Protein AF-D8FUC0-F1 (afdb_monomer_lite)

Radius of gyration: 42.41 Å; chains: 1; bounding box: 122×124×114 Å

pLDDT: mean 70.42, std 26.89, range [22.47, 98.62]

Structure (mmCIF, N/CA/C/O backbone):
data_AF-D8FUC0-F1
#
_entry.id   AF-D8FUC0-F1
#
loop_
_atom_site.group_PDB
_atom_site.id
_atom_site.type_symbol
_atom_site.label_atom_id
_atom_site.label_alt_id
_atom_site.label_comp_id
_atom_site.label_asym_id
_atom_site.label_entity_id
_atom_site.label_seq_id
_atom_site.pdbx_PDB_ins_code
_atom_site.Cartn_x
_atom_site.Cartn_y
_atom_site.Cartn_z
_atom_site.occupancy
_atom_site.B_iso_or_equiv
_atom_site.auth_seq_id
_atom_site.auth_comp_id
_atom_site.auth_asym_id
_atom_site.auth_atom_id
_atom_site.pdbx_PDB_model_num
ATOM 1 N N . MET A 1 1 ? -4.585 3.834 -2.876 1.00 91.12 1 MET A N 1
ATOM 2 C CA . MET A 1 1 ? -5.073 5.029 -3.592 1.00 91.12 1 MET A CA 1
ATOM 3 C C . MET A 1 1 ? -5.729 4.588 -4.886 1.00 91.12 1 MET A C 1
ATOM 5 O O . MET A 1 1 ? -5.070 3.943 -5.694 1.00 91.12 1 MET A O 1
ATOM 9 N N . ASN A 1 2 ? -6.999 4.939 -5.076 1.00 92.06 2 ASN A N 1
ATOM 10 C CA . ASN A 1 2 ? -7.741 4.621 -6.297 1.00 92.06 2 ASN A CA 1
ATOM 11 C C . ASN A 1 2 ? -7.731 5.829 -7.237 1.00 92.06 2 ASN A C 1
ATOM 13 O O . ASN A 1 2 ? -8.250 6.884 -6.877 1.00 92.06 2 ASN A O 1
ATOM 17 N N . VAL A 1 3 ? -7.155 5.680 -8.427 1.00 91.69 3 VAL A N 1
ATOM 18 C CA . VAL A 1 3 ? -7.051 6.748 -9.428 1.00 91.69 3 VAL A CA 1
ATOM 19 C C . VAL A 1 3 ? -8.037 6.469 -10.550 1.00 91.69 3 VAL A C 1
ATOM 21 O O . VAL A 1 3 ? -7.855 5.520 -11.304 1.00 91.69 3 VAL A O 1
ATOM 24 N N . ALA A 1 4 ? -9.092 7.274 -10.665 1.00 89.50 4 ALA A N 1
ATOM 25 C CA . ALA A 1 4 ? -10.064 7.097 -11.741 1.00 89.50 4 ALA A CA 1
ATOM 26 C C . ALA A 1 4 ? -10.784 8.402 -12.114 1.00 89.50 4 ALA A C 1
ATOM 28 O O . ALA A 1 4 ? -10.906 9.306 -11.273 1.00 89.50 4 ALA A O 1
ATOM 29 N N . PRO A 1 5 ? -11.323 8.501 -13.347 1.00 86.50 5 PRO A N 1
ATOM 30 C CA . PRO A 1 5 ? -12.113 9.648 -13.784 1.00 86.50 5 PRO A CA 1
ATOM 31 C C . PRO A 1 5 ? -13.292 9.970 -12.845 1.00 86.50 5 PRO A C 1
ATOM 33 O O . PRO A 1 5 ? -13.682 9.149 -11.997 1.00 86.50 5 PRO A O 1
ATOM 36 N N . PRO A 1 6 ? -13.880 11.174 -12.944 1.00 86.12 6 PRO A N 1
ATOM 37 C CA . PRO A 1 6 ? -15.184 11.460 -12.347 1.00 86.12 6 PRO A CA 1
ATOM 38 C C . PRO A 1 6 ? -16.229 10.394 -12.726 1.00 86.12 6 PRO A C 1
ATOM 40 O O . PRO A 1 6 ? -16.116 9.755 -13.766 1.00 86.12 6 PRO A O 1
ATOM 43 N N . SER A 1 7 ? -17.208 10.163 -11.849 1.00 81.81 7 SER A N 1
ATOM 44 C CA . SER A 1 7 ? -18.337 9.237 -12.081 1.00 81.81 7 SER A CA 1
ATOM 45 C C . SER A 1 7 ? -18.003 7.748 -12.291 1.00 81.81 7 SER A C 1
ATOM 47 O O . SER A 1 7 ? -18.898 6.951 -12.535 1.00 81.81 7 SER A O 1
ATOM 49 N N . SER A 1 8 ? -16.754 7.326 -12.084 1.00 82.12 8 SER A N 1
ATOM 50 C CA . SER A 1 8 ? -16.311 5.917 -12.157 1.00 82.12 8 SER A CA 1
ATOM 51 C C . SER A 1 8 ? -16.723 5.031 -10.966 1.00 82.12 8 SER A C 1
ATOM 53 O O . SER A 1 8 ? -16.255 3.906 -10.840 1.00 82.12 8 SER A O 1
ATOM 55 N N . GLY A 1 9 ? -17.526 5.540 -10.024 1.00 79.75 9 GLY A N 1
ATOM 56 C CA . GLY A 1 9 ? -17.936 4.787 -8.828 1.00 79.75 9 GLY A CA 1
ATOM 57 C C . GLY A 1 9 ? -16.855 4.602 -7.749 1.00 79.75 9 GLY A C 1
ATOM 58 O O . GLY A 1 9 ? -17.124 3.970 -6.729 1.00 79.75 9 GLY A O 1
ATOM 59 N N . LYS A 1 10 ? -15.659 5.196 -7.904 1.00 84.00 10 LYS A N 1
ATOM 60 C CA . LYS A 1 10 ? -14.512 5.029 -6.980 1.00 84.00 10 LYS A CA 1
ATOM 61 C C . LYS A 1 10 ? -14.831 5.264 -5.492 1.00 84.00 10 LYS A C 1
ATOM 63 O O . LYS A 1 10 ? -14.379 4.503 -4.637 1.00 84.00 10 LYS A O 1
ATOM 68 N N . SER A 1 11 ? -15.650 6.269 -5.184 1.00 83.56 11 SER A N 1
ATOM 69 C CA . SER A 1 11 ? -16.064 6.599 -3.813 1.00 83.56 11 SER A CA 1
ATOM 70 C C . SER A 1 11 ? -17.001 5.552 -3.206 1.00 83.56 11 SER A C 1
ATOM 72 O O . SER A 1 11 ? -16.980 5.327 -1.997 1.00 83.56 11 SER A O 1
ATOM 74 N N . GLN A 1 12 ? -17.817 4.883 -4.027 1.00 84.00 12 GLN A N 1
ATOM 75 C CA . GLN A 1 12 ? -18.790 3.900 -3.552 1.00 84.00 12 GLN A CA 1
ATOM 76 C C . GLN A 1 12 ? -18.101 2.632 -3.042 1.00 84.00 12 GLN A C 1
ATOM 78 O O . GLN A 1 12 ? -18.478 2.101 -1.994 1.00 84.00 12 GLN A O 1
ATOM 83 N N . THR A 1 13 ? -17.043 2.188 -3.725 1.00 83.12 13 THR A N 1
ATOM 84 C CA . THR A 1 13 ? -16.203 1.074 -3.267 1.00 83.12 13 THR A CA 1
ATOM 85 C C . THR A 1 13 ? -15.586 1.381 -1.904 1.00 83.12 13 THR A C 1
ATOM 87 O O . THR A 1 13 ? -15.707 0.583 -0.977 1.00 83.12 13 THR A O 1
ATOM 90 N N . GLN A 1 14 ? -14.996 2.571 -1.741 1.00 86.75 14 GLN A N 1
ATOM 91 C CA . GLN A 1 14 ? -14.384 2.988 -0.477 1.00 86.75 14 GLN A CA 1
ATOM 92 C C . GLN A 1 14 ? -15.417 3.068 0.656 1.00 86.75 14 GLN A C 1
ATOM 94 O O . GLN A 1 14 ? -15.191 2.520 1.732 1.00 86.75 14 GLN A O 1
ATOM 99 N N . ARG A 1 15 ? -16.589 3.668 0.404 1.00 88.81 15 ARG A N 1
ATOM 100 C CA . ARG A 1 15 ? -17.690 3.714 1.382 1.00 88.81 15 ARG A CA 1
ATOM 101 C C . ARG A 1 15 ? -18.138 2.322 1.809 1.00 88.81 15 ARG A C 1
ATOM 103 O O . ARG A 1 15 ? -18.397 2.122 2.987 1.00 88.81 15 ARG A O 1
ATOM 110 N N . THR A 1 16 ? -18.212 1.375 0.876 1.00 89.50 16 THR A N 1
ATOM 111 C CA . THR A 1 16 ? -18.625 -0.005 1.165 1.00 89.50 16 THR A CA 1
ATOM 112 C C . THR A 1 16 ? -17.629 -0.703 2.088 1.00 89.50 16 THR A C 1
ATOM 114 O O . THR A 1 16 ? -18.047 -1.324 3.060 1.00 89.50 16 THR A O 1
ATOM 117 N N . ILE A 1 17 ? -16.325 -0.531 1.844 1.00 90.38 17 ILE A N 1
ATOM 118 C CA . ILE A 1 17 ? -15.258 -1.114 2.672 1.00 90.38 17 ILE A CA 1
ATOM 119 C C . ILE A 1 17 ? -15.297 -0.555 4.103 1.00 90.38 17 ILE A C 1
ATOM 121 O O . ILE A 1 17 ? -15.243 -1.314 5.062 1.00 90.38 17 ILE A O 1
ATOM 125 N N . PHE A 1 18 ? -15.449 0.764 4.263 1.00 91.94 18 PHE A N 1
ATOM 126 C CA . PHE A 1 18 ? -15.404 1.423 5.578 1.00 91.94 18 PHE A CA 1
ATOM 127 C C . PHE A 1 18 ? -16.746 1.474 6.326 1.00 91.94 18 PHE A C 1
ATOM 129 O O . PHE A 1 18 ? -16.794 1.881 7.492 1.00 91.94 18 PHE A O 1
ATOM 136 N N . LYS A 1 19 ? -17.851 1.067 5.690 1.00 92.44 19 LYS A N 1
ATOM 137 C CA . LYS A 1 19 ? -19.196 1.105 6.285 1.00 92.44 19 LYS A CA 1
ATOM 138 C C . LYS A 1 19 ? -19.293 0.335 7.615 1.00 92.44 19 LYS A C 1
ATOM 140 O O . LYS A 1 19 ? -19.857 0.920 8.546 1.00 92.44 19 LYS A O 1
ATOM 145 N N . PRO A 1 20 ? -18.731 -0.882 7.767 1.00 92.62 20 PRO A N 1
ATOM 146 C CA . PRO A 1 20 ? -18.751 -1.600 9.043 1.00 92.62 20 PRO A CA 1
ATOM 147 C C . PRO A 1 20 ? -18.086 -0.824 10.184 1.00 92.62 20 PRO A C 1
ATOM 149 O O . PRO A 1 20 ? -18.703 -0.619 11.229 1.00 92.62 20 PRO A O 1
ATOM 152 N N . ILE A 1 21 ? -16.880 -0.291 9.954 1.00 91.25 21 ILE A N 1
ATOM 153 C CA . ILE A 1 21 ? -16.135 0.504 10.946 1.00 91.25 21 ILE A CA 1
ATOM 154 C C . ILE A 1 21 ? -16.941 1.749 11.336 1.00 91.25 21 ILE A C 1
ATOM 156 O O . ILE A 1 21 ? -17.132 2.049 12.515 1.00 91.25 21 ILE A O 1
ATOM 160 N N . LYS A 1 22 ? -17.508 2.451 10.348 1.00 92.00 22 LYS A N 1
ATOM 161 C CA . LYS A 1 22 ? -18.344 3.636 10.587 1.00 92.00 22 LYS A CA 1
ATOM 162 C C . LYS A 1 22 ? -19.592 3.314 11.411 1.00 92.00 22 LYS A C 1
ATOM 164 O O . LYS A 1 22 ? -19.999 4.112 12.258 1.00 92.00 22 LYS A O 1
ATOM 169 N N . ARG A 1 23 ? -20.213 2.155 11.174 1.00 91.56 23 ARG A N 1
ATOM 170 C CA . ARG A 1 23 ? -21.369 1.674 11.942 1.00 91.56 23 ARG A CA 1
ATOM 171 C C . ARG A 1 23 ? -20.983 1.379 13.390 1.00 91.56 23 ARG A C 1
ATOM 173 O O . ARG A 1 23 ? -21.689 1.844 14.284 1.00 91.56 23 ARG A O 1
ATOM 180 N N . GLN A 1 24 ? -19.868 0.683 13.615 1.00 88.44 24 GLN A N 1
ATOM 181 C CA . GLN A 1 24 ? -19.346 0.392 14.955 1.00 88.44 24 GLN A CA 1
ATOM 182 C C . GLN A 1 24 ? -19.042 1.685 15.727 1.00 88.44 24 GLN A C 1
ATOM 184 O O . GLN A 1 24 ? -19.535 1.870 16.838 1.00 88.44 24 GLN A O 1
ATOM 189 N N . GLN A 1 25 ? -18.356 2.649 15.104 1.00 89.94 25 GLN A N 1
ATOM 190 C CA . GLN A 1 25 ? -18.096 3.961 15.710 1.00 89.94 25 GLN A CA 1
ATOM 191 C C . GLN A 1 25 ? -19.380 4.738 16.019 1.00 89.94 25 GLN A C 1
ATOM 193 O O . GLN A 1 25 ? -19.492 5.377 17.068 1.00 89.94 25 GLN A O 1
ATOM 198 N N . LYS A 1 26 ? -20.376 4.697 15.122 1.00 92.06 26 LYS A N 1
ATOM 199 C CA . LYS A 1 26 ? -21.675 5.342 15.355 1.00 92.06 26 LYS A CA 1
ATOM 200 C C . LYS A 1 26 ? -22.385 4.722 16.559 1.00 92.06 26 LYS A C 1
ATOM 202 O O . LYS A 1 26 ? -22.917 5.478 17.368 1.00 92.06 26 LYS A O 1
ATOM 207 N N . LEU A 1 27 ? -22.381 3.393 16.676 1.00 91.50 27 LEU A N 1
ATOM 208 C CA . LEU A 1 27 ? -22.984 2.672 17.798 1.00 91.50 27 LEU A CA 1
ATOM 209 C C . LEU A 1 27 ? -22.296 3.030 19.119 1.00 91.50 27 LEU A C 1
ATOM 211 O O . LEU A 1 27 ? -22.971 3.485 20.041 1.00 91.50 27 LEU A O 1
ATOM 215 N N . ALA A 1 28 ? -20.965 2.934 19.169 1.00 90.44 28 ALA A N 1
ATOM 216 C CA . ALA A 1 28 ? -20.180 3.261 20.358 1.00 90.44 28 ALA A CA 1
ATOM 217 C C . ALA A 1 28 ? -20.376 4.727 20.789 1.00 90.44 28 ALA A C 1
ATOM 219 O O . ALA A 1 28 ? -20.535 5.031 21.968 1.00 90.44 28 ALA A O 1
ATOM 220 N N . ARG A 1 29 ? -20.479 5.655 19.827 1.00 91.69 29 ARG A N 1
ATOM 221 C CA . ARG A 1 29 ? -20.801 7.062 20.108 1.00 91.69 29 ARG A CA 1
ATOM 222 C C . ARG A 1 29 ? -22.204 7.252 20.670 1.00 91.69 29 ARG A C 1
ATOM 224 O O . ARG A 1 29 ? -22.382 8.103 21.537 1.00 91.69 29 ARG A O 1
ATOM 231 N N . THR A 1 30 ? -23.199 6.526 20.168 1.00 94.06 30 THR A N 1
ATOM 232 C CA . THR A 1 30 ? -24.562 6.587 20.713 1.00 94.06 30 THR A CA 1
ATOM 233 C C . THR A 1 30 ? -24.588 6.068 22.149 1.00 94.06 30 THR A C 1
ATOM 235 O O . THR A 1 30 ? -25.115 6.762 23.013 1.00 94.06 30 THR A O 1
ATOM 238 N N . GLN A 1 31 ? -23.947 4.926 22.415 1.00 92.75 31 GLN A N 1
ATOM 239 C CA . GLN A 1 31 ? -23.835 4.342 23.757 1.00 92.75 31 GLN A CA 1
ATOM 240 C C . GLN A 1 31 ? -23.132 5.296 24.730 1.00 92.75 31 GLN A C 1
ATOM 242 O O . GLN A 1 31 ? -23.658 5.589 25.799 1.00 92.75 31 GLN A O 1
ATOM 247 N N . TYR A 1 32 ? -21.997 5.872 24.328 1.00 93.56 32 TYR A N 1
ATOM 248 C CA . TYR A 1 32 ? -21.271 6.842 25.148 1.00 93.56 32 TYR A CA 1
ATOM 249 C C . TYR A 1 32 ? -22.090 8.115 25.422 1.00 93.56 32 TYR A C 1
ATOM 251 O O . TYR A 1 32 ? -22.117 8.618 26.543 1.00 93.56 32 TYR A O 1
ATOM 259 N N . LYS A 1 33 ? -22.818 8.635 24.421 1.00 94.81 33 LYS A N 1
ATOM 260 C CA . LYS A 1 33 ? -23.712 9.791 24.612 1.00 94.81 33 LYS A CA 1
ATOM 261 C C . LYS A 1 33 ? -24.836 9.494 25.603 1.00 94.81 33 LYS A C 1
ATOM 263 O O . LYS A 1 33 ? -25.121 10.347 26.437 1.00 94.81 33 LYS A O 1
ATOM 268 N N . GLN A 1 34 ? -25.452 8.315 25.513 1.00 94.88 34 GLN A N 1
ATOM 269 C CA . GLN A 1 34 ? -26.481 7.873 26.457 1.00 94.88 34 GLN A CA 1
ATOM 270 C C . GLN A 1 34 ? -25.904 7.747 27.869 1.00 94.88 34 GLN A C 1
ATOM 272 O O . GLN A 1 34 ? -26.486 8.279 28.811 1.00 94.88 34 GLN A O 1
ATOM 277 N N . ALA A 1 35 ? -24.720 7.144 28.008 1.00 94.12 35 ALA A N 1
ATOM 278 C CA . ALA A 1 35 ? -24.045 7.022 29.294 1.00 94.12 35 ALA A CA 1
ATOM 279 C C . ALA A 1 35 ? -23.722 8.395 29.909 1.00 94.12 35 ALA A C 1
ATOM 281 O O . ALA A 1 35 ? -23.989 8.608 31.087 1.00 94.12 35 ALA A O 1
ATOM 282 N N . LYS A 1 36 ? -23.257 9.361 29.104 1.00 95.56 36 LYS A N 1
ATOM 283 C CA . LYS A 1 36 ? -22.986 10.735 29.555 1.00 95.56 36 LYS A CA 1
ATOM 284 C C . LYS A 1 36 ? -24.256 11.504 29.939 1.00 95.56 36 LYS A C 1
ATOM 286 O O . LYS A 1 36 ? -24.247 12.282 30.888 1.00 95.56 36 LYS A O 1
ATOM 291 N N . GLN A 1 37 ? -25.356 11.306 29.210 1.00 96.38 37 GLN A N 1
ATOM 292 C CA . GLN A 1 37 ? -26.657 11.881 29.571 1.00 96.38 37 GLN A CA 1
ATOM 293 C C . GLN A 1 37 ? -27.168 11.309 30.895 1.00 96.38 37 GLN A C 1
ATOM 295 O O . GLN A 1 37 ? -27.642 12.071 31.736 1.00 96.38 37 GLN A O 1
ATOM 300 N N . HIS A 1 38 ? -27.025 9.998 31.093 1.00 95.94 38 HIS A N 1
ATOM 301 C CA . HIS A 1 38 ? -27.394 9.335 32.337 1.00 95.94 38 HIS A CA 1
ATOM 302 C C . HIS A 1 38 ? -26.522 9.803 33.509 1.00 95.94 38 HIS A C 1
ATOM 304 O O . HIS A 1 38 ? -27.064 10.165 34.548 1.00 95.94 38 HIS A O 1
ATOM 310 N N . LEU A 1 39 ? -25.203 9.931 33.320 1.00 95.94 39 LEU A N 1
ATOM 311 C CA . LEU A 1 39 ? -24.303 10.508 34.324 1.00 95.94 39 LEU A CA 1
ATOM 312 C C . LEU A 1 39 ? -24.763 11.912 34.742 1.00 95.94 39 LEU A C 1
ATOM 314 O O . LEU A 1 39 ? -24.921 12.177 35.927 1.00 95.94 39 LEU A O 1
ATOM 318 N N . LYS A 1 40 ? -25.100 12.783 33.782 1.00 96.69 40 LYS A N 1
ATOM 319 C CA . LYS A 1 40 ? -25.624 14.128 34.077 1.00 96.69 40 LYS A CA 1
ATOM 320 C C . LYS A 1 40 ? -26.942 14.092 34.868 1.00 96.69 40 LYS A C 1
ATOM 322 O O . LYS A 1 40 ? -27.182 14.952 35.715 1.00 96.69 40 LYS A O 1
ATOM 327 N N . GLN A 1 41 ? -27.818 13.123 34.597 1.00 96.38 41 GLN A N 1
ATOM 328 C CA . GLN A 1 41 ? -29.050 12.926 35.372 1.00 96.38 41 GLN A CA 1
ATOM 329 C C . GLN A 1 41 ? -28.741 12.470 36.802 1.00 96.38 41 GLN A C 1
ATOM 331 O O . GLN A 1 41 ? -29.311 13.026 37.742 1.00 96.38 41 GLN A O 1
ATOM 336 N N . LEU A 1 42 ? -27.810 11.526 36.967 1.00 95.81 42 LEU A N 1
ATOM 337 C CA . LEU A 1 42 ? -27.343 11.069 38.274 1.00 95.81 42 LEU A CA 1
ATOM 338 C C . LEU A 1 42 ? -26.701 12.211 39.063 1.00 95.81 42 LEU A C 1
ATOM 340 O O . LEU A 1 42 ? -27.034 12.383 40.226 1.00 95.81 42 LEU A O 1
ATOM 344 N N . GLU A 1 43 ? -25.853 13.041 38.451 1.00 96.06 43 GLU A N 1
ATOM 345 C CA . GLU A 1 43 ? -25.250 14.216 39.097 1.00 96.06 43 GLU A CA 1
ATOM 346 C C . GLU A 1 43 ? -26.307 15.203 39.602 1.00 96.06 43 GLU A C 1
ATOM 348 O O . GLU A 1 43 ? -26.213 15.714 40.720 1.00 96.06 43 GLU A O 1
ATOM 353 N N . ASN A 1 44 ? -27.336 15.465 38.793 1.00 96.12 44 ASN A N 1
ATOM 354 C CA . ASN A 1 44 ? -28.432 16.350 39.177 1.00 96.12 44 ASN A CA 1
ATOM 355 C C . ASN A 1 44 ? -29.272 15.754 40.315 1.00 96.12 44 ASN A C 1
ATOM 357 O O . ASN A 1 44 ? -29.586 16.464 41.270 1.00 96.12 44 ASN A O 1
ATOM 361 N N . ALA A 1 45 ? -29.593 14.459 40.251 1.00 94.56 45 ALA A N 1
ATOM 362 C CA . ALA A 1 45 ? -30.307 13.760 41.316 1.00 94.56 45 ALA A CA 1
ATOM 363 C C . ALA A 1 45 ? -29.474 13.707 42.607 1.00 94.56 45 ALA A C 1
ATOM 365 O O . ALA A 1 45 ? -29.983 13.979 43.691 1.00 94.56 45 ALA A O 1
ATOM 366 N N . TRP A 1 46 ? -28.171 13.441 42.495 1.00 94.88 46 TRP A N 1
ATOM 367 C CA . TRP A 1 46 ? -27.230 13.398 43.612 1.00 94.88 46 TRP A CA 1
ATOM 368 C C . TRP A 1 46 ? -27.137 14.742 44.331 1.00 94.88 46 TRP A C 1
ATOM 370 O O . TRP A 1 46 ? -27.099 14.782 45.559 1.00 94.88 46 TRP A O 1
ATOM 380 N N . LYS A 1 47 ? -27.173 15.865 43.602 1.00 94.56 47 LYS A N 1
ATOM 381 C CA . LYS A 1 47 ? -27.215 17.209 44.205 1.00 94.56 47 LYS A CA 1
ATOM 382 C C . LYS A 1 47 ? -28.450 17.428 45.083 1.00 94.56 47 LYS A C 1
ATOM 384 O O . LYS A 1 47 ? -28.325 18.110 46.094 1.00 94.56 47 LYS A O 1
ATOM 389 N N . GLN A 1 48 ? -29.594 16.829 44.743 1.00 94.12 48 GLN A N 1
ATOM 390 C CA . GLN A 1 48 ? -30.839 16.958 45.512 1.00 94.12 48 GLN A CA 1
ATOM 391 C C . GLN A 1 48 ? -30.947 15.994 46.705 1.00 94.12 48 GLN A C 1
ATOM 393 O O . GLN A 1 48 ? -31.839 16.156 47.532 1.00 94.12 48 GLN A O 1
ATOM 398 N N . LYS A 1 49 ? -30.051 15.006 46.822 1.00 94.06 49 LYS A N 1
ATOM 399 C CA . LYS A 1 49 ? -30.078 14.016 47.907 1.00 94.06 49 LYS A CA 1
ATOM 400 C C . LYS A 1 49 ? -29.496 14.542 49.218 1.00 94.06 49 LYS A C 1
ATOM 402 O O . LYS A 1 49 ? -28.456 15.213 49.242 1.00 94.06 49 LYS A O 1
ATOM 407 N N . ASN A 1 50 ? -30.131 14.131 50.312 1.00 95.25 50 ASN A N 1
ATOM 408 C CA . ASN A 1 50 ? -29.727 14.433 51.684 1.00 95.25 50 ASN A CA 1
ATOM 409 C C . ASN A 1 50 ? -28.432 13.677 52.062 1.00 95.25 50 ASN A C 1
ATOM 411 O O . ASN A 1 50 ? -28.156 12.627 51.478 1.00 95.25 50 ASN A O 1
ATOM 415 N N . PRO A 1 51 ? -27.649 14.135 53.060 1.00 92.62 51 PRO A N 1
ATOM 416 C CA . PRO A 1 51 ? -26.392 13.481 53.450 1.00 92.62 51 PRO A CA 1
ATOM 417 C C . PRO A 1 51 ? -26.538 11.991 53.804 1.00 92.62 51 PRO A C 1
ATOM 419 O O . PRO A 1 51 ? -25.766 11.174 53.315 1.00 92.62 51 PRO A O 1
ATOM 422 N N . SER A 1 52 ? -27.578 11.623 54.560 1.00 90.81 52 SER A N 1
ATOM 423 C CA . SER A 1 52 ? -27.839 10.225 54.941 1.00 90.81 52 SER A CA 1
ATOM 424 C C . SER A 1 52 ? -28.164 9.327 53.735 1.00 90.81 52 SER A C 1
ATOM 426 O O . SER A 1 52 ? -27.738 8.176 53.683 1.00 90.81 52 SER A O 1
ATOM 428 N N . GLU A 1 53 ? -28.845 9.858 52.712 1.00 88.88 53 GLU A N 1
ATOM 429 C CA . GLU A 1 53 ? -29.113 9.117 51.471 1.00 88.88 53 GLU A CA 1
ATOM 430 C C . GLU A 1 53 ? -27.859 8.938 50.614 1.00 88.88 53 GLU A C 1
ATOM 432 O O . GLU A 1 53 ? -27.706 7.917 49.947 1.00 88.88 53 GLU A O 1
ATOM 437 N N . LYS A 1 54 ? -26.961 9.929 50.616 1.00 91.25 54 LYS A N 1
ATOM 438 C CA . LYS A 1 54 ? -25.673 9.840 49.918 1.00 91.25 54 LYS A CA 1
ATOM 439 C C . LYS A 1 54 ? -24.776 8.783 50.548 1.00 91.25 54 LYS A C 1
ATOM 441 O O . LYS A 1 54 ? -24.141 8.025 49.824 1.00 91.25 54 LYS A O 1
ATOM 446 N N . GLU A 1 55 ? -24.766 8.702 51.874 1.00 90.44 55 GLU A N 1
ATOM 447 C CA . GLU A 1 55 ? -24.004 7.696 52.616 1.00 90.44 55 GLU A CA 1
ATOM 448 C C . GLU A 1 55 ? -24.532 6.277 52.355 1.00 90.44 55 GLU A C 1
ATOM 450 O O . GLU A 1 55 ? -23.751 5.370 52.075 1.00 90.44 55 GLU A O 1
ATOM 455 N N . ALA A 1 56 ? -25.858 6.097 52.300 1.00 91.12 56 ALA A N 1
ATOM 456 C CA . ALA A 1 56 ? -26.471 4.819 51.927 1.00 91.12 56 ALA A CA 1
ATOM 457 C C . ALA A 1 56 ? -26.167 4.391 50.476 1.00 91.12 56 ALA A C 1
ATOM 459 O O . ALA A 1 56 ? -26.154 3.200 50.165 1.00 91.12 56 ALA A O 1
ATOM 460 N N . LEU A 1 57 ? -25.921 5.350 49.579 1.00 91.00 57 LEU A N 1
ATOM 461 C CA . LEU A 1 57 ? -25.673 5.112 48.155 1.00 91.00 57 LEU A CA 1
ATOM 462 C C . LEU A 1 57 ? -24.198 5.217 47.759 1.00 91.00 57 LEU A C 1
ATOM 464 O O . LEU A 1 57 ? -23.900 5.174 46.568 1.00 91.00 57 LEU A O 1
ATOM 468 N N . LEU A 1 58 ? -23.274 5.317 48.718 1.00 90.50 58 LEU A N 1
ATOM 469 C CA . LEU A 1 58 ? -21.863 5.608 48.451 1.00 90.50 58 LEU A CA 1
ATOM 470 C C . LEU A 1 58 ? -21.230 4.639 47.435 1.00 90.50 58 LEU A C 1
ATOM 472 O O . LEU A 1 58 ? -20.513 5.074 46.540 1.00 90.50 58 LEU A O 1
ATOM 476 N N . ASN A 1 59 ? -21.564 3.349 47.530 1.00 91.50 59 ASN A N 1
ATOM 477 C CA . ASN A 1 59 ? -21.042 2.282 46.664 1.00 91.50 59 ASN A CA 1
ATOM 478 C C . ASN A 1 59 ? -22.048 1.815 45.593 1.00 91.50 59 ASN A C 1
ATOM 480 O O . ASN A 1 59 ? -21.832 0.802 44.931 1.00 91.50 59 ASN A O 1
ATOM 484 N N . SER A 1 60 ? -23.177 2.511 45.446 1.00 92.12 60 SER A N 1
ATOM 485 C CA . SER A 1 60 ? -24.232 2.150 44.496 1.00 92.12 60 SER A CA 1
ATOM 486 C C . SER A 1 60 ? -23.922 2.690 43.092 1.00 92.12 60 SER A C 1
ATOM 488 O O . SER A 1 60 ? -23.375 3.788 42.984 1.00 92.12 60 SER A O 1
ATOM 490 N N . PRO A 1 61 ? -24.368 2.024 42.005 1.00 90.06 61 PRO A N 1
ATOM 491 C CA . PRO A 1 61 ? -24.335 2.580 40.644 1.00 90.06 61 PRO A CA 1
ATOM 492 C C . PRO A 1 61 ? -25.106 3.903 40.483 1.00 90.06 61 PRO A C 1
ATOM 494 O O . PRO A 1 61 ? -25.010 4.555 39.450 1.00 90.06 61 PRO A O 1
ATOM 497 N N . GLN A 1 62 ? -25.901 4.292 41.485 1.00 90.62 62 GLN A N 1
ATOM 498 C CA . GLN A 1 62 ? -26.603 5.577 41.542 1.00 90.62 62 GLN A CA 1
ATOM 499 C C . GLN A 1 62 ? -25.705 6.732 42.018 1.00 90.62 62 GLN A C 1
ATOM 501 O O . GLN A 1 62 ? -26.095 7.893 41.888 1.00 90.62 62 GLN A O 1
ATOM 506 N N . ASN A 1 63 ? -24.525 6.436 42.575 1.00 93.69 63 ASN A N 1
ATOM 507 C CA . ASN A 1 63 ? -23.505 7.439 42.852 1.00 93.69 63 ASN A CA 1
ATOM 508 C C . ASN A 1 63 ? -22.826 7.838 41.529 1.00 93.69 63 ASN A C 1
ATOM 510 O O . ASN A 1 63 ? -22.237 6.970 40.878 1.00 93.69 63 ASN A O 1
ATOM 514 N N . PRO A 1 64 ? -22.851 9.129 41.140 1.00 94.38 64 PRO A N 1
ATOM 515 C CA . PRO A 1 64 ? -22.213 9.601 39.915 1.00 94.38 64 PRO A CA 1
ATOM 516 C C . PRO A 1 64 ? -20.741 9.201 39.794 1.00 94.38 64 PRO A C 1
ATOM 518 O O . PRO A 1 64 ? -20.329 8.800 38.715 1.00 94.38 64 PRO A O 1
ATOM 521 N N . ALA A 1 65 ? -19.972 9.232 40.888 1.00 93.75 65 ALA A N 1
ATOM 522 C CA . ALA A 1 65 ? -18.548 8.891 40.862 1.00 93.75 65 ALA A CA 1
ATOM 523 C C . ALA A 1 65 ? -18.314 7.394 40.586 1.00 93.75 65 ALA A C 1
ATOM 525 O O . ALA A 1 65 ? -17.434 7.023 39.810 1.00 93.75 65 ALA A O 1
ATOM 526 N N . VAL A 1 66 ? -19.142 6.525 41.180 1.00 94.06 66 VAL A N 1
ATOM 527 C CA . VAL A 1 66 ? -19.094 5.076 40.924 1.00 94.06 66 VAL A CA 1
ATOM 528 C C . VAL A 1 66 ? -19.521 4.794 39.486 1.00 94.06 66 VAL A C 1
ATOM 530 O O . VAL A 1 66 ? -18.844 4.049 38.781 1.00 94.06 66 VAL A O 1
ATOM 533 N N . TYR A 1 67 ? -20.597 5.431 39.021 1.00 94.69 67 TYR A N 1
ATOM 534 C CA . TYR A 1 67 ? -21.074 5.273 37.651 1.00 94.69 67 TYR A CA 1
ATOM 535 C C . TYR A 1 67 ? -20.052 5.762 36.617 1.00 94.69 67 TYR A C 1
ATOM 537 O O . TYR A 1 67 ? -19.798 5.070 35.636 1.00 94.69 67 TYR A O 1
ATOM 545 N N . GLU A 1 68 ? -19.436 6.926 36.839 1.00 92.88 68 GLU A N 1
ATOM 546 C CA . GLU A 1 68 ? -18.403 7.484 35.964 1.00 92.88 68 GLU A CA 1
ATOM 547 C C . GLU A 1 68 ? -17.196 6.546 35.857 1.00 92.88 68 GLU A C 1
ATOM 549 O O . GLU A 1 68 ? -16.727 6.294 34.749 1.00 92.88 68 GLU A O 1
ATOM 554 N N . SER A 1 69 ? -16.765 5.938 36.969 1.00 90.81 69 SER A N 1
ATOM 555 C CA . SER A 1 69 ? -15.671 4.953 36.966 1.00 90.81 69 SER A CA 1
ATOM 556 C C . SER A 1 69 ? -15.984 3.672 36.175 1.00 90.81 69 SER A C 1
ATOM 558 O O . SER A 1 69 ? -15.072 3.004 35.694 1.00 90.81 69 SER A O 1
ATOM 560 N N . GLN A 1 70 ? -17.269 3.332 36.020 1.00 91.19 70 GLN A N 1
ATOM 561 C CA . GLN A 1 70 ? -17.748 2.174 35.253 1.00 91.19 70 GLN A CA 1
ATOM 562 C C . GLN A 1 70 ? -18.185 2.545 33.828 1.00 91.19 70 GLN A C 1
ATOM 564 O O . GLN A 1 70 ? -18.536 1.667 33.035 1.00 91.19 70 GLN A O 1
ATOM 569 N N . MET A 1 71 ? -18.203 3.838 33.497 1.00 88.94 71 MET A N 1
ATOM 570 C CA . MET A 1 71 ? -18.656 4.321 32.202 1.00 88.94 71 MET A CA 1
ATOM 571 C C . MET A 1 71 ? -17.722 3.794 31.102 1.00 88.94 71 MET A C 1
ATOM 573 O O . MET A 1 71 ? -16.501 3.809 31.275 1.00 88.94 71 MET A O 1
ATOM 577 N N . PRO A 1 72 ? -18.250 3.360 29.940 1.00 83.38 72 PRO A N 1
ATOM 578 C CA . PRO A 1 72 ? -17.389 3.030 28.816 1.00 83.38 72 PRO A CA 1
ATOM 579 C C . PRO A 1 72 ? -16.526 4.241 28.454 1.00 83.38 72 PRO A C 1
ATOM 581 O O . PRO A 1 72 ? -17.017 5.373 28.395 1.00 83.38 72 PRO A O 1
ATOM 584 N N . ALA A 1 73 ? -15.246 3.990 28.177 1.00 79.81 73 ALA A N 1
ATOM 585 C CA . ALA A 1 73 ? -14.338 5.020 27.700 1.00 79.81 73 ALA A CA 1
ATOM 586 C C . ALA A 1 73 ? -14.904 5.707 26.438 1.00 79.81 73 ALA A C 1
ATOM 588 O O . ALA A 1 73 ? -15.666 5.087 25.678 1.00 79.81 73 ALA A O 1
ATOM 589 N N . PRO A 1 74 ? -14.544 6.980 26.183 1.00 80.75 74 PRO A N 1
ATOM 590 C CA . PRO A 1 74 ? -14.882 7.643 24.934 1.00 80.75 74 PRO A CA 1
ATOM 591 C C . PRO A 1 74 ? -14.522 6.753 23.736 1.00 80.75 74 PRO A C 1
ATOM 593 O O . PRO A 1 74 ? -13.451 6.145 23.721 1.00 80.75 74 PRO A O 1
ATOM 596 N N . PRO A 1 75 ? -15.399 6.644 22.725 1.00 81.19 75 PRO A N 1
ATOM 597 C CA . PRO A 1 75 ? -15.156 5.744 21.610 1.00 81.19 75 PRO A CA 1
ATOM 598 C C . PRO A 1 75 ? -13.913 6.185 20.836 1.00 81.19 75 PRO A C 1
ATOM 600 O O . PRO A 1 75 ? -13.901 7.261 20.232 1.00 81.19 75 PRO A O 1
ATOM 603 N N . ALA A 1 76 ? -12.905 5.315 20.825 1.00 77.19 76 ALA A N 1
ATOM 604 C CA . ALA A 1 76 ? -11.690 5.460 20.039 1.00 77.19 76 ALA A CA 1
ATOM 605 C C . ALA A 1 76 ? -12.020 5.719 18.560 1.00 77.19 76 ALA A C 1
ATOM 607 O O . ALA A 1 76 ? -12.829 5.017 17.938 1.00 77.19 76 ALA A O 1
ATOM 608 N N . LYS A 1 77 ? -11.390 6.740 17.973 1.00 84.12 77 LYS A N 1
ATOM 609 C CA . LYS A 1 77 ? -11.649 7.138 16.589 1.00 84.12 77 LYS A CA 1
ATOM 610 C C . LYS A 1 77 ? -10.668 6.460 15.635 1.00 84.12 77 LYS A C 1
ATOM 612 O O . LYS A 1 77 ? -9.780 7.093 15.082 1.00 84.12 77 LYS A O 1
ATOM 617 N N . GLU A 1 78 ? -10.900 5.172 15.393 1.00 87.12 78 GLU A N 1
ATOM 618 C CA . GLU A 1 78 ? -10.118 4.318 14.475 1.00 87.12 78 GLU A CA 1
ATOM 619 C C . GLU A 1 78 ? -10.171 4.783 12.993 1.00 87.12 78 GLU A C 1
ATOM 621 O O . GLU A 1 78 ? -9.434 4.282 12.147 1.00 87.12 78 GLU A O 1
ATOM 626 N N . MET A 1 79 ? -11.048 5.739 12.651 1.00 91.38 79 MET A N 1
ATOM 627 C CA . MET A 1 79 ? -11.231 6.263 11.294 1.00 91.38 79 MET A CA 1
ATOM 628 C C . MET A 1 79 ? -11.542 7.763 11.306 1.00 91.38 79 MET A C 1
ATOM 630 O O . MET A 1 79 ? -12.455 8.225 12.000 1.00 91.38 79 MET A O 1
ATOM 634 N N . ILE A 1 80 ? -10.833 8.525 10.475 1.00 89.31 80 ILE A N 1
ATOM 635 C CA . ILE A 1 80 ? -10.999 9.971 10.320 1.00 89.31 80 ILE A CA 1
ATOM 636 C C . ILE A 1 80 ? -11.209 10.292 8.837 1.00 89.31 80 ILE A C 1
ATOM 638 O O . ILE A 1 80 ? -10.325 10.087 8.011 1.00 89.31 80 ILE A O 1
ATOM 642 N N . GLU A 1 81 ? -12.394 10.811 8.505 1.00 87.56 81 GLU A N 1
ATOM 643 C CA . GLU A 1 81 ? -12.768 11.172 7.124 1.00 87.56 81 GLU A CA 1
ATOM 644 C C . GLU A 1 81 ? -12.507 12.655 6.798 1.00 87.56 81 GLU A C 1
ATOM 646 O O . GLU A 1 81 ? -12.324 13.044 5.643 1.00 87.56 81 GLU A O 1
ATOM 651 N N . ALA A 1 82 ? -12.533 13.505 7.825 1.00 81.69 82 ALA A N 1
ATOM 652 C CA . ALA A 1 82 ? -12.334 14.943 7.721 1.00 81.69 82 ALA A CA 1
ATOM 653 C C . ALA A 1 82 ? -11.933 15.533 9.082 1.00 81.69 82 ALA A C 1
ATOM 655 O O . ALA A 1 82 ? -12.368 15.047 10.131 1.00 81.69 82 ALA A O 1
ATOM 656 N N . GLY A 1 83 ? -11.132 16.595 9.043 1.00 77.19 83 GLY A N 1
ATOM 657 C CA . GLY A 1 83 ? -10.658 17.344 10.206 1.00 77.19 83 GLY A CA 1
ATOM 658 C C . GLY A 1 83 ? -9.382 18.118 9.878 1.00 77.19 83 GLY A C 1
ATOM 659 O O . GLY A 1 83 ? -8.784 17.887 8.825 1.00 77.19 83 GLY A O 1
ATOM 660 N N . SER A 1 84 ? -8.978 19.029 10.767 1.00 79.62 84 SER A N 1
ATOM 661 C CA . SER A 1 84 ? -7.624 19.589 10.737 1.00 79.62 84 SER A CA 1
ATOM 662 C C . SER A 1 84 ? -6.597 18.513 11.122 1.00 79.62 84 SER A C 1
ATOM 664 O O . SER A 1 84 ? -6.957 17.566 11.833 1.00 79.62 84 SER A O 1
ATOM 666 N N . PRO A 1 85 ? -5.333 18.631 10.684 1.00 78.69 85 PRO A N 1
ATOM 667 C CA . PRO A 1 85 ? -4.257 17.735 11.109 1.00 78.69 85 PRO A CA 1
ATOM 668 C C . PRO A 1 85 ? -4.132 17.626 12.632 1.00 78.69 85 PRO A C 1
ATOM 670 O O . PRO A 1 85 ? -4.072 16.525 13.169 1.00 78.69 85 PRO A O 1
ATOM 673 N N . GLU A 1 86 ? -4.210 18.749 13.346 1.00 80.56 86 GLU A N 1
ATOM 674 C CA . GLU A 1 86 ? -4.125 18.811 14.811 1.00 80.56 86 GLU A CA 1
ATOM 675 C C . GLU A 1 86 ? -5.280 18.058 15.464 1.00 80.56 86 GLU A C 1
ATOM 677 O O . GLU A 1 86 ? -5.085 17.279 16.395 1.00 80.56 86 GLU A O 1
ATOM 682 N N . GLY A 1 87 ? -6.495 18.258 14.944 1.00 84.25 87 GLY A N 1
ATOM 683 C CA . GLY A 1 87 ? -7.669 17.532 15.405 1.00 84.25 87 GLY A CA 1
ATOM 684 C C . GLY A 1 87 ? -7.556 16.036 15.127 1.00 84.25 87 GLY A C 1
ATOM 685 O O . GLY A 1 87 ? -8.063 15.236 15.907 1.00 84.25 87 GLY A O 1
ATOM 686 N N . ALA A 1 88 ? -6.884 15.641 14.043 1.00 85.75 88 ALA A N 1
ATOM 687 C CA . ALA A 1 88 ? -6.624 14.240 13.753 1.00 85.75 88 ALA A CA 1
ATOM 688 C C . ALA A 1 88 ? -5.593 13.641 14.720 1.00 85.75 88 ALA A C 1
ATOM 690 O O . ALA A 1 88 ? -5.875 12.595 15.297 1.00 85.75 88 ALA A O 1
ATOM 691 N N . PHE A 1 89 ? -4.468 14.318 14.969 1.00 86.62 89 PHE A N 1
ATOM 692 C CA . PHE A 1 89 ? -3.446 13.855 15.914 1.00 86.62 89 PHE A CA 1
ATOM 693 C C . PHE A 1 89 ? -3.974 13.779 17.348 1.00 86.62 89 PHE A C 1
ATOM 695 O O . PHE A 1 89 ? -3.798 12.753 17.993 1.00 86.62 89 PHE A O 1
ATOM 702 N N . LYS A 1 90 ? -4.745 14.773 17.808 1.00 87.19 90 LYS A N 1
ATOM 703 C CA . LYS A 1 90 ? -5.411 14.717 19.123 1.00 87.19 90 LYS A CA 1
ATOM 704 C C . LYS A 1 90 ? -6.367 13.528 19.253 1.00 87.19 90 LYS A C 1
ATOM 706 O O . LYS A 1 90 ? -6.536 12.968 20.322 1.00 87.19 90 LYS A O 1
ATOM 711 N N . ARG A 1 91 ? -7.022 13.123 18.163 1.00 87.00 91 ARG A N 1
ATOM 712 C CA . ARG A 1 91 ? -7.876 11.923 18.168 1.00 87.00 91 ARG A CA 1
ATOM 713 C C . ARG A 1 91 ? -7.085 10.625 18.103 1.00 87.00 91 ARG A C 1
ATOM 715 O O . ARG A 1 91 ? -7.595 9.600 18.535 1.00 87.00 91 ARG A O 1
ATOM 722 N N . MET A 1 92 ? -5.879 10.658 17.551 1.00 88.31 92 MET A N 1
ATOM 723 C CA . MET A 1 92 ? -4.975 9.512 17.537 1.00 88.31 92 MET A CA 1
ATOM 724 C C . MET A 1 92 ? -4.305 9.296 18.894 1.00 88.31 92 MET A C 1
ATOM 726 O O . MET A 1 92 ? -4.122 8.144 19.260 1.00 88.31 92 MET A O 1
ATOM 730 N N . SER A 1 93 ? -4.016 10.353 19.661 1.00 87.44 93 SER A N 1
ATOM 731 C CA . SER A 1 93 ? -3.482 10.227 21.029 1.00 87.44 93 SER A CA 1
ATOM 732 C C . SER A 1 93 ? -4.479 9.616 22.014 1.00 87.44 93 SER A C 1
ATOM 734 O O . SER A 1 93 ? -4.096 9.134 23.068 1.00 87.44 93 SER A O 1
ATOM 736 N N . GLU A 1 94 ? -5.774 9.627 21.684 1.00 86.69 94 GLU A N 1
ATOM 737 C CA . GLU A 1 94 ? -6.816 8.930 22.452 1.00 86.69 94 GLU A CA 1
ATOM 738 C C . GLU A 1 94 ? -6.795 7.400 22.222 1.00 86.69 94 GLU A C 1
ATOM 740 O O . GLU A 1 94 ? -7.553 6.671 22.865 1.00 86.69 94 GLU A O 1
ATOM 745 N N . LEU A 1 95 ? -6.000 6.894 21.269 1.00 86.50 95 LEU A N 1
ATOM 746 C CA . LEU A 1 95 ? -5.902 5.465 20.971 1.00 86.50 95 LEU A CA 1
ATOM 747 C C . LEU A 1 95 ? -4.925 4.770 21.922 1.00 86.50 95 LEU A C 1
ATOM 749 O O . LEU A 1 95 ? -3.940 5.350 22.358 1.00 86.50 95 LEU A O 1
ATOM 753 N N . ALA A 1 96 ? -5.180 3.488 22.187 1.00 84.62 96 ALA A N 1
ATOM 754 C CA . ALA A 1 96 ? -4.238 2.659 22.927 1.00 84.62 96 ALA A CA 1
ATOM 755 C C . ALA A 1 96 ? -2.890 2.546 22.180 1.00 84.62 96 ALA A C 1
ATOM 757 O O . ALA A 1 96 ? -2.894 2.517 20.942 1.00 84.62 96 ALA A O 1
ATOM 758 N N . PRO A 1 97 ? -1.766 2.395 22.901 1.00 84.62 97 PRO A N 1
ATOM 759 C CA . PRO A 1 97 ? -0.461 2.190 22.283 1.00 84.62 97 PRO A CA 1
ATOM 760 C C . PRO A 1 97 ? -0.437 0.977 21.353 1.00 84.62 97 PRO A C 1
ATOM 762 O O . PRO A 1 97 ? -1.152 -0.008 21.573 1.00 84.62 97 PRO A O 1
ATOM 765 N N . HIS A 1 98 ? 0.383 1.043 20.302 1.00 83.50 98 HIS A N 1
ATOM 766 C CA . HIS A 1 98 ? 0.466 0.020 19.247 1.00 83.50 98 HIS A CA 1
ATOM 767 C C . HIS A 1 98 ? -0.857 -0.233 18.491 1.00 83.50 98 HIS A C 1
ATOM 769 O O . HIS A 1 98 ? -1.045 -1.291 17.880 1.00 83.50 98 HIS A O 1
ATOM 775 N N . SER A 1 99 ? -1.793 0.718 18.536 1.00 86.00 99 SER A N 1
ATOM 776 C CA . SER A 1 99 ? -3.024 0.698 17.742 1.00 86.00 99 SER A CA 1
ATOM 777 C C . SER A 1 99 ? -2.827 1.396 16.390 1.00 86.00 99 SER A C 1
ATOM 779 O O . SER A 1 99 ? -1.719 1.773 16.003 1.00 86.00 99 SER A O 1
ATOM 781 N N . GLY A 1 100 ? -3.911 1.562 15.630 1.00 88.25 100 GLY A N 1
ATOM 782 C CA . GLY A 1 100 ? -3.868 2.247 14.347 1.00 88.25 100 GLY A CA 1
ATOM 783 C C . GLY A 1 100 ? -5.101 3.083 14.030 1.00 88.25 100 GLY A C 1
ATOM 784 O O . GLY A 1 100 ? -6.196 2.851 14.540 1.00 88.25 100 GLY A O 1
ATOM 785 N N . CYS A 1 101 ? -4.908 4.057 13.142 1.00 91.00 101 CYS A N 1
ATOM 786 C CA . CYS A 1 101 ? -5.954 4.942 12.643 1.00 91.00 101 CYS A CA 1
ATOM 787 C C . CYS A 1 101 ? -5.962 4.988 11.112 1.00 91.00 101 CYS A C 1
ATOM 789 O O . CYS A 1 101 ? -4.918 5.113 10.465 1.00 91.00 101 CYS A O 1
ATOM 791 N N . ALA A 1 102 ? -7.156 4.921 10.522 1.00 91.88 102 ALA A N 1
ATOM 792 C CA . ALA A 1 102 ? -7.361 5.095 9.092 1.00 91.88 102 ALA A CA 1
ATOM 793 C C . ALA A 1 102 ? -7.755 6.544 8.762 1.00 91.88 102 ALA A C 1
ATOM 795 O O . ALA A 1 102 ? -8.836 7.013 9.124 1.00 91.88 102 ALA A O 1
ATOM 796 N N . LEU A 1 103 ? -6.911 7.237 8.002 1.00 91.38 103 LEU A N 1
ATOM 797 C CA . LEU A 1 103 ? -7.239 8.505 7.360 1.00 91.38 103 LEU A CA 1
ATOM 798 C C . LEU A 1 103 ? -7.865 8.221 5.990 1.00 91.38 103 LEU A C 1
ATOM 800 O O . LEU A 1 103 ? -7.200 7.719 5.080 1.00 91.38 103 LEU A O 1
ATOM 804 N N . VAL A 1 104 ? -9.158 8.514 5.851 1.00 91.44 104 VAL A N 1
ATOM 805 C CA . VAL A 1 104 ? -9.988 8.073 4.721 1.00 91.44 104 VAL A CA 1
ATOM 806 C C . VAL A 1 104 ? -10.522 9.288 3.972 1.00 91.44 104 VAL A C 1
ATOM 808 O O . VAL A 1 104 ? -11.522 9.882 4.361 1.00 91.44 104 VAL A O 1
ATOM 811 N N . PHE A 1 105 ? -9.888 9.650 2.860 1.00 88.62 105 PHE A N 1
ATOM 812 C CA . PHE A 1 105 ? -10.299 10.811 2.069 1.00 88.62 105 PHE A CA 1
ATOM 813 C C . PHE A 1 105 ? -11.100 10.397 0.835 1.00 88.62 105 PHE A C 1
ATOM 815 O O . PHE A 1 105 ? -10.682 9.516 0.086 1.00 88.62 105 PHE A O 1
ATOM 822 N N . ASP A 1 106 ? -12.229 11.065 0.592 1.00 82.50 106 ASP A N 1
ATOM 823 C CA . ASP A 1 106 ? -12.986 10.908 -0.663 1.00 82.50 106 ASP A CA 1
ATOM 824 C C . ASP A 1 106 ? -12.222 11.513 -1.859 1.00 82.50 106 ASP A C 1
ATOM 826 O O . ASP A 1 106 ? -12.279 11.010 -2.976 1.00 82.50 106 ASP A O 1
ATOM 830 N N . GLU A 1 107 ? -11.438 12.566 -1.601 1.00 85.94 107 GLU A N 1
ATOM 831 C CA . GLU A 1 107 ? -10.498 13.157 -2.553 1.00 85.94 107 GLU A CA 1
ATOM 832 C C . GLU A 1 107 ? -9.139 13.357 -1.875 1.00 85.94 107 GLU A C 1
ATOM 834 O O . GLU A 1 107 ? -8.967 14.238 -1.025 1.00 85.94 107 GLU A O 1
ATOM 839 N N . LEU A 1 108 ? -8.156 12.555 -2.279 1.00 86.62 108 LEU A N 1
ATOM 840 C CA . LEU A 1 108 ? -6.840 12.504 -1.651 1.00 86.62 108 LEU A CA 1
ATOM 841 C C . LEU A 1 108 ? -6.015 13.784 -1.857 1.00 86.62 108 LEU A C 1
ATOM 843 O O . LEU A 1 108 ? -5.103 14.038 -1.080 1.00 86.62 108 LEU A O 1
ATOM 847 N N . VAL A 1 109 ? -6.373 14.656 -2.811 1.00 80.06 109 VAL A N 1
ATOM 848 C CA . VAL A 1 109 ? -5.769 16.004 -2.925 1.00 80.06 109 VAL A CA 1
ATOM 849 C C . VAL A 1 109 ? -5.861 16.794 -1.621 1.00 80.06 109 VAL A C 1
ATOM 851 O O . VAL A 1 109 ? -5.028 17.662 -1.381 1.00 80.06 109 VAL A O 1
ATOM 854 N N . ARG A 1 110 ? -6.822 16.491 -0.740 1.00 77.56 110 ARG A N 1
ATOM 855 C CA . ARG A 1 110 ? -6.884 17.117 0.587 1.00 77.56 110 ARG A CA 1
ATOM 856 C C . ARG A 1 110 ? -5.609 16.918 1.405 1.00 77.56 110 ARG A C 1
ATOM 858 O O . ARG A 1 110 ? -5.266 17.814 2.160 1.00 77.56 110 ARG A O 1
ATOM 865 N N . VAL A 1 111 ? -4.881 15.818 1.200 1.00 73.56 111 VAL A N 1
ATOM 866 C CA . VAL A 1 111 ? -3.579 15.563 1.839 1.00 73.56 111 VAL A CA 1
ATOM 867 C C . VAL A 1 111 ? -2.554 16.636 1.458 1.00 73.56 111 VAL A C 1
ATOM 869 O O . VAL A 1 111 ? -1.820 17.109 2.314 1.00 73.56 111 VAL A O 1
ATOM 872 N N . LEU A 1 112 ? -2.556 17.093 0.201 1.00 67.06 112 LEU A N 1
ATOM 873 C CA . LEU A 1 112 ? -1.685 18.181 -0.275 1.00 67.06 112 LEU A CA 1
ATOM 874 C C . LEU A 1 112 ? -2.053 19.547 0.309 1.00 67.06 112 LEU A C 1
ATOM 876 O O . LEU A 1 112 ? -1.263 20.480 0.253 1.00 67.06 112 LEU A O 1
ATOM 880 N N . LYS A 1 113 ? -3.280 19.670 0.811 1.00 71.75 113 LYS A N 1
ATOM 881 C CA . LYS A 1 113 ? -3.865 20.910 1.315 1.00 71.75 113 LYS A CA 1
ATOM 882 C C . LYS A 1 113 ? -3.971 20.928 2.837 1.00 71.75 113 LYS A C 1
ATOM 884 O O . LYS A 1 113 ? -4.605 21.823 3.379 1.00 71.75 113 LYS A O 1
ATOM 889 N N . MET A 1 114 ? -3.388 19.954 3.534 1.00 68.81 114 MET A N 1
ATOM 890 C CA . MET A 1 114 ? -3.469 19.883 4.994 1.00 68.81 114 MET A CA 1
ATOM 891 C C . MET A 1 114 ? -2.846 21.101 5.678 1.00 68.81 114 MET A C 1
ATOM 893 O O . MET A 1 114 ? -3.363 21.551 6.695 1.00 68.81 114 MET A O 1
ATOM 897 N N . ASP A 1 115 ? -1.823 21.689 5.063 1.00 69.06 115 ASP A N 1
ATOM 898 C CA . ASP A 1 115 ? -1.131 22.864 5.589 1.00 69.06 115 ASP A CA 1
ATOM 899 C C . ASP A 1 115 ? -1.746 24.196 5.120 1.00 69.06 115 ASP A C 1
ATOM 901 O O . ASP A 1 115 ? -1.275 25.257 5.511 1.00 69.06 115 ASP A O 1
ATOM 905 N N . GLN A 1 116 ? -2.830 24.177 4.326 1.00 66.12 116 GLN A N 1
ATOM 906 C CA . GLN A 1 116 ? -3.448 25.405 3.790 1.00 66.12 116 GLN A CA 1
ATOM 907 C C . GLN A 1 116 ? -4.065 26.309 4.871 1.00 66.12 116 GLN A C 1
ATOM 909 O O . GLN A 1 116 ? -4.426 27.443 4.585 1.00 66.12 116 GLN A O 1
ATOM 914 N N . TYR A 1 117 ? -4.246 25.778 6.080 1.00 62.06 117 TYR A N 1
ATOM 915 C CA . TYR A 1 117 ? -4.833 26.482 7.218 1.00 62.06 117 TYR A CA 1
ATOM 916 C C . TYR A 1 117 ? -3.777 27.059 8.174 1.00 62.06 117 TYR A C 1
ATOM 918 O O . TYR A 1 117 ? -4.145 27.606 9.209 1.00 62.06 117 TYR A O 1
ATOM 926 N N . LYS A 1 118 ? -2.482 26.915 7.859 1.00 63.75 118 LYS A N 1
ATOM 927 C CA . LYS A 1 118 ? -1.374 27.462 8.649 1.00 63.75 118 LYS A CA 1
ATOM 928 C C . LYS A 1 118 ? -0.731 28.628 7.903 1.00 63.75 118 LYS A C 1
ATOM 930 O O . LYS A 1 118 ? -0.105 28.432 6.860 1.00 63.75 118 LYS A O 1
ATOM 935 N N . ASP A 1 119 ? -0.840 29.825 8.469 1.00 56.53 119 ASP A N 1
ATOM 936 C CA . ASP A 1 119 ? -0.078 30.983 8.008 1.00 56.53 119 ASP A CA 1
ATOM 937 C C . ASP A 1 119 ? 1.415 30.729 8.285 1.00 56.53 119 ASP A C 1
ATOM 939 O O . ASP A 1 119 ? 1.843 30.681 9.435 1.00 56.53 119 ASP A O 1
ATOM 943 N N . GLY A 1 120 ? 2.203 30.495 7.229 1.00 60.78 120 GLY A N 1
ATOM 944 C CA . GLY A 1 120 ? 3.642 30.191 7.327 1.00 60.78 120 GLY A CA 1
ATOM 945 C C . GLY A 1 120 ? 4.060 28.783 6.887 1.00 60.78 120 GLY A C 1
ATOM 946 O O . GLY A 1 120 ? 5.247 28.468 6.928 1.00 60.78 120 GLY A O 1
ATOM 947 N N . GLY A 1 121 ? 3.118 27.962 6.407 1.00 62.56 121 GLY A N 1
ATOM 948 C CA . GLY A 1 121 ? 3.386 26.575 6.026 1.00 62.56 121 GLY A CA 1
ATOM 949 C C . GLY A 1 121 ? 3.337 25.629 7.228 1.00 62.56 121 GLY A C 1
ATOM 950 O O . GLY A 1 121 ? 3.481 26.035 8.378 1.00 62.56 121 GLY A O 1
ATOM 951 N N . GLY A 1 122 ? 3.067 24.355 6.964 1.00 72.38 122 GLY A N 1
ATOM 952 C CA . GLY A 1 122 ? 2.951 23.327 7.991 1.00 72.38 122 GLY A CA 1
ATOM 953 C C . GLY A 1 122 ? 3.868 22.142 7.732 1.00 72.38 122 GLY A C 1
ATOM 954 O O . GLY A 1 122 ? 4.409 21.965 6.643 1.00 72.38 122 GLY A O 1
ATOM 955 N N . ASP A 1 123 ? 4.043 21.336 8.769 1.00 80.44 123 ASP A N 1
ATOM 956 C CA . ASP A 1 123 ? 4.881 20.141 8.819 1.00 80.44 123 ASP A CA 1
ATOM 957 C C . ASP A 1 123 ? 4.081 18.845 8.610 1.00 80.44 123 ASP A C 1
ATOM 959 O O . ASP A 1 123 ? 4.640 17.746 8.656 1.00 80.44 123 ASP A O 1
ATOM 963 N N . THR A 1 124 ? 2.775 18.943 8.332 1.00 82.12 124 THR A N 1
ATOM 964 C CA . THR A 1 124 ? 1.881 17.780 8.249 1.00 82.12 124 THR A CA 1
ATOM 965 C C . THR A 1 124 ? 2.356 16.786 7.199 1.00 82.12 124 THR A C 1
ATOM 967 O O . THR A 1 124 ? 2.369 15.577 7.440 1.00 82.12 124 THR A O 1
ATOM 970 N N . ARG A 1 125 ? 2.792 17.280 6.032 1.00 82.81 125 ARG A N 1
ATOM 971 C CA . ARG A 1 125 ? 3.344 16.428 4.971 1.00 82.81 125 ARG A CA 1
ATOM 972 C C . ARG A 1 125 ? 4.550 15.631 5.467 1.00 82.81 125 ARG A C 1
ATOM 974 O O . ARG A 1 125 ? 4.614 14.432 5.213 1.00 82.81 125 ARG A O 1
ATOM 981 N N . GLN A 1 126 ? 5.471 16.263 6.191 1.00 85.25 126 GLN A N 1
ATOM 982 C CA . GLN A 1 126 ? 6.663 15.600 6.718 1.00 85.25 126 GLN A CA 1
ATOM 983 C C . GLN A 1 126 ? 6.298 14.551 7.775 1.00 85.25 126 GLN A C 1
ATOM 985 O O . GLN A 1 126 ? 6.775 13.420 7.692 1.00 85.25 126 GLN A O 1
ATOM 990 N N . ILE A 1 127 ? 5.370 14.870 8.683 1.00 87.19 127 ILE A N 1
ATOM 991 C CA . ILE A 1 127 ? 4.858 13.913 9.676 1.00 87.19 127 ILE A CA 1
ATOM 992 C C . ILE A 1 127 ? 4.254 12.681 8.988 1.00 87.19 127 ILE A C 1
ATOM 994 O O . ILE A 1 127 ? 4.538 11.551 9.378 1.00 87.19 127 ILE A O 1
ATOM 998 N N . LEU A 1 128 ? 3.463 12.869 7.927 1.00 85.94 128 LEU A N 1
ATOM 999 C CA . LEU A 1 128 ? 2.891 11.753 7.165 1.00 85.94 128 LEU A CA 1
ATOM 1000 C C . LEU A 1 128 ? 3.959 10.921 6.435 1.00 85.94 128 LEU A C 1
ATOM 1002 O O . LEU A 1 128 ? 3.821 9.701 6.324 1.00 85.94 128 LEU A O 1
ATOM 1006 N N . LEU A 1 129 ? 5.024 11.553 5.930 1.00 88.00 129 LEU A N 1
ATOM 1007 C CA . LEU A 1 129 ? 6.139 10.852 5.283 1.00 88.00 129 LEU A CA 1
ATOM 1008 C C . LEU A 1 129 ? 6.943 9.999 6.272 1.00 88.00 129 LEU A C 1
ATOM 1010 O O . LEU A 1 129 ? 7.427 8.928 5.880 1.00 88.00 129 LEU A O 1
ATOM 1014 N N . GLU A 1 130 ? 7.070 10.466 7.514 1.00 88.94 130 GLU A N 1
ATOM 1015 C CA . GLU A 1 130 ? 7.701 9.758 8.631 1.00 88.94 130 GLU A CA 1
ATOM 1016 C C . GLU A 1 130 ? 6.823 8.601 9.129 1.00 88.94 130 GLU A C 1
ATOM 1018 O O . GLU A 1 130 ? 7.314 7.475 9.225 1.00 88.94 130 GLU A O 1
ATOM 1023 N N . ALA A 1 131 ? 5.511 8.826 9.286 1.00 90.06 131 ALA A N 1
ATOM 1024 C CA . ALA A 1 131 ? 4.525 7.813 9.693 1.00 90.06 131 ALA A CA 1
ATOM 1025 C C . ALA A 1 131 ? 4.454 6.590 8.756 1.00 90.06 131 ALA A C 1
ATOM 1027 O O . ALA A 1 131 ? 3.951 5.530 9.120 1.00 90.06 131 ALA A O 1
ATOM 1028 N N . TRP A 1 132 ? 4.936 6.716 7.514 1.00 91.31 132 TRP A N 1
ATOM 1029 C CA . TRP A 1 132 ? 5.036 5.584 6.589 1.00 91.31 132 TRP A CA 1
ATOM 1030 C C . TRP A 1 132 ? 6.188 4.626 6.939 1.00 91.31 132 TRP A C 1
ATOM 1032 O O . TRP A 1 132 ? 6.135 3.432 6.617 1.00 91.31 132 TRP A O 1
ATOM 1042 N N . GLY A 1 133 ? 7.270 5.157 7.517 1.00 86.62 133 GLY A N 1
ATOM 1043 C CA . GLY A 1 133 ? 8.485 4.407 7.835 1.00 86.62 133 GLY A CA 1
ATOM 1044 C C . GLY A 1 133 ? 8.343 3.562 9.095 1.00 86.62 133 GLY A C 1
ATOM 1045 O O . GLY A 1 133 ? 8.770 2.408 9.098 1.00 86.62 133 GLY A O 1
ATOM 1046 N N . ALA A 1 134 ? 7.704 4.119 10.119 1.00 88.69 134 ALA A N 1
ATOM 1047 C CA . ALA A 1 134 ? 7.482 3.496 11.415 1.00 88.69 134 ALA A CA 1
ATOM 1048 C C . ALA A 1 134 ? 6.183 4.034 12.045 1.00 88.69 134 ALA A C 1
ATOM 1050 O O . ALA A 1 134 ? 5.701 5.086 11.610 1.00 88.69 134 ALA A O 1
ATOM 1051 N N . PRO A 1 135 ? 5.608 3.332 13.041 1.00 89.31 135 PRO A N 1
ATOM 1052 C CA . PRO A 1 135 ? 4.571 3.903 13.896 1.00 89.31 135 PRO A CA 1
ATOM 1053 C C . PRO A 1 135 ? 5.006 5.260 14.464 1.00 89.31 135 PRO A C 1
ATOM 1055 O O . PRO A 1 135 ? 6.194 5.501 14.676 1.00 89.31 135 PRO A O 1
ATOM 1058 N N . LEU A 1 136 ? 4.048 6.165 14.654 1.00 89.88 136 LEU A N 1
ATOM 1059 C CA . LEU A 1 136 ? 4.321 7.471 15.235 1.00 89.88 136 LEU A CA 1
ATOM 1060 C C . LEU A 1 136 ? 4.499 7.344 16.742 1.00 89.88 136 LEU A C 1
ATOM 1062 O O . LEU A 1 136 ? 3.539 7.043 17.446 1.00 89.88 136 LEU A O 1
ATOM 1066 N N . ASP A 1 137 ? 5.707 7.656 17.188 1.00 90.25 137 ASP A N 1
ATOM 1067 C CA . ASP A 1 137 ? 6.069 7.867 18.583 1.00 90.25 137 ASP A CA 1
ATOM 1068 C C . ASP A 1 137 ? 6.562 9.315 18.719 1.00 90.25 137 ASP A C 1
ATOM 1070 O O . ASP A 1 137 ? 7.694 9.644 18.349 1.00 90.25 137 ASP A O 1
ATOM 1074 N N . LYS A 1 138 ? 5.637 10.228 19.040 1.00 88.50 138 LYS A N 1
ATOM 1075 C CA . LYS A 1 138 ? 5.869 11.680 18.981 1.00 88.50 138 LYS A CA 1
ATOM 1076 C C . LYS A 1 138 ? 5.055 12.440 20.010 1.00 88.50 138 LYS A C 1
ATOM 1078 O O . LYS A 1 138 ? 3.849 12.247 20.128 1.00 88.50 138 LYS A O 1
ATOM 1083 N N . GLU A 1 139 ? 5.703 13.424 20.613 1.00 89.19 139 GLU A N 1
ATOM 1084 C CA . GLU A 1 139 ? 5.078 14.430 21.458 1.00 89.19 139 GLU A CA 1
ATOM 1085 C C . GLU A 1 139 ? 4.975 15.763 20.708 1.00 89.19 139 GLU A C 1
ATOM 1087 O O . GLU A 1 139 ? 5.950 16.277 20.155 1.00 89.19 139 GLU A O 1
ATOM 1092 N N . PHE A 1 140 ? 3.766 16.314 20.656 1.00 86.06 140 PHE A N 1
ATOM 1093 C CA . PHE A 1 140 ? 3.491 17.640 20.119 1.00 86.06 140 PHE A CA 1
ATOM 1094 C C . PHE A 1 140 ? 3.287 18.606 21.278 1.00 86.06 140 PHE A C 1
ATOM 1096 O O . PHE A 1 140 ? 2.163 18.780 21.758 1.00 86.06 140 PHE A O 1
ATOM 1103 N N . GLU A 1 141 ? 4.384 19.233 21.692 1.00 83.56 141 GLU A N 1
ATOM 1104 C CA . GLU A 1 141 ? 4.400 20.222 22.765 1.00 83.56 141 GLU A CA 1
ATOM 1105 C C . GLU A 1 141 ? 3.499 21.420 22.441 1.00 83.56 141 GLU A C 1
ATOM 1107 O O . GLU A 1 141 ? 3.469 21.927 21.309 1.00 83.56 141 GLU A O 1
ATOM 1112 N N . ARG A 1 142 ? 2.768 21.900 23.448 1.00 81.50 142 ARG A N 1
ATOM 1113 C CA . ARG A 1 142 ? 1.964 23.123 23.367 1.00 81.50 142 ARG A CA 1
ATOM 1114 C C . ARG A 1 142 ? 2.340 24.063 24.503 1.00 81.50 142 ARG A C 1
ATOM 1116 O O . ARG A 1 142 ? 2.918 23.666 25.499 1.00 81.50 142 ARG A O 1
ATOM 1123 N N . VAL A 1 143 ? 2.008 25.345 24.332 1.00 79.56 143 VAL A N 1
ATOM 1124 C CA . VAL A 1 143 ? 2.252 26.372 25.366 1.00 79.56 143 VAL A CA 1
ATOM 1125 C C . VAL A 1 143 ? 1.568 25.995 26.682 1.00 79.56 143 VAL A C 1
ATOM 1127 O O . VAL A 1 143 ? 2.089 26.272 27.756 1.00 79.56 143 VAL A O 1
ATOM 1130 N N . ASP A 1 144 ? 0.405 25.364 26.571 1.00 79.44 144 ASP A N 1
ATOM 1131 C CA . ASP A 1 144 ? -0.316 24.776 27.683 1.00 79.44 144 ASP A CA 1
ATOM 1132 C C . ASP A 1 144 ? -0.067 23.266 27.702 1.00 79.44 144 ASP A C 1
ATOM 1134 O O . ASP A 1 144 ? -0.433 22.567 26.750 1.00 79.44 144 ASP A O 1
ATOM 1138 N N . SER A 1 145 ? 0.535 22.778 28.787 1.00 78.06 145 SER A N 1
ATOM 1139 C CA . SER A 1 145 ? 0.894 21.370 28.958 1.00 78.06 145 SER A CA 1
ATOM 1140 C C . SER A 1 145 ? -0.326 20.446 28.968 1.00 78.06 145 SER A C 1
ATOM 1142 O O . SER A 1 145 ? -0.206 19.276 28.622 1.00 78.06 145 SER A O 1
ATOM 1144 N N . GLU A 1 146 ? -1.520 20.949 29.311 1.00 77.69 146 GLU A N 1
ATOM 1145 C CA . GLU A 1 146 ? -2.761 20.160 29.233 1.00 77.69 146 GLU A CA 1
ATOM 1146 C C . GLU A 1 146 ? -3.194 19.875 27.784 1.00 77.69 146 GLU A C 1
ATOM 1148 O O . GLU A 1 146 ? -3.993 18.973 27.520 1.00 77.69 146 GLU A O 1
ATOM 1153 N N . ASN A 1 147 ? -2.668 20.641 26.826 1.00 78.69 147 ASN A N 1
ATOM 1154 C CA . ASN A 1 147 ? -2.961 20.505 25.403 1.00 78.69 147 ASN A CA 1
ATOM 1155 C C . ASN A 1 147 ? -1.853 19.793 24.617 1.00 78.69 147 ASN A C 1
ATOM 1157 O O . ASN A 1 147 ? -1.982 19.651 23.394 1.00 78.69 147 ASN A O 1
ATOM 1161 N N . THR A 1 148 ? -0.799 19.335 25.292 1.00 84.81 148 THR A N 1
ATOM 1162 C CA . THR A 1 148 ? 0.253 18.516 24.689 1.00 84.81 148 THR A CA 1
ATOM 1163 C C . THR A 1 148 ? -0.338 17.191 24.202 1.00 84.81 148 THR A C 1
ATOM 1165 O O . THR A 1 148 ? -1.130 16.537 24.881 1.00 84.81 148 THR A O 1
ATOM 1168 N N . VAL A 1 149 ? -0.018 16.827 22.959 1.00 87.50 149 VAL A N 1
ATOM 1169 C CA . VAL A 1 149 ? -0.547 15.621 22.306 1.00 87.50 149 VAL A CA 1
ATOM 1170 C C . VAL A 1 149 ? 0.574 14.603 22.204 1.00 87.50 149 VAL A C 1
ATOM 1172 O O . VAL A 1 149 ? 1.537 14.832 21.478 1.00 87.50 149 VAL A O 1
ATOM 1175 N N . ILE A 1 150 ? 0.424 13.473 22.887 1.00 89.06 150 ILE A N 1
ATOM 1176 C CA . ILE A 1 150 ? 1.397 12.377 22.879 1.00 89.06 150 ILE A CA 1
ATOM 1177 C C . ILE A 1 150 ? 0.842 11.238 22.022 1.00 89.06 150 ILE A C 1
ATOM 1179 O O . ILE A 1 150 ? -0.271 10.764 22.242 1.00 89.06 150 ILE A O 1
ATOM 1183 N N . LEU A 1 151 ? 1.593 10.824 21.007 1.00 90.06 151 LEU A N 1
ATOM 1184 C CA . LEU A 1 151 ? 1.317 9.634 20.208 1.00 90.06 151 LEU A CA 1
ATOM 1185 C C . LEU A 1 151 ? 2.292 8.539 20.626 1.00 90.06 151 LEU A C 1
ATOM 1187 O O . LEU A 1 151 ? 3.491 8.730 20.469 1.00 90.06 151 LEU A O 1
ATOM 1191 N N . GLU A 1 152 ? 1.773 7.407 21.099 1.00 89.12 152 GLU A N 1
ATOM 1192 C CA . GLU A 1 152 ? 2.569 6.263 21.560 1.00 89.12 152 GLU A CA 1
ATOM 1193 C C . GLU A 1 152 ? 2.449 5.099 20.562 1.00 89.12 152 GLU A C 1
ATOM 1195 O O . GLU A 1 152 ? 1.487 4.325 20.581 1.00 89.12 152 GLU A O 1
ATOM 1200 N N . ASP A 1 153 ? 3.416 4.981 19.650 1.00 89.06 153 ASP A N 1
ATOM 1201 C CA . ASP A 1 153 ? 3.487 3.915 18.638 1.00 89.06 153 ASP A CA 1
ATOM 1202 C C . ASP A 1 153 ? 2.207 3.738 17.791 1.00 89.06 153 ASP A C 1
ATOM 1204 O O . ASP A 1 153 ? 1.729 2.626 17.536 1.00 89.06 153 ASP A O 1
ATOM 1208 N N . ILE A 1 154 ? 1.632 4.841 17.308 1.00 90.00 154 ILE A N 1
ATOM 1209 C CA . ILE A 1 154 ? 0.388 4.806 16.528 1.00 90.00 154 ILE A CA 1
ATOM 1210 C C . ILE A 1 154 ? 0.665 4.577 15.038 1.00 90.00 154 ILE A C 1
ATOM 1212 O O . ILE A 1 154 ? 1.327 5.373 14.369 1.00 90.00 154 ILE A O 1
ATOM 1216 N N . ALA A 1 155 ? 0.089 3.517 14.467 1.00 91.25 155 ALA A N 1
ATOM 1217 C CA . ALA A 1 155 ? 0.155 3.256 13.032 1.00 91.25 155 ALA A CA 1
ATOM 1218 C C . ALA A 1 155 ? -0.891 4.071 12.249 1.00 91.25 155 ALA A C 1
ATOM 1220 O O . ALA A 1 155 ? -2.080 4.069 12.574 1.00 91.25 155 ALA A O 1
ATOM 1221 N N . ILE A 1 156 ? -0.483 4.715 11.152 1.00 90.94 156 ILE A N 1
ATOM 1222 C CA . ILE A 1 156 ? -1.402 5.460 10.278 1.00 90.94 156 ILE A CA 1
ATOM 1223 C C . ILE A 1 156 ? -1.571 4.741 8.942 1.00 90.94 156 ILE A C 1
ATOM 1225 O O . ILE A 1 156 ? -0.607 4.472 8.227 1.00 90.94 156 ILE A O 1
ATOM 1229 N N . SER A 1 157 ? -2.826 4.496 8.562 1.00 91.06 157 SER A N 1
ATOM 1230 C CA . SER A 1 157 ? -3.193 4.053 7.219 1.00 91.06 157 SER A CA 1
ATOM 1231 C C . SER A 1 157 ? -3.861 5.192 6.462 1.00 91.06 157 SER A C 1
ATOM 1233 O O . SER A 1 157 ? -4.929 5.662 6.843 1.00 91.06 157 SER A O 1
ATOM 1235 N N . LEU A 1 158 ? -3.237 5.644 5.376 1.00 91.25 158 LEU A N 1
ATOM 1236 C CA . LEU A 1 158 ? -3.776 6.694 4.519 1.00 91.25 158 LEU A CA 1
ATOM 1237 C C . LEU A 1 158 ? -4.378 6.088 3.252 1.00 91.25 158 LEU A C 1
ATOM 1239 O O . LEU A 1 158 ? -3.683 5.460 2.451 1.00 91.25 158 LEU A O 1
ATOM 1243 N N . THR A 1 159 ? -5.670 6.318 3.033 1.00 91.94 159 THR A N 1
ATOM 1244 C CA . THR A 1 159 ? -6.366 5.836 1.841 1.00 91.94 159 THR A CA 1
ATOM 1245 C C . THR A 1 159 ? -7.322 6.872 1.275 1.00 91.94 159 THR A C 1
ATOM 1247 O O . THR A 1 159 ? -7.832 7.755 1.964 1.00 91.94 159 THR A O 1
ATOM 1250 N N . GLY A 1 160 ? -7.566 6.757 -0.022 1.00 91.44 160 GLY A N 1
ATOM 1251 C CA . GLY A 1 160 ? -8.475 7.640 -0.715 1.00 91.44 160 GLY A CA 1
ATOM 1252 C C . GLY A 1 160 ? -8.538 7.403 -2.204 1.00 91.44 160 GLY A C 1
ATOM 1253 O O . GLY A 1 160 ? -7.718 6.683 -2.794 1.00 91.44 160 GLY A O 1
ATOM 1254 N N . ALA A 1 161 ? -9.533 8.043 -2.794 1.00 91.44 161 ALA A N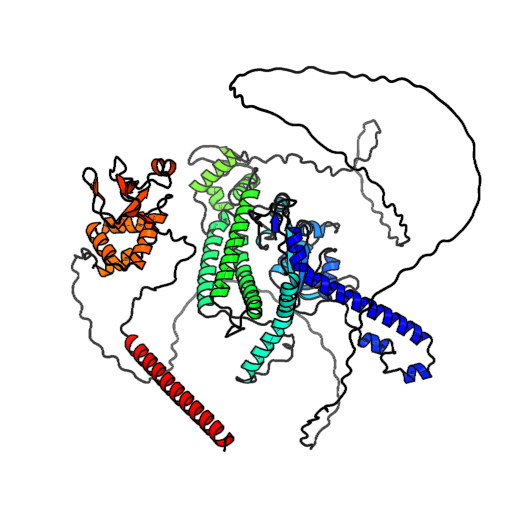 1
ATOM 1255 C CA . ALA A 1 161 ? -9.683 8.172 -4.224 1.00 91.44 161 ALA A CA 1
ATOM 1256 C C . ALA A 1 161 ? -9.095 9.507 -4.705 1.00 91.44 161 ALA A C 1
ATOM 1258 O O . ALA A 1 161 ? -9.069 10.495 -3.974 1.00 91.44 161 ALA A O 1
ATOM 1259 N N . ILE A 1 162 ? -8.611 9.543 -5.943 1.00 91.25 162 ILE A N 1
ATOM 1260 C CA . ILE A 1 162 ? -8.156 10.764 -6.607 1.00 91.25 162 ILE A CA 1
ATOM 1261 C C . ILE A 1 162 ? -8.568 10.733 -8.075 1.00 91.25 162 ILE A C 1
ATOM 1263 O O . ILE A 1 162 ? -8.677 9.674 -8.700 1.00 91.25 162 ILE A O 1
ATOM 1267 N N . GLN A 1 163 ? -8.847 11.904 -8.632 1.00 89.75 163 GLN A N 1
ATOM 1268 C CA . GLN A 1 163 ? -9.112 12.039 -10.062 1.00 89.75 163 GLN A CA 1
ATOM 1269 C C . GLN A 1 163 ? -7.807 12.018 -10.865 1.00 89.75 163 GLN A C 1
ATOM 1271 O O . GLN A 1 163 ? -6.807 12.577 -10.425 1.00 89.75 163 GLN A O 1
ATOM 1276 N N . THR A 1 164 ? -7.825 11.460 -12.076 1.00 87.31 164 THR A N 1
ATOM 1277 C CA . THR A 1 164 ? -6.628 11.351 -12.934 1.00 87.31 164 THR A CA 1
ATOM 1278 C C . THR A 1 164 ? -5.946 12.699 -13.195 1.00 87.31 164 THR A C 1
ATOM 1280 O O . THR A 1 164 ? -4.727 12.791 -13.135 1.00 87.31 164 THR A O 1
ATOM 1283 N N . GLN A 1 165 ? -6.711 13.775 -13.412 1.00 84.12 165 GLN A N 1
ATOM 1284 C CA . GLN A 1 165 ? -6.128 15.110 -13.621 1.00 84.12 165 GLN A CA 1
ATOM 1285 C C . GLN A 1 165 ? -5.485 15.674 -12.351 1.00 84.12 165 GLN A C 1
ATOM 1287 O O . GLN A 1 165 ? -4.399 16.238 -12.387 1.00 84.12 165 GLN A O 1
ATOM 1292 N N . LYS A 1 166 ? -6.131 15.467 -11.202 1.00 86.81 166 LYS A N 1
ATOM 1293 C CA . LYS A 1 166 ? -5.632 15.901 -9.894 1.00 86.81 166 LYS A CA 1
ATOM 1294 C C . LYS A 1 166 ? -4.418 15.102 -9.425 1.00 86.81 166 LYS A C 1
ATOM 1296 O O . LYS A 1 166 ? -3.580 15.622 -8.696 1.00 86.81 166 LYS A O 1
ATOM 1301 N N . PHE A 1 167 ? -4.311 13.850 -9.859 1.00 86.62 167 PHE A N 1
ATOM 1302 C CA . PHE A 1 167 ? -3.136 13.020 -9.632 1.00 86.62 167 PHE A CA 1
ATOM 1303 C C . PHE A 1 167 ? -1.872 13.658 -10.226 1.00 86.62 167 PHE A C 1
ATOM 1305 O O . PHE A 1 167 ? -0.831 13.620 -9.579 1.00 86.62 167 PHE A O 1
ATOM 1312 N N . LYS A 1 168 ? -1.973 14.356 -11.369 1.00 82.06 168 LYS A N 1
ATOM 1313 C CA . LYS A 1 168 ? -0.845 15.116 -11.937 1.00 82.06 168 LYS A CA 1
ATOM 1314 C C . LYS A 1 168 ? -0.307 16.178 -10.972 1.00 82.06 168 LYS A C 1
ATOM 1316 O O . LYS A 1 168 ? 0.884 16.437 -10.959 1.00 82.06 168 LYS A O 1
ATOM 1321 N N . THR A 1 169 ? -1.164 16.769 -10.138 1.00 82.19 169 THR A N 1
ATOM 1322 C CA . THR A 1 169 ? -0.746 17.725 -9.099 1.00 82.19 169 THR A CA 1
ATOM 1323 C C . THR A 1 169 ? -0.080 17.034 -7.908 1.00 82.19 169 THR A C 1
ATOM 1325 O O . THR A 1 169 ? 0.834 17.589 -7.315 1.00 82.19 169 THR A O 1
ATOM 1328 N N . LEU A 1 170 ? -0.522 15.823 -7.548 1.00 79.50 170 LEU A N 1
ATOM 1329 C CA . LEU A 1 170 ? 0.111 15.015 -6.496 1.00 79.50 170 LEU A CA 1
ATOM 1330 C C . LEU A 1 170 ? 1.507 14.532 -6.913 1.00 79.50 170 LEU A C 1
ATOM 1332 O O . LEU A 1 170 ? 2.395 14.454 -6.070 1.00 79.50 170 LEU A O 1
ATOM 1336 N N . CYS A 1 171 ? 1.680 14.252 -8.204 1.00 77.75 171 CYS A N 1
ATOM 1337 C CA . CYS A 1 171 ? 2.925 13.824 -8.840 1.00 77.75 171 CYS A CA 1
ATOM 1338 C C . CYS A 1 171 ? 3.525 14.934 -9.714 1.00 77.75 171 CYS A C 1
ATOM 1340 O O . CYS A 1 171 ? 4.061 14.658 -10.784 1.00 77.75 171 CYS A O 1
ATOM 1342 N N . SER A 1 172 ? 3.385 16.197 -9.294 1.00 72.62 172 SER A N 1
ATOM 1343 C CA . SER A 1 172 ? 3.900 17.337 -10.064 1.00 72.62 172 SER A CA 1
ATOM 1344 C C . SER A 1 172 ? 5.423 17.358 -10.124 1.00 72.62 172 SER A C 1
ATOM 1346 O O . SER A 1 172 ? 5.984 17.941 -11.046 1.00 72.62 172 SER A O 1
ATOM 1348 N N . ASP A 1 173 ? 6.074 16.750 -9.131 1.00 78.00 173 ASP A N 1
ATOM 1349 C CA . ASP A 1 173 ? 7.495 16.444 -9.177 1.00 78.00 173 ASP A CA 1
ATOM 1350 C C . ASP A 1 173 ? 7.697 15.144 -9.979 1.00 78.00 173 ASP A C 1
ATOM 1352 O O . ASP A 1 173 ? 7.310 14.070 -9.498 1.00 78.00 173 ASP A O 1
ATOM 1356 N N . PRO A 1 174 ? 8.270 15.217 -11.195 1.00 71.25 174 PRO A N 1
ATOM 1357 C CA . PRO A 1 174 ? 8.469 14.048 -12.044 1.00 71.25 174 PRO A CA 1
ATOM 1358 C C . PRO A 1 174 ? 9.476 13.046 -11.463 1.00 71.25 174 PRO A C 1
ATOM 1360 O O . PRO A 1 174 ? 9.461 11.883 -11.870 1.00 71.25 174 PRO A O 1
ATOM 1363 N N . ASP A 1 175 ? 10.318 13.474 -10.520 1.00 78.38 175 ASP A N 1
ATOM 1364 C CA . ASP A 1 175 ? 11.348 12.648 -9.892 1.00 78.38 175 ASP A CA 1
ATOM 1365 C C . ASP A 1 175 ? 10.915 12.114 -8.514 1.00 78.38 175 ASP A C 1
ATOM 1367 O O . ASP A 1 175 ? 11.620 11.285 -7.938 1.00 78.38 175 ASP A O 1
ATOM 1371 N N . ASP A 1 176 ? 9.736 12.521 -8.017 1.00 82.81 176 ASP A N 1
ATOM 1372 C CA . ASP A 1 176 ? 9.229 12.195 -6.675 1.00 82.81 176 ASP A CA 1
ATOM 1373 C C . ASP A 1 176 ? 10.250 12.548 -5.575 1.00 82.81 176 ASP A C 1
ATOM 1375 O O . ASP A 1 176 ? 10.573 11.729 -4.714 1.00 82.81 176 ASP A O 1
ATOM 1379 N N . GLY A 1 177 ? 10.788 13.772 -5.607 1.00 80.00 177 GLY A N 1
ATOM 1380 C CA . GLY A 1 177 ? 11.910 14.220 -4.782 1.00 80.00 177 GLY A CA 1
ATOM 1381 C C . GLY A 1 177 ? 11.671 14.158 -3.271 1.00 80.00 177 GLY A C 1
ATOM 1382 O O . GLY A 1 177 ? 12.620 13.963 -2.512 1.00 80.00 177 GLY A O 1
ATOM 1383 N N . ASP A 1 178 ? 10.419 14.247 -2.812 1.00 81.50 178 ASP A N 1
ATOM 1384 C CA . ASP A 1 178 ? 10.053 14.024 -1.402 1.00 81.50 178 ASP A CA 1
ATOM 1385 C C . ASP A 1 178 ? 9.542 12.599 -1.102 1.00 81.50 178 ASP A C 1
ATOM 1387 O O . ASP A 1 178 ? 9.355 12.190 0.055 1.00 81.50 178 ASP A O 1
ATOM 1391 N N . GLY A 1 179 ? 9.358 11.795 -2.147 1.00 87.50 179 GLY A N 1
ATOM 1392 C CA . GLY A 1 179 ? 8.927 10.414 -2.070 1.00 87.50 179 GLY A CA 1
ATOM 1393 C C . GLY A 1 179 ? 7.451 10.226 -1.705 1.00 87.50 179 GLY A C 1
ATOM 1394 O O . GLY A 1 179 ? 7.089 9.138 -1.238 1.00 87.50 179 GLY A O 1
ATOM 1395 N N . LEU A 1 180 ? 6.594 11.251 -1.772 1.00 87.56 180 LEU A N 1
ATOM 1396 C CA . LEU A 1 180 ? 5.189 11.081 -1.397 1.00 87.56 180 LEU A CA 1
ATOM 1397 C C . LEU A 1 180 ? 4.479 10.110 -2.345 1.00 87.56 180 LEU A C 1
ATOM 1399 O O . LEU A 1 180 ? 3.756 9.222 -1.882 1.00 87.56 180 LEU A O 1
ATOM 1403 N N . ALA A 1 181 ? 4.674 10.257 -3.657 1.00 88.00 181 ALA A N 1
ATOM 1404 C CA . ALA A 1 181 ? 3.977 9.441 -4.642 1.00 88.00 181 ALA A CA 1
ATOM 1405 C C . ALA A 1 181 ? 4.378 7.964 -4.511 1.00 88.00 181 ALA A C 1
ATOM 1407 O O . ALA A 1 181 ? 3.508 7.086 -4.516 1.00 88.00 181 ALA A O 1
ATOM 1408 N N . SER A 1 182 ? 5.669 7.689 -4.292 1.00 91.88 182 SER A N 1
ATOM 1409 C CA . SER A 1 182 ? 6.209 6.333 -4.132 1.00 91.88 182 SER A CA 1
ATOM 1410 C C . SER A 1 182 ? 5.701 5.556 -2.922 1.00 91.88 182 SER A C 1
ATOM 1412 O O . SER A 1 182 ? 5.844 4.333 -2.866 1.00 91.88 182 SER A O 1
ATOM 1414 N N . ARG A 1 183 ? 5.069 6.224 -1.954 1.00 91.81 183 ARG A N 1
ATOM 1415 C CA . ARG A 1 183 ? 4.530 5.579 -0.749 1.00 91.81 183 ARG A CA 1
ATOM 1416 C C . ARG A 1 183 ? 3.130 4.993 -0.940 1.00 91.81 183 ARG A C 1
ATOM 1418 O O . ARG A 1 183 ? 2.730 4.131 -0.149 1.00 91.81 183 ARG A O 1
ATOM 1425 N N . PHE A 1 184 ? 2.401 5.394 -1.983 1.00 93.06 184 PHE A N 1
ATOM 1426 C CA . PHE A 1 184 ? 1.043 4.914 -2.237 1.00 93.06 184 PHE A CA 1
ATOM 1427 C C . PHE A 1 184 ? 0.998 3.615 -3.052 1.00 93.06 184 PHE A C 1
ATOM 1429 O O . PHE A 1 184 ? 1.582 3.491 -4.126 1.00 93.06 184 PHE A O 1
ATOM 1436 N N . LEU A 1 185 ? 0.171 2.669 -2.606 1.00 94.94 185 LEU A N 1
ATOM 1437 C CA . LEU A 1 185 ? -0.296 1.573 -3.457 1.00 94.94 185 LEU A CA 1
ATOM 1438 C C . LEU A 1 185 ? -1.360 2.114 -4.416 1.00 94.94 185 LEU A C 1
ATOM 1440 O O . LEU A 1 185 ? -2.470 2.452 -3.992 1.00 94.94 185 LEU A O 1
ATOM 1444 N N . MET A 1 186 ? -1.002 2.258 -5.691 1.00 92.44 186 MET A N 1
ATOM 1445 C CA . MET A 1 186 ? -1.860 2.867 -6.708 1.00 92.44 186 MET A CA 1
ATOM 1446 C C . MET A 1 186 ? -2.667 1.809 -7.453 1.00 92.44 186 MET A C 1
ATOM 1448 O O . MET A 1 186 ? -2.146 0.744 -7.783 1.00 92.44 186 MET A O 1
ATOM 1452 N N . ALA A 1 187 ? -3.930 2.106 -7.733 1.00 92.31 187 ALA A N 1
ATOM 1453 C CA . ALA A 1 187 ? -4.787 1.259 -8.546 1.00 92.31 187 ALA A CA 1
ATOM 1454 C C . ALA A 1 187 ? -5.659 2.114 -9.466 1.00 92.31 187 ALA A C 1
ATOM 1456 O O . ALA A 1 187 ? -6.335 3.030 -8.994 1.00 92.31 187 ALA A O 1
ATOM 1457 N N . ILE A 1 188 ? -5.662 1.793 -10.760 1.00 90.25 188 ILE A N 1
ATOM 1458 C CA . ILE A 1 188 ? -6.650 2.286 -11.716 1.00 90.25 188 ILE A CA 1
ATOM 1459 C C . ILE A 1 188 ? -7.737 1.208 -11.809 1.00 90.25 188 ILE A C 1
ATOM 1461 O O . ILE A 1 188 ? -7.511 0.170 -12.440 1.00 90.25 188 ILE A O 1
ATOM 1465 N N . PRO A 1 189 ? -8.895 1.380 -11.146 1.00 84.44 189 PRO A N 1
ATOM 1466 C CA . PRO A 1 189 ? -9.973 0.411 -11.249 1.00 84.44 189 PRO A CA 1
ATOM 1467 C C . PRO A 1 189 ? -10.454 0.340 -12.700 1.00 84.44 189 PRO A C 1
ATOM 1469 O O . PRO A 1 189 ? -10.735 1.364 -13.324 1.00 84.44 189 PRO A O 1
ATOM 1472 N N . LYS A 1 190 ? -10.550 -0.880 -13.233 1.00 80.44 190 LYS A N 1
ATOM 1473 C CA . LYS A 1 190 ? -11.208 -1.122 -14.515 1.00 80.44 190 LYS A CA 1
ATOM 1474 C C . LYS A 1 190 ? -12.705 -1.237 -14.285 1.00 80.44 190 LYS A C 1
ATOM 1476 O O . LYS A 1 190 ? -13.148 -1.977 -13.408 1.00 80.44 190 LYS A O 1
ATOM 1481 N N . THR A 1 191 ? -13.465 -0.516 -15.092 1.00 77.44 191 THR A N 1
ATOM 1482 C CA . THR A 1 191 ? -14.903 -0.721 -15.198 1.00 77.44 191 THR A CA 1
ATOM 1483 C C . THR A 1 191 ? -15.139 -2.098 -15.827 1.00 77.44 191 THR A C 1
ATOM 1485 O O . THR A 1 191 ? -14.530 -2.372 -16.862 1.00 77.44 191 THR A O 1
ATOM 1488 N N . PRO A 1 192 ? -15.941 -2.986 -15.219 1.00 78.44 192 PRO A N 1
ATOM 1489 C CA . PRO A 1 192 ? -16.234 -4.281 -15.822 1.00 78.44 192 PRO A CA 1
ATOM 1490 C C . PRO A 1 192 ? -17.079 -4.103 -17.093 1.00 78.44 192 PRO A C 1
ATOM 1492 O O . PRO A 1 192 ? -17.854 -3.149 -17.189 1.00 78.44 192 PRO A O 1
ATOM 1495 N N . ASP A 1 193 ? -16.963 -5.028 -18.048 1.00 80.06 193 ASP A N 1
ATOM 1496 C CA . ASP A 1 193 ? -17.626 -4.932 -19.364 1.00 80.06 193 ASP A CA 1
ATOM 1497 C C . ASP A 1 193 ? -19.157 -4.810 -19.256 1.00 80.06 193 ASP A C 1
ATOM 1499 O O . ASP A 1 193 ? -19.810 -4.177 -20.081 1.00 80.06 193 ASP A O 1
ATOM 1503 N N . ASN A 1 194 ? -19.737 -5.371 -18.196 1.00 80.31 194 ASN A N 1
ATOM 1504 C CA . ASN A 1 194 ? -21.165 -5.336 -17.904 1.00 80.31 194 ASN A CA 1
ATOM 1505 C C . ASN A 1 194 ? -21.580 -4.198 -16.955 1.00 80.31 194 ASN A C 1
ATOM 1507 O O . ASN A 1 194 ? -22.691 -4.231 -16.440 1.00 80.31 194 ASN A O 1
ATOM 1511 N N . PHE A 1 195 ? -20.738 -3.190 -16.706 1.00 76.62 195 PHE A N 1
ATOM 1512 C CA . PHE A 1 195 ? -21.074 -2.089 -15.789 1.00 76.62 195 PHE A CA 1
ATOM 1513 C C . PHE A 1 195 ? -22.340 -1.318 -16.189 1.00 76.62 195 PHE A C 1
ATOM 1515 O O . PHE A 1 195 ? -23.069 -0.841 -15.325 1.00 76.62 195 PHE A O 1
ATOM 1522 N N . ALA A 1 196 ? -22.610 -1.204 -17.493 1.00 79.62 196 ALA A N 1
ATOM 1523 C CA . ALA A 1 196 ? -23.818 -0.561 -18.009 1.00 79.62 196 ALA A CA 1
ATOM 1524 C C . ALA A 1 196 ? -25.078 -1.437 -17.871 1.00 79.62 196 ALA A C 1
ATOM 1526 O O . ALA A 1 196 ? -26.191 -0.951 -18.062 1.00 79.62 196 ALA A O 1
ATOM 1527 N N . ILE A 1 197 ? -24.915 -2.724 -17.559 1.00 86.88 197 ILE A N 1
ATOM 1528 C CA . ILE A 1 197 ? -26.018 -3.666 -17.422 1.00 86.88 197 ILE A CA 1
ATOM 1529 C C . ILE A 1 197 ? -26.462 -3.646 -15.966 1.00 86.88 197 ILE A C 1
ATOM 1531 O O . ILE A 1 197 ? -25.730 -4.059 -15.064 1.00 86.88 197 ILE A O 1
ATOM 1535 N N . TRP A 1 198 ? -27.685 -3.170 -15.739 1.00 84.75 198 TRP A N 1
ATOM 1536 C CA . TRP A 1 198 ? -28.302 -3.246 -14.424 1.00 84.75 198 TRP A CA 1
ATOM 1537 C C . TRP A 1 198 ? -28.354 -4.700 -13.946 1.00 84.75 198 TRP A C 1
ATOM 1539 O O . TRP A 1 198 ? -28.776 -5.598 -14.675 1.00 84.75 198 TRP A O 1
ATOM 1549 N N . SER A 1 199 ? -27.952 -4.925 -12.698 1.00 82.94 199 SER A N 1
ATOM 1550 C CA . SER A 1 199 ? -28.005 -6.232 -12.056 1.00 82.94 199 SER A CA 1
ATOM 1551 C C . SER A 1 199 ? -28.714 -6.113 -10.718 1.00 82.94 199 SER A C 1
ATOM 1553 O O . SER A 1 199 ? -28.352 -5.284 -9.887 1.00 82.94 199 SER A O 1
ATOM 1555 N N . ASN A 1 200 ? -29.683 -6.998 -10.480 1.00 88.75 200 ASN A N 1
ATOM 1556 C CA . ASN A 1 200 ? -30.323 -7.156 -9.171 1.00 88.75 200 ASN A CA 1
ATOM 1557 C C . ASN A 1 200 ? -29.455 -7.971 -8.193 1.00 88.75 200 ASN A C 1
ATOM 1559 O O . ASN A 1 200 ? -29.896 -8.294 -7.092 1.00 88.75 200 ASN A O 1
ATOM 1563 N N . THR A 1 201 ? -28.233 -8.345 -8.590 1.00 83.00 201 THR A N 1
ATOM 1564 C CA . THR A 1 201 ? -27.317 -9.100 -7.731 1.00 83.00 201 THR A CA 1
ATOM 1565 C C . THR A 1 201 ? -26.857 -8.218 -6.579 1.00 83.00 201 THR A C 1
ATOM 1567 O O . THR A 1 201 ? -26.158 -7.225 -6.777 1.00 83.00 201 THR A O 1
ATOM 1570 N N . VAL A 1 202 ? -27.216 -8.606 -5.359 1.00 79.06 202 VAL A N 1
ATOM 1571 C CA . VAL A 1 202 ? -26.763 -7.941 -4.137 1.00 79.06 202 VAL A CA 1
ATOM 1572 C C . VAL A 1 202 ? -25.581 -8.714 -3.564 1.00 79.06 202 VAL A C 1
ATOM 1574 O O . VAL A 1 202 ? -25.673 -9.916 -3.327 1.00 79.06 202 VAL A O 1
ATOM 1577 N N . VAL A 1 203 ? -24.466 -8.026 -3.310 1.00 79.12 203 VAL A N 1
ATOM 1578 C CA . VAL A 1 203 ? -23.287 -8.629 -2.674 1.00 79.12 203 VAL A CA 1
ATOM 1579 C C . VAL A 1 203 ? -23.287 -8.296 -1.183 1.00 79.12 203 VAL A C 1
ATOM 1581 O O . VAL A 1 203 ? -23.162 -7.135 -0.789 1.00 79.12 203 VAL A O 1
ATOM 1584 N N . GLY A 1 204 ? -23.407 -9.322 -0.338 1.00 82.94 204 GLY A N 1
ATOM 1585 C CA . GLY A 1 204 ? -23.394 -9.205 1.124 1.00 82.94 204 GLY A CA 1
ATOM 1586 C C . GLY A 1 204 ? -21.998 -8.969 1.711 1.00 82.94 204 GLY A C 1
ATOM 1587 O O . GLY A 1 204 ? -21.504 -9.798 2.466 1.00 82.94 204 GLY A O 1
ATOM 1588 N N . LEU A 1 205 ? -21.341 -7.854 1.369 1.00 89.56 205 LEU A N 1
ATOM 1589 C CA . LEU A 1 205 ? -19.987 -7.546 1.862 1.00 89.56 205 LEU A CA 1
ATOM 1590 C C . LEU A 1 205 ? -19.957 -7.072 3.323 1.00 89.56 205 LEU A C 1
ATOM 1592 O O . LEU A 1 205 ? -18.940 -7.232 3.986 1.00 89.56 205 LEU A O 1
ATOM 1596 N N . ASP A 1 206 ? -21.046 -6.490 3.831 1.00 89.44 206 ASP A N 1
ATOM 1597 C CA . ASP A 1 206 ? -21.068 -5.835 5.151 1.00 89.44 206 ASP A CA 1
ATOM 1598 C C . ASP A 1 206 ? -20.775 -6.819 6.295 1.00 89.44 206 ASP A C 1
ATOM 1600 O O . ASP A 1 206 ? -19.888 -6.570 7.112 1.00 89.44 206 ASP A O 1
ATOM 1604 N N . SER A 1 207 ? -21.457 -7.970 6.323 1.00 90.56 207 SER A N 1
ATOM 1605 C CA . SER A 1 207 ? -21.257 -9.007 7.345 1.00 90.56 207 SER A CA 1
ATOM 1606 C C . SER A 1 207 ? -19.875 -9.649 7.243 1.00 90.56 207 SER A C 1
ATOM 1608 O O . SER A 1 207 ? -19.191 -9.810 8.252 1.00 90.56 207 SER A O 1
ATOM 1610 N N . MET A 1 208 ? -19.435 -9.953 6.020 1.00 92.50 208 MET A N 1
ATOM 1611 C CA . MET A 1 208 ? -18.116 -10.521 5.748 1.00 92.50 208 MET A CA 1
ATOM 1612 C C . MET A 1 208 ? -16.999 -9.594 6.239 1.00 92.50 208 MET A C 1
ATOM 1614 O O . MET A 1 208 ? -16.123 -10.024 6.984 1.00 92.50 208 MET A O 1
ATOM 1618 N N . LEU A 1 209 ? -17.053 -8.310 5.872 1.00 94.19 209 LEU A N 1
ATOM 1619 C CA . LEU A 1 209 ? -16.070 -7.313 6.292 1.00 94.19 209 LEU A CA 1
ATOM 1620 C C . LEU A 1 209 ? -16.111 -7.076 7.803 1.00 94.19 209 LEU A C 1
ATOM 1622 O O . LEU A 1 209 ? -15.056 -6.962 8.418 1.00 94.19 209 LEU A O 1
ATOM 1626 N N . THR A 1 210 ? -17.300 -7.058 8.413 1.00 94.12 210 THR A N 1
ATOM 1627 C CA . THR A 1 210 ? -17.441 -6.971 9.877 1.00 94.12 210 THR A CA 1
ATOM 1628 C C . THR A 1 210 ? -16.685 -8.110 10.562 1.00 94.12 210 THR A C 1
ATOM 1630 O O . THR A 1 210 ? -15.835 -7.856 11.414 1.00 94.12 210 THR A O 1
ATOM 1633 N N . GLY A 1 211 ? -16.908 -9.353 10.120 1.00 94.81 211 GLY A N 1
ATOM 1634 C CA . GLY A 1 211 ? -16.221 -10.524 10.667 1.00 94.81 211 GLY A CA 1
ATOM 1635 C C . GLY A 1 211 ? -14.708 -10.524 10.421 1.00 94.81 211 GLY A C 1
ATOM 1636 O O . GLY A 1 211 ? -13.955 -11.042 11.246 1.00 94.81 211 GLY A O 1
ATOM 1637 N N . VAL A 1 212 ? -14.244 -9.929 9.316 1.00 95.06 212 VAL A N 1
ATOM 1638 C CA . VAL A 1 212 ? -12.811 -9.727 9.043 1.00 95.06 212 VAL A CA 1
ATOM 1639 C C . VAL A 1 212 ? -12.207 -8.695 9.995 1.00 95.06 212 VAL A C 1
ATOM 1641 O O . VAL A 1 212 ? -11.149 -8.952 10.562 1.00 95.06 212 VAL A O 1
ATOM 1644 N N . TYR A 1 213 ? -12.855 -7.548 10.211 1.00 93.25 213 TYR A N 1
ATOM 1645 C CA . TYR A 1 213 ? -12.337 -6.521 11.120 1.00 93.25 213 TYR A CA 1
ATOM 1646 C C . TYR A 1 213 ? -12.270 -7.010 12.567 1.00 93.25 213 TYR A C 1
ATOM 1648 O O . TYR A 1 213 ? -11.260 -6.798 13.236 1.00 93.25 213 TYR A O 1
ATOM 1656 N N . GLU A 1 214 ? -13.299 -7.716 13.035 1.00 93.25 214 GLU A N 1
ATOM 1657 C CA . GLU A 1 214 ? -13.309 -8.325 14.369 1.00 93.25 214 GLU A CA 1
ATOM 1658 C C . GLU A 1 214 ? -12.210 -9.379 14.523 1.00 93.25 214 GLU A C 1
ATOM 1660 O O . GLU A 1 214 ? -11.507 -9.405 15.533 1.00 93.25 214 GLU A O 1
ATOM 1665 N N . HIS A 1 215 ? -12.007 -10.211 13.497 1.00 95.12 215 HIS A N 1
ATOM 1666 C CA . HIS A 1 215 ? -10.897 -11.160 13.468 1.00 95.12 215 HIS A CA 1
ATOM 1667 C C . HIS A 1 215 ? -9.548 -10.455 13.584 1.00 95.12 215 HIS A C 1
ATOM 1669 O O . HIS A 1 215 ? -8.773 -10.782 14.476 1.00 95.12 215 HIS A O 1
ATOM 1675 N N . LEU A 1 216 ? -9.281 -9.455 12.739 1.00 92.62 216 LEU A N 1
ATOM 1676 C CA . LEU A 1 216 ? -8.010 -8.725 12.746 1.00 92.62 216 LEU A CA 1
ATOM 1677 C C . LEU A 1 216 ? -7.763 -7.995 14.073 1.00 92.62 216 LEU A C 1
ATOM 1679 O O . LEU A 1 216 ? -6.623 -7.942 14.527 1.00 92.62 216 LEU A O 1
ATOM 1683 N N . LYS A 1 217 ? -8.817 -7.482 14.718 1.00 88.94 217 LYS A N 1
ATOM 1684 C CA . LYS A 1 217 ? -8.732 -6.839 16.036 1.00 88.94 217 LYS A CA 1
ATOM 1685 C C . LYS A 1 217 ? -8.331 -7.822 17.141 1.00 88.94 217 LYS A C 1
ATOM 1687 O O . LYS A 1 217 ? -7.562 -7.464 18.027 1.00 88.94 217 LYS A O 1
ATOM 1692 N N . ASN A 1 218 ? -8.813 -9.061 17.069 1.00 91.75 218 ASN A N 1
ATOM 1693 C CA . ASN A 1 218 ? -8.555 -10.092 18.078 1.00 91.75 218 ASN A CA 1
ATOM 1694 C C . ASN A 1 218 ? -7.302 -10.938 17.788 1.00 91.75 218 ASN A C 1
ATOM 1696 O O . ASN A 1 218 ? -6.737 -11.548 18.700 1.00 91.75 218 ASN A O 1
ATOM 1700 N N . LEU A 1 219 ? -6.846 -10.963 16.534 1.00 93.12 219 LEU A N 1
ATOM 1701 C CA . LEU A 1 219 ? -5.753 -11.811 16.064 1.00 93.12 219 LEU A CA 1
ATOM 1702 C C . LEU A 1 219 ? -4.436 -11.639 16.847 1.00 93.12 219 LEU A C 1
ATOM 1704 O O . LEU A 1 219 ? -3.830 -12.661 17.174 1.00 93.12 219 LEU A O 1
ATOM 1708 N N . PRO A 1 220 ? -3.977 -10.423 17.215 1.00 90.31 220 PRO A N 1
ATOM 1709 C CA . PRO A 1 220 ? -2.740 -10.271 17.982 1.00 90.31 220 PRO A CA 1
ATOM 1710 C C . PRO A 1 220 ? -2.768 -11.011 19.324 1.00 90.31 220 PRO A C 1
ATOM 1712 O O . PRO A 1 220 ? -1.770 -11.622 19.703 1.00 90.31 220 PRO A O 1
ATOM 1715 N N . ASN A 1 221 ? -3.906 -10.993 20.024 1.00 89.94 221 ASN A N 1
ATOM 1716 C CA . ASN A 1 221 ? -4.067 -11.699 21.295 1.00 89.94 221 ASN A CA 1
ATOM 1717 C C . ASN A 1 221 ? -4.063 -13.214 21.075 1.00 89.94 221 ASN A C 1
ATOM 1719 O O . ASN A 1 221 ? -3.302 -13.920 21.731 1.00 89.94 221 ASN A O 1
ATOM 1723 N N . ALA A 1 222 ? -4.804 -13.692 20.070 1.00 91.69 222 ALA A N 1
ATOM 1724 C CA . ALA A 1 222 ? -4.829 -15.108 19.712 1.00 91.69 222 ALA A CA 1
ATOM 1725 C C . ALA A 1 222 ? -3.426 -15.649 19.368 1.00 91.69 222 ALA A C 1
ATOM 1727 O O . ALA A 1 222 ? -3.021 -16.705 19.853 1.00 91.69 222 ALA A O 1
ATOM 1728 N N . LEU A 1 223 ? -2.636 -14.903 18.588 1.00 91.69 223 LEU A N 1
ATOM 1729 C CA . LEU A 1 223 ? -1.265 -15.293 18.248 1.00 91.69 223 LEU A CA 1
ATOM 1730 C C . LEU A 1 223 ? -0.329 -15.277 19.467 1.00 91.69 223 LEU A C 1
ATOM 1732 O O . LEU A 1 223 ? 0.539 -16.147 19.584 1.00 91.69 223 LEU A O 1
ATOM 1736 N N . LYS A 1 224 ? -0.506 -14.325 20.394 1.00 88.62 224 LYS A N 1
ATOM 1737 C CA . LYS A 1 224 ? 0.242 -14.278 21.664 1.00 88.62 224 LYS A CA 1
ATOM 1738 C C . LYS A 1 224 ? -0.066 -15.487 22.538 1.00 88.62 224 LYS A C 1
ATOM 1740 O O . LYS A 1 224 ? 0.858 -16.056 23.115 1.00 88.62 224 LYS A O 1
ATOM 1745 N N . ASP A 1 225 ? -1.321 -15.911 22.601 1.00 88.62 225 ASP A N 1
ATOM 1746 C CA . ASP A 1 225 ? -1.726 -17.079 23.383 1.00 88.62 225 ASP A CA 1
ATOM 1747 C C . ASP A 1 225 ? -1.164 -18.377 22.800 1.00 88.62 225 ASP A C 1
ATOM 1749 O O . ASP A 1 225 ? -0.598 -19.187 23.540 1.00 88.62 225 ASP A O 1
ATOM 1753 N N . ILE A 1 226 ? -1.179 -18.517 21.470 1.00 87.12 226 ILE A N 1
ATOM 1754 C CA . ILE A 1 226 ? -0.494 -19.616 20.778 1.00 87.12 226 ILE A CA 1
ATOM 1755 C C . ILE A 1 226 ? 0.999 -19.602 21.124 1.00 87.12 226 ILE A C 1
ATOM 1757 O O . ILE A 1 226 ? 1.537 -20.619 21.560 1.00 87.12 226 ILE A O 1
ATOM 1761 N N . ARG A 1 227 ? 1.674 -18.449 21.026 1.00 84.44 227 ARG A N 1
ATOM 1762 C CA . ARG A 1 227 ? 3.100 -18.339 21.369 1.00 84.44 227 ARG A CA 1
ATOM 1763 C C . ARG A 1 227 ? 3.387 -18.734 22.820 1.00 84.44 227 ARG A C 1
ATOM 1765 O O . ARG A 1 227 ? 4.323 -19.488 23.061 1.00 84.44 227 ARG A O 1
ATOM 1772 N N . ARG A 1 228 ? 2.581 -18.268 23.780 1.00 84.00 228 ARG A N 1
ATOM 1773 C CA . ARG A 1 228 ? 2.724 -18.614 25.207 1.00 84.00 228 ARG A CA 1
ATOM 1774 C C . ARG A 1 228 ? 2.537 -20.109 25.451 1.00 84.00 228 ARG A C 1
ATOM 1776 O O . ARG A 1 228 ? 3.272 -20.674 26.256 1.00 84.00 228 ARG A O 1
ATOM 1783 N N . SER A 1 229 ? 1.584 -20.743 24.764 1.00 83.88 229 SER A N 1
ATOM 1784 C CA . SER A 1 229 ? 1.367 -22.191 24.873 1.00 83.88 229 SER A CA 1
ATOM 1785 C C . SER A 1 229 ? 2.578 -22.994 24.390 1.00 83.88 229 SER A C 1
ATOM 1787 O O . SER A 1 229 ? 2.955 -23.963 25.042 1.00 83.88 229 SER A O 1
ATOM 1789 N N . ILE A 1 230 ? 3.253 -22.528 23.333 1.00 79.56 230 ILE A N 1
ATOM 1790 C CA . ILE A 1 230 ? 4.484 -23.142 22.819 1.00 79.56 230 ILE A CA 1
ATOM 1791 C C . ILE A 1 230 ? 5.650 -22.897 23.790 1.00 79.56 230 ILE A C 1
ATOM 1793 O O . ILE A 1 230 ? 6.316 -23.844 24.199 1.00 79.56 230 ILE A O 1
ATOM 1797 N N . SER A 1 231 ? 5.882 -21.651 24.221 1.00 74.69 231 SER A N 1
ATOM 1798 C CA . SER A 1 231 ? 7.007 -21.297 25.105 1.00 74.69 231 SER A CA 1
ATOM 1799 C C . SER A 1 231 ? 6.943 -21.932 26.495 1.00 74.69 231 SER A C 1
ATOM 1801 O O . SER A 1 231 ? 7.985 -22.212 27.070 1.00 74.69 231 SER A O 1
ATOM 1803 N N . ARG A 1 232 ? 5.757 -22.236 27.039 1.00 64.12 232 ARG A N 1
ATOM 1804 C CA . ARG A 1 232 ? 5.645 -22.963 28.321 1.00 64.12 232 ARG A CA 1
ATOM 1805 C C . ARG A 1 232 ? 6.252 -24.373 28.285 1.00 64.12 232 ARG A C 1
ATOM 1807 O O . ARG A 1 232 ? 6.485 -24.935 29.348 1.00 64.12 232 ARG A O 1
ATOM 1814 N N . SER A 1 233 ? 6.527 -24.922 27.098 1.00 57.50 233 SER A N 1
ATOM 1815 C CA . SER A 1 233 ? 7.237 -26.198 26.942 1.00 57.50 233 SER A CA 1
ATOM 1816 C C . SER A 1 233 ? 8.766 -26.067 26.903 1.00 57.50 233 SER A C 1
ATOM 1818 O O . SER A 1 233 ? 9.447 -27.053 27.157 1.00 57.50 233 SER A O 1
ATOM 1820 N N . ASN A 1 234 ? 9.306 -24.865 26.663 1.00 52.72 234 ASN A N 1
ATOM 1821 C CA . ASN A 1 234 ? 10.740 -24.603 26.539 1.00 52.72 234 ASN A CA 1
ATOM 1822 C C . ASN A 1 234 ? 11.127 -23.333 27.319 1.00 52.72 234 ASN A C 1
ATOM 1824 O O . ASN A 1 234 ? 11.072 -22.227 26.791 1.00 52.72 234 ASN A O 1
ATOM 1828 N N . GLU A 1 235 ? 11.546 -23.550 28.567 1.00 49.88 235 GLU A N 1
ATOM 1829 C CA . GLU A 1 235 ? 12.406 -22.689 29.392 1.00 49.88 235 GLU A CA 1
ATOM 1830 C C . GLU A 1 235 ? 11.873 -21.299 29.817 1.00 49.88 235 GLU A C 1
ATOM 1832 O O . GLU A 1 235 ? 11.645 -20.375 29.036 1.00 49.88 235 GLU A O 1
ATOM 1837 N N . ALA A 1 236 ? 11.720 -21.141 31.136 1.00 45.81 236 ALA A N 1
ATOM 1838 C CA . ALA A 1 236 ? 11.298 -19.922 31.814 1.00 45.81 236 ALA A CA 1
ATOM 1839 C C . ALA A 1 236 ? 12.437 -18.889 31.866 1.00 45.81 236 ALA A C 1
ATOM 1841 O O . ALA A 1 236 ? 13.060 -18.685 32.906 1.00 45.81 236 ALA A O 1
ATOM 1842 N N . THR A 1 237 ? 12.733 -18.219 30.753 1.00 53.53 237 THR A N 1
ATOM 1843 C CA . THR A 1 237 ? 13.636 -17.063 30.795 1.00 53.53 237 THR A CA 1
ATOM 1844 C C . THR A 1 237 ? 12.875 -15.842 31.311 1.00 53.53 237 THR A C 1
ATOM 1846 O O . THR A 1 237 ? 11.983 -15.309 30.649 1.00 53.53 237 THR A O 1
ATOM 1849 N N . ILE A 1 238 ? 13.226 -15.419 32.525 1.00 53.19 238 ILE A N 1
ATOM 1850 C CA . ILE A 1 238 ? 12.741 -14.207 33.190 1.00 53.19 238 ILE A CA 1
ATOM 1851 C C . ILE A 1 238 ? 13.105 -13.002 32.309 1.00 53.19 238 ILE A C 1
ATOM 1853 O O . ILE A 1 238 ? 14.279 -12.657 32.184 1.00 53.19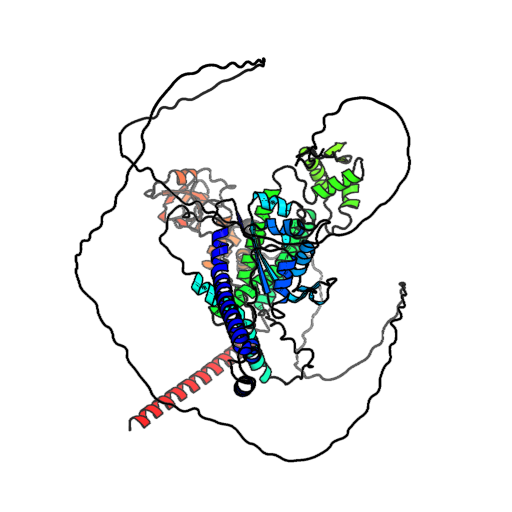 238 ILE A O 1
ATOM 1857 N N . ARG A 1 239 ? 12.110 -12.371 31.674 1.00 53.22 239 ARG A N 1
ATOM 1858 C CA . ARG A 1 239 ? 12.293 -11.082 30.991 1.00 53.22 239 ARG A CA 1
ATOM 1859 C C . ARG A 1 239 ? 12.131 -9.937 32.001 1.00 53.22 239 ARG A C 1
ATOM 1861 O O . ARG A 1 239 ? 11.221 -10.006 32.829 1.00 53.22 239 ARG A O 1
ATOM 1868 N N . PRO A 1 240 ? 12.998 -8.910 31.971 1.00 47.66 240 PRO A N 1
ATOM 1869 C CA . PRO A 1 240 ? 12.922 -7.772 32.885 1.00 47.66 240 PRO A CA 1
ATOM 1870 C C . PRO A 1 240 ? 11.631 -6.955 32.690 1.00 47.66 240 PRO A C 1
ATOM 1872 O O . PRO A 1 240 ? 11.113 -6.837 31.582 1.00 47.66 240 PRO A O 1
ATOM 1875 N N . SER A 1 241 ? 11.100 -6.380 33.777 1.00 45.75 241 SER A N 1
ATOM 1876 C CA . SER A 1 241 ? 9.729 -5.842 33.843 1.00 45.75 241 SER A CA 1
ATOM 1877 C C . SER A 1 241 ? 9.467 -4.556 33.050 1.00 45.75 241 SER A C 1
ATOM 1879 O O . SER A 1 241 ? 8.312 -4.161 32.930 1.00 45.75 241 SER A O 1
ATOM 1881 N N . TRP A 1 242 ? 10.491 -3.903 32.496 1.00 51.38 242 TRP A N 1
ATOM 1882 C CA . TRP A 1 242 ? 10.313 -2.745 31.607 1.00 51.38 242 TRP A CA 1
ATOM 1883 C C . TRP A 1 242 ? 9.902 -3.151 30.179 1.00 51.38 242 TRP A C 1
ATOM 1885 O O . TRP A 1 242 ? 9.434 -2.316 29.417 1.00 51.38 242 TRP A O 1
ATOM 1895 N N . GLU A 1 243 ? 9.984 -4.443 29.841 1.00 45.72 243 GLU A N 1
ATOM 1896 C CA . GLU A 1 243 ? 9.439 -5.043 28.611 1.00 45.72 243 GLU A CA 1
ATOM 1897 C C . GLU A 1 243 ? 7.936 -5.403 28.745 1.00 45.72 243 GLU A C 1
ATOM 1899 O O . GLU A 1 243 ? 7.382 -6.143 27.933 1.00 45.72 243 GLU A O 1
ATOM 1904 N N . ALA A 1 244 ? 7.258 -4.898 29.787 1.00 46.38 244 ALA A N 1
ATOM 1905 C CA . ALA A 1 244 ? 5.823 -5.092 30.024 1.00 46.38 244 ALA A CA 1
ATOM 1906 C C . ALA A 1 244 ? 4.918 -4.405 28.978 1.00 46.38 244 ALA A C 1
ATOM 1908 O O . ALA A 1 244 ? 3.702 -4.619 28.985 1.00 46.38 244 ALA A O 1
ATOM 1909 N N . SER A 1 245 ? 5.486 -3.624 28.053 1.00 58.62 245 SER A N 1
ATOM 1910 C CA . SER A 1 245 ? 4.793 -3.151 26.858 1.00 58.62 245 SER A CA 1
ATOM 1911 C C . SER A 1 245 ? 4.530 -4.339 25.936 1.00 58.62 245 SER A C 1
ATOM 1913 O O . SER A 1 245 ? 5.436 -4.973 25.414 1.00 58.62 245 SER A O 1
ATOM 1915 N N . ASN A 1 246 ? 3.255 -4.687 25.794 1.00 63.94 246 ASN A N 1
ATOM 1916 C CA . ASN A 1 246 ? 2.729 -5.818 25.038 1.00 63.94 246 ASN A CA 1
ATOM 1917 C C . ASN A 1 246 ? 3.375 -5.951 23.633 1.00 63.94 246 ASN A C 1
ATOM 1919 O O . ASN A 1 246 ? 2.834 -5.387 22.678 1.00 63.94 246 ASN A O 1
ATOM 1923 N N . PRO A 1 247 ? 4.467 -6.726 23.449 1.00 70.62 247 PRO A N 1
ATOM 1924 C CA . PRO A 1 247 ? 5.356 -6.526 22.310 1.00 70.62 247 PRO A CA 1
ATOM 1925 C C . PRO A 1 247 ? 4.676 -6.932 20.997 1.00 70.62 247 PRO A C 1
ATOM 1927 O O . PRO A 1 247 ? 3.737 -7.751 21.008 1.00 70.62 247 PRO A O 1
ATOM 1930 N N . PRO A 1 248 ? 5.124 -6.390 19.850 1.00 78.19 248 PRO A N 1
ATOM 1931 C CA . PRO A 1 248 ? 4.566 -6.752 18.558 1.00 78.19 248 PRO A CA 1
ATOM 1932 C C . PRO A 1 248 ? 4.738 -8.253 18.296 1.00 78.19 248 PRO A C 1
ATOM 1934 O O . PRO A 1 248 ? 5.746 -8.874 18.647 1.00 78.19 248 PRO A O 1
ATOM 1937 N N . VAL A 1 249 ? 3.722 -8.856 17.676 1.00 85.62 249 VAL A N 1
ATOM 1938 C CA . VAL A 1 249 ? 3.803 -10.250 17.233 1.00 85.62 249 VAL A CA 1
ATOM 1939 C C . VAL A 1 249 ? 4.622 -10.291 15.952 1.00 85.62 249 VAL A C 1
ATOM 1941 O O . VAL A 1 249 ? 4.210 -9.745 14.931 1.00 85.62 249 VAL A O 1
ATOM 1944 N N . MET A 1 250 ? 5.774 -10.951 16.012 1.00 88.56 250 MET A N 1
ATOM 1945 C CA . MET A 1 250 ? 6.631 -11.161 14.852 1.00 88.56 250 MET A CA 1
ATOM 1946 C C . MET A 1 250 ? 6.207 -12.440 14.135 1.00 88.56 250 MET A C 1
ATOM 1948 O O . MET A 1 250 ? 6.123 -13.497 14.760 1.00 88.56 250 MET A O 1
ATOM 1952 N N . LEU A 1 251 ? 5.939 -12.333 12.834 1.00 93.88 251 LEU A N 1
ATOM 1953 C CA . LEU A 1 251 ? 5.718 -13.480 11.955 1.00 93.88 251 LEU A CA 1
ATOM 1954 C C . LEU A 1 251 ? 6.975 -13.744 11.131 1.00 93.88 251 LEU A C 1
ATOM 1956 O O . LEU A 1 251 ? 7.712 -12.816 10.793 1.00 93.88 251 LEU A O 1
ATOM 1960 N N . HIS A 1 252 ? 7.194 -15.007 10.782 1.00 95.38 252 HIS A N 1
ATOM 1961 C CA . HIS A 1 252 ? 8.363 -15.441 10.021 1.00 95.38 252 HIS A CA 1
ATOM 1962 C C . HIS A 1 252 ? 7.944 -16.058 8.692 1.00 95.38 252 HIS A C 1
ATOM 1964 O O . HIS A 1 252 ? 6.829 -16.547 8.554 1.00 95.38 252 HIS A O 1
ATOM 1970 N N . PHE A 1 253 ? 8.837 -16.074 7.709 1.00 98.12 253 PHE A N 1
ATOM 1971 C CA . PHE A 1 253 ? 8.627 -16.901 6.526 1.00 98.12 253 PHE A CA 1
ATOM 1972 C C . PHE A 1 253 ? 8.872 -18.381 6.850 1.00 98.12 253 PHE A C 1
ATOM 1974 O O . PHE A 1 253 ? 9.639 -18.730 7.755 1.00 98.12 253 PHE A O 1
ATOM 1981 N N . ASP A 1 254 ? 8.213 -19.271 6.111 1.00 97.12 254 ASP A N 1
ATOM 1982 C CA . ASP A 1 254 ? 8.754 -20.617 5.934 1.00 97.12 254 ASP A CA 1
ATOM 1983 C C . ASP A 1 254 ? 10.029 -20.573 5.061 1.00 97.12 254 ASP A C 1
ATOM 1985 O O . ASP A 1 254 ? 10.344 -19.557 4.436 1.00 97.12 254 ASP A O 1
ATOM 1989 N N . CYS A 1 255 ? 10.791 -21.667 5.022 1.00 97.44 255 CYS A N 1
ATOM 1990 C CA . CYS A 1 255 ? 12.069 -21.688 4.304 1.00 97.44 255 CYS A CA 1
ATOM 1991 C C . CYS A 1 255 ? 11.924 -21.443 2.790 1.00 97.44 255 CYS A C 1
ATOM 1993 O O . CYS A 1 255 ? 12.818 -20.870 2.166 1.00 97.44 255 CYS A O 1
ATOM 1995 N N . HIS A 1 256 ? 10.802 -21.844 2.187 1.00 98.00 256 HIS A N 1
ATOM 1996 C CA . HIS A 1 256 ? 10.553 -21.666 0.759 1.00 98.00 256 HIS A CA 1
ATOM 1997 C C . HIS A 1 256 ? 10.141 -20.227 0.433 1.00 98.00 256 HIS A C 1
ATOM 1999 O O . HIS A 1 256 ? 10.604 -19.656 -0.557 1.00 98.00 256 HIS A O 1
ATOM 2005 N N . ALA A 1 257 ? 9.306 -19.624 1.276 1.00 98.25 257 ALA A N 1
ATOM 2006 C CA . ALA A 1 257 ? 8.935 -18.222 1.214 1.00 98.25 257 ALA A CA 1
ATOM 2007 C C . ALA A 1 257 ? 10.161 -17.325 1.421 1.00 98.25 257 ALA A C 1
ATOM 2009 O O . ALA A 1 257 ? 10.338 -16.362 0.681 1.00 98.25 257 ALA A O 1
ATOM 2010 N N . GLU A 1 258 ? 11.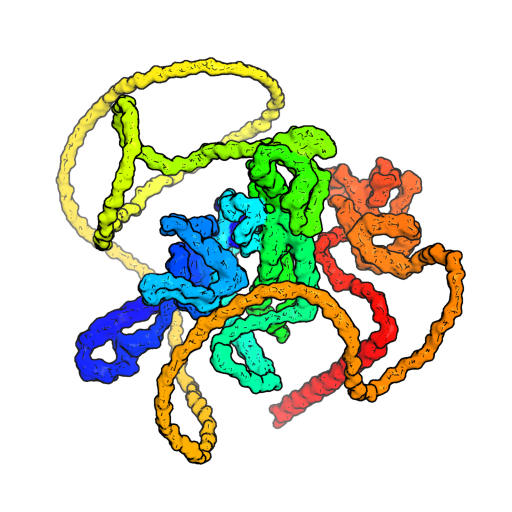057 -17.666 2.347 1.00 98.38 258 GLU A N 1
ATOM 2011 C CA . GLU A 1 258 ? 12.299 -16.924 2.574 1.00 98.38 258 GLU A CA 1
ATOM 2012 C C . GLU A 1 258 ? 13.208 -16.931 1.334 1.00 98.38 258 GLU A C 1
ATOM 2014 O O . GLU A 1 258 ? 13.607 -15.872 0.839 1.00 98.38 258 GLU A O 1
ATOM 2019 N N . GLU A 1 259 ? 13.472 -18.107 0.754 1.00 98.38 259 GLU A N 1
ATOM 2020 C CA . GLU A 1 259 ? 14.255 -18.210 -0.482 1.00 98.38 259 GLU A CA 1
ATOM 2021 C C . GLU A 1 259 ? 13.599 -17.421 -1.626 1.00 98.38 259 GLU A C 1
ATOM 2023 O O . GLU A 1 259 ? 14.259 -16.700 -2.389 1.00 98.38 259 GLU A O 1
ATOM 2028 N N . ARG A 1 260 ? 12.271 -17.517 -1.741 1.00 98.50 260 ARG A N 1
ATOM 2029 C CA . ARG A 1 260 ? 11.522 -16.810 -2.774 1.00 98.50 260 ARG A CA 1
ATOM 2030 C C . ARG A 1 260 ? 11.545 -15.293 -2.582 1.00 98.50 260 ARG A C 1
ATOM 2032 O O . ARG A 1 260 ? 11.619 -14.563 -3.582 1.00 98.50 260 ARG A O 1
ATOM 2039 N N . TRP A 1 261 ? 11.505 -14.832 -1.334 1.00 98.56 261 TRP A N 1
ATOM 2040 C CA . TRP A 1 261 ? 11.630 -13.432 -0.946 1.00 98.56 261 TRP A CA 1
ATOM 2041 C C . TRP A 1 261 ? 12.994 -12.869 -1.347 1.00 98.56 261 TRP A C 1
ATOM 2043 O O . TRP A 1 261 ? 13.036 -11.814 -1.977 1.00 98.56 261 TRP A O 1
ATOM 2053 N N . HIS A 1 262 ? 14.092 -13.588 -1.094 1.00 98.56 262 HIS A N 1
ATOM 2054 C CA . HIS A 1 262 ? 15.432 -13.154 -1.509 1.00 98.56 262 HIS A CA 1
ATOM 2055 C C . HIS A 1 262 ? 15.519 -12.917 -3.021 1.00 98.56 262 HIS A C 1
ATOM 2057 O O . HIS A 1 262 ? 15.946 -11.849 -3.463 1.00 98.56 262 HIS A O 1
ATOM 2063 N N . ARG A 1 263 ? 15.001 -13.849 -3.832 1.00 98.44 263 ARG A N 1
ATOM 2064 C CA . ARG A 1 263 ? 14.968 -13.692 -5.299 1.00 98.44 263 ARG A CA 1
ATOM 2065 C C . ARG A 1 263 ? 14.129 -12.490 -5.741 1.00 98.44 263 ARG A C 1
ATOM 2067 O O . ARG A 1 263 ? 14.507 -11.775 -6.670 1.00 98.44 263 ARG A O 1
ATOM 2074 N N . TRP A 1 264 ? 12.985 -12.260 -5.091 1.00 98.38 264 TRP A N 1
ATOM 2075 C CA . TRP A 1 264 ? 12.157 -11.079 -5.356 1.00 98.38 264 TRP A CA 1
ATOM 2076 C C . TRP A 1 264 ? 12.896 -9.787 -5.016 1.00 98.38 264 TRP A C 1
ATOM 2078 O O . TRP A 1 264 ? 12.937 -8.868 -5.835 1.00 98.38 264 TRP A O 1
ATOM 2088 N N . TRP A 1 265 ? 13.512 -9.743 -3.836 1.00 98.56 265 TRP A N 1
ATOM 2089 C CA . TRP A 1 265 ? 14.268 -8.600 -3.355 1.00 98.56 265 TRP A CA 1
ATOM 2090 C C . TRP A 1 265 ? 15.393 -8.235 -4.324 1.00 98.56 265 TRP A C 1
ATOM 2092 O O . TRP A 1 265 ? 15.475 -7.088 -4.765 1.00 98.56 265 TRP A O 1
ATOM 2102 N N . GLU A 1 266 ? 16.196 -9.217 -4.745 1.00 98.31 266 GLU A N 1
ATOM 2103 C CA . GLU A 1 266 ? 17.263 -9.014 -5.728 1.00 98.31 266 GLU A CA 1
ATOM 2104 C C . GLU A 1 266 ? 16.728 -8.495 -7.064 1.00 98.31 266 GLU A C 1
ATOM 2106 O O . GLU A 1 266 ? 17.289 -7.561 -7.639 1.00 98.31 266 GLU A O 1
ATOM 2111 N N . SER A 1 267 ? 15.630 -9.075 -7.561 1.00 97.56 267 SER A N 1
ATOM 2112 C CA . SER A 1 267 ? 15.009 -8.645 -8.815 1.00 97.56 267 SER A CA 1
ATOM 2113 C C . SER A 1 267 ? 14.575 -7.183 -8.751 1.00 97.56 267 SER A C 1
ATOM 2115 O O . SER A 1 267 ? 14.857 -6.420 -9.675 1.00 97.56 267 SER A O 1
ATOM 2117 N N . ILE A 1 268 ? 13.910 -6.776 -7.668 1.00 97.81 268 ILE A N 1
ATOM 2118 C CA . ILE A 1 268 ? 13.459 -5.395 -7.488 1.00 97.81 268 ILE A CA 1
ATOM 2119 C C . ILE A 1 268 ? 14.641 -4.443 -7.328 1.00 97.81 268 ILE A C 1
ATOM 2121 O O . ILE A 1 268 ? 14.620 -3.373 -7.930 1.00 97.81 268 ILE A O 1
ATOM 2125 N N . ARG A 1 269 ? 15.702 -4.824 -6.607 1.00 97.31 269 ARG A N 1
ATOM 2126 C CA . ARG A 1 269 ? 16.914 -3.998 -6.488 1.00 97.31 269 ARG A CA 1
ATOM 2127 C C . ARG A 1 269 ? 17.631 -3.808 -7.821 1.00 97.31 269 ARG A C 1
ATOM 2129 O O . ARG A 1 269 ? 18.044 -2.691 -8.120 1.00 97.31 269 ARG A O 1
ATOM 2136 N N . ARG A 1 270 ? 17.722 -4.851 -8.655 1.00 95.69 270 ARG A N 1
ATOM 2137 C CA . ARG A 1 270 ? 18.267 -4.730 -10.020 1.00 95.69 270 ARG A CA 1
ATOM 2138 C C . ARG A 1 270 ? 17.435 -3.766 -10.868 1.00 95.69 270 ARG A C 1
ATOM 2140 O O . ARG A 1 270 ? 18.008 -2.926 -11.556 1.00 95.69 270 ARG A O 1
ATOM 2147 N N . TYR A 1 271 ? 16.103 -3.842 -10.796 1.00 93.81 271 TYR A N 1
ATOM 2148 C CA . TYR A 1 271 ? 15.236 -2.888 -11.496 1.00 93.81 271 TYR A CA 1
ATOM 2149 C C . TYR A 1 271 ? 15.371 -1.469 -10.946 1.00 93.81 271 TYR A C 1
ATOM 2151 O O . TYR A 1 271 ? 15.478 -0.530 -11.726 1.00 93.81 271 TYR A O 1
ATOM 2159 N N . GLN A 1 272 ? 15.419 -1.307 -9.625 1.00 94.56 272 GLN A N 1
ATOM 2160 C CA . GLN A 1 272 ? 15.614 -0.013 -8.982 1.00 94.56 272 GLN A CA 1
ATOM 2161 C C . GLN A 1 272 ? 16.897 0.665 -9.488 1.00 94.56 272 GLN A C 1
ATOM 2163 O O . GLN A 1 272 ? 16.851 1.804 -9.939 1.00 94.56 272 GLN A O 1
ATOM 2168 N N . GLN A 1 273 ? 18.018 -0.063 -9.501 1.00 91.62 273 GLN A N 1
ATOM 2169 C CA . GLN A 1 273 ? 19.294 0.434 -10.030 1.00 91.62 273 GLN A CA 1
ATOM 2170 C C . GLN A 1 273 ? 19.226 0.769 -11.525 1.00 91.62 273 GLN A C 1
ATOM 2172 O O . GLN A 1 273 ? 19.826 1.744 -11.966 1.00 91.62 273 GLN A O 1
ATOM 2177 N N . ALA A 1 274 ? 18.501 -0.025 -12.319 1.00 87.88 274 ALA A N 1
ATOM 2178 C CA . ALA A 1 274 ? 18.356 0.227 -13.751 1.00 87.88 274 ALA A CA 1
ATOM 2179 C C . ALA A 1 274 ? 17.590 1.529 -14.046 1.00 87.88 274 ALA A C 1
ATOM 2181 O O . ALA A 1 274 ? 17.930 2.225 -14.998 1.00 87.88 274 ALA A O 1
ATOM 2182 N N . TYR A 1 275 ? 16.593 1.871 -13.224 1.00 87.19 275 TYR A N 1
ATOM 2183 C CA . TYR A 1 275 ? 15.744 3.050 -13.423 1.00 87.19 275 TYR A CA 1
ATOM 2184 C C . TYR A 1 275 ? 16.174 4.286 -12.625 1.00 87.19 275 TYR A C 1
ATOM 2186 O O . TYR A 1 275 ? 15.576 5.336 -12.814 1.00 87.19 275 TYR A O 1
ATOM 2194 N N . GLU A 1 276 ? 17.206 4.206 -11.780 1.00 87.56 276 GLU A N 1
ATOM 2195 C CA . GLU A 1 276 ? 17.644 5.303 -10.898 1.00 87.56 276 GLU A CA 1
ATOM 2196 C C . GLU A 1 276 ? 17.858 6.637 -11.626 1.00 87.56 276 GLU A C 1
ATOM 2198 O O . GLU A 1 276 ? 17.491 7.684 -11.107 1.00 87.56 276 GLU A O 1
ATOM 2203 N N . VAL A 1 277 ? 18.401 6.596 -12.845 1.00 79.25 277 VAL A N 1
ATOM 2204 C CA . VAL A 1 277 ? 18.675 7.798 -13.651 1.00 79.25 277 VAL A CA 1
ATOM 2205 C C . VAL A 1 277 ? 17.561 8.086 -14.656 1.00 79.25 277 VAL A C 1
ATOM 2207 O O . VAL A 1 277 ? 17.247 9.240 -14.934 1.00 79.25 277 VAL A O 1
ATOM 2210 N N . GLU A 1 278 ? 16.998 7.039 -15.260 1.00 80.00 278 GLU A N 1
ATOM 2211 C CA . GLU A 1 278 ? 16.030 7.180 -16.354 1.00 80.00 278 GLU A CA 1
ATOM 2212 C C . GLU A 1 278 ? 14.641 7.570 -15.848 1.00 80.00 278 GLU A C 1
ATOM 2214 O O . GLU A 1 278 ? 13.950 8.349 -16.496 1.00 80.00 278 GLU A O 1
ATOM 2219 N N . ASN A 1 279 ? 14.240 7.036 -14.694 1.00 85.44 279 ASN A N 1
ATOM 2220 C CA . ASN A 1 279 ? 12.967 7.330 -14.053 1.00 85.44 279 ASN A CA 1
ATOM 2221 C C . ASN A 1 279 ? 13.136 7.278 -12.520 1.00 85.44 279 ASN A C 1
ATOM 2223 O O . ASN A 1 279 ? 12.845 6.244 -11.900 1.00 85.44 279 ASN A O 1
ATOM 2227 N N . PRO A 1 280 ? 13.623 8.376 -11.908 1.00 87.94 280 PRO A N 1
ATOM 2228 C CA . PRO A 1 280 ? 13.880 8.443 -10.470 1.00 87.94 280 PRO A CA 1
ATOM 2229 C C . PRO A 1 280 ? 12.638 8.132 -9.626 1.00 87.94 280 PRO A C 1
ATOM 2231 O O . PRO A 1 280 ? 12.734 7.358 -8.673 1.00 87.94 280 PRO A O 1
ATOM 2234 N N . ALA A 1 281 ? 11.457 8.609 -10.036 1.00 89.62 281 ALA A N 1
ATOM 2235 C CA . ALA A 1 281 ? 10.198 8.326 -9.349 1.00 89.62 281 ALA A CA 1
ATOM 2236 C C . ALA A 1 281 ? 9.861 6.824 -9.330 1.00 89.62 281 ALA A C 1
ATOM 2238 O O . ALA A 1 281 ? 9.476 6.272 -8.296 1.00 89.62 281 ALA A O 1
ATOM 2239 N N . LEU A 1 282 ? 10.053 6.116 -10.450 1.00 91.94 282 LEU A N 1
ATOM 2240 C CA . LEU A 1 282 ? 9.891 4.660 -10.503 1.00 91.94 282 LEU A CA 1
ATOM 2241 C C . LEU A 1 282 ? 10.952 3.944 -9.664 1.00 91.94 282 LEU A C 1
ATOM 2243 O O . LEU A 1 282 ? 10.634 2.951 -9.012 1.00 91.94 282 LEU A O 1
ATOM 2247 N N . SER A 1 283 ? 12.194 4.426 -9.651 1.00 93.81 283 SER A N 1
ATOM 2248 C CA . SER A 1 283 ? 13.236 3.876 -8.778 1.00 93.81 283 SER A CA 1
ATOM 2249 C C . SER A 1 283 ? 12.855 4.008 -7.297 1.00 93.81 283 SER A C 1
ATOM 2251 O O . SER A 1 283 ? 12.905 3.024 -6.549 1.00 93.81 283 SER A O 1
ATOM 2253 N N . ALA A 1 284 ? 12.374 5.182 -6.877 1.00 94.06 284 ALA A N 1
ATOM 2254 C CA . ALA A 1 284 ? 11.852 5.407 -5.533 1.00 94.06 284 ALA A CA 1
ATOM 2255 C C . ALA A 1 284 ? 10.674 4.465 -5.227 1.00 94.06 284 ALA A C 1
ATOM 2257 O O . ALA A 1 284 ? 10.686 3.780 -4.197 1.00 94.06 284 ALA A O 1
ATOM 2258 N N . TYR A 1 285 ? 9.718 4.339 -6.157 1.00 95.88 285 TYR A N 1
ATOM 2259 C CA . TYR A 1 285 ? 8.583 3.414 -6.058 1.00 95.88 285 TYR A CA 1
ATOM 2260 C C . TYR A 1 285 ? 9.039 1.973 -5.817 1.00 95.88 285 TYR A C 1
ATOM 2262 O O . TYR A 1 285 ? 8.620 1.333 -4.853 1.00 95.88 285 TYR A O 1
ATOM 2270 N N . LEU A 1 286 ? 9.952 1.467 -6.648 1.00 96.88 286 LEU A N 1
ATOM 2271 C CA . LEU A 1 286 ? 10.491 0.110 -6.543 1.00 96.88 286 LEU A CA 1
ATOM 2272 C C . LEU A 1 286 ? 11.169 -0.131 -5.189 1.00 96.88 286 LEU A C 1
ATOM 2274 O O . LEU A 1 286 ? 10.941 -1.168 -4.564 1.00 96.88 286 LEU A O 1
ATOM 2278 N N . GLY A 1 287 ? 11.939 0.842 -4.695 1.00 95.56 287 GLY A N 1
ATOM 2279 C CA . GLY A 1 287 ? 12.560 0.765 -3.373 1.00 95.56 287 GLY A CA 1
ATOM 2280 C C . GLY A 1 287 ? 11.537 0.631 -2.241 1.00 95.56 287 GLY A C 1
ATOM 2281 O O . GLY A 1 287 ? 11.709 -0.193 -1.339 1.00 95.56 287 GLY A O 1
ATOM 2282 N N . LYS A 1 288 ? 10.443 1.400 -2.299 1.00 95.56 288 LYS A N 1
ATOM 2283 C CA . LYS A 1 288 ? 9.356 1.364 -1.304 1.00 95.56 288 LYS A CA 1
ATOM 2284 C C . LYS A 1 288 ? 8.491 0.107 -1.429 1.00 95.56 288 LYS A C 1
ATOM 2286 O O . LYS A 1 288 ? 7.997 -0.399 -0.417 1.00 95.56 288 LYS A O 1
ATOM 2291 N N . MET A 1 289 ? 8.371 -0.451 -2.634 1.00 96.94 289 MET A N 1
ATOM 2292 C CA . MET A 1 289 ? 7.578 -1.653 -2.887 1.00 96.94 289 MET A CA 1
ATOM 2293 C C . MET A 1 289 ? 8.102 -2.911 -2.203 1.00 96.94 289 MET A C 1
ATOM 2295 O O . MET A 1 289 ? 7.309 -3.812 -1.941 1.00 96.94 289 MET A O 1
ATOM 2299 N N . LEU A 1 290 ? 9.386 -2.979 -1.845 1.00 97.12 290 LEU A N 1
ATOM 2300 C CA . LEU A 1 290 ? 9.905 -4.076 -1.022 1.00 97.12 290 LEU A CA 1
ATOM 2301 C C . LEU A 1 290 ? 9.173 -4.141 0.324 1.00 97.12 290 LEU A C 1
ATOM 2303 O O . LEU A 1 290 ? 8.557 -5.152 0.650 1.00 97.12 290 LEU A O 1
ATOM 2307 N N . SER A 1 291 ? 9.152 -3.031 1.064 1.00 95.44 291 SER A N 1
ATOM 2308 C CA . SER A 1 291 ? 8.437 -2.955 2.342 1.00 95.44 291 SER A CA 1
ATOM 2309 C C . SER A 1 291 ? 6.933 -3.193 2.162 1.00 95.44 291 SER A C 1
ATOM 2311 O O . SER A 1 291 ? 6.328 -3.935 2.933 1.00 95.44 291 SER A O 1
ATOM 2313 N N . GLN A 1 292 ? 6.332 -2.652 1.095 1.00 96.44 292 GLN A N 1
ATOM 2314 C CA . GLN A 1 292 ? 4.918 -2.904 0.806 1.00 96.44 292 GLN A CA 1
ATOM 2315 C C . GLN A 1 292 ? 4.619 -4.372 0.490 1.00 96.44 292 GLN A C 1
ATOM 2317 O O . GLN A 1 292 ? 3.581 -4.871 0.903 1.00 96.44 292 GLN A O 1
ATOM 2322 N N . THR A 1 293 ? 5.514 -5.087 -0.196 1.00 98.31 293 THR A N 1
ATOM 2323 C CA . THR A 1 293 ? 5.317 -6.516 -0.489 1.00 98.31 293 THR A CA 1
ATOM 2324 C C . THR A 1 293 ? 5.257 -7.327 0.806 1.00 98.31 293 THR A C 1
ATOM 2326 O O . THR A 1 293 ? 4.393 -8.187 0.940 1.00 98.31 293 THR A O 1
ATOM 2329 N N . LEU A 1 294 ? 6.112 -7.016 1.787 1.00 97.62 294 LEU A N 1
ATOM 2330 C CA . LEU A 1 294 ? 6.067 -7.654 3.108 1.00 97.62 294 LEU A CA 1
ATOM 2331 C C . LEU A 1 294 ? 4.767 -7.335 3.854 1.00 97.62 294 LEU A C 1
ATOM 2333 O O . LEU A 1 294 ? 4.149 -8.232 4.418 1.00 97.62 294 LEU A O 1
ATOM 2337 N N . ARG A 1 295 ? 4.312 -6.075 3.815 1.00 95.94 295 ARG A N 1
ATOM 2338 C CA . ARG A 1 295 ? 3.028 -5.670 4.413 1.00 95.94 295 ARG A CA 1
ATOM 2339 C C . ARG A 1 295 ? 1.839 -6.365 3.749 1.00 95.94 295 ARG A C 1
ATOM 2341 O O . ARG A 1 295 ? 0.920 -6.779 4.445 1.00 95.94 295 ARG A O 1
ATOM 2348 N N . LEU A 1 296 ? 1.869 -6.525 2.424 1.00 97.81 296 LEU A N 1
ATOM 2349 C CA . LEU A 1 296 ? 0.861 -7.275 1.671 1.00 97.81 296 LEU A CA 1
ATOM 2350 C C . LEU A 1 296 ? 0.869 -8.757 2.058 1.00 97.81 296 LEU A C 1
ATOM 2352 O O . LEU A 1 296 ? -0.197 -9.311 2.294 1.00 97.81 296 LEU A O 1
ATOM 2356 N N . ALA A 1 297 ? 2.045 -9.380 2.176 1.00 98.38 297 ALA A N 1
ATOM 2357 C CA . ALA A 1 297 ? 2.168 -10.773 2.609 1.00 98.38 297 ALA A CA 1
ATOM 2358 C C . ALA A 1 297 ? 1.630 -10.973 4.033 1.00 98.38 297 ALA A C 1
ATOM 2360 O O . ALA A 1 297 ? 0.854 -11.895 4.267 1.00 98.38 297 ALA A O 1
ATOM 2361 N N . LEU A 1 298 ? 1.975 -10.070 4.957 1.00 96.88 298 LEU A N 1
ATOM 2362 C CA . LEU A 1 298 ? 1.452 -10.066 6.322 1.00 96.88 298 LEU A CA 1
ATOM 2363 C C . LEU A 1 298 ? -0.074 -9.916 6.340 1.00 96.88 298 LEU A C 1
ATOM 2365 O O . LEU A 1 298 ? -0.758 -10.695 6.996 1.00 96.88 298 LEU A O 1
ATOM 2369 N N . LEU A 1 299 ? -0.617 -8.939 5.609 1.00 95.75 299 LEU A N 1
ATOM 2370 C CA . LEU A 1 299 ? -2.059 -8.701 5.562 1.00 95.75 299 LEU A CA 1
ATOM 2371 C C . LEU A 1 299 ? -2.807 -9.907 4.984 1.00 95.75 299 LEU A C 1
ATOM 2373 O O . LEU A 1 299 ? -3.799 -10.333 5.567 1.00 95.75 299 LEU A O 1
ATOM 2377 N N . LEU A 1 300 ? -2.326 -10.465 3.869 1.00 97.56 300 LEU A N 1
ATOM 2378 C CA . LEU A 1 300 ? -2.911 -11.658 3.257 1.00 97.56 300 LEU A CA 1
ATOM 2379 C C . LEU A 1 300 ? -2.875 -12.844 4.219 1.00 97.56 300 LEU A C 1
ATOM 2381 O O . LEU A 1 300 ? -3.901 -13.483 4.409 1.00 97.56 300 LEU A O 1
ATOM 2385 N N . HIS A 1 301 ? -1.748 -13.083 4.894 1.00 97.75 301 HIS A N 1
ATOM 2386 C CA . HIS A 1 301 ? -1.639 -14.141 5.900 1.00 97.75 301 HIS A CA 1
ATOM 2387 C C . HIS A 1 301 ? -2.659 -13.965 7.030 1.00 97.75 301 HIS A C 1
ATOM 2389 O O . HIS A 1 301 ? -3.400 -14.889 7.354 1.00 97.75 301 HIS A O 1
ATOM 2395 N N . CYS A 1 302 ? -2.765 -12.757 7.592 1.00 96.50 302 CYS A N 1
ATOM 2396 C CA . CYS A 1 302 ? -3.728 -12.452 8.651 1.00 96.50 302 CYS A CA 1
ATOM 2397 C C . CYS A 1 302 ? -5.188 -12.654 8.211 1.00 96.50 302 CYS A C 1
ATOM 2399 O O . CYS A 1 302 ? -6.013 -13.091 9.017 1.00 96.50 302 CYS A O 1
ATOM 2401 N N . LEU A 1 303 ? -5.505 -12.347 6.947 1.00 96.31 303 LEU A N 1
ATOM 2402 C CA . LEU A 1 303 ? -6.817 -12.607 6.354 1.00 96.31 303 LEU A CA 1
ATOM 2403 C C . LEU A 1 303 ? -7.054 -14.105 6.147 1.00 96.31 303 LEU A C 1
ATOM 2405 O O . LEU A 1 303 ? -8.116 -14.602 6.506 1.00 96.31 303 LEU A O 1
ATOM 2409 N N . GLU A 1 304 ? -6.076 -14.835 5.616 1.00 96.56 304 GLU A N 1
ATOM 2410 C CA . GLU A 1 304 ? -6.170 -16.277 5.383 1.00 96.56 304 GLU A CA 1
ATOM 2411 C C . GLU A 1 304 ? -6.434 -17.037 6.683 1.00 96.56 304 GLU A C 1
ATOM 2413 O O . GLU A 1 304 ? -7.285 -17.914 6.688 1.00 96.56 304 GLU A O 1
ATOM 2418 N N . LEU A 1 305 ? -5.835 -16.633 7.809 1.00 96.62 305 LEU A N 1
ATOM 2419 C CA . LEU A 1 305 ? -6.110 -17.235 9.123 1.00 96.62 305 LEU A CA 1
ATOM 2420 C C . LEU A 1 305 ? -7.583 -17.160 9.564 1.00 96.62 305 LEU A C 1
ATOM 2422 O O . LEU A 1 305 ? -7.981 -17.892 10.468 1.00 96.62 305 LEU A O 1
ATOM 2426 N N . LYS A 1 306 ? -8.400 -16.280 8.967 1.00 95.94 306 LYS A N 1
ATOM 2427 C CA . LYS A 1 306 ? -9.851 -16.240 9.213 1.00 95.94 306 LYS A CA 1
ATOM 2428 C C . LYS A 1 306 ? -10.598 -17.332 8.451 1.00 95.94 306 LYS A C 1
ATOM 2430 O O . LYS A 1 306 ? -11.609 -17.832 8.939 1.00 95.94 306 LYS A O 1
ATOM 2435 N N . PHE A 1 307 ? -10.152 -17.638 7.238 1.00 95.44 307 PHE A N 1
ATOM 2436 C CA . PHE A 1 307 ? -10.891 -18.464 6.281 1.00 95.44 307 PHE A CA 1
ATOM 2437 C C . PHE A 1 307 ? -10.313 -19.870 6.138 1.00 95.44 307 PHE A C 1
ATOM 2439 O O . PHE A 1 307 ? -11.031 -20.798 5.780 1.00 95.44 307 PHE A O 1
ATOM 2446 N N . GLU A 1 308 ? -9.029 -20.030 6.438 1.00 94.19 308 GLU A N 1
ATOM 2447 C CA . GLU A 1 308 ? -8.265 -21.247 6.239 1.00 94.19 308 GLU A CA 1
ATOM 2448 C C . GLU A 1 308 ? -7.478 -21.576 7.512 1.00 94.19 308 GLU A C 1
ATOM 2450 O O . GLU A 1 308 ? -6.670 -20.761 7.974 1.00 94.19 308 GLU A O 1
ATOM 2455 N N . PRO A 1 309 ? -7.645 -22.780 8.081 1.00 90.69 309 PRO A N 1
ATOM 2456 C CA . PRO A 1 309 ? -6.758 -23.233 9.135 1.00 90.69 309 PRO A CA 1
ATOM 2457 C C . PRO A 1 309 ? -5.353 -23.438 8.552 1.00 90.69 309 PRO A C 1
ATOM 2459 O O . PRO A 1 309 ? -5.160 -24.205 7.608 1.00 90.69 309 PRO A O 1
ATOM 2462 N N . LYS A 1 310 ? -4.358 -22.756 9.122 1.00 93.44 310 LYS A N 1
ATOM 2463 C CA . LYS A 1 310 ? -2.940 -22.954 8.791 1.00 93.44 310 LYS A CA 1
ATOM 2464 C C . LYS A 1 310 ? -2.280 -23.807 9.873 1.00 93.44 310 LYS A C 1
ATOM 2466 O O . LYS A 1 310 ? -2.539 -23.606 11.057 1.00 93.44 310 LYS A O 1
ATOM 2471 N N . THR A 1 311 ? -1.393 -24.716 9.469 1.00 90.94 311 THR A N 1
ATOM 2472 C CA . THR A 1 311 ? -0.647 -25.596 10.387 1.00 90.94 311 THR A CA 1
ATOM 2473 C C . THR A 1 311 ? 0.225 -24.812 11.368 1.00 90.94 311 THR A C 1
ATOM 2475 O O . THR A 1 311 ? 0.309 -25.171 12.537 1.00 90.94 311 THR A O 1
ATOM 2478 N N . ASP A 1 312 ? 0.852 -23.731 10.898 1.00 93.19 312 ASP A N 1
ATOM 2479 C CA . ASP A 1 312 ? 1.625 -22.809 11.728 1.00 93.19 312 ASP A CA 1
ATOM 2480 C C . ASP A 1 312 ? 1.148 -21.369 11.472 1.00 93.19 312 ASP A C 1
ATOM 2482 O O . ASP A 1 312 ? 1.571 -20.734 10.502 1.00 93.19 312 ASP A O 1
ATOM 2486 N N . PRO A 1 313 ? 0.261 -20.830 12.327 1.00 94.62 313 PRO A N 1
ATOM 2487 C CA . PRO A 1 313 ? -0.230 -19.462 12.201 1.00 94.62 313 PRO A CA 1
ATOM 2488 C C . PRO A 1 313 ? 0.855 -18.386 12.321 1.00 94.62 313 PRO A C 1
ATOM 2490 O O . PRO A 1 313 ? 0.606 -17.242 11.941 1.00 94.62 313 PRO A O 1
ATOM 2493 N N . GLN A 1 314 ? 2.043 -18.720 12.838 1.00 94.31 314 GLN A N 1
ATOM 2494 C CA . GLN A 1 314 ? 3.155 -17.778 12.982 1.00 94.31 314 GLN A CA 1
ATOM 2495 C C . GLN A 1 314 ? 4.069 -17.732 11.750 1.00 94.31 314 GLN A C 1
ATOM 2497 O O . GLN A 1 314 ? 4.956 -16.872 11.675 1.00 94.31 314 GLN A O 1
ATOM 2502 N N . ARG A 1 315 ? 3.847 -18.623 10.771 1.00 96.12 315 ARG A N 1
ATOM 2503 C CA . ARG A 1 315 ? 4.629 -18.697 9.537 1.00 96.12 315 ARG A CA 1
ATOM 2504 C C . ARG A 1 315 ? 3.828 -18.321 8.303 1.00 96.12 315 ARG A C 1
ATOM 2506 O O . ARG A 1 315 ? 2.803 -18.921 8.002 1.00 96.12 315 ARG A O 1
ATOM 2513 N N . VAL A 1 316 ? 4.359 -17.369 7.546 1.00 97.94 316 VAL A N 1
ATOM 2514 C CA . VAL A 1 316 ? 3.846 -16.975 6.236 1.00 97.94 316 VAL A CA 1
ATOM 2515 C C . VAL A 1 316 ? 4.382 -17.941 5.182 1.00 97.94 316 VAL A C 1
ATOM 2517 O O . VAL A 1 316 ? 5.598 -18.085 5.018 1.00 97.94 316 VAL A O 1
ATOM 2520 N N . GLY A 1 317 ? 3.460 -18.597 4.478 1.00 97.56 317 GLY A N 1
ATOM 2521 C CA . GLY A 1 317 ? 3.778 -19.618 3.485 1.00 97.56 317 GLY A CA 1
ATOM 2522 C C . GLY A 1 317 ? 4.188 -19.067 2.117 1.00 97.56 317 GLY A C 1
ATOM 2523 O O . GLY A 1 317 ? 3.899 -17.915 1.776 1.00 97.56 317 GLY A O 1
ATOM 2524 N N . LEU A 1 318 ? 4.813 -19.919 1.295 1.00 98.06 318 LEU A N 1
ATOM 2525 C CA . LEU A 1 318 ? 5.219 -19.570 -0.078 1.00 98.06 318 LEU A CA 1
ATOM 2526 C C . LEU A 1 318 ? 4.052 -19.049 -0.936 1.00 98.06 318 LEU A C 1
ATOM 2528 O O . LEU A 1 318 ? 4.198 -18.048 -1.632 1.00 98.06 318 LEU A O 1
ATOM 2532 N N . ASP A 1 319 ? 2.897 -19.710 -0.879 1.00 97.69 319 ASP A N 1
ATOM 2533 C CA . ASP A 1 319 ? 1.708 -19.365 -1.670 1.00 97.69 319 ASP A CA 1
ATOM 2534 C C . ASP A 1 319 ? 1.174 -17.956 -1.333 1.00 97.69 319 ASP A C 1
ATOM 2536 O O . ASP A 1 319 ? 0.940 -17.130 -2.220 1.00 97.69 319 ASP A O 1
ATOM 2540 N N . THR A 1 320 ? 1.100 -17.626 -0.040 1.00 98.31 320 THR A N 1
ATOM 2541 C CA . THR A 1 320 ? 0.743 -16.287 0.449 1.00 98.31 320 THR A CA 1
ATOM 2542 C C . THR A 1 320 ? 1.732 -15.228 -0.052 1.00 98.31 320 THR A C 1
ATOM 2544 O O . THR A 1 320 ? 1.328 -14.149 -0.498 1.00 98.31 320 THR A O 1
ATOM 2547 N N . LEU A 1 321 ? 3.036 -15.536 -0.038 1.00 98.62 321 LEU A N 1
ATOM 2548 C CA . LEU A 1 321 ? 4.064 -14.633 -0.552 1.00 98.62 321 LEU A CA 1
ATOM 2549 C C . LEU A 1 321 ? 3.968 -14.440 -2.074 1.00 98.62 321 LEU A C 1
ATOM 2551 O O . LEU A 1 321 ? 4.118 -13.314 -2.548 1.00 98.62 321 LEU A O 1
ATOM 2555 N N . GLU A 1 322 ? 3.700 -15.487 -2.856 1.00 98.56 322 GLU A N 1
ATOM 2556 C CA . GLU A 1 322 ? 3.534 -15.356 -4.312 1.00 98.56 322 GLU A CA 1
ATOM 2557 C C . GLU A 1 322 ? 2.332 -14.478 -4.666 1.00 98.56 322 GLU A C 1
ATOM 2559 O O . GLU A 1 322 ? 2.451 -13.603 -5.530 1.00 98.56 322 GLU A O 1
ATOM 2564 N N . ARG A 1 323 ? 1.209 -14.615 -3.946 1.00 98.50 323 ARG A N 1
ATOM 2565 C CA . ARG A 1 323 ? 0.067 -13.694 -4.078 1.00 98.50 323 ARG A CA 1
ATOM 2566 C C . ARG A 1 323 ? 0.454 -12.253 -3.748 1.00 98.50 323 ARG A C 1
ATOM 2568 O O . ARG A 1 323 ? 0.106 -11.338 -4.496 1.00 98.50 323 ARG A O 1
ATOM 2575 N N . ALA A 1 324 ? 1.215 -12.035 -2.675 1.00 98.56 324 ALA A N 1
ATOM 2576 C CA . ALA A 1 324 ? 1.702 -10.704 -2.316 1.00 98.56 324 ALA A CA 1
ATOM 2577 C C . ALA A 1 324 ? 2.624 -10.109 -3.394 1.00 98.56 324 ALA A C 1
ATOM 2579 O O . ALA A 1 324 ? 2.516 -8.926 -3.722 1.00 98.56 324 ALA A O 1
ATOM 2580 N N . ILE A 1 325 ? 3.500 -10.923 -3.992 1.00 98.62 325 ILE A N 1
ATOM 2581 C CA . ILE A 1 325 ? 4.374 -10.510 -5.096 1.00 98.62 325 ILE A CA 1
ATOM 2582 C C . ILE A 1 325 ? 3.558 -10.200 -6.353 1.00 98.62 325 ILE A C 1
ATOM 2584 O O . ILE A 1 325 ? 3.839 -9.208 -7.027 1.00 98.62 325 ILE A O 1
ATOM 2588 N N . ALA A 1 326 ? 2.542 -11.001 -6.676 1.00 98.06 326 ALA A N 1
ATOM 2589 C CA . ALA A 1 326 ? 1.634 -10.724 -7.787 1.00 98.06 326 ALA A CA 1
ATOM 2590 C C . ALA A 1 326 ? 0.918 -9.377 -7.592 1.00 98.06 326 ALA A C 1
ATOM 2592 O O . ALA A 1 326 ? 0.903 -8.545 -8.502 1.00 98.06 326 ALA A O 1
ATOM 2593 N N . GLN A 1 327 ? 0.434 -9.106 -6.377 1.00 97.56 327 GLN A N 1
ATOM 2594 C CA . GLN A 1 327 ? -0.175 -7.826 -6.023 1.00 97.56 327 GLN A CA 1
ATOM 2595 C C . GLN A 1 327 ? 0.828 -6.662 -6.110 1.00 97.56 327 GLN A C 1
ATOM 2597 O O . GLN A 1 327 ? 0.506 -5.589 -6.623 1.00 97.56 327 GLN A O 1
ATOM 2602 N N . ALA A 1 328 ? 2.073 -6.861 -5.669 1.00 97.94 328 ALA A N 1
ATOM 2603 C CA . ALA A 1 328 ? 3.127 -5.859 -5.801 1.00 97.94 328 ALA A CA 1
ATOM 2604 C C . ALA A 1 328 ? 3.447 -5.556 -7.276 1.00 97.94 328 ALA A C 1
ATOM 2606 O O . ALA A 1 328 ? 3.538 -4.388 -7.655 1.00 97.94 328 ALA A O 1
ATOM 2607 N N . LYS A 1 329 ? 3.555 -6.585 -8.129 1.00 97.00 329 LYS A N 1
ATOM 2608 C CA . LYS A 1 329 ? 3.735 -6.433 -9.584 1.00 97.00 329 LYS A CA 1
ATOM 2609 C C . LYS A 1 329 ? 2.582 -5.659 -10.216 1.00 97.00 329 LYS A C 1
ATOM 2611 O O . LYS A 1 329 ? 2.837 -4.777 -11.035 1.00 97.00 329 LYS A O 1
ATOM 2616 N N . PHE A 1 330 ? 1.344 -5.945 -9.809 1.00 96.31 330 PHE A N 1
ATOM 2617 C CA . PHE A 1 330 ? 0.176 -5.181 -10.238 1.00 96.31 330 PHE A CA 1
ATOM 2618 C C . PHE A 1 330 ? 0.354 -3.693 -9.915 1.00 96.31 330 PHE A C 1
ATOM 2620 O O . PHE A 1 330 ? 0.307 -2.874 -10.829 1.00 96.31 330 PHE A O 1
ATOM 2627 N N . HIS A 1 331 ? 0.653 -3.338 -8.662 1.00 97.00 331 HIS A N 1
ATOM 2628 C CA . HIS A 1 331 ? 0.837 -1.940 -8.255 1.00 97.00 331 HIS A CA 1
ATOM 2629 C C . HIS A 1 331 ? 2.008 -1.242 -8.965 1.00 97.00 331 HIS A C 1
ATOM 2631 O O . HIS A 1 331 ? 1.866 -0.093 -9.378 1.00 97.00 331 HIS A O 1
ATOM 2637 N N . ILE A 1 332 ? 3.123 -1.942 -9.198 1.00 96.00 332 ILE A N 1
ATOM 2638 C CA . ILE A 1 332 ? 4.237 -1.435 -10.020 1.00 96.00 332 ILE A CA 1
ATOM 2639 C C . ILE A 1 332 ? 3.762 -1.130 -11.449 1.00 96.00 332 ILE A C 1
ATOM 2641 O O . ILE A 1 332 ? 4.098 -0.084 -12.006 1.00 96.00 332 ILE A O 1
ATOM 2645 N N . GLY A 1 333 ? 2.961 -2.017 -12.044 1.00 92.69 333 GLY A N 1
ATOM 2646 C CA . GLY A 1 333 ? 2.358 -1.801 -13.359 1.00 92.69 333 GLY A CA 1
ATOM 2647 C C . GLY A 1 333 ? 1.416 -0.595 -13.383 1.00 92.69 333 GLY A C 1
ATOM 2648 O O . GLY A 1 333 ? 1.520 0.242 -14.276 1.00 92.69 333 GLY A O 1
ATOM 2649 N N . GLN A 1 334 ? 0.549 -0.461 -12.376 1.00 93.44 334 GLN A N 1
ATOM 2650 C CA . GLN A 1 334 ? -0.365 0.680 -12.240 1.00 93.44 334 GLN A CA 1
ATOM 2651 C C . GLN A 1 334 ? 0.394 2.004 -12.117 1.00 93.44 334 GLN A C 1
ATOM 2653 O O . GLN A 1 334 ? 0.060 2.969 -12.802 1.00 93.44 334 GLN A O 1
ATOM 2658 N N . PHE A 1 335 ? 1.449 2.036 -11.299 1.00 93.00 335 PHE A N 1
ATOM 2659 C CA . PHE A 1 335 ? 2.308 3.207 -11.157 1.00 93.00 335 PHE A CA 1
ATOM 2660 C C . PHE A 1 335 ? 2.952 3.598 -12.493 1.00 93.00 335 PHE A C 1
ATOM 2662 O O . PHE A 1 335 ? 2.906 4.761 -12.880 1.00 93.00 335 PHE A O 1
ATOM 2669 N N . ARG A 1 336 ? 3.482 2.628 -13.250 1.00 90.25 336 ARG A N 1
ATOM 2670 C CA . ARG A 1 336 ? 4.066 2.877 -14.581 1.00 90.25 336 ARG A CA 1
ATOM 2671 C C . ARG A 1 336 ? 3.069 3.497 -15.558 1.00 90.25 336 ARG A C 1
ATOM 2673 O O . ARG A 1 336 ? 3.420 4.454 -16.242 1.00 90.25 336 ARG A O 1
ATOM 2680 N N . VAL A 1 337 ? 1.842 2.975 -15.609 1.00 86.75 337 VAL A N 1
ATOM 2681 C CA . VAL A 1 337 ? 0.779 3.521 -16.469 1.00 86.75 337 VAL A CA 1
ATOM 2682 C C . VAL A 1 337 ? 0.470 4.966 -16.077 1.00 86.75 337 VAL A C 1
ATOM 2684 O O . VAL A 1 337 ? 0.453 5.847 -16.935 1.00 86.75 337 VAL A O 1
ATOM 2687 N N . LEU A 1 338 ? 0.303 5.234 -14.781 1.00 88.06 338 LEU A N 1
ATOM 2688 C CA . LEU A 1 338 ? 0.029 6.581 -14.286 1.00 88.06 338 LEU A CA 1
ATOM 2689 C C . LEU A 1 338 ? 1.156 7.561 -14.623 1.00 88.06 338 LEU A C 1
ATOM 2691 O O . LEU A 1 338 ? 0.876 8.618 -15.186 1.00 88.06 338 LEU A O 1
ATOM 2695 N N . MET A 1 339 ? 2.411 7.181 -14.375 1.00 83.56 339 MET A N 1
ATOM 2696 C CA . MET A 1 339 ? 3.562 8.030 -14.690 1.00 83.56 339 MET A CA 1
ATOM 2697 C C . MET A 1 339 ? 3.707 8.274 -16.197 1.00 83.56 339 MET A C 1
ATOM 2699 O O . MET A 1 339 ? 4.027 9.380 -16.614 1.00 83.56 339 MET A O 1
ATOM 2703 N N . SER A 1 340 ? 3.400 7.291 -17.050 1.00 78.25 340 SER A N 1
ATOM 2704 C CA . SER A 1 340 ? 3.427 7.521 -18.503 1.00 78.25 340 SER A CA 1
ATOM 2705 C C . SER A 1 340 ? 2.424 8.597 -18.950 1.00 78.25 340 SER A C 1
ATOM 2707 O O . SER A 1 340 ? 2.748 9.411 -19.808 1.00 78.25 340 SER A O 1
ATOM 2709 N N . SER A 1 341 ? 1.258 8.676 -18.298 1.00 71.44 341 SER A N 1
ATOM 2710 C CA . SER A 1 341 ? 0.205 9.658 -18.605 1.00 71.44 341 SER A CA 1
ATOM 2711 C C . SER A 1 341 ? 0.440 11.061 -18.019 1.00 71.44 341 SER A C 1
ATOM 2713 O O . SER A 1 341 ? -0.197 12.035 -18.432 1.00 71.44 341 SER A O 1
ATOM 2715 N N . THR A 1 342 ? 1.339 11.197 -17.037 1.00 69.31 342 THR A N 1
ATOM 2716 C CA . THR A 1 342 ? 1.709 12.500 -16.458 1.00 69.31 342 THR A CA 1
ATOM 2717 C C . THR A 1 342 ? 2.710 13.264 -17.324 1.00 69.31 342 THR A C 1
ATOM 2719 O O . THR A 1 342 ? 2.740 14.487 -17.244 1.00 69.31 342 THR A O 1
ATOM 2722 N N . HIS A 1 343 ? 3.478 12.581 -18.182 1.00 62.62 343 HIS A N 1
ATOM 2723 C CA . HIS A 1 343 ? 4.525 13.194 -19.017 1.00 62.62 343 HIS A CA 1
ATOM 2724 C C . HIS A 1 343 ? 4.041 13.716 -20.384 1.00 62.62 343 HIS A C 1
ATOM 2726 O O . HIS A 1 343 ? 4.825 14.294 -21.139 1.00 62.62 343 HIS A O 1
ATOM 2732 N N . GLU A 1 344 ? 2.756 13.570 -20.714 1.00 51.72 344 GLU A N 1
ATOM 2733 C CA . GLU A 1 344 ? 2.171 14.152 -21.925 1.00 51.72 344 GLU A CA 1
ATOM 2734 C C . GLU A 1 344 ? 2.015 15.676 -21.756 1.00 51.72 344 GLU A C 1
ATOM 2736 O O . GLU A 1 344 ? 1.032 16.147 -21.179 1.00 51.72 344 GLU A O 1
ATOM 2741 N N . GLY A 1 345 ? 3.004 16.451 -22.227 1.00 49.44 345 GLY A N 1
ATOM 2742 C CA . GLY A 1 345 ? 2.865 17.907 -22.386 1.00 49.44 345 GLY A CA 1
ATOM 2743 C C . GLY A 1 345 ? 4.082 18.800 -22.107 1.00 49.44 345 GLY A C 1
ATOM 2744 O O . GLY A 1 345 ? 3.881 19.957 -21.757 1.00 49.44 345 GLY A O 1
ATOM 2745 N N . GLY A 1 346 ? 5.326 18.319 -22.245 1.00 53.88 346 GLY A N 1
ATOM 2746 C CA . GLY A 1 346 ? 6.515 19.196 -22.213 1.00 53.88 346 GLY A CA 1
ATOM 2747 C C . GLY A 1 346 ? 7.168 19.406 -20.840 1.00 53.88 346 GLY A C 1
ATOM 2748 O O . GLY A 1 346 ? 7.945 20.339 -20.663 1.00 53.88 346 GLY A O 1
ATOM 2749 N N . SER A 1 347 ? 6.880 18.551 -19.853 1.00 59.47 347 SER A N 1
ATOM 2750 C CA . SER A 1 347 ? 7.635 18.527 -18.593 1.00 59.47 347 SER A CA 1
ATOM 2751 C C . SER A 1 347 ? 8.841 17.594 -18.731 1.00 59.47 347 SER A C 1
ATOM 2753 O O . SER A 1 347 ? 8.685 16.399 -18.992 1.00 59.47 347 SER A O 1
ATOM 2755 N N . LEU A 1 348 ? 10.047 18.149 -18.589 1.00 66.62 348 LEU A N 1
ATOM 2756 C CA . LEU A 1 348 ? 11.290 17.382 -18.536 1.00 66.62 348 LEU A CA 1
ATOM 2757 C C . LEU A 1 348 ? 11.310 16.517 -17.269 1.00 66.62 348 LEU A C 1
ATOM 2759 O O . LEU A 1 348 ? 11.028 17.017 -16.185 1.00 66.62 348 LEU A O 1
ATOM 2763 N N . ALA A 1 349 ? 11.672 15.240 -17.398 1.00 65.69 349 ALA A N 1
ATOM 2764 C CA . ALA A 1 349 ? 11.753 14.293 -16.284 1.00 65.69 349 ALA A CA 1
ATOM 2765 C C . ALA A 1 349 ? 13.110 13.575 -16.251 1.00 65.69 349 ALA A C 1
ATOM 2767 O O . ALA A 1 349 ? 13.754 13.402 -17.296 1.00 65.69 349 ALA A O 1
ATOM 2768 N N . GLY A 1 350 ? 13.537 13.150 -15.057 1.00 77.00 350 GLY A N 1
ATOM 2769 C CA . GLY A 1 350 ? 14.731 12.343 -14.833 1.00 77.00 350 GLY A CA 1
ATOM 2770 C C . GLY A 1 350 ? 15.988 12.916 -15.482 1.00 77.00 350 GLY A C 1
ATOM 2771 O O . GLY A 1 350 ? 16.356 14.078 -15.295 1.00 77.00 350 GLY A O 1
ATOM 2772 N N . ARG A 1 351 ? 16.656 12.089 -16.294 1.00 84.00 351 ARG A N 1
ATOM 2773 C CA . ARG A 1 351 ? 17.922 12.435 -16.955 1.00 84.00 351 ARG A CA 1
ATOM 2774 C C . ARG A 1 351 ? 17.863 13.742 -17.756 1.00 84.00 351 ARG A C 1
ATOM 2776 O O . ARG A 1 351 ? 18.823 14.507 -17.719 1.00 84.00 351 ARG A O 1
ATOM 2783 N N . LEU A 1 352 ? 16.762 14.014 -18.461 1.00 85.88 352 LEU A N 1
ATOM 2784 C CA . LEU A 1 352 ? 16.618 15.221 -19.287 1.00 85.88 352 LEU A CA 1
ATOM 2785 C C . LEU A 1 352 ? 16.515 16.488 -18.428 1.00 85.88 352 LEU A C 1
ATOM 2787 O O . LEU A 1 352 ? 17.141 17.498 -18.754 1.00 85.88 352 LEU A O 1
ATOM 2791 N N . LEU A 1 353 ? 15.784 16.413 -17.311 1.00 83.06 353 LEU A N 1
ATOM 2792 C CA . LEU A 1 353 ? 15.637 17.518 -16.364 1.00 83.06 353 LEU A CA 1
ATOM 2793 C C . LEU A 1 353 ? 16.983 17.875 -15.725 1.00 83.06 353 LEU A C 1
ATOM 2795 O O . LEU A 1 353 ? 17.394 19.031 -15.763 1.00 83.06 353 LEU A O 1
ATOM 2799 N N . GLN A 1 354 ? 17.726 16.877 -15.242 1.00 83.75 354 GLN A N 1
ATOM 2800 C CA . GLN A 1 354 ? 19.036 17.090 -14.612 1.00 83.75 354 GLN A CA 1
ATOM 2801 C C . GLN A 1 354 ? 20.048 17.757 -15.559 1.00 83.75 354 GLN A C 1
ATOM 2803 O O . GLN A 1 354 ? 20.830 18.621 -15.148 1.00 83.75 354 GLN A O 1
ATOM 2808 N N . ILE A 1 355 ? 20.034 17.368 -16.840 1.00 90.31 355 ILE A N 1
ATOM 2809 C CA . ILE A 1 355 ? 20.871 17.980 -17.880 1.00 90.31 355 ILE A CA 1
ATOM 2810 C C . ILE A 1 355 ? 20.457 19.436 -18.113 1.00 90.31 355 ILE A C 1
ATOM 2812 O O . ILE A 1 355 ? 21.321 20.316 -18.159 1.00 90.31 355 ILE A O 1
ATOM 2816 N N . HIS A 1 356 ? 19.154 19.694 -18.240 1.00 89.19 356 HIS A N 1
ATOM 2817 C CA . HIS A 1 356 ? 18.611 21.031 -18.477 1.00 89.19 356 HIS A CA 1
ATOM 2818 C C . HIS A 1 356 ? 18.878 21.987 -17.308 1.00 89.19 356 HIS A C 1
ATOM 2820 O O . HIS A 1 356 ? 19.403 23.076 -17.527 1.00 89.19 356 HIS A O 1
ATOM 2826 N N . GLU A 1 357 ? 18.650 21.565 -16.063 1.00 86.38 357 GLU A N 1
ATOM 2827 C CA . GLU A 1 357 ? 18.941 22.363 -14.865 1.00 86.38 357 GLU A CA 1
ATOM 2828 C C . GLU A 1 357 ? 20.432 22.677 -14.707 1.00 86.38 357 GLU A C 1
ATOM 2830 O O . GLU A 1 357 ? 20.815 23.770 -14.279 1.00 86.38 357 GLU A O 1
ATOM 2835 N N . TYR A 1 358 ? 21.308 21.722 -15.030 1.00 92.19 358 TYR A N 1
ATOM 2836 C CA . TYR A 1 358 ? 22.748 21.969 -15.031 1.00 92.19 358 TYR A CA 1
ATOM 2837 C C . TYR A 1 358 ? 23.141 23.002 -16.092 1.00 92.19 358 TYR A C 1
ATOM 2839 O O . TYR A 1 358 ? 23.895 23.932 -15.795 1.00 92.19 358 TYR A O 1
ATOM 2847 N N . ALA A 1 359 ? 22.598 22.876 -17.304 1.00 91.88 359 ALA A N 1
ATOM 2848 C CA . ALA A 1 359 ? 22.820 23.826 -18.387 1.00 91.88 359 ALA A CA 1
ATOM 2849 C C . ALA A 1 359 ? 22.301 25.236 -18.036 1.00 91.88 359 ALA A C 1
ATOM 2851 O O . ALA A 1 359 ? 23.014 26.216 -18.258 1.00 91.88 359 ALA A O 1
ATOM 2852 N N . LEU A 1 360 ? 21.121 25.344 -17.407 1.00 90.12 360 LEU A N 1
ATOM 2853 C CA . LEU A 1 360 ? 20.569 26.609 -16.904 1.00 90.12 360 LEU A CA 1
ATOM 2854 C C . LEU A 1 360 ? 21.484 27.257 -15.857 1.00 90.12 360 LEU A C 1
ATOM 2856 O O . LEU A 1 360 ? 21.790 28.445 -15.958 1.00 90.12 360 LEU A O 1
ATOM 2860 N N . ARG A 1 361 ? 21.963 26.482 -14.874 1.00 89.00 361 ARG A N 1
ATOM 2861 C CA . ARG A 1 361 ? 22.855 26.988 -13.814 1.00 89.00 361 ARG A CA 1
ATOM 2862 C C . ARG A 1 361 ? 24.193 27.482 -14.348 1.00 89.00 361 ARG A C 1
ATOM 2864 O O . ARG A 1 361 ? 24.737 28.444 -13.817 1.00 89.00 361 ARG A O 1
ATOM 2871 N N . LYS A 1 362 ? 24.730 26.832 -15.381 1.00 91.00 362 LYS A N 1
ATOM 2872 C CA . LYS A 1 362 ? 26.015 27.213 -15.978 1.00 91.00 362 LYS A CA 1
ATOM 2873 C C . LYS A 1 362 ? 25.919 28.483 -16.839 1.00 91.00 362 LYS A C 1
ATOM 2875 O O . LYS A 1 362 ? 26.952 29.088 -17.105 1.00 91.00 362 LYS A O 1
ATOM 2880 N N . GLN A 1 363 ? 24.713 28.878 -17.264 1.00 80.94 363 GLN A N 1
ATOM 2881 C CA . GLN A 1 363 ? 24.449 30.075 -18.083 1.00 80.94 363 GLN A CA 1
ATOM 2882 C C . GLN A 1 363 ? 25.285 30.142 -19.379 1.00 80.94 363 GLN A C 1
ATOM 2884 O O . GLN A 1 363 ? 25.648 31.216 -19.853 1.00 80.94 363 GLN A O 1
ATOM 2889 N N . GLY A 1 364 ? 25.598 28.987 -19.971 1.00 86.81 364 GLY A N 1
ATOM 2890 C CA . GLY A 1 364 ? 26.430 28.881 -21.168 1.00 86.81 364 GLY A CA 1
ATOM 2891 C C . GLY A 1 364 ? 26.377 27.489 -21.787 1.00 86.81 364 GLY A C 1
ATOM 2892 O O . GLY A 1 364 ? 25.656 26.612 -21.313 1.00 86.81 364 GLY A O 1
ATOM 2893 N N . GLU A 1 365 ? 27.151 27.282 -22.849 1.00 93.56 365 GLU A N 1
ATOM 2894 C CA . GLU A 1 365 ? 27.185 26.002 -23.555 1.00 93.56 365 GLU A CA 1
ATOM 2895 C C . GLU A 1 365 ? 27.802 24.895 -22.679 1.00 93.56 365 GLU A C 1
ATOM 2897 O O . GLU A 1 365 ? 28.809 25.077 -21.973 1.00 93.56 365 GLU A O 1
ATOM 2902 N N . VAL A 1 366 ? 27.167 23.725 -22.688 1.00 96.12 366 VAL A N 1
ATOM 2903 C CA . VAL A 1 366 ? 27.625 22.521 -21.991 1.00 96.12 366 VAL A CA 1
ATOM 2904 C C . VAL A 1 366 ? 27.916 21.406 -22.976 1.00 96.12 366 VAL A C 1
ATOM 2906 O O . VAL A 1 366 ? 27.092 21.064 -23.821 1.00 96.12 366 VAL A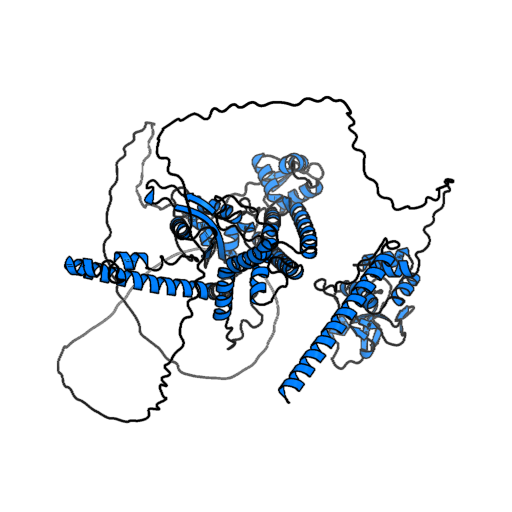 O 1
ATOM 2909 N N . SER A 1 367 ? 29.088 20.789 -22.832 1.00 96.31 367 SER A N 1
ATOM 2910 C CA . SER A 1 367 ? 29.455 19.618 -23.623 1.00 96.31 367 SER A CA 1
ATOM 2911 C C . SER A 1 367 ? 28.972 18.314 -22.965 1.00 96.31 367 SER A C 1
ATOM 2913 O O . SER A 1 367 ? 28.853 18.244 -21.735 1.00 96.31 367 SER A O 1
ATOM 2915 N N . PRO A 1 368 ? 28.775 17.229 -23.738 1.00 95.25 368 PRO A N 1
ATOM 2916 C CA . PRO A 1 368 ? 28.396 15.924 -23.194 1.00 95.25 368 PRO A CA 1
ATOM 2917 C C . PRO A 1 368 ? 29.375 15.395 -22.137 1.00 95.25 368 PRO A C 1
ATOM 2919 O O . PRO A 1 368 ? 28.970 14.736 -21.184 1.00 95.25 368 PRO A O 1
ATOM 2922 N N . VAL A 1 369 ? 30.669 15.712 -22.279 1.00 94.69 369 VAL A N 1
ATOM 2923 C CA . VAL A 1 369 ? 31.721 15.311 -21.329 1.00 94.69 369 VAL A CA 1
ATOM 2924 C C . VAL A 1 369 ? 31.567 16.041 -19.995 1.00 94.69 369 VAL A C 1
ATOM 2926 O O . VAL A 1 369 ? 31.714 15.428 -18.940 1.00 94.69 369 VAL A O 1
ATOM 2929 N N . GLN A 1 370 ? 31.246 17.338 -20.028 1.00 94.00 370 GLN A N 1
ATOM 2930 C CA . GLN A 1 370 ? 30.982 18.113 -18.813 1.00 94.00 370 GLN A CA 1
ATOM 2931 C C . GLN A 1 370 ? 29.759 17.562 -18.082 1.00 94.00 370 GLN A C 1
ATOM 2933 O O . GLN A 1 370 ? 29.827 17.290 -16.889 1.00 94.00 370 GLN A O 1
ATOM 2938 N N . VAL A 1 371 ? 28.677 17.294 -18.812 1.00 93.69 371 VAL A N 1
ATOM 2939 C CA . VAL A 1 371 ? 27.465 16.689 -18.247 1.00 93.69 371 VAL A CA 1
ATOM 2940 C C . VAL A 1 371 ? 27.765 15.330 -17.606 1.00 93.69 371 VAL A C 1
ATOM 2942 O O . VAL A 1 371 ? 27.420 15.109 -16.446 1.00 93.69 371 VAL A O 1
ATOM 2945 N N . GLN A 1 372 ? 28.477 14.439 -18.301 1.00 93.62 372 GLN A N 1
ATOM 2946 C CA . GLN A 1 372 ? 28.835 13.119 -17.771 1.00 93.62 372 GLN A CA 1
ATOM 2947 C C . GLN A 1 372 ? 29.669 13.196 -16.480 1.00 93.62 372 GLN A C 1
ATOM 2949 O O . GLN A 1 372 ? 29.484 12.394 -15.562 1.00 93.62 372 GLN A O 1
ATOM 2954 N N . ASN A 1 373 ? 30.594 14.156 -16.409 1.00 92.44 373 ASN A N 1
ATOM 2955 C CA . ASN A 1 373 ? 31.541 14.283 -15.303 1.00 92.44 373 ASN A CA 1
ATOM 2956 C C . ASN A 1 373 ? 31.045 15.155 -14.150 1.00 92.44 373 ASN A C 1
ATOM 2958 O O . ASN A 1 373 ? 31.610 15.070 -13.059 1.00 92.44 373 ASN A O 1
ATOM 2962 N N . THR A 1 374 ? 30.013 15.969 -14.369 1.00 90.50 374 THR A N 1
ATOM 2963 C CA . THR A 1 374 ? 29.446 16.853 -13.348 1.00 90.50 374 THR A CA 1
ATOM 2964 C C . THR A 1 374 ? 28.075 16.377 -12.887 1.00 90.50 374 THR A C 1
ATOM 2966 O O . THR A 1 374 ? 27.910 16.129 -11.698 1.00 90.50 374 THR A O 1
ATOM 2969 N N . VAL A 1 375 ? 27.122 16.185 -13.804 1.00 87.44 375 VAL A N 1
ATOM 2970 C CA . VAL A 1 375 ? 25.748 15.765 -13.471 1.00 87.44 375 VAL A CA 1
ATOM 2971 C C . VAL A 1 375 ? 25.734 14.308 -13.023 1.00 87.44 375 VAL A C 1
ATOM 2973 O O . VAL A 1 375 ? 25.254 13.984 -11.944 1.00 87.44 375 VAL A O 1
ATOM 2976 N N . PHE A 1 376 ? 26.361 13.427 -13.804 1.00 89.00 376 PHE A N 1
ATOM 2977 C CA . PHE A 1 376 ? 26.356 11.984 -13.543 1.00 89.00 376 PHE A CA 1
ATOM 2978 C C . PHE A 1 376 ? 27.625 11.496 -12.834 1.00 89.00 376 PHE A C 1
ATOM 2980 O O . PHE A 1 376 ? 27.983 10.321 -12.923 1.00 89.00 376 PHE A O 1
ATOM 2987 N N . ARG A 1 377 ? 28.336 12.381 -12.116 1.00 87.56 377 ARG A N 1
ATOM 2988 C CA . ARG A 1 377 ? 29.624 12.059 -11.475 1.00 87.56 377 ARG A CA 1
ATOM 2989 C C . ARG A 1 377 ? 29.532 10.857 -10.537 1.00 87.56 377 ARG A C 1
ATOM 2991 O O . ARG A 1 377 ? 30.435 10.021 -10.555 1.00 87.56 377 ARG A O 1
ATOM 2998 N N . HIS A 1 378 ? 28.465 10.815 -9.743 1.00 80.19 378 HIS A N 1
ATOM 2999 C CA . HIS A 1 378 ? 28.252 9.869 -8.645 1.00 80.19 378 HIS A CA 1
ATOM 3000 C C . HIS A 1 378 ? 27.342 8.692 -9.015 1.00 80.19 378 HIS A C 1
ATOM 3002 O O . HIS A 1 378 ? 27.069 7.842 -8.176 1.00 80.19 378 HIS A O 1
ATOM 3008 N N . VAL A 1 379 ? 26.895 8.618 -10.269 1.00 77.06 379 VAL A N 1
ATOM 3009 C CA . VAL A 1 379 ? 26.050 7.523 -10.745 1.00 77.06 379 VAL A CA 1
ATOM 3010 C C . VAL A 1 379 ? 26.915 6.294 -11.022 1.00 77.06 379 VAL A C 1
ATOM 3012 O O . VAL A 1 379 ? 27.895 6.378 -11.767 1.00 77.06 379 VAL A O 1
ATOM 3015 N N . ALA A 1 380 ? 26.526 5.140 -10.470 1.00 73.88 380 ALA A N 1
ATOM 3016 C CA . ALA A 1 380 ? 27.258 3.878 -10.623 1.00 73.88 380 ALA A CA 1
ATOM 3017 C C . ALA A 1 380 ? 27.420 3.453 -12.096 1.00 73.88 380 ALA A C 1
ATOM 3019 O O . ALA A 1 380 ? 28.478 2.973 -12.502 1.00 73.88 380 ALA A O 1
ATOM 3020 N N . ARG A 1 381 ? 26.387 3.672 -12.920 1.00 80.06 381 ARG A N 1
ATOM 3021 C CA . ARG A 1 381 ? 26.425 3.504 -14.380 1.00 80.06 381 ARG A CA 1
ATOM 3022 C C . ARG A 1 381 ? 26.157 4.828 -15.078 1.00 80.06 381 ARG A C 1
ATOM 3024 O O . ARG A 1 381 ? 25.013 5.206 -15.309 1.00 80.06 381 ARG A O 1
ATOM 3031 N N . LYS A 1 382 ? 27.233 5.528 -15.431 1.00 86.12 382 LYS A N 1
ATOM 3032 C CA . LYS A 1 382 ? 27.140 6.799 -16.153 1.00 86.12 382 LYS A CA 1
ATOM 3033 C C . LYS A 1 382 ? 26.528 6.590 -17.544 1.00 86.12 382 LYS A C 1
ATOM 3035 O O . LYS A 1 382 ? 26.939 5.655 -18.237 1.00 86.12 382 LYS A O 1
ATOM 3040 N N . PRO A 1 383 ? 25.627 7.479 -17.997 1.00 87.50 383 PRO A N 1
ATOM 3041 C CA . PRO A 1 383 ? 25.190 7.502 -19.385 1.00 87.50 383 PRO A CA 1
ATOM 3042 C C . PRO A 1 383 ? 26.398 7.643 -20.314 1.00 87.50 383 PRO A C 1
ATOM 3044 O O . PRO A 1 383 ? 27.335 8.393 -20.024 1.00 87.50 383 PRO A O 1
ATOM 3047 N N . THR A 1 384 ? 26.400 6.923 -21.431 1.00 91.62 384 THR A N 1
ATOM 3048 C CA . THR A 1 384 ? 27.437 7.073 -22.457 1.00 91.62 384 THR A CA 1
ATOM 3049 C C . THR A 1 384 ? 27.337 8.448 -23.114 1.00 91.62 384 THR A C 1
ATOM 3051 O O . THR A 1 384 ? 26.261 9.043 -23.186 1.00 91.62 384 THR A O 1
ATOM 3054 N N . LEU A 1 385 ? 28.445 8.946 -23.669 1.00 93.62 385 LEU A N 1
ATOM 3055 C CA . LEU A 1 385 ? 28.434 10.223 -24.393 1.00 93.62 385 LEU A CA 1
ATOM 3056 C C . LEU A 1 385 ? 27.434 10.219 -25.558 1.00 93.62 385 LEU A C 1
ATOM 3058 O O . LEU A 1 385 ? 26.855 11.252 -25.864 1.00 93.62 385 LEU A O 1
ATOM 3062 N N . SER A 1 386 ? 27.211 9.070 -26.198 1.00 91.00 386 SER A N 1
ATOM 3063 C CA . SER A 1 386 ? 26.215 8.928 -27.265 1.00 91.00 386 SER A CA 1
ATOM 3064 C C . SER A 1 386 ? 24.785 9.091 -26.749 1.00 91.00 386 SER A C 1
ATOM 3066 O O . SER A 1 386 ? 23.993 9.770 -27.393 1.00 91.00 386 SER A O 1
ATOM 3068 N N . GLN A 1 387 ? 24.467 8.535 -25.575 1.00 89.62 387 GLN A N 1
ATOM 3069 C CA . GLN A 1 387 ? 23.162 8.727 -24.932 1.00 89.62 387 GLN A CA 1
ATOM 3070 C C . GLN A 1 387 ? 22.956 10.185 -24.517 1.00 89.62 387 GLN A C 1
ATOM 3072 O O . GLN A 1 387 ? 21.914 10.743 -24.821 1.00 89.62 387 GLN A O 1
ATOM 3077 N N . ILE A 1 388 ? 23.974 10.836 -23.945 1.00 92.81 388 ILE A N 1
ATOM 3078 C CA . ILE A 1 388 ? 23.888 12.260 -23.576 1.00 92.81 388 ILE A CA 1
ATOM 3079 C C . ILE A 1 388 ? 23.681 13.143 -24.814 1.00 92.81 388 ILE A C 1
ATOM 3081 O O . ILE A 1 388 ? 22.916 14.098 -24.773 1.00 92.81 388 ILE A O 1
ATOM 3085 N N . ARG A 1 389 ? 24.325 12.829 -25.946 1.00 93.44 389 ARG A N 1
ATOM 3086 C CA . ARG A 1 389 ? 24.074 13.543 -27.211 1.00 93.44 389 ARG A CA 1
ATOM 3087 C C . ARG A 1 389 ? 22.654 13.322 -27.736 1.00 93.44 389 ARG A C 1
ATOM 3089 O O . ARG A 1 389 ? 22.078 14.245 -28.303 1.00 93.44 389 ARG A O 1
ATOM 3096 N N . LEU A 1 390 ? 22.095 12.124 -27.563 1.00 91.69 390 LEU A N 1
ATOM 3097 C CA . LEU A 1 390 ? 20.697 11.860 -27.900 1.00 91.69 390 LEU A CA 1
ATOM 3098 C C . LEU A 1 390 ? 19.762 12.668 -26.994 1.00 91.69 390 LEU A C 1
ATOM 3100 O O . LEU A 1 390 ? 18.841 13.294 -27.495 1.00 91.69 390 LEU A O 1
ATOM 3104 N N . ASP A 1 391 ? 20.053 12.730 -25.695 1.00 92.12 391 ASP A N 1
ATOM 3105 C CA . ASP A 1 391 ? 19.310 13.548 -24.734 1.00 92.12 391 ASP A CA 1
ATOM 3106 C C . ASP A 1 391 ? 19.367 15.039 -25.087 1.00 92.12 391 ASP A C 1
ATOM 3108 O O . ASP A 1 391 ? 18.357 15.730 -25.010 1.00 92.12 391 ASP A O 1
ATOM 3112 N N . PHE A 1 392 ? 20.532 15.533 -25.522 1.00 95.19 392 PHE A N 1
ATOM 3113 C CA . PHE A 1 392 ? 20.690 16.898 -26.025 1.00 95.19 392 PHE A CA 1
ATOM 3114 C C . PHE A 1 392 ? 19.760 17.153 -27.211 1.00 95.19 392 PHE A C 1
ATOM 3116 O O . PHE A 1 392 ? 19.074 18.171 -27.245 1.00 95.19 392 PHE A O 1
ATOM 3123 N N . LYS A 1 393 ? 19.710 16.209 -28.158 1.00 91.94 393 LYS A N 1
ATOM 3124 C CA . LYS A 1 393 ? 18.805 16.287 -29.303 1.00 91.94 393 LYS A CA 1
ATOM 3125 C C . LYS A 1 393 ? 17.345 16.309 -28.863 1.00 91.94 393 LYS A C 1
ATOM 3127 O O . LYS A 1 393 ? 16.621 17.198 -29.280 1.00 91.94 393 LYS A O 1
ATOM 3132 N N . THR A 1 394 ? 16.948 15.422 -27.957 1.00 88.56 394 THR A N 1
ATOM 3133 C CA . THR A 1 394 ? 15.592 15.403 -27.397 1.00 88.56 394 THR A CA 1
ATOM 3134 C C . THR A 1 394 ? 15.237 16.732 -26.723 1.00 88.56 394 THR A C 1
ATOM 3136 O O . THR A 1 394 ? 14.162 17.268 -26.964 1.00 88.56 394 THR A O 1
ATOM 3139 N N . LEU A 1 395 ? 16.143 17.307 -25.922 1.00 89.94 395 LEU A N 1
ATOM 3140 C CA . LEU A 1 395 ? 15.937 18.612 -25.280 1.00 89.94 395 LEU A CA 1
ATOM 3141 C C . LEU A 1 395 ? 15.735 19.741 -26.296 1.00 89.94 395 LEU A C 1
ATOM 3143 O O . LEU A 1 395 ? 14.930 20.640 -26.052 1.00 89.94 395 LEU A O 1
ATOM 3147 N N . ALA A 1 396 ? 16.452 19.694 -27.418 1.00 90.44 396 ALA A N 1
ATOM 3148 C CA . ALA A 1 396 ? 16.321 20.676 -28.484 1.00 90.44 396 ALA A CA 1
ATOM 3149 C C . ALA A 1 396 ? 15.052 20.482 -29.322 1.00 90.44 396 ALA A C 1
ATOM 3151 O O . ALA A 1 396 ? 14.342 21.451 -29.574 1.00 90.44 396 ALA A O 1
ATOM 3152 N N . ASP A 1 397 ? 14.714 19.237 -29.663 1.00 87.88 397 ASP A N 1
ATOM 3153 C CA . ASP A 1 397 ? 13.486 18.880 -30.382 1.00 87.88 397 ASP A CA 1
ATOM 3154 C C . ASP A 1 397 ? 12.231 19.273 -29.572 1.00 87.88 397 ASP A C 1
ATOM 3156 O O . ASP A 1 397 ? 11.216 19.671 -30.139 1.00 87.88 397 ASP A O 1
ATOM 3160 N N . MET A 1 398 ? 12.310 19.225 -28.235 1.00 84.56 398 MET A N 1
ATOM 3161 C CA . MET A 1 398 ? 11.256 19.693 -27.322 1.00 84.56 398 MET A CA 1
ATOM 3162 C C . MET A 1 398 ? 11.245 21.220 -27.108 1.00 84.56 398 MET A C 1
ATOM 3164 O O . MET A 1 398 ? 10.382 21.728 -26.394 1.00 84.56 398 MET A O 1
ATOM 3168 N N . GLY A 1 399 ? 12.199 21.964 -27.677 1.00 87.38 399 GLY A N 1
ATOM 3169 C CA . GLY A 1 399 ? 12.299 23.421 -27.532 1.00 87.38 399 GLY A CA 1
ATOM 3170 C C . GLY A 1 399 ? 12.819 23.906 -26.173 1.00 87.38 399 GLY A C 1
ATOM 3171 O O . GLY A 1 399 ? 12.696 25.088 -25.853 1.00 87.38 399 GLY A O 1
ATOM 3172 N N . HIS A 1 400 ? 13.409 23.027 -25.357 1.00 86.56 400 HIS A N 1
ATOM 3173 C CA . HIS A 1 400 ? 13.988 23.392 -24.056 1.00 86.56 400 HIS A CA 1
ATOM 3174 C C . HIS A 1 400 ? 15.463 23.802 -24.141 1.00 86.56 400 HIS A C 1
ATOM 3176 O O . HIS A 1 400 ? 16.029 24.304 -23.164 1.00 86.56 400 HIS A O 1
ATOM 3182 N N . ALA A 1 401 ? 16.108 23.579 -25.282 1.00 92.94 401 ALA A N 1
ATOM 3183 C CA . ALA A 1 401 ? 17.502 23.917 -25.497 1.00 92.94 401 ALA A CA 1
ATOM 3184 C C . ALA A 1 401 ? 17.808 24.181 -26.975 1.00 92.94 401 ALA A C 1
ATOM 3186 O O . ALA A 1 401 ? 17.068 23.780 -27.864 1.00 92.94 401 ALA A O 1
ATOM 3187 N N . GLU A 1 402 ? 18.939 24.820 -27.226 1.00 93.88 402 GLU A N 1
ATOM 3188 C CA . GLU A 1 402 ? 19.533 24.981 -28.548 1.00 93.88 402 GLU A CA 1
ATOM 3189 C C . GLU A 1 402 ? 20.805 24.131 -28.625 1.00 93.88 402 GLU A C 1
ATOM 3191 O O . GLU A 1 402 ? 21.558 24.017 -27.650 1.00 93.88 402 GLU A O 1
ATOM 3196 N N . LEU A 1 403 ? 21.046 23.517 -29.784 1.00 95.62 403 LEU A N 1
ATOM 3197 C CA . LEU A 1 403 ? 22.284 22.790 -30.053 1.00 95.62 403 LEU A CA 1
ATOM 3198 C C . LEU A 1 403 ? 23.273 23.694 -30.778 1.00 95.62 403 LEU A C 1
ATOM 3200 O O . LEU A 1 403 ? 22.945 24.276 -31.809 1.00 95.62 403 LEU A O 1
ATOM 3204 N N . CYS A 1 404 ? 24.503 23.739 -30.274 1.00 92.88 404 CYS A N 1
ATOM 3205 C CA . CYS A 1 404 ? 25.622 24.415 -30.918 1.00 92.88 404 CYS A CA 1
ATOM 3206 C C . CYS A 1 404 ? 26.644 23.368 -31.391 1.00 92.88 404 CYS A C 1
ATOM 3208 O O . CYS A 1 404 ? 27.118 22.554 -30.598 1.00 92.88 404 CYS A O 1
ATOM 3210 N N . GLY A 1 405 ? 27.016 23.392 -32.673 1.00 89.62 405 GLY A N 1
ATOM 3211 C CA . GLY A 1 405 ? 28.016 22.484 -33.252 1.00 89.62 405 GLY A CA 1
ATOM 3212 C C . GLY A 1 405 ? 27.485 21.099 -33.648 1.00 89.62 405 GLY A C 1
ATOM 3213 O O . GLY A 1 405 ? 26.298 20.809 -33.534 1.00 89.62 405 GLY A O 1
ATOM 3214 N N . GLU A 1 406 ? 28.378 20.224 -34.125 1.00 84.69 406 GLU A N 1
ATOM 3215 C CA . GLU A 1 406 ? 28.025 18.905 -34.669 1.00 84.69 406 GLU A CA 1
ATOM 3216 C C . GLU A 1 406 ? 28.966 17.793 -34.174 1.00 84.69 406 GLU A C 1
ATOM 3218 O O . GLU A 1 406 ? 30.144 17.995 -33.869 1.00 84.69 406 GLU A O 1
ATOM 3223 N N . GLY A 1 407 ? 28.450 16.564 -34.092 1.00 83.69 407 GLY A N 1
ATOM 3224 C CA . GLY A 1 407 ? 29.244 15.373 -33.781 1.00 83.69 407 GLY A CA 1
ATOM 3225 C C . GLY A 1 407 ? 29.999 15.452 -32.445 1.00 83.69 407 GLY A C 1
ATOM 3226 O O . GLY A 1 407 ? 29.411 15.358 -31.363 1.00 83.69 407 GLY A O 1
ATOM 3227 N N . LYS A 1 408 ? 31.335 15.555 -32.505 1.00 81.19 408 LYS A N 1
ATOM 3228 C CA . LYS A 1 408 ? 32.196 15.612 -31.308 1.00 81.19 408 LYS A CA 1
ATOM 3229 C C . LYS A 1 408 ? 32.186 16.982 -30.626 1.00 81.19 408 LYS A C 1
ATOM 3231 O O . LYS A 1 408 ? 32.419 17.012 -29.420 1.00 81.19 408 LYS A O 1
ATOM 3236 N N . SER A 1 409 ? 31.903 18.060 -31.360 1.00 86.00 409 SER A N 1
ATOM 3237 C CA . SER A 1 409 ? 31.817 19.427 -30.834 1.00 86.00 409 SER A CA 1
ATOM 3238 C C . SER A 1 409 ? 30.397 19.836 -30.444 1.00 86.00 409 SER A C 1
ATOM 3240 O O . SER A 1 409 ? 30.204 20.989 -30.084 1.00 86.00 409 SER A O 1
ATOM 3242 N N . LEU A 1 410 ? 29.426 18.911 -30.483 1.00 93.12 410 LEU A N 1
ATOM 3243 C CA . LEU A 1 410 ? 28.049 19.174 -30.065 1.00 93.12 410 LEU A CA 1
ATOM 3244 C C . LEU A 1 410 ? 28.011 19.685 -28.618 1.00 93.12 410 LEU A C 1
ATOM 3246 O O . LEU A 1 410 ? 28.497 19.007 -27.707 1.00 93.12 410 LEU A O 1
ATOM 3250 N N . GLN A 1 411 ? 27.398 20.844 -28.416 1.00 94.25 411 GLN A N 1
ATOM 3251 C CA . GLN A 1 411 ? 27.125 21.452 -27.121 1.00 94.25 411 GLN A CA 1
ATOM 3252 C C . GLN A 1 411 ? 25.641 21.797 -27.013 1.00 94.25 411 GLN A C 1
ATOM 3254 O O . GLN A 1 411 ? 24.949 21.961 -28.016 1.00 94.25 411 GLN A O 1
ATOM 3259 N N . LEU A 1 412 ? 25.158 21.891 -25.781 1.00 96.00 412 LEU A N 1
ATOM 3260 C CA . LEU A 1 412 ? 23.784 22.247 -25.459 1.00 96.00 412 LEU A CA 1
ATOM 3261 C C . LEU A 1 412 ? 23.771 23.596 -24.748 1.00 96.00 412 LEU A C 1
ATOM 3263 O O . LEU A 1 412 ? 24.544 23.818 -23.816 1.00 96.00 412 LEU A O 1
ATOM 3267 N N . LYS A 1 413 ? 22.864 24.474 -25.152 1.00 94.56 413 LYS A N 1
ATOM 3268 C CA . LYS A 1 413 ? 22.570 25.731 -24.473 1.00 94.56 413 LYS A CA 1
ATOM 3269 C C . LYS A 1 413 ? 21.113 25.699 -24.033 1.00 94.56 413 LYS A C 1
ATOM 3271 O O . LYS A 1 413 ? 20.220 25.638 -24.869 1.00 94.56 413 LYS A O 1
ATOM 3276 N N . ALA A 1 414 ? 20.855 25.692 -22.727 1.00 92.06 414 ALA A N 1
ATOM 3277 C CA . ALA A 1 414 ? 19.479 25.648 -22.239 1.00 92.06 414 ALA A CA 1
ATOM 3278 C C . ALA A 1 414 ? 18.735 26.950 -22.555 1.00 92.06 414 ALA A C 1
ATOM 3280 O O . ALA A 1 414 ? 19.265 28.046 -22.362 1.00 92.06 414 ALA A O 1
ATOM 3281 N N . VAL A 1 415 ? 17.484 26.813 -22.987 1.00 89.88 415 VAL A N 1
ATOM 3282 C CA . VAL A 1 415 ? 16.549 27.922 -23.143 1.00 89.88 415 VAL A CA 1
ATOM 3283 C C . VAL A 1 415 ? 15.720 27.991 -21.866 1.00 89.88 415 VAL A C 1
ATOM 3285 O O . VAL A 1 415 ? 15.077 27.017 -21.467 1.00 89.88 415 VAL A O 1
ATOM 3288 N N . ALA A 1 416 ? 15.757 29.141 -21.191 1.00 81.00 416 ALA A N 1
ATOM 3289 C CA . ALA A 1 416 ? 14.872 29.392 -20.064 1.00 81.00 416 ALA A CA 1
ATOM 3290 C C . ALA A 1 416 ? 13.440 29.455 -20.599 1.00 81.00 416 ALA A C 1
ATOM 3292 O O . ALA A 1 416 ? 13.083 30.380 -21.332 1.00 81.00 416 ALA A O 1
ATOM 3293 N N . VAL A 1 417 ? 12.622 28.462 -20.250 1.00 68.12 417 VAL A N 1
ATOM 3294 C CA . VAL A 1 417 ? 11.194 28.495 -20.559 1.00 68.12 417 VAL A CA 1
ATOM 3295 C C . VAL A 1 417 ? 10.633 29.727 -19.854 1.00 68.12 417 VAL A C 1
ATOM 3297 O O . VAL A 1 417 ? 10.616 29.784 -18.623 1.00 68.12 417 VAL A O 1
ATOM 3300 N N . LYS A 1 418 ? 10.210 30.743 -20.619 1.00 53.91 418 LYS A N 1
ATOM 3301 C CA . LYS A 1 418 ? 9.414 31.838 -20.060 1.00 53.91 418 LYS A CA 1
ATOM 3302 C C . LYS A 1 418 ? 8.189 31.174 -19.452 1.00 53.91 418 LYS A C 1
ATOM 3304 O O . LYS A 1 418 ? 7.388 30.609 -20.193 1.00 53.91 418 LYS A O 1
ATOM 3309 N N . LYS A 1 419 ? 8.074 31.189 -18.121 1.00 45.34 419 LYS A N 1
ATOM 3310 C CA . LYS A 1 419 ? 6.839 30.813 -17.433 1.00 45.34 419 LYS A CA 1
ATOM 3311 C C . LYS A 1 419 ? 5.743 31.636 -18.106 1.00 45.34 419 LYS A C 1
ATOM 3313 O O . LYS A 1 419 ? 5.732 32.854 -17.966 1.00 45.34 419 LYS A O 1
ATOM 3318 N N . SER A 1 420 ? 4.897 31.007 -18.917 1.00 37.47 420 SER A N 1
ATOM 3319 C CA . SER A 1 420 ? 3.656 31.646 -19.324 1.00 37.47 420 SER A CA 1
ATOM 3320 C C . SER A 1 420 ? 2.937 31.954 -18.022 1.00 37.47 420 SER A C 1
ATOM 3322 O O . SER A 1 420 ? 2.738 31.031 -17.226 1.00 37.47 420 SER A O 1
ATOM 3324 N N . ASP A 1 421 ? 2.624 33.222 -17.768 1.00 31.67 421 ASP A N 1
ATOM 3325 C CA . ASP A 1 421 ? 1.779 33.620 -16.650 1.00 31.67 421 ASP A CA 1
ATOM 3326 C C . ASP A 1 421 ? 0.419 32.936 -16.820 1.00 31.67 421 ASP A C 1
ATOM 3328 O O . ASP A 1 421 ? -0.513 33.467 -17.420 1.00 31.67 421 ASP A O 1
ATOM 3332 N N . VAL A 1 422 ? 0.299 31.712 -16.308 1.00 37.03 422 VAL A N 1
ATOM 3333 C CA . VAL A 1 422 ? -0.989 31.095 -16.027 1.00 37.03 422 VAL A CA 1
ATOM 3334 C C . VAL A 1 422 ? -1.456 31.779 -14.751 1.00 37.03 422 VAL A C 1
ATOM 3336 O O . VAL A 1 422 ? -1.214 31.309 -13.641 1.00 37.03 422 VAL A O 1
ATOM 3339 N N . GLY A 1 423 ? -2.005 32.981 -14.922 1.00 28.38 423 GLY A N 1
ATOM 3340 C CA . GLY A 1 423 ? -2.491 33.808 -13.834 1.00 28.38 423 GLY A CA 1
ATOM 3341 C C . GLY A 1 423 ? -3.569 33.070 -13.048 1.00 28.38 423 GLY A C 1
ATOM 3342 O O . GLY A 1 423 ? -4.699 32.935 -13.505 1.00 28.38 423 GLY A O 1
ATOM 3343 N N . ILE A 1 424 ? -3.236 32.649 -11.832 1.00 30.59 424 ILE A N 1
ATOM 3344 C CA . ILE A 1 424 ? -4.191 32.768 -10.736 1.00 30.59 424 ILE A CA 1
ATOM 3345 C C . ILE A 1 424 ? -4.055 34.228 -10.291 1.00 30.59 424 ILE A C 1
ATOM 3347 O O . ILE A 1 424 ? -2.970 34.602 -9.842 1.00 30.59 424 ILE A O 1
ATOM 3351 N N . PRO A 1 425 ? -5.075 35.085 -10.458 1.00 29.95 425 PRO A N 1
ATOM 3352 C CA . PRO A 1 425 ? -4.985 36.463 -10.000 1.00 29.95 425 PRO A CA 1
ATOM 3353 C C . PRO A 1 425 ? -4.846 36.464 -8.473 1.00 29.95 425 PRO A C 1
ATOM 3355 O O . PRO A 1 425 ? -5.784 36.129 -7.757 1.00 29.95 425 PRO A O 1
ATOM 3358 N N . THR A 1 426 ? -3.660 36.809 -7.974 1.00 37.91 426 THR A N 1
ATOM 3359 C CA . THR A 1 426 ? -3.367 36.952 -6.537 1.00 37.91 426 THR A CA 1
ATOM 3360 C C . THR A 1 426 ? -3.358 38.403 -6.065 1.00 37.91 426 THR A C 1
ATOM 3362 O O . THR A 1 426 ? -3.012 38.663 -4.917 1.00 37.91 426 THR A O 1
ATOM 3365 N N . SER A 1 427 ? -3.789 39.366 -6.883 1.00 33.69 427 SER A N 1
ATOM 3366 C CA . SER A 1 427 ? -4.013 40.733 -6.414 1.00 33.69 427 SER A CA 1
ATOM 3367 C C . SER A 1 427 ? -5.503 41.050 -6.343 1.00 33.69 427 SER A C 1
ATOM 3369 O O . SER A 1 427 ? -6.192 41.218 -7.349 1.00 33.69 427 SER A O 1
ATOM 3371 N N . PHE A 1 428 ? -5.990 41.181 -5.108 1.00 33.16 428 PHE A N 1
ATOM 3372 C CA . PHE A 1 428 ? -7.100 42.071 -4.802 1.00 33.16 428 PHE A CA 1
ATOM 3373 C C . PHE A 1 428 ? -6.772 43.441 -5.411 1.00 33.16 428 PHE A C 1
ATOM 3375 O O . PHE A 1 428 ? -5.901 44.158 -4.921 1.00 33.16 428 PHE A O 1
ATOM 3382 N N . ARG A 1 429 ? -7.440 43.800 -6.511 1.00 28.05 429 ARG A N 1
ATOM 3383 C CA . ARG A 1 429 ? -7.498 45.190 -6.959 1.00 28.05 429 ARG A CA 1
ATOM 3384 C C . ARG A 1 429 ? -8.432 45.926 -6.009 1.00 28.05 429 ARG A C 1
ATOM 3386 O O . ARG A 1 429 ? -9.649 45.852 -6.145 1.00 28.05 429 ARG A O 1
ATOM 3393 N N . SER A 1 430 ? -7.860 46.638 -5.047 1.00 34.53 430 SER A N 1
ATOM 3394 C CA . SER A 1 430 ? -8.520 47.799 -4.467 1.00 34.53 430 SER A CA 1
ATOM 3395 C C . SER A 1 430 ? -8.679 48.841 -5.574 1.00 34.53 430 SER A C 1
ATOM 3397 O O . SER A 1 430 ? -7.691 49.357 -6.100 1.00 34.53 430 SER A O 1
ATOM 3399 N N . ASN A 1 431 ? -9.926 49.110 -5.953 1.00 33.72 431 ASN A N 1
ATOM 3400 C CA . ASN A 1 431 ? -10.280 50.289 -6.729 1.00 33.72 431 ASN A CA 1
ATOM 3401 C C . ASN A 1 431 ? -9.854 51.537 -5.952 1.00 33.72 431 ASN A C 1
ATOM 3403 O O . ASN A 1 431 ? -10.377 51.803 -4.873 1.00 33.72 431 ASN A O 1
ATOM 3407 N N . SER A 1 432 ? -8.969 52.329 -6.540 1.00 31.75 432 SER A N 1
ATOM 3408 C CA . SER A 1 432 ? -8.949 53.768 -6.315 1.00 31.75 432 SER A CA 1
ATOM 3409 C C . SER A 1 432 ? -8.410 54.437 -7.569 1.00 31.75 432 SER A C 1
ATOM 3411 O O . SER A 1 432 ? -7.200 54.527 -7.779 1.00 31.75 432 SER A O 1
ATOM 3413 N N . ASP A 1 433 ? -9.336 54.898 -8.404 1.00 32.16 433 ASP A N 1
ATOM 3414 C CA . ASP A 1 433 ? -9.088 56.058 -9.242 1.00 32.16 433 ASP A CA 1
ATOM 3415 C C . ASP A 1 433 ? -8.675 57.214 -8.329 1.00 32.16 433 ASP A C 1
ATOM 3417 O O . ASP A 1 433 ? -9.457 57.675 -7.498 1.00 32.16 433 ASP A O 1
ATOM 3421 N N . ASN A 1 434 ? -7.441 57.686 -8.478 1.00 32.00 434 ASN A N 1
ATOM 3422 C CA . ASN A 1 434 ? -7.194 59.116 -8.431 1.00 32.00 434 ASN A CA 1
ATOM 3423 C C . ASN A 1 434 ? -5.936 59.478 -9.209 1.00 32.00 434 ASN A C 1
ATOM 3425 O O . ASN A 1 434 ? -4.865 58.889 -9.094 1.00 32.00 434 ASN A O 1
ATOM 3429 N N . SER A 1 435 ? -6.143 60.468 -10.056 1.00 33.28 435 SER A N 1
ATOM 3430 C CA . SER A 1 435 ? -5.223 61.024 -11.020 1.00 33.28 435 SER A CA 1
ATOM 3431 C C . SER A 1 435 ? -4.088 61.838 -10.392 1.00 33.28 435 SER A C 1
ATOM 3433 O O . SER A 1 435 ? -4.312 62.550 -9.419 1.00 33.28 435 SER A O 1
ATOM 3435 N N . ARG A 1 436 ? -2.993 61.913 -11.162 1.00 30.69 436 ARG A N 1
ATOM 3436 C CA . ARG A 1 436 ? -2.136 63.091 -11.398 1.00 30.69 436 ARG A CA 1
ATOM 3437 C C . ARG A 1 436 ? -1.022 63.463 -10.397 1.00 30.69 436 ARG A C 1
ATOM 3439 O O . ARG A 1 436 ? -1.212 63.587 -9.200 1.00 30.69 436 ARG A O 1
ATOM 3446 N N . PHE A 1 437 ? 0.066 63.859 -11.066 1.00 27.38 437 PHE A N 1
ATOM 3447 C CA . PHE A 1 437 ? 1.203 64.708 -10.705 1.00 27.38 437 PHE A CA 1
ATOM 3448 C C . PHE A 1 437 ? 2.460 64.076 -10.095 1.00 27.38 437 PHE A C 1
ATOM 3450 O O . PHE A 1 437 ? 2.449 63.353 -9.108 1.00 27.38 437 PHE A O 1
ATOM 3457 N N . ALA A 1 438 ? 3.553 64.387 -10.793 1.00 30.06 438 ALA A N 1
ATOM 3458 C CA . ALA A 1 438 ? 4.941 64.139 -10.471 1.00 30.06 438 ALA A CA 1
ATOM 3459 C C . ALA A 1 438 ? 5.383 64.934 -9.238 1.00 30.06 438 ALA A C 1
ATOM 3461 O O . ALA A 1 438 ? 4.937 66.063 -9.077 1.00 30.06 438 ALA A O 1
ATOM 3462 N N . GLU A 1 439 ? 6.315 64.390 -8.454 1.00 28.59 439 GLU A N 1
ATOM 3463 C CA . GLU A 1 439 ? 7.612 65.017 -8.159 1.00 28.59 439 GLU A CA 1
ATOM 3464 C C . GLU A 1 439 ? 8.464 64.157 -7.208 1.00 28.59 439 GLU A C 1
ATOM 3466 O O . GLU A 1 439 ? 7.982 63.467 -6.318 1.00 28.59 439 GLU A O 1
ATOM 3471 N N . THR A 1 440 ? 9.758 64.201 -7.507 1.00 28.70 440 THR A N 1
ATOM 3472 C CA . THR A 1 440 ? 10.966 64.131 -6.677 1.00 28.70 440 THR A CA 1
ATOM 3473 C C . THR A 1 440 ? 10.912 63.750 -5.184 1.00 28.70 440 THR A C 1
ATOM 3475 O O . THR A 1 440 ? 10.230 64.367 -4.379 1.00 28.70 440 THR A O 1
ATOM 3478 N N . ALA A 1 441 ? 11.909 62.924 -4.835 1.00 27.61 441 ALA A N 1
ATOM 3479 C CA . ALA A 1 441 ? 12.805 63.045 -3.676 1.00 27.61 441 ALA A CA 1
ATOM 3480 C C . ALA A 1 441 ? 12.535 62.251 -2.375 1.00 27.61 441 ALA A C 1
ATOM 3482 O O . ALA A 1 441 ? 11.513 62.347 -1.709 1.00 27.61 441 ALA A O 1
ATOM 3483 N N . THR A 1 442 ? 13.643 61.617 -1.967 1.00 28.84 442 THR A N 1
ATOM 3484 C CA . THR A 1 442 ? 14.181 61.409 -0.610 1.00 28.84 442 THR A CA 1
ATOM 3485 C C . THR A 1 442 ? 13.661 60.294 0.301 1.00 28.84 442 THR A C 1
ATOM 3487 O O . THR A 1 442 ? 12.535 60.272 0.778 1.00 28.84 442 THR A O 1
ATOM 3490 N N . ASN A 1 443 ? 14.632 59.430 0.621 1.00 31.64 443 ASN A N 1
ATOM 3491 C CA . ASN A 1 443 ? 14.797 58.647 1.841 1.00 31.64 443 ASN A CA 1
ATOM 3492 C C . ASN A 1 443 ? 14.332 59.384 3.107 1.00 31.64 443 ASN A C 1
ATOM 3494 O O . ASN A 1 443 ? 14.741 60.523 3.304 1.00 31.64 443 ASN A O 1
ATOM 3498 N N . HIS A 1 444 ? 13.652 58.679 4.019 1.00 29.72 444 HIS A N 1
ATOM 3499 C CA . HIS A 1 444 ? 14.099 58.527 5.411 1.00 29.72 444 HIS A CA 1
ATOM 3500 C C . HIS A 1 444 ? 13.230 57.534 6.216 1.00 29.72 444 HIS A C 1
ATOM 3502 O O . HIS A 1 444 ? 12.012 57.628 6.253 1.00 29.72 444 HIS A O 1
ATOM 3508 N N . SER A 1 445 ? 13.931 56.586 6.850 1.00 29.16 445 SER A N 1
ATOM 3509 C CA . SER A 1 445 ? 13.741 56.018 8.200 1.00 29.16 445 SER A CA 1
ATOM 3510 C C . SER A 1 445 ? 12.343 55.726 8.775 1.00 29.16 445 SER A C 1
ATOM 3512 O O . SER A 1 445 ? 11.580 56.624 9.098 1.00 29.16 445 SER A O 1
ATOM 3514 N N . ALA A 1 446 ? 12.157 54.436 9.084 1.00 30.08 446 ALA A N 1
ATOM 3515 C CA . ALA A 1 446 ? 11.816 53.865 10.395 1.00 30.08 446 ALA A CA 1
ATOM 3516 C C . ALA A 1 446 ? 10.858 54.627 11.331 1.00 30.08 446 ALA A C 1
ATOM 3518 O O . ALA A 1 446 ? 11.243 55.642 11.894 1.00 30.08 446 ALA A O 1
ATOM 3519 N N . GLN A 1 447 ? 9.758 53.973 11.728 1.00 28.45 447 GLN A N 1
ATOM 3520 C CA . GLN A 1 447 ? 9.547 53.605 13.135 1.00 28.45 447 GLN A CA 1
ATOM 3521 C C . GLN A 1 447 ? 8.371 52.642 13.335 1.00 28.45 447 GLN A C 1
ATOM 3523 O O . GLN A 1 447 ? 7.361 52.678 12.641 1.00 28.45 447 GLN A O 1
ATOM 3528 N N . ARG A 1 448 ? 8.578 51.764 14.318 1.00 31.03 448 ARG A N 1
ATOM 3529 C CA . ARG A 1 448 ? 7.641 50.807 14.908 1.00 31.03 448 ARG A CA 1
ATOM 3530 C C . ARG A 1 448 ? 6.475 51.528 15.589 1.00 31.03 448 ARG A C 1
ATOM 3532 O O . ARG A 1 448 ? 6.723 52.525 16.252 1.00 31.03 448 ARG A O 1
ATOM 3539 N N . TYR A 1 449 ? 5.298 50.908 15.586 1.00 26.95 449 TYR A N 1
ATOM 3540 C CA . TYR A 1 449 ? 4.411 50.855 16.751 1.00 26.95 449 TYR A CA 1
ATOM 3541 C C . TYR A 1 449 ? 3.666 49.518 16.741 1.00 26.95 449 TYR A C 1
ATOM 3543 O O . TYR A 1 449 ? 3.172 49.088 15.702 1.00 26.95 449 TYR A O 1
ATOM 3551 N N . GLY A 1 450 ? 3.668 48.842 17.888 1.00 25.72 450 GLY A N 1
ATOM 3552 C CA . GLY A 1 450 ? 2.802 47.704 18.168 1.00 25.72 450 GLY A CA 1
ATOM 3553 C C . GLY A 1 450 ? 1.577 48.140 18.968 1.00 25.72 450 GLY A C 1
ATOM 3554 O O . GLY A 1 450 ? 1.577 49.233 19.526 1.00 25.72 450 GLY A O 1
ATOM 3555 N N . SER A 1 451 ? 0.582 47.261 19.023 1.00 30.61 451 SER A N 1
ATOM 3556 C CA . SER A 1 451 ? -0.413 47.093 20.097 1.00 30.61 451 SER A CA 1
ATOM 3557 C C . SER A 1 451 ? -1.337 45.957 19.635 1.00 30.61 451 SER A C 1
ATOM 3559 O O . SER A 1 451 ? -1.867 46.014 18.530 1.00 30.61 451 SER A O 1
ATOM 3561 N N . GLU A 1 452 ? -1.285 44.795 20.277 1.00 27.66 452 GLU A N 1
ATOM 3562 C CA . GLU A 1 452 ? -2.165 44.410 21.394 1.00 27.66 452 GLU A CA 1
ATOM 3563 C C . GLU A 1 452 ? -3.574 43.983 20.952 1.00 27.66 452 GLU A C 1
ATOM 3565 O O . GLU A 1 452 ? -4.385 44.777 20.491 1.00 27.66 452 GLU A O 1
ATOM 3570 N N . ASN A 1 453 ? -3.782 42.671 21.101 1.00 31.55 453 ASN A N 1
ATOM 3571 C CA . ASN A 1 453 ? -4.955 41.930 21.567 1.00 31.55 453 ASN A CA 1
ATOM 3572 C C . ASN A 1 453 ? -6.328 42.620 21.604 1.00 31.55 453 ASN A C 1
ATOM 3574 O O . ASN A 1 453 ? -6.517 43.622 22.287 1.00 31.55 453 ASN A O 1
ATOM 3578 N N . SER A 1 454 ? -7.339 41.892 21.120 1.00 30.30 454 SER A N 1
ATOM 3579 C CA . SER A 1 454 ? -8.605 41.780 21.852 1.00 30.30 454 SER A CA 1
ATOM 3580 C C . SER A 1 454 ? -9.340 40.478 21.527 1.00 30.30 454 SER A C 1
ATOM 3582 O O . SER A 1 454 ? -9.671 40.205 20.371 1.00 30.30 454 SER A O 1
ATOM 3584 N N . ASP A 1 455 ? -9.624 39.725 22.586 1.00 27.97 455 ASP A N 1
ATOM 3585 C CA . ASP A 1 455 ? -10.707 38.750 22.700 1.00 27.97 455 ASP A CA 1
ATOM 3586 C C . ASP A 1 455 ? -12.043 39.321 22.187 1.00 27.97 455 ASP A C 1
ATOM 3588 O O . ASP A 1 455 ? -12.316 40.506 22.378 1.00 27.97 455 ASP A O 1
ATOM 3592 N N . ASN A 1 456 ? -12.917 38.497 21.598 1.00 30.27 456 ASN A N 1
ATOM 3593 C CA . ASN A 1 456 ? -14.056 37.894 22.312 1.00 30.27 456 ASN A CA 1
ATOM 3594 C C . ASN A 1 456 ? -15.173 37.361 21.390 1.00 30.27 456 ASN A C 1
ATOM 3596 O O . ASN A 1 456 ? -15.592 37.995 20.425 1.00 30.27 456 ASN A O 1
ATOM 3600 N N . SER A 1 457 ? -15.751 36.265 21.887 1.00 30.27 457 SER A N 1
ATOM 3601 C CA . SER A 1 457 ? -17.176 35.904 21.919 1.00 30.27 457 SER A CA 1
ATOM 3602 C C . SER A 1 457 ? -17.916 35.397 20.674 1.00 30.27 457 SER A C 1
ATOM 3604 O O . SER A 1 457 ? -18.153 36.097 19.693 1.00 30.27 457 SER A O 1
ATOM 3606 N N . ASP A 1 458 ? -18.411 34.174 20.867 1.00 31.12 458 ASP A N 1
ATOM 3607 C CA . ASP A 1 458 ? -19.611 33.567 20.300 1.00 31.12 458 ASP A CA 1
ATOM 3608 C C . ASP A 1 458 ? -20.862 34.460 20.410 1.00 31.12 458 ASP A C 1
ATOM 3610 O O . ASP A 1 458 ? -21.075 35.089 21.449 1.00 31.12 458 ASP A O 1
ATOM 3614 N N . ASN A 1 459 ? -21.760 34.405 19.410 1.00 28.86 459 ASN A N 1
ATOM 3615 C CA . ASN A 1 459 ? -23.194 34.192 19.663 1.00 28.86 459 ASN A CA 1
ATOM 3616 C C . ASN A 1 459 ? -24.075 33.961 18.412 1.00 28.86 459 ASN A C 1
ATOM 3618 O O . ASN A 1 459 ? -23.987 34.671 17.417 1.00 28.86 459 ASN A O 1
ATOM 3622 N N . PHE A 1 460 ? -24.997 33.010 18.608 1.00 25.53 460 PHE A N 1
ATOM 3623 C CA . PHE A 1 460 ? -26.367 32.826 18.096 1.00 25.53 460 PHE A CA 1
ATOM 3624 C C . PHE A 1 460 ? -26.720 32.527 16.619 1.00 25.53 460 PHE A C 1
ATOM 3626 O O . PHE A 1 460 ? -26.573 33.324 15.701 1.00 25.53 460 PHE A O 1
ATOM 3633 N N . GLU A 1 461 ? -27.322 31.335 16.500 1.00 28.83 461 GLU A N 1
ATOM 3634 C CA . GLU A 1 461 ? -28.471 30.870 15.704 1.00 28.83 461 GLU A CA 1
ATOM 3635 C C . GLU A 1 461 ? -29.158 31.837 14.718 1.00 28.83 461 GLU A C 1
ATOM 3637 O O . GLU A 1 461 ? -29.682 32.879 15.101 1.00 28.83 461 GLU A O 1
ATOM 3642 N N . ASN A 1 462 ? -29.375 31.357 13.484 1.00 26.44 462 ASN A N 1
ATOM 3643 C CA . ASN A 1 462 ? -30.736 31.289 12.941 1.00 26.44 462 ASN A CA 1
ATOM 3644 C C . ASN A 1 462 ? -30.860 30.298 11.773 1.00 26.44 462 ASN A C 1
ATOM 3646 O O . ASN A 1 462 ? -30.047 30.284 10.849 1.00 26.44 462 ASN A O 1
ATOM 3650 N N . ALA A 1 463 ? -31.913 29.483 11.818 1.00 27.20 463 ALA A N 1
ATOM 3651 C CA . ALA A 1 463 ? -32.319 28.546 10.780 1.00 27.20 463 ALA A CA 1
ATOM 3652 C C . ALA A 1 463 ? -33.693 28.949 10.220 1.00 27.20 463 ALA A C 1
ATOM 3654 O O . ALA A 1 463 ? -34.629 29.197 10.972 1.00 27.20 463 ALA A O 1
ATOM 3655 N N . SER A 1 464 ? -33.833 28.941 8.896 1.00 28.39 464 SER A N 1
ATOM 3656 C CA . SER A 1 464 ? -35.098 28.812 8.148 1.00 28.39 464 SER A CA 1
ATOM 3657 C C . SER A 1 464 ? -34.716 28.173 6.800 1.00 28.39 464 SER A C 1
ATOM 3659 O O . SER A 1 464 ? -33.834 28.673 6.116 1.00 28.39 464 SER A O 1
ATOM 3661 N N . LYS A 1 465 ? -35.039 26.909 6.496 1.00 27.52 465 LYS A N 1
ATOM 3662 C CA . LYS A 1 465 ? -36.332 26.258 6.204 1.00 27.52 465 LYS A CA 1
ATOM 3663 C C . LYS A 1 465 ? -37.046 26.861 4.983 1.00 27.52 465 LYS A C 1
ATOM 3665 O O . LYS A 1 465 ? -37.833 27.783 5.140 1.00 27.52 465 LYS A O 1
ATOM 3670 N N . ILE A 1 466 ? -36.813 26.278 3.802 1.00 24.95 466 ILE A N 1
ATOM 3671 C CA . ILE A 1 466 ? -37.768 26.229 2.680 1.00 24.95 466 ILE A CA 1
ATOM 3672 C C . ILE A 1 466 ? -37.652 24.833 2.049 1.00 24.95 466 ILE A C 1
ATOM 3674 O O . ILE A 1 466 ? -36.588 24.458 1.560 1.00 24.95 466 ILE A O 1
ATOM 3678 N N . GLU A 1 467 ? -38.742 24.068 2.091 1.00 26.06 467 GLU A N 1
ATOM 3679 C CA . GLU A 1 467 ? -38.949 22.824 1.346 1.00 26.06 467 GLU A CA 1
ATOM 3680 C C . GLU A 1 467 ? -40.192 22.966 0.452 1.00 26.06 467 GLU A C 1
ATOM 3682 O O . GLU A 1 467 ? -41.216 23.476 0.897 1.00 26.06 467 GLU A O 1
ATOM 3687 N N . LEU A 1 468 ? -40.036 22.425 -0.762 1.00 27.42 468 LEU A N 1
ATOM 3688 C CA . LEU A 1 468 ? -40.983 21.720 -1.641 1.00 27.42 468 LEU A CA 1
ATOM 3689 C C . LEU A 1 468 ? -42.208 22.394 -2.298 1.00 27.42 468 LEU A C 1
ATOM 3691 O O . LEU A 1 468 ? -43.112 22.883 -1.632 1.00 27.42 468 LEU A O 1
ATOM 3695 N N . ALA A 1 469 ? -42.276 22.156 -3.622 1.00 23.77 469 ALA A N 1
ATOM 3696 C CA . ALA A 1 469 ? -43.383 21.609 -4.449 1.00 23.77 469 ALA A CA 1
ATOM 3697 C C . ALA A 1 469 ? -43.552 22.425 -5.753 1.00 23.77 469 ALA A C 1
ATOM 3699 O O . ALA A 1 469 ? -43.380 23.636 -5.728 1.00 23.77 469 ALA A O 1
ATOM 3700 N N . GLY A 1 470 ? -43.854 21.891 -6.941 1.00 24.30 470 GLY A N 1
ATOM 3701 C CA . GLY A 1 470 ? -44.214 20.552 -7.425 1.00 24.30 470 GLY A CA 1
ATOM 3702 C C . GLY A 1 470 ? -44.079 20.529 -8.969 1.00 24.30 470 GLY A C 1
ATOM 3703 O O . GLY A 1 470 ? -43.979 21.579 -9.597 1.00 24.30 470 GLY A O 1
ATOM 3704 N N . SER A 1 471 ? -43.805 19.367 -9.571 1.00 24.06 471 SER A N 1
ATOM 3705 C CA . SER A 1 471 ? -44.755 18.548 -10.360 1.00 24.06 471 SER A CA 1
ATOM 3706 C C . SER A 1 471 ? -45.217 19.149 -11.699 1.00 24.06 471 SER A C 1
ATOM 3708 O O . SER A 1 471 ? -45.984 20.105 -11.708 1.00 24.06 471 SER A O 1
ATOM 3710 N N . PHE A 1 472 ? -44.853 18.500 -12.813 1.00 23.66 472 PHE A N 1
ATOM 3711 C CA . PHE A 1 472 ? -45.663 18.484 -14.038 1.00 23.66 472 PHE A CA 1
ATOM 3712 C C . PHE A 1 472 ? -45.501 17.133 -14.754 1.00 23.66 472 PHE A C 1
ATOM 3714 O O . PHE A 1 472 ? -44.381 16.673 -14.983 1.00 23.66 472 PHE A O 1
ATOM 3721 N N . GLU A 1 473 ? -46.637 16.490 -15.023 1.00 24.94 473 GLU A N 1
ATOM 3722 C CA . GLU A 1 473 ? -46.792 15.149 -15.593 1.00 24.94 473 GLU A CA 1
ATOM 3723 C C . GLU A 1 473 ? -46.951 15.142 -17.125 1.00 24.94 473 GLU A C 1
ATOM 3725 O O . GLU A 1 473 ? -47.178 16.162 -17.773 1.00 24.94 473 GLU A O 1
ATOM 3730 N N . PHE A 1 474 ? -46.807 13.921 -17.643 1.00 23.81 474 PHE A N 1
ATOM 3731 C CA . PHE A 1 474 ? -46.820 13.398 -19.010 1.00 23.81 474 PHE A CA 1
ATOM 3732 C C . PHE A 1 474 ? -48.036 13.730 -19.893 1.00 23.81 474 PHE A C 1
ATOM 3734 O O . PHE A 1 474 ? -49.159 13.835 -19.411 1.00 23.81 474 PHE A O 1
ATOM 3741 N N . ASN A 1 475 ? -47.820 13.673 -21.217 1.00 22.47 475 ASN A N 1
ATOM 3742 C CA . ASN A 1 475 ? -48.714 12.958 -22.139 1.00 22.47 475 ASN A CA 1
ATOM 3743 C C . ASN A 1 475 ? -47.984 12.465 -23.407 1.00 22.47 475 ASN A C 1
ATOM 3745 O O . ASN A 1 475 ? -46.907 12.936 -23.760 1.00 22.47 475 ASN A O 1
ATOM 3749 N N . SER A 1 476 ? -48.586 11.450 -24.018 1.00 28.72 476 SER A N 1
ATOM 3750 C CA . SER A 1 476 ? -48.041 10.325 -24.792 1.00 28.72 476 SER A CA 1
ATOM 3751 C C . SER A 1 476 ? -48.136 10.422 -26.330 1.00 28.72 476 SER A C 1
ATOM 3753 O O . SER A 1 476 ? -49.161 10.879 -26.817 1.00 28.72 476 SER A O 1
ATOM 3755 N N . GLU A 1 477 ? -47.128 9.839 -27.016 1.00 24.81 477 GLU A N 1
ATOM 3756 C CA . GLU A 1 477 ? -47.143 9.020 -28.271 1.00 24.81 477 GLU A CA 1
ATOM 3757 C C . GLU A 1 477 ? -47.840 9.516 -29.576 1.00 24.81 477 GLU A C 1
ATOM 3759 O O . GLU A 1 477 ? -48.667 10.418 -29.552 1.00 24.81 477 GLU A O 1
ATOM 3764 N N . PRO A 1 478 ? -47.652 8.838 -30.738 1.00 46.06 478 PRO A N 1
ATOM 3765 C CA . PRO A 1 478 ? -46.412 8.447 -31.440 1.00 46.06 478 PRO A CA 1
ATOM 3766 C C . PRO A 1 478 ? -46.492 8.846 -32.943 1.00 46.06 478 PRO A C 1
ATOM 3768 O O . PRO A 1 478 ? -47.532 9.324 -33.376 1.00 46.06 478 PRO A O 1
ATOM 3771 N N . LEU A 1 479 ? -45.459 8.618 -33.775 1.00 24.27 479 LEU A N 1
ATOM 3772 C CA . LEU A 1 479 ? -45.642 8.276 -35.204 1.00 24.27 479 LEU A CA 1
ATOM 3773 C C . LEU A 1 479 ? -44.347 7.794 -35.890 1.00 24.27 479 LEU A C 1
ATOM 3775 O O . LEU A 1 479 ? -43.229 8.099 -35.488 1.00 24.27 479 LEU A O 1
ATOM 3779 N N . LEU A 1 480 ? -44.604 6.975 -36.904 1.00 25.27 480 LEU A N 1
ATOM 3780 C CA . LEU A 1 480 ? -43.795 6.035 -37.676 1.00 25.27 480 LEU A CA 1
ATOM 3781 C C . LEU A 1 480 ? -42.935 6.653 -38.803 1.00 25.27 480 LEU A C 1
ATOM 3783 O O . LEU A 1 480 ? -43.205 7.766 -39.239 1.00 25.27 480 LEU A O 1
ATOM 3787 N N . GLU A 1 481 ? -42.055 5.794 -39.359 1.00 27.80 481 GLU A N 1
ATOM 3788 C CA . GLU A 1 481 ? -41.503 5.801 -40.740 1.00 27.80 481 GLU A CA 1
ATOM 3789 C C . GLU A 1 481 ? -40.455 6.889 -41.079 1.00 27.80 481 GLU A C 1
ATOM 3791 O O . GLU A 1 481 ? -40.486 7.986 -40.553 1.00 27.80 481 GLU A O 1
ATOM 3796 N N . ASN A 1 482 ? -39.465 6.723 -41.962 1.00 28.31 482 ASN A N 1
ATOM 3797 C CA . ASN A 1 482 ? -38.994 5.660 -42.853 1.00 28.31 482 ASN A CA 1
ATOM 3798 C C . ASN A 1 482 ? -37.595 6.085 -43.380 1.00 28.31 482 ASN A C 1
ATOM 3800 O O . ASN A 1 482 ? -37.277 7.267 -43.340 1.00 28.31 482 ASN A O 1
ATOM 3804 N N . ALA A 1 483 ? -36.832 5.119 -43.916 1.00 27.33 483 ALA A N 1
ATOM 3805 C CA . ALA A 1 483 ? -35.838 5.206 -45.014 1.00 27.33 483 ALA A CA 1
ATOM 3806 C C . ALA A 1 483 ? -34.899 6.441 -45.111 1.00 27.33 483 ALA A C 1
ATOM 3808 O O . ALA A 1 483 ? -35.328 7.568 -45.294 1.00 27.33 483 ALA A O 1
ATOM 3809 N N . GLY A 1 484 ? -33.573 6.294 -45.086 1.00 25.72 484 GLY A N 1
ATOM 3810 C CA . GLY A 1 484 ? -32.753 5.809 -46.209 1.00 25.72 484 GLY A CA 1
ATOM 3811 C C . GLY A 1 484 ? -31.442 6.617 -46.200 1.00 25.72 484 GLY A C 1
ATOM 3812 O O . GLY A 1 484 ? -31.470 7.829 -46.039 1.00 25.72 484 GLY A O 1
ATOM 3813 N N . CYS A 1 485 ? -30.272 5.985 -46.072 1.00 24.67 485 CYS A N 1
ATOM 3814 C CA . CYS A 1 485 ? -29.336 5.740 -47.180 1.00 24.67 485 CYS A CA 1
ATOM 3815 C C . CYS A 1 485 ? -29.343 6.830 -48.262 1.00 24.67 485 CYS A C 1
ATOM 3817 O O . CYS A 1 485 ? -30.298 6.869 -49.023 1.00 24.67 485 CYS A O 1
ATOM 3819 N N . VAL A 1 486 ? -28.260 7.611 -48.369 1.00 27.88 486 VAL A N 1
ATOM 3820 C CA . VAL A 1 486 ? -27.510 7.878 -49.615 1.00 27.88 486 VAL A CA 1
ATOM 3821 C C . VAL A 1 486 ? -26.175 8.553 -49.249 1.00 27.88 486 VAL A C 1
ATOM 3823 O O . VAL A 1 486 ? -26.130 9.554 -48.538 1.00 27.88 486 VAL A O 1
ATOM 3826 N N . GLU A 1 487 ? -25.099 7.927 -49.719 1.00 27.38 487 GLU A N 1
ATOM 3827 C CA . GLU A 1 487 ? -23.732 8.436 -49.851 1.00 27.38 487 GLU A CA 1
ATOM 3828 C C . GLU A 1 487 ? -23.704 9.701 -50.728 1.00 27.38 487 GLU A C 1
ATOM 3830 O O . GLU A 1 487 ? -24.479 9.786 -51.670 1.00 27.38 487 GLU A O 1
ATOM 3835 N N . PHE A 1 488 ? -22.776 10.635 -50.517 1.00 26.45 488 PHE A N 1
ATOM 3836 C CA . PHE A 1 488 ? -21.813 10.955 -51.576 1.00 26.45 488 PHE A CA 1
ATOM 3837 C C . PHE A 1 488 ? -20.670 11.829 -51.070 1.00 26.45 488 PHE A C 1
ATOM 3839 O O . PHE A 1 488 ? -20.820 12.719 -50.234 1.00 26.45 488 PHE A O 1
ATOM 3846 N N . ASP A 1 489 ? -19.529 11.486 -51.637 1.00 26.30 489 ASP A N 1
ATOM 3847 C CA . ASP A 1 489 ? -18.192 11.991 -51.452 1.00 26.30 489 ASP A CA 1
ATOM 3848 C C . ASP A 1 489 ? -17.971 13.474 -51.774 1.00 26.30 489 ASP A C 1
ATOM 3850 O O . ASP A 1 489 ? -18.661 14.113 -52.568 1.00 26.30 489 ASP A O 1
ATOM 3854 N N . SER A 1 490 ? -16.794 13.884 -51.303 1.00 29.53 490 SER A N 1
ATOM 3855 C CA . SER A 1 490 ? -15.773 14.611 -52.061 1.00 29.53 490 SER A CA 1
ATOM 3856 C C . SER A 1 490 ? -15.863 16.132 -52.174 1.00 29.53 490 SER A C 1
ATOM 3858 O O . SER A 1 490 ? -16.604 16.711 -52.955 1.00 29.53 490 SER A O 1
ATOM 3860 N N . GLU A 1 491 ? -14.886 16.703 -51.472 1.00 29.11 491 GLU A N 1
ATOM 3861 C CA . GLU A 1 491 ? -13.810 17.512 -52.044 1.00 29.11 491 GLU A CA 1
ATOM 3862 C C . GLU A 1 491 ? -13.995 19.018 -52.224 1.00 29.11 491 GLU A C 1
ATOM 3864 O O . GLU A 1 491 ? -14.877 19.519 -52.910 1.00 29.11 491 GLU A O 1
ATOM 3869 N N . ASN A 1 492 ? -12.926 19.661 -51.741 1.00 30.50 492 ASN A N 1
ATOM 3870 C CA . ASN A 1 492 ? -12.297 20.872 -52.240 1.00 30.50 492 ASN A CA 1
ATOM 3871 C C . ASN A 1 492 ? -13.006 22.196 -51.956 1.00 30.50 492 ASN A C 1
ATOM 3873 O O . ASN A 1 492 ? -14.208 22.337 -52.084 1.00 30.50 492 ASN A O 1
ATOM 3877 N N . SER A 1 493 ? -12.311 23.283 -51.665 1.00 27.19 493 SER A N 1
ATOM 3878 C CA . SER A 1 493 ? -10.969 23.588 -51.169 1.00 27.19 493 SER A CA 1
ATOM 3879 C C . SER A 1 493 ? -10.917 25.123 -51.188 1.00 27.19 493 SER A C 1
ATOM 3881 O O . SER A 1 493 ? -11.649 25.762 -51.938 1.00 27.19 493 SER A O 1
ATOM 3883 N N . LEU A 1 494 ? -9.991 25.672 -50.404 1.00 29.41 494 LEU A N 1
ATOM 3884 C CA . LEU A 1 494 ? -9.353 26.978 -50.599 1.00 29.41 494 LEU A CA 1
ATOM 3885 C C . LEU A 1 494 ? -10.111 28.257 -50.201 1.00 29.41 494 LEU A C 1
ATOM 3887 O O . LEU A 1 494 ? -11.156 28.603 -50.731 1.00 29.41 494 LEU A O 1
ATOM 3891 N N . GLU A 1 495 ? -9.394 28.981 -49.330 1.00 29.17 495 GLU A N 1
ATOM 3892 C CA . GLU A 1 495 ? -9.185 30.436 -49.320 1.00 29.17 495 GLU A CA 1
ATOM 3893 C C . GLU A 1 495 ? -10.419 31.303 -49.027 1.00 29.17 495 GLU A C 1
ATOM 3895 O O . GLU A 1 495 ? -11.430 31.272 -49.703 1.00 29.17 495 GLU A O 1
ATOM 3900 N N . GLY A 1 496 ? -10.429 32.157 -48.014 1.00 26.08 496 GLY A N 1
ATOM 3901 C CA . GLY A 1 496 ? -9.329 32.909 -47.438 1.00 26.08 496 GLY A CA 1
ATOM 3902 C C . GLY A 1 496 ? -9.811 34.350 -47.280 1.00 26.08 496 GLY A C 1
ATOM 3903 O O . GLY A 1 496 ? -10.581 34.838 -48.102 1.00 26.08 496 GLY A O 1
ATOM 3904 N N . THR A 1 497 ? -9.298 35.033 -46.254 1.00 31.12 497 THR A N 1
ATOM 3905 C CA . THR A 1 497 ? -9.496 36.470 -45.970 1.00 31.12 497 THR A CA 1
ATOM 3906 C C . THR A 1 497 ? -10.914 36.825 -45.497 1.00 31.12 497 THR A C 1
ATOM 3908 O O . THR A 1 497 ? -11.900 36.265 -45.939 1.00 31.12 497 THR A O 1
ATOM 3911 N N . GLY A 1 498 ? -11.140 37.718 -44.550 1.00 26.66 498 GLY A N 1
ATOM 3912 C CA . GLY A 1 498 ? -10.305 38.718 -43.912 1.00 26.66 498 GLY A CA 1
ATOM 3913 C C . GLY A 1 498 ? -11.274 39.741 -43.315 1.00 26.66 498 GLY A C 1
ATOM 3914 O O . GLY A 1 498 ? -12.293 40.047 -43.924 1.00 26.66 498 GLY A O 1
ATOM 3915 N N . SER A 1 499 ? -10.967 40.183 -42.098 1.00 28.02 499 SER A N 1
ATOM 3916 C CA . SER A 1 499 ? -11.619 41.209 -41.277 1.00 28.02 499 SER A CA 1
ATOM 3917 C C . SER A 1 499 ? -12.448 42.280 -41.993 1.00 28.02 499 SER A C 1
ATOM 3919 O O . SER A 1 499 ? -12.034 42.775 -43.035 1.00 28.02 499 SER A O 1
ATOM 3921 N N . LEU A 1 500 ? -13.478 42.792 -41.303 1.00 27.88 500 LEU A N 1
ATOM 3922 C CA . LEU A 1 500 ? -13.529 44.192 -40.837 1.00 27.88 500 LEU A CA 1
ATOM 3923 C C . LEU A 1 500 ? -14.792 44.475 -39.986 1.00 27.88 500 LEU A C 1
ATOM 3925 O O . LEU A 1 500 ? -15.914 44.397 -40.463 1.00 27.88 500 LEU A O 1
ATOM 3929 N N . ASN A 1 501 ? -14.536 44.844 -38.728 1.00 28.94 501 ASN A N 1
ATOM 3930 C CA . ASN A 1 501 ? -15.033 46.024 -38.005 1.00 28.94 501 ASN A CA 1
ATOM 3931 C C . ASN A 1 501 ? -16.543 46.324 -37.833 1.00 28.94 501 ASN A C 1
ATOM 3933 O O . ASN A 1 501 ? -17.199 46.826 -38.733 1.00 28.94 501 ASN A O 1
ATOM 3937 N N . ASN A 1 502 ? -16.925 46.275 -36.547 1.00 29.08 502 ASN A N 1
ATOM 3938 C CA . ASN A 1 502 ? -17.412 47.388 -35.707 1.00 29.08 502 ASN A CA 1
ATOM 3939 C C . ASN A 1 502 ? -18.839 47.965 -35.825 1.00 29.08 502 ASN A C 1
ATOM 3941 O O . ASN A 1 502 ? -19.337 48.272 -36.900 1.00 29.08 502 ASN A O 1
ATOM 3945 N N . LEU A 1 503 ? -19.302 48.318 -34.610 1.00 28.83 503 LEU A N 1
ATOM 3946 C CA . LEU A 1 503 ? -20.217 49.389 -34.174 1.00 28.83 503 LEU A CA 1
ATOM 3947 C C . LEU A 1 503 ? -21.684 49.028 -33.887 1.00 28.83 503 LEU A C 1
ATOM 3949 O O . LEU A 1 503 ? -22.531 48.963 -34.770 1.00 28.83 503 LEU A O 1
ATOM 3953 N N . ASP A 1 504 ? -21.939 48.852 -32.584 1.00 29.23 504 ASP A N 1
ATOM 3954 C CA . ASP A 1 504 ? -22.841 49.649 -31.733 1.00 29.23 504 ASP A CA 1
ATOM 3955 C C . ASP A 1 504 ? -24.073 50.309 -32.380 1.00 29.23 504 ASP A C 1
ATOM 3957 O O . ASP A 1 504 ? -23.947 51.230 -33.187 1.00 29.23 504 ASP A O 1
ATOM 3961 N N . ASN A 1 505 ? -25.269 50.013 -31.852 1.00 30.58 505 ASN A N 1
ATOM 3962 C CA . ASN A 1 505 ? -25.923 50.902 -30.875 1.00 30.58 505 ASN A CA 1
ATOM 3963 C C . ASN A 1 505 ? -27.312 50.415 -30.414 1.00 30.58 505 ASN A C 1
ATOM 3965 O O . ASN A 1 505 ? -28.096 49.841 -31.163 1.00 30.58 505 ASN A O 1
ATOM 3969 N N . ASN A 1 506 ? -27.580 50.726 -29.143 1.00 30.05 506 ASN A N 1
ATOM 3970 C CA . ASN A 1 506 ? -28.846 50.685 -28.403 1.00 30.05 506 ASN A CA 1
ATOM 3971 C C . ASN A 1 506 ? -29.984 51.503 -29.043 1.00 30.05 506 ASN A C 1
ATOM 3973 O O . ASN A 1 506 ? -29.704 52.558 -29.602 1.00 30.05 506 ASN A O 1
ATOM 3977 N N . LEU A 1 507 ? -31.248 51.119 -28.779 1.00 27.19 507 LEU A N 1
ATOM 3978 C CA . LEU A 1 507 ? -32.288 51.946 -28.109 1.00 27.19 507 LEU A CA 1
ATOM 3979 C C . LEU A 1 507 ? -33.696 51.297 -28.171 1.00 27.19 507 LEU A C 1
ATOM 3981 O O . LEU A 1 507 ? -34.319 51.241 -29.221 1.00 27.19 507 LEU A O 1
ATOM 3985 N N . GLN A 1 508 ? -34.144 50.775 -27.022 1.00 27.95 508 GLN A N 1
ATOM 3986 C CA . GLN A 1 508 ? -35.269 51.237 -26.175 1.00 27.95 508 GLN A CA 1
ATOM 3987 C C . GLN A 1 508 ? -36.667 51.601 -26.752 1.00 27.95 508 GLN A C 1
ATOM 3989 O O . GLN A 1 508 ? -36.781 52.250 -27.783 1.00 27.95 508 GLN A O 1
ATOM 3994 N N . LEU A 1 509 ? -37.678 51.364 -25.882 1.00 27.98 509 LEU A N 1
ATOM 3995 C CA . LEU A 1 509 ? -39.093 51.836 -25.840 1.00 27.98 509 LEU A CA 1
ATOM 3996 C C . LEU A 1 509 ? -40.100 50.910 -26.557 1.00 27.98 509 LEU A C 1
ATOM 3998 O O . LEU A 1 509 ? -39.785 50.368 -27.603 1.00 27.98 509 LEU A O 1
ATOM 4002 N N . SER A 1 510 ? -41.315 50.621 -26.071 1.00 26.22 510 SER A N 1
ATOM 4003 C CA . SER A 1 510 ? -42.236 51.236 -25.088 1.00 26.22 510 SER A CA 1
ATOM 4004 C C . SER A 1 510 ? -43.305 50.187 -24.680 1.00 26.22 510 SER A C 1
ATOM 4006 O O . SER A 1 510 ? -43.623 49.322 -25.487 1.00 26.22 510 SER A O 1
ATOM 4008 N N . ALA A 1 511 ? -43.716 50.107 -23.407 1.00 28.50 511 ALA A N 1
ATOM 4009 C CA . ALA A 1 511 ? -45.012 50.553 -22.846 1.00 28.50 511 ALA A CA 1
ATOM 4010 C C . ALA A 1 511 ? -46.276 49.794 -23.319 1.00 28.50 511 ALA A C 1
ATOM 4012 O O . ALA A 1 511 ? -46.545 49.752 -24.509 1.00 28.50 511 ALA A O 1
ATOM 4013 N N . GLU A 1 512 ? -47.087 49.275 -22.382 1.00 26.78 512 GLU A N 1
ATOM 4014 C CA . GLU A 1 512 ? -48.413 49.833 -22.027 1.00 26.78 512 GLU A CA 1
ATOM 4015 C C . GLU A 1 512 ? -49.280 48.880 -21.172 1.00 26.78 512 GLU A C 1
ATOM 4017 O O . GLU A 1 512 ? -49.347 47.688 -21.443 1.00 26.78 512 GLU A O 1
ATOM 4022 N N . SER A 1 513 ? -49.972 49.498 -20.195 1.00 27.61 513 SER A N 1
ATOM 4023 C CA . SER A 1 513 ? -51.370 49.289 -19.753 1.00 27.61 513 SER A CA 1
ATOM 4024 C C . SER A 1 513 ? -51.850 47.910 -19.262 1.00 27.61 513 SER A C 1
ATOM 4026 O O . SER A 1 513 ? -51.528 46.881 -19.824 1.00 27.61 513 SER A O 1
ATOM 4028 N N . ALA A 1 514 ? -52.759 47.775 -18.293 1.00 27.50 514 ALA A N 1
ATOM 4029 C CA . ALA A 1 514 ? -53.461 48.681 -17.382 1.00 27.50 514 ALA A CA 1
ATOM 4030 C C . ALA A 1 514 ? -54.398 47.809 -16.508 1.00 27.50 514 ALA A C 1
ATOM 4032 O O . ALA A 1 514 ? -54.927 46.841 -17.039 1.00 27.50 514 ALA A O 1
ATOM 4033 N N . LYS A 1 515 ? -54.669 48.255 -15.261 1.00 28.73 515 LYS A N 1
ATOM 4034 C CA . LYS A 1 515 ? -55.977 48.211 -14.547 1.00 28.73 515 LYS A CA 1
ATOM 4035 C C . LYS A 1 515 ? -56.609 46.828 -14.243 1.00 28.73 515 LYS A C 1
ATOM 4037 O O . LYS A 1 515 ? -56.455 45.884 -14.990 1.00 28.73 515 LYS A O 1
ATOM 4042 N N . GLU A 1 516 ? -57.397 46.591 -13.197 1.00 26.56 516 GLU A N 1
ATOM 4043 C CA . GLU A 1 516 ? -57.997 47.360 -12.096 1.00 26.56 516 GLU A CA 1
ATOM 4044 C C . GLU A 1 516 ? -58.677 46.330 -11.161 1.00 26.56 516 GLU A C 1
ATOM 4046 O O . GLU A 1 516 ? -59.160 45.324 -11.669 1.00 26.56 516 GLU A O 1
ATOM 4051 N N . LEU A 1 517 ? -58.800 46.678 -9.867 1.00 26.89 517 LEU A N 1
ATOM 4052 C CA . LEU A 1 517 ? -59.938 46.402 -8.956 1.00 26.89 517 LEU A CA 1
ATOM 4053 C C . LEU A 1 517 ? -60.283 44.931 -8.607 1.00 26.89 517 LEU A C 1
ATOM 4055 O O . LEU A 1 517 ? -60.199 44.039 -9.431 1.00 26.89 517 LEU A O 1
ATOM 4059 N N . ASP A 1 518 ? -60.813 44.556 -7.444 1.00 23.58 518 ASP A N 1
ATOM 4060 C CA . ASP A 1 518 ? -61.031 45.117 -6.104 1.00 23.58 518 ASP A CA 1
ATOM 4061 C C . ASP A 1 518 ? -61.768 44.001 -5.312 1.00 23.58 518 ASP A C 1
ATOM 4063 O O . ASP A 1 518 ? -62.253 43.031 -5.898 1.00 23.58 518 ASP A O 1
ATOM 4067 N N . VAL A 1 519 ? -61.954 44.218 -4.011 1.00 26.84 519 VAL A N 1
ATOM 4068 C CA . VAL A 1 519 ? -62.949 43.593 -3.114 1.00 26.84 519 VAL A CA 1
ATOM 4069 C C . VAL A 1 519 ? -62.554 42.324 -2.331 1.00 26.84 519 VAL A C 1
ATOM 4071 O O . VAL A 1 519 ? -62.424 41.209 -2.827 1.00 26.84 519 VAL A O 1
ATOM 4074 N N . SER A 1 520 ? -62.459 42.572 -1.024 1.00 24.27 520 SER A N 1
ATOM 4075 C CA . SER A 1 520 ? -62.338 41.698 0.149 1.00 24.27 520 SER A CA 1
ATOM 4076 C C . SER A 1 520 ? -63.681 40.986 0.515 1.00 24.27 520 SER A C 1
ATOM 4078 O O . SER A 1 520 ? -64.523 40.787 -0.350 1.00 24.27 520 SER A O 1
ATOM 4080 N N . PRO A 1 521 ? -63.977 40.638 1.788 1.00 54.09 521 PRO A N 1
ATOM 4081 C CA . PRO A 1 521 ? -63.687 39.359 2.450 1.00 54.09 521 PRO A CA 1
ATOM 4082 C C . PRO A 1 521 ? -64.959 38.695 3.056 1.00 54.09 521 PRO A C 1
ATOM 4084 O O . PRO A 1 521 ? -66.020 39.309 3.055 1.00 54.09 521 PRO A O 1
ATOM 4087 N N . ASN A 1 522 ? -64.854 37.475 3.616 1.00 25.80 522 ASN A N 1
ATOM 4088 C CA . ASN A 1 522 ? -65.622 36.909 4.767 1.00 25.80 522 ASN A CA 1
ATOM 4089 C C . ASN A 1 522 ? -65.609 35.362 4.714 1.00 25.80 522 ASN A C 1
ATOM 4091 O O . ASN A 1 522 ? -65.765 34.806 3.637 1.00 25.80 522 ASN A O 1
ATOM 4095 N N . MET A 1 523 ? -65.241 34.602 5.757 1.00 23.48 523 MET A N 1
ATOM 4096 C CA . MET A 1 523 ? -65.824 34.341 7.099 1.00 23.48 523 MET A CA 1
ATOM 4097 C C . MET A 1 523 ? -66.623 33.013 7.141 1.00 23.48 523 MET A C 1
ATOM 4099 O O . MET A 1 523 ? -67.310 32.683 6.182 1.00 23.48 523 MET A O 1
ATOM 4103 N N . SER A 1 524 ? -66.575 32.333 8.302 1.00 25.14 524 SER A N 1
ATOM 4104 C CA . SER A 1 524 ? -67.288 31.105 8.765 1.00 25.14 524 SER A CA 1
ATOM 4105 C C . SER A 1 524 ? -66.723 29.740 8.305 1.00 25.14 524 SER A C 1
ATOM 4107 O O . SER A 1 524 ? -66.429 29.577 7.130 1.00 25.14 524 SER A O 1
ATOM 4109 N N . LEU A 1 525 ? -66.309 28.800 9.180 1.00 28.02 525 LEU A N 1
ATOM 4110 C CA . LEU A 1 525 ? -66.950 28.034 10.289 1.00 28.02 525 LEU A CA 1
ATOM 4111 C C . LEU A 1 525 ? -67.883 26.897 9.818 1.00 28.02 525 LEU A C 1
ATOM 4113 O O . LEU A 1 525 ? -68.586 27.089 8.836 1.00 28.02 525 LEU A O 1
ATOM 4117 N N . ILE A 1 526 ? -67.932 25.809 10.625 1.00 26.47 526 ILE A N 1
ATOM 4118 C CA . ILE A 1 526 ? -68.731 24.541 10.550 1.00 26.47 526 ILE A CA 1
ATOM 4119 C C . ILE A 1 526 ? -67.899 23.386 9.938 1.00 26.47 526 ILE A C 1
ATOM 4121 O O . ILE A 1 526 ? -67.439 23.513 8.811 1.00 26.47 526 ILE A O 1
ATOM 4125 N N . SER A 1 527 ? -67.416 22.358 10.659 1.00 28.20 527 SER A N 1
ATOM 4126 C CA . SER A 1 527 ? -68.000 21.293 11.519 1.00 28.20 527 SER A CA 1
ATOM 4127 C C . SER A 1 527 ? -68.580 20.083 10.764 1.00 28.20 527 SER A C 1
ATOM 4129 O O . SER A 1 527 ? -69.103 20.229 9.668 1.00 28.20 527 SER A O 1
ATOM 4131 N N . ASP A 1 528 ? -68.482 18.922 11.430 1.00 26.58 528 ASP A N 1
ATOM 4132 C CA . ASP A 1 528 ? -69.078 17.594 11.159 1.00 26.58 528 ASP A CA 1
ATOM 4133 C C . ASP A 1 528 ? -68.296 16.654 10.217 1.00 26.58 528 ASP A C 1
ATOM 4135 O O . ASP A 1 528 ? -67.950 17.006 9.097 1.00 26.58 528 ASP A O 1
ATOM 4139 N N . ALA A 1 529 ? -67.756 15.523 10.698 1.00 28.27 529 ALA A N 1
ATOM 4140 C CA . ALA A 1 529 ? -68.357 14.290 11.251 1.00 28.27 529 ALA A CA 1
ATOM 4141 C C . ALA A 1 529 ? -68.652 13.251 10.153 1.00 28.27 529 ALA A C 1
ATOM 4143 O O . ALA A 1 529 ? -69.232 13.570 9.121 1.00 28.27 529 ALA A O 1
ATOM 4144 N N . GLY A 1 530 ? -68.259 11.994 10.391 1.00 26.88 530 GLY A N 1
ATOM 4145 C CA . GLY A 1 530 ? -68.585 10.879 9.500 1.00 26.88 530 GLY A CA 1
ATOM 4146 C C . GLY A 1 530 ? -67.702 9.651 9.696 1.00 26.88 530 GLY A C 1
ATOM 4147 O O . GLY A 1 530 ? -66.633 9.544 9.107 1.00 26.88 530 GLY A O 1
ATOM 4148 N N . GLU A 1 531 ? -68.180 8.739 10.538 1.00 30.69 531 GLU A N 1
ATOM 4149 C CA . GLU A 1 531 ? -67.705 7.372 10.769 1.00 30.69 531 GLU A CA 1
ATOM 4150 C C . GLU A 1 531 ? -67.661 6.522 9.483 1.00 30.69 531 GLU A C 1
ATOM 4152 O O . GLU A 1 531 ? -68.466 6.721 8.576 1.00 30.69 531 GLU A O 1
ATOM 4157 N N . THR A 1 532 ? -66.812 5.486 9.437 1.00 29.70 532 THR A N 1
ATOM 4158 C CA . THR A 1 532 ? -67.268 4.074 9.442 1.00 29.70 532 THR A CA 1
ATOM 4159 C C . THR A 1 532 ? -66.110 3.065 9.416 1.00 29.70 532 THR A C 1
ATOM 4161 O O . THR A 1 532 ? -65.027 3.288 8.885 1.00 29.70 532 THR A O 1
ATOM 4164 N N . THR A 1 533 ? -66.395 1.952 10.082 1.00 30.72 533 THR A N 1
ATOM 4165 C CA . THR A 1 533 ? -65.614 0.786 10.515 1.00 30.72 533 THR A CA 1
ATOM 4166 C C . THR A 1 533 ? -65.444 -0.326 9.471 1.00 30.72 533 THR A C 1
ATOM 4168 O O . THR A 1 533 ? -66.343 -0.508 8.655 1.00 30.72 533 THR A O 1
ATOM 4171 N N . SER A 1 534 ? -64.383 -1.148 9.606 1.00 29.42 534 SER A N 1
ATOM 4172 C CA . SER A 1 534 ? -64.298 -2.636 9.443 1.00 29.42 534 SER A CA 1
ATOM 4173 C C . SER A 1 534 ? -62.825 -3.065 9.718 1.00 29.42 534 SER A C 1
ATOM 4175 O O . SER A 1 534 ? -61.948 -2.526 9.054 1.00 29.42 534 SER A O 1
ATOM 4177 N N . GLN A 1 535 ? -62.402 -3.762 10.799 1.00 30.02 535 GLN A N 1
ATOM 4178 C CA . GLN A 1 535 ? -62.500 -5.210 11.158 1.00 30.02 535 GLN A CA 1
ATOM 4179 C C . GLN A 1 535 ? -62.035 -6.162 10.023 1.00 30.02 535 GLN A C 1
ATOM 4181 O O . GLN A 1 535 ? -62.473 -5.947 8.903 1.00 30.02 535 GLN A O 1
ATOM 4186 N N . VAL A 1 536 ? -61.199 -7.216 10.145 1.00 29.56 536 VAL A N 1
ATOM 4187 C CA . VAL A 1 536 ? -60.540 -8.066 11.191 1.00 29.56 536 VAL A CA 1
ATOM 4188 C C . VAL A 1 536 ? -59.274 -8.675 10.486 1.00 29.56 536 VAL A C 1
ATOM 4190 O O . VAL A 1 536 ? -59.264 -8.715 9.260 1.00 29.56 536 VAL A O 1
ATOM 4193 N N . ASP A 1 537 ? -58.115 -8.984 11.087 1.00 26.25 537 ASP A N 1
ATOM 4194 C CA . ASP A 1 537 ? -57.749 -10.278 11.710 1.00 26.25 537 ASP A CA 1
ATOM 4195 C C . ASP A 1 537 ? -56.343 -10.211 12.339 1.00 26.25 537 ASP A C 1
ATOM 4197 O O . ASP A 1 537 ? -55.374 -9.774 11.713 1.00 26.25 537 ASP A O 1
ATOM 4201 N N . MET A 1 538 ? -56.255 -10.667 13.592 1.00 28.86 538 MET A N 1
ATOM 4202 C CA . MET A 1 538 ? -55.028 -10.910 14.355 1.00 28.86 538 MET A CA 1
ATOM 4203 C C . MET A 1 538 ? -54.795 -12.419 14.466 1.00 28.86 538 MET A C 1
ATOM 4205 O O . MET A 1 538 ? -55.741 -13.165 14.705 1.00 28.86 538 MET A O 1
ATOM 4209 N N . ALA A 1 539 ? -53.536 -12.848 14.366 1.00 31.03 539 ALA A N 1
ATOM 4210 C CA . ALA A 1 539 ? -53.100 -14.189 14.743 1.00 31.03 539 ALA A CA 1
ATOM 4211 C C . ALA A 1 539 ? -52.041 -14.092 15.853 1.00 31.03 539 ALA A C 1
ATOM 4213 O O . ALA A 1 539 ? -51.011 -13.436 15.688 1.00 31.03 539 ALA A O 1
ATOM 4214 N N . GLU A 1 540 ? -52.350 -14.734 16.979 1.00 29.67 540 GLU A N 1
ATOM 4215 C CA . GLU A 1 540 ? -51.483 -15.039 18.121 1.00 29.67 540 GLU A CA 1
ATOM 4216 C C . GLU A 1 540 ? -50.412 -16.073 17.741 1.00 29.67 540 GLU A C 1
ATOM 4218 O O . GLU A 1 540 ? -50.715 -17.018 17.015 1.00 29.67 540 GLU A O 1
ATOM 4223 N N . VAL A 1 541 ? -49.194 -15.948 18.290 1.00 31.28 541 VAL A N 1
ATOM 4224 C CA . VAL A 1 541 ? -48.303 -17.094 18.551 1.00 31.28 541 VAL A CA 1
ATOM 4225 C C . VAL A 1 541 ? -47.554 -16.868 19.868 1.00 31.28 541 VAL A C 1
ATOM 4227 O O . VAL A 1 541 ? -47.050 -15.779 20.146 1.00 31.28 541 VAL A O 1
ATOM 4230 N N . ASP A 1 542 ? -47.534 -17.947 20.643 1.00 27.48 542 ASP A N 1
ATOM 4231 C CA . ASP A 1 542 ? -47.249 -18.109 22.062 1.00 27.48 542 ASP A CA 1
ATOM 4232 C C . ASP A 1 542 ? -45.858 -17.720 22.580 1.00 27.48 542 ASP A C 1
ATOM 4234 O O . ASP A 1 542 ? -44.816 -17.896 21.944 1.00 27.48 542 ASP A O 1
ATOM 4238 N N . VAL A 1 543 ? -45.883 -17.286 23.842 1.00 29.86 543 VAL A N 1
ATOM 4239 C CA . VAL A 1 543 ? -44.760 -17.134 24.769 1.00 29.86 543 VAL A CA 1
ATOM 4240 C C . VAL A 1 543 ? -44.607 -18.445 25.544 1.00 29.86 543 VAL A C 1
ATOM 4242 O O . VAL A 1 543 ? -45.553 -18.884 26.193 1.00 29.86 543 VAL A O 1
ATOM 4245 N N . ALA A 1 544 ? -43.421 -19.058 25.513 1.00 29.56 544 ALA A N 1
ATOM 4246 C CA . ALA A 1 544 ? -43.088 -20.203 26.359 1.00 29.56 544 ALA A CA 1
ATOM 4247 C C . ALA A 1 544 ? -42.021 -19.819 27.395 1.00 29.56 544 ALA A C 1
ATOM 4249 O O . ALA A 1 544 ? -40.874 -19.529 27.053 1.00 29.56 544 ALA A O 1
ATOM 4250 N N . ASP A 1 545 ? -42.436 -19.851 28.661 1.00 28.20 545 ASP A N 1
ATOM 4251 C CA . ASP A 1 545 ? -41.595 -19.890 29.854 1.00 28.20 545 ASP A CA 1
ATOM 4252 C C . ASP A 1 545 ? -40.818 -21.213 29.934 1.00 28.20 545 ASP A C 1
ATOM 4254 O O . ASP A 1 545 ? -41.394 -22.290 29.784 1.00 28.20 545 ASP A O 1
ATOM 4258 N N . PHE A 1 546 ? -39.530 -21.144 30.276 1.00 28.78 546 PHE A N 1
ATOM 4259 C CA . PHE A 1 546 ? -38.819 -22.248 30.924 1.00 28.78 546 PHE A CA 1
ATOM 4260 C C . PHE A 1 546 ? -37.831 -21.692 31.953 1.00 28.78 546 PHE A C 1
ATOM 4262 O O . PHE A 1 546 ? -36.807 -21.096 31.622 1.00 28.78 546 PHE A O 1
ATOM 4269 N N . SER A 1 547 ? -38.154 -21.917 33.222 1.00 28.89 547 SER A N 1
ATOM 4270 C CA . SER A 1 547 ? -37.268 -21.799 34.373 1.00 28.89 547 SER A CA 1
ATOM 4271 C C . SER A 1 547 ? -36.894 -23.207 34.848 1.00 28.89 547 SER A C 1
ATOM 4273 O O . SER A 1 547 ? -37.772 -24.034 35.072 1.00 28.89 547 SER A O 1
ATOM 4275 N N . ASN A 1 548 ? -35.594 -23.501 34.977 1.00 29.27 548 ASN A N 1
ATOM 4276 C CA . ASN A 1 548 ? -34.962 -23.891 36.248 1.00 29.27 548 ASN A CA 1
ATOM 4277 C C . ASN A 1 548 ? -33.554 -24.496 36.098 1.00 29.27 548 ASN A C 1
ATOM 4279 O O . ASN A 1 548 ? -33.293 -25.341 35.250 1.00 29.27 548 ASN A O 1
ATOM 4283 N N . SER A 1 549 ? -32.719 -24.072 37.056 1.00 28.19 549 SER A N 1
ATOM 4284 C CA . SER A 1 549 ? -31.651 -24.800 37.760 1.00 28.19 549 SER A CA 1
ATOM 4285 C C . SER A 1 549 ? -30.488 -25.415 36.973 1.00 28.19 549 SER A C 1
ATOM 4287 O O . SER A 1 549 ? -30.639 -26.465 36.364 1.00 28.19 549 SER A O 1
ATOM 4289 N N . HIS A 1 550 ? -29.281 -24.870 37.171 1.00 30.86 550 HIS A N 1
ATOM 4290 C CA . HIS A 1 550 ? -28.189 -25.626 37.803 1.00 30.86 550 HIS A CA 1
ATOM 4291 C C . HIS A 1 550 ? -27.108 -24.695 38.389 1.00 30.86 550 HIS A C 1
ATOM 4293 O O . HIS A 1 550 ? -26.840 -23.609 37.883 1.00 30.86 550 HIS A O 1
ATOM 4299 N N . GLU A 1 551 ? -26.576 -25.141 39.524 1.00 29.44 551 GLU A N 1
ATOM 4300 C CA . GLU A 1 551 ? -25.712 -24.482 40.508 1.00 29.44 551 GLU A CA 1
ATOM 4301 C C . GLU A 1 551 ? -24.298 -24.119 40.006 1.00 29.44 551 GLU A C 1
ATOM 4303 O O . GLU A 1 551 ? -23.773 -24.775 39.105 1.00 29.44 551 GLU A O 1
ATOM 4308 N N . PRO A 1 552 ? -23.612 -23.144 40.641 1.00 32.06 552 PRO A N 1
ATOM 4309 C CA . PRO A 1 552 ? -22.194 -22.895 40.416 1.00 32.06 552 PRO A CA 1
ATOM 4310 C C . PRO A 1 552 ? -21.319 -23.749 41.352 1.00 32.06 552 PRO A C 1
ATOM 4312 O O . PRO A 1 552 ? -21.370 -23.622 42.576 1.00 32.06 552 PRO A O 1
ATOM 4315 N N . LEU A 1 553 ? -20.460 -24.590 40.771 1.00 28.91 553 LEU A N 1
ATOM 4316 C CA . LEU A 1 553 ? -19.415 -25.310 41.501 1.00 28.91 553 LEU A CA 1
ATOM 4317 C C . LEU A 1 553 ? -18.251 -24.368 41.844 1.00 28.91 553 LEU A C 1
ATOM 4319 O O . LEU A 1 553 ? -17.444 -23.998 40.993 1.00 28.91 553 LEU A O 1
ATOM 4323 N N . ASN A 1 554 ? -18.168 -24.018 43.128 1.00 30.00 554 ASN A N 1
ATOM 4324 C CA . ASN A 1 554 ? -16.974 -23.505 43.793 1.00 30.00 554 ASN A CA 1
ATOM 4325 C C . ASN A 1 554 ? -15.928 -24.621 43.914 1.00 30.00 554 ASN A C 1
ATOM 4327 O O . ASN A 1 554 ? -16.182 -25.624 44.579 1.00 30.00 554 ASN A O 1
ATOM 4331 N N . LEU A 1 555 ? -14.730 -24.414 43.367 1.00 29.42 555 LEU A N 1
ATOM 4332 C CA . LEU A 1 555 ? -13.535 -25.167 43.752 1.00 29.42 555 LEU A CA 1
ATOM 4333 C C . LEU A 1 555 ? -12.358 -24.203 43.930 1.00 29.42 555 LEU A C 1
ATOM 4335 O O . LEU A 1 555 ? -11.676 -23.819 42.983 1.00 29.42 555 LEU A O 1
ATOM 4339 N N . THR A 1 556 ? -12.134 -23.819 45.182 1.00 30.08 556 THR A N 1
ATOM 4340 C CA . THR A 1 556 ? -10.849 -23.341 45.691 1.00 30.08 556 THR A CA 1
ATOM 4341 C C . THR A 1 556 ? -9.970 -24.546 46.041 1.00 30.08 556 THR A C 1
ATOM 4343 O O . THR A 1 556 ? -10.471 -25.516 46.612 1.00 30.08 556 THR A O 1
ATOM 4346 N N . PRO A 1 557 ? -8.650 -24.496 45.800 1.00 33.91 557 PRO A N 1
ATOM 4347 C CA . PRO A 1 557 ? -7.708 -25.319 46.536 1.00 33.91 557 PRO A CA 1
ATOM 4348 C C . PRO A 1 557 ? -6.971 -24.466 47.572 1.00 33.91 557 PRO A C 1
ATOM 4350 O O . PRO A 1 557 ? -6.180 -23.580 47.255 1.00 33.91 557 PRO A O 1
ATOM 4353 N N . SER A 1 558 ? -7.252 -24.772 48.833 1.00 28.59 558 SER A N 1
ATOM 4354 C CA . SER A 1 558 ? -6.474 -24.421 50.018 1.00 28.59 558 SER A CA 1
ATOM 4355 C C . SER A 1 558 ? -5.176 -25.231 50.089 1.00 28.59 558 SER A C 1
ATOM 4357 O O . SER A 1 558 ? -5.244 -26.450 49.971 1.00 28.59 558 SER A O 1
ATOM 4359 N N . PHE A 1 559 ? -4.041 -24.594 50.395 1.00 32.66 559 PHE A N 1
ATOM 4360 C CA . PHE A 1 559 ? -2.851 -25.221 51.002 1.00 32.66 559 PHE A CA 1
ATOM 4361 C C . PHE A 1 559 ? -2.040 -24.162 51.789 1.00 32.66 559 PHE A C 1
ATOM 4363 O O . PHE A 1 559 ? -2.308 -22.969 51.638 1.00 32.66 559 PHE A O 1
ATOM 4370 N N . PRO A 1 560 ? -1.167 -24.565 52.733 1.00 40.31 560 PRO A N 1
ATOM 4371 C CA . PRO A 1 560 ? -1.234 -24.088 54.107 1.00 40.31 560 PRO A CA 1
ATOM 4372 C C . PRO A 1 560 ? -0.190 -23.022 54.457 1.00 40.31 560 PRO A C 1
ATOM 4374 O O . PRO A 1 560 ? 0.881 -22.913 53.868 1.00 40.31 560 PRO A O 1
ATOM 4377 N N . SER A 1 561 ? -0.532 -22.275 55.500 1.00 31.08 561 SER A N 1
ATOM 4378 C CA . SER A 1 561 ? 0.266 -21.292 56.228 1.00 31.08 561 SER A CA 1
ATOM 4379 C C . SER A 1 561 ? 1.407 -21.896 57.056 1.00 31.08 561 SER A C 1
ATOM 4381 O O . SER A 1 561 ? 1.168 -22.898 57.729 1.00 31.08 561 SER A O 1
ATOM 4383 N N . THR A 1 562 ? 2.554 -21.193 57.107 1.00 33.97 562 THR A N 1
ATOM 4384 C CA . THR A 1 562 ? 3.417 -20.782 58.266 1.00 33.97 562 THR A CA 1
ATOM 4385 C C . THR A 1 562 ? 4.930 -20.842 57.944 1.00 33.97 562 THR A C 1
ATOM 4387 O O . THR A 1 562 ? 5.312 -21.584 57.045 1.00 33.97 562 THR A O 1
ATOM 4390 N N . PRO A 1 563 ? 5.835 -20.183 58.711 1.00 43.53 563 PRO A N 1
ATOM 4391 C CA . PRO A 1 563 ? 5.798 -18.803 59.230 1.00 43.53 563 PRO A CA 1
ATOM 4392 C C . PRO A 1 563 ? 7.158 -18.045 59.103 1.00 43.53 563 PRO A C 1
ATOM 4394 O O . PRO A 1 563 ? 8.217 -18.659 59.036 1.00 43.53 563 PRO A O 1
ATOM 4397 N N . GLY A 1 564 ? 7.136 -16.711 59.255 1.00 28.84 564 GLY A N 1
ATOM 4398 C CA . GLY A 1 564 ? 8.125 -16.002 60.094 1.00 28.84 564 GLY A CA 1
ATOM 4399 C C . GLY A 1 564 ? 9.258 -15.176 59.449 1.00 28.84 564 GLY A C 1
ATOM 4400 O O . GLY A 1 564 ? 10.123 -15.715 58.772 1.00 28.84 564 GLY A O 1
ATOM 4401 N N . GLY A 1 565 ? 9.309 -13.891 59.847 1.00 28.80 565 GLY A N 1
ATOM 4402 C CA . GLY A 1 565 ? 10.505 -13.025 59.949 1.00 28.80 565 GLY A CA 1
ATOM 4403 C C . GLY A 1 565 ? 10.853 -12.213 58.692 1.00 28.80 565 GLY A C 1
ATOM 4404 O O . GLY A 1 565 ? 10.868 -12.756 57.602 1.00 28.80 565 GLY A O 1
ATOM 4405 N N . ASN A 1 566 ? 11.178 -10.918 58.717 1.00 31.30 566 ASN A N 1
ATOM 4406 C CA . ASN A 1 566 ? 11.394 -9.940 59.783 1.00 31.30 566 ASN A CA 1
ATOM 4407 C C . ASN A 1 566 ? 11.202 -8.528 59.196 1.00 31.30 566 ASN A C 1
ATOM 4409 O O . ASN A 1 566 ? 11.556 -8.276 58.046 1.00 31.30 566 ASN A O 1
ATOM 4413 N N . MET A 1 567 ? 10.695 -7.617 60.028 1.00 28.25 567 MET A N 1
ATOM 4414 C CA . MET A 1 567 ? 10.788 -6.164 59.863 1.00 28.25 567 MET A CA 1
ATOM 4415 C C . MET A 1 567 ? 12.251 -5.703 59.904 1.00 28.25 567 MET A C 1
ATOM 4417 O O . MET A 1 567 ? 12.972 -6.127 60.805 1.00 28.25 567 MET A O 1
ATOM 4421 N N . VAL A 1 568 ? 12.631 -4.755 59.041 1.00 30.89 568 VAL A N 1
ATOM 4422 C CA . VAL A 1 568 ? 13.512 -3.629 59.408 1.00 30.89 568 VAL A CA 1
ATOM 4423 C C . VAL A 1 568 ? 13.039 -2.386 58.652 1.00 30.89 568 VAL A C 1
ATOM 4425 O O . VAL A 1 568 ? 12.803 -2.428 57.447 1.00 30.89 568 VAL A O 1
ATOM 4428 N N . ASP A 1 569 ? 12.887 -1.311 59.414 1.00 28.91 569 ASP A N 1
ATOM 4429 C CA . ASP A 1 569 ? 12.433 0.024 59.043 1.00 28.91 569 ASP A CA 1
ATOM 4430 C C . ASP A 1 569 ? 13.605 0.955 58.657 1.00 28.91 569 ASP A C 1
ATOM 4432 O O . ASP A 1 569 ? 14.695 0.835 59.211 1.00 28.91 569 ASP A O 1
ATOM 4436 N N . VAL A 1 570 ? 13.285 1.940 57.801 1.00 29.52 570 VAL A N 1
ATOM 4437 C CA . VAL A 1 570 ? 13.784 3.340 57.758 1.00 29.52 570 VAL A CA 1
ATOM 4438 C C . VAL A 1 570 ? 15.258 3.616 57.383 1.00 29.52 570 VAL A C 1
ATOM 4440 O O . VAL A 1 570 ? 16.174 3.295 58.131 1.00 29.52 570 VAL A O 1
ATOM 4443 N N . ALA A 1 571 ? 15.475 4.377 56.294 1.00 27.45 571 ALA A N 1
ATOM 4444 C CA . ALA A 1 571 ? 15.958 5.775 56.351 1.00 27.45 571 ALA A CA 1
ATOM 4445 C C . ALA A 1 571 ? 16.238 6.389 54.961 1.00 27.45 571 ALA A C 1
ATOM 4447 O O . ALA A 1 571 ? 16.810 5.754 54.078 1.00 27.45 571 ALA A O 1
ATOM 4448 N N . ASP A 1 572 ? 15.853 7.662 54.841 1.00 29.89 572 ASP A N 1
ATOM 4449 C CA . ASP A 1 572 ? 16.171 8.644 53.800 1.00 29.89 572 ASP A CA 1
ATOM 4450 C C . ASP A 1 572 ? 17.667 8.743 53.449 1.00 29.89 572 ASP A C 1
ATOM 4452 O O . ASP A 1 572 ? 18.510 8.575 54.323 1.00 29.89 572 ASP A O 1
ATOM 4456 N N . PHE A 1 573 ? 17.994 9.161 52.218 1.00 25.62 573 PHE A N 1
ATOM 4457 C CA . PHE A 1 573 ? 18.829 10.351 51.980 1.00 25.62 573 PHE A CA 1
ATOM 4458 C C . PHE A 1 573 ? 18.792 10.788 50.506 1.00 25.62 573 PHE A C 1
ATOM 4460 O O . PHE A 1 573 ? 18.594 10.012 49.576 1.00 25.62 573 PHE A O 1
ATOM 4467 N N . SER A 1 574 ? 18.947 12.092 50.350 1.00 29.09 574 SER A N 1
ATOM 4468 C CA . SER A 1 574 ? 18.688 12.958 49.210 1.00 29.09 574 SER A CA 1
ATOM 4469 C C . SER A 1 574 ? 19.881 13.157 48.262 1.00 29.09 574 SER A C 1
ATOM 4471 O O . SER A 1 574 ? 21.029 12.956 48.635 1.00 29.09 574 SER A O 1
ATOM 4473 N N . ASN A 1 575 ? 19.552 13.666 47.065 1.00 29.11 575 ASN A N 1
ATOM 4474 C CA . ASN A 1 575 ? 20.335 14.540 46.175 1.00 29.11 575 ASN A CA 1
ATOM 4475 C C . ASN A 1 575 ? 21.775 14.163 45.778 1.00 29.11 575 ASN A C 1
ATOM 4477 O O . ASN A 1 575 ? 22.704 14.236 46.575 1.00 29.11 575 ASN A O 1
ATOM 4481 N N . SER A 1 576 ? 22.007 14.067 44.465 1.00 27.78 576 SER A N 1
ATOM 4482 C CA . SER A 1 576 ? 23.059 14.860 43.799 1.00 27.78 576 SER A CA 1
ATOM 4483 C C . SER A 1 576 ? 22.871 14.887 42.280 1.00 27.78 576 SER A C 1
ATOM 4485 O O . SER A 1 576 ? 22.700 13.861 41.628 1.00 27.78 576 SER A O 1
ATOM 4487 N N . GLN A 1 577 ? 22.892 16.107 41.742 1.00 28.39 577 GLN A N 1
ATOM 4488 C CA . GLN A 1 577 ? 23.214 16.420 40.353 1.00 28.39 577 GLN A CA 1
ATOM 4489 C C . GLN A 1 577 ? 24.657 16.004 40.038 1.00 28.39 577 GLN A C 1
ATOM 4491 O O . GLN A 1 577 ? 25.479 16.058 40.945 1.00 28.39 577 GLN A O 1
ATOM 4496 N N . GLU A 1 578 ? 24.967 15.716 38.768 1.00 28.27 578 GLU A N 1
ATOM 4497 C CA . GLU A 1 578 ? 26.165 16.210 38.051 1.00 28.27 578 GLU A CA 1
ATOM 4498 C C . GLU A 1 578 ? 26.148 15.706 36.587 1.00 28.27 578 GLU A C 1
ATOM 4500 O O . GLU A 1 578 ? 25.993 14.521 36.312 1.00 28.27 578 GLU A O 1
ATOM 4505 N N . THR A 1 579 ? 25.913 16.612 35.632 1.00 26.75 579 THR A N 1
ATOM 4506 C CA . THR A 1 579 ? 26.906 17.238 34.728 1.00 26.75 579 THR A CA 1
ATOM 4507 C C . THR A 1 579 ? 27.431 16.333 33.603 1.00 26.75 579 THR A C 1
ATOM 4509 O O . THR A 1 579 ? 28.398 15.587 33.703 1.00 26.75 579 THR A O 1
ATOM 4512 N N . THR A 1 580 ? 26.817 16.509 32.434 1.00 27.22 580 THR A N 1
ATOM 4513 C CA . THR A 1 580 ? 27.370 16.157 31.126 1.00 27.22 580 THR A CA 1
ATOM 4514 C C . THR A 1 580 ? 28.547 17.070 30.783 1.00 27.22 580 THR A C 1
ATOM 4516 O O . THR A 1 580 ? 28.359 18.279 30.647 1.00 27.22 580 THR A O 1
ATOM 4519 N N . THR A 1 581 ? 29.731 16.494 30.557 1.00 26.84 581 THR A N 1
ATOM 4520 C CA . THR A 1 581 ? 30.841 17.187 29.887 1.00 26.84 581 THR A CA 1
ATOM 4521 C C . THR A 1 581 ? 31.231 16.432 28.622 1.00 26.84 581 THR A C 1
ATOM 4523 O O . THR A 1 581 ? 31.679 15.290 28.650 1.00 26.84 581 THR A O 1
ATOM 4526 N N . SER A 1 582 ? 31.027 17.111 27.500 1.00 27.47 582 SER A N 1
ATOM 4527 C CA . SER A 1 582 ? 31.478 16.778 26.155 1.00 27.47 582 SER A CA 1
ATOM 4528 C C . SER A 1 582 ? 33.001 16.827 26.025 1.00 27.47 582 SER A C 1
ATOM 4530 O O . SER A 1 582 ? 33.603 17.801 26.471 1.00 27.47 582 SER A O 1
ATOM 4532 N N . LEU A 1 583 ? 33.600 15.897 25.278 1.00 26.42 583 LEU A N 1
ATOM 4533 C CA . LEU A 1 583 ? 34.896 16.114 24.627 1.00 26.42 583 LEU A CA 1
ATOM 4534 C C . LEU A 1 583 ? 34.927 15.438 23.248 1.00 26.42 583 LEU A C 1
ATOM 4536 O O . LEU A 1 583 ? 34.918 14.219 23.110 1.00 26.42 583 LEU A O 1
ATOM 4540 N N . ASN A 1 584 ? 34.952 16.294 22.227 1.00 29.92 584 ASN A N 1
ATOM 4541 C CA . ASN A 1 584 ? 35.387 16.005 20.865 1.00 29.92 584 ASN A CA 1
ATOM 4542 C C . ASN A 1 584 ? 36.863 15.585 20.857 1.00 29.92 584 ASN A C 1
ATOM 4544 O O . ASN A 1 584 ? 37.655 16.222 21.545 1.00 29.92 584 ASN A O 1
ATOM 4548 N N . CYS A 1 585 ? 37.249 14.670 19.959 1.00 25.31 585 CYS A N 1
ATOM 4549 C CA . CYS A 1 585 ? 38.446 14.855 19.130 1.00 25.31 585 CYS A CA 1
ATOM 4550 C C . CYS A 1 585 ? 38.486 13.911 17.915 1.00 25.31 585 CYS A C 1
ATOM 4552 O O . CYS A 1 585 ? 38.380 12.693 18.019 1.00 25.31 585 CYS A O 1
ATOM 4554 N N . ARG A 1 586 ? 38.674 14.538 16.749 1.00 27.61 586 ARG A N 1
ATOM 4555 C CA . ARG A 1 586 ? 39.098 13.967 15.465 1.00 27.61 586 ARG A CA 1
ATOM 4556 C C . ARG A 1 586 ? 40.563 13.504 15.534 1.00 27.61 586 ARG A C 1
ATOM 4558 O O . ARG A 1 586 ? 41.363 14.229 16.113 1.00 27.61 586 ARG A O 1
ATOM 4565 N N . ASN A 1 587 ? 40.934 12.441 14.810 1.00 30.22 587 ASN A N 1
ATOM 4566 C CA . ASN A 1 587 ? 41.781 12.477 13.592 1.00 30.22 587 ASN A CA 1
ATOM 4567 C C . ASN A 1 587 ? 42.526 11.152 13.306 1.00 30.22 587 ASN A C 1
ATOM 4569 O O . ASN A 1 587 ? 43.140 10.567 14.183 1.00 30.22 587 ASN A O 1
ATOM 4573 N N . ASN A 1 588 ? 42.556 10.841 12.004 1.00 27.62 588 ASN A N 1
ATOM 4574 C CA . ASN A 1 588 ? 43.658 10.306 11.189 1.00 27.62 588 ASN A CA 1
ATOM 4575 C C . ASN A 1 588 ? 44.231 8.885 11.364 1.00 27.62 588 ASN A C 1
ATOM 4577 O O . ASN A 1 588 ? 44.892 8.544 12.333 1.00 27.62 588 ASN A O 1
ATOM 4581 N N . ARG A 1 589 ? 44.075 8.150 10.248 1.00 31.95 589 ARG A N 1
ATOM 4582 C CA . ARG A 1 589 ? 45.062 7.355 9.484 1.00 31.95 589 ARG A CA 1
ATOM 4583 C C . ARG A 1 589 ? 46.503 7.321 10.025 1.00 31.95 589 ARG A C 1
ATOM 4585 O O . ARG A 1 589 ? 47.131 8.373 10.112 1.00 31.95 589 ARG A O 1
ATOM 4592 N N . ASN A 1 590 ? 47.056 6.111 10.150 1.00 27.91 590 ASN A N 1
ATOM 4593 C CA . ASN A 1 590 ? 48.193 5.641 9.344 1.00 27.91 590 ASN A CA 1
ATOM 4594 C C . ASN A 1 590 ? 48.413 4.122 9.482 1.00 27.91 590 ASN A C 1
ATOM 4596 O O . ASN A 1 590 ? 47.848 3.481 10.363 1.00 27.91 590 ASN A O 1
ATOM 4600 N N . GLU A 1 591 ? 49.155 3.606 8.504 1.00 34.72 591 GLU A N 1
ATOM 4601 C CA . GLU A 1 591 ? 49.496 2.220 8.160 1.00 34.72 591 GLU A CA 1
ATOM 4602 C C . GLU A 1 591 ? 50.534 1.562 9.101 1.00 34.72 591 GLU A C 1
ATOM 4604 O O . GLU A 1 591 ? 50.990 2.190 10.050 1.00 34.72 591 GLU A O 1
ATOM 4609 N N . GLU A 1 592 ? 50.936 0.332 8.731 1.00 30.16 592 GLU A N 1
ATOM 4610 C CA . GLU A 1 592 ? 51.845 -0.645 9.379 1.00 30.16 592 GLU A CA 1
ATOM 4611 C C . GLU A 1 592 ? 51.113 -1.585 10.358 1.00 30.16 592 GLU A C 1
ATOM 4613 O O . GLU A 1 592 ? 50.371 -1.146 11.222 1.00 30.16 592 GLU A O 1
ATOM 4618 N N . GLY A 1 593 ? 51.175 -2.917 10.286 1.00 29.11 593 GLY A N 1
ATOM 4619 C CA . GLY A 1 593 ? 52.133 -3.847 9.691 1.00 29.11 593 GLY A CA 1
ATOM 4620 C C . GLY A 1 593 ? 52.441 -4.928 10.746 1.00 29.11 593 GLY A C 1
ATOM 4621 O O . GLY A 1 593 ? 52.492 -4.608 11.926 1.00 29.11 593 GLY A O 1
ATOM 4622 N N . VAL A 1 594 ? 52.696 -6.171 10.315 1.00 29.00 594 VAL A N 1
ATOM 4623 C CA . VAL A 1 594 ? 53.224 -7.324 11.095 1.00 29.00 594 VAL A CA 1
ATOM 4624 C C . VAL A 1 594 ? 52.203 -8.325 11.684 1.00 29.00 594 VAL A C 1
ATOM 4626 O O . VAL A 1 594 ? 51.615 -8.153 12.743 1.00 29.00 594 VAL A O 1
ATOM 4629 N N . GLU A 1 595 ? 52.027 -9.403 10.913 1.00 29.58 595 GLU A N 1
ATOM 4630 C CA . GLU A 1 595 ? 52.341 -10.807 11.243 1.00 29.58 595 GLU A CA 1
ATOM 4631 C C . GLU A 1 595 ? 52.050 -11.413 12.637 1.00 29.58 595 GLU A C 1
ATOM 4633 O O . GLU A 1 595 ? 52.653 -11.081 13.649 1.00 29.58 595 GLU A O 1
ATOM 4638 N N . ALA A 1 596 ? 51.224 -12.466 12.568 1.00 30.31 596 ALA A N 1
ATOM 4639 C CA . ALA A 1 596 ? 51.343 -13.774 13.217 1.00 30.31 596 ALA A CA 1
ATOM 4640 C C . ALA A 1 596 ? 51.489 -13.859 14.748 1.00 30.31 596 ALA A C 1
ATOM 4642 O O . ALA A 1 596 ? 52.558 -13.686 15.327 1.00 30.31 596 ALA A O 1
ATOM 4643 N N . SER A 1 597 ? 50.444 -14.392 15.388 1.00 28.75 597 SER A N 1
ATOM 4644 C CA . SER A 1 597 ? 50.610 -15.278 16.542 1.00 28.75 597 SER A CA 1
ATOM 4645 C C . SER A 1 597 ? 49.562 -16.389 16.535 1.00 28.75 597 SER A C 1
ATOM 4647 O O . SER A 1 597 ? 48.354 -16.178 16.562 1.00 28.75 597 SER A O 1
ATOM 4649 N N . LYS A 1 598 ? 50.129 -17.585 16.438 1.00 29.50 598 LYS A N 1
ATOM 4650 C CA . LYS A 1 598 ? 49.603 -18.939 16.538 1.00 29.50 598 LYS A CA 1
ATOM 4651 C C . LYS A 1 598 ? 49.068 -19.184 17.954 1.00 29.50 598 LYS A C 1
ATOM 4653 O O . LYS A 1 598 ? 49.810 -18.954 18.901 1.00 29.50 598 LYS A O 1
ATOM 4658 N N . LEU A 1 599 ? 47.847 -19.700 18.100 1.00 30.06 599 LEU A N 1
ATOM 4659 C CA . LEU A 1 599 ? 47.432 -20.421 19.306 1.00 30.06 599 LEU A CA 1
ATOM 4660 C C . LEU A 1 599 ? 46.560 -21.619 18.924 1.00 30.06 599 LEU A C 1
ATOM 4662 O O . LEU A 1 599 ? 45.575 -21.510 18.197 1.00 30.06 599 LEU A O 1
ATOM 4666 N N . GLU A 1 600 ? 47.045 -22.761 19.388 1.00 29.77 600 GLU A N 1
ATOM 4667 C CA . GLU A 1 600 ? 46.556 -24.121 19.230 1.00 29.77 600 GLU A CA 1
ATOM 4668 C C . GLU A 1 600 ? 45.306 -24.355 20.084 1.00 29.77 600 GLU A C 1
ATOM 4670 O O . GLU A 1 600 ? 45.222 -23.861 21.206 1.00 29.77 600 GLU A O 1
ATOM 4675 N N . LEU A 1 601 ? 44.374 -25.168 19.582 1.00 29.91 601 LEU A N 1
ATOM 4676 C CA . LEU A 1 601 ? 43.462 -25.956 20.410 1.00 29.91 601 LEU A CA 1
ATOM 4677 C C . LEU A 1 601 ? 43.236 -27.306 19.718 1.00 29.91 601 LEU A C 1
ATOM 4679 O O . LEU A 1 601 ? 42.574 -27.402 18.685 1.00 29.91 601 LEU A O 1
ATOM 4683 N N . GLU A 1 602 ? 43.874 -28.327 20.286 1.00 28.39 602 GLU A N 1
ATOM 4684 C CA . GLU A 1 602 ? 43.687 -29.744 19.989 1.00 28.39 602 GLU A CA 1
ATOM 4685 C C . GLU A 1 602 ? 42.438 -30.315 20.686 1.00 28.39 602 GLU A C 1
ATOM 4687 O O . GLU A 1 602 ? 42.059 -29.877 21.772 1.00 28.39 602 GLU A O 1
ATOM 4692 N N . GLY A 1 603 ? 41.888 -31.381 20.086 1.00 28.36 603 GLY A N 1
ATOM 4693 C CA . GLY A 1 603 ? 40.957 -32.348 20.690 1.00 28.36 603 GLY A CA 1
ATOM 4694 C C . GLY A 1 603 ? 39.482 -32.053 20.386 1.00 28.36 603 GLY A C 1
ATOM 4695 O O . GLY A 1 603 ? 38.986 -30.989 20.711 1.00 28.36 603 GLY A O 1
ATOM 4696 N N . ILE A 1 604 ? 38.667 -32.934 19.797 1.00 27.48 604 ILE A N 1
ATOM 4697 C CA . ILE A 1 604 ? 38.644 -34.400 19.831 1.00 27.48 604 ILE A CA 1
ATOM 4698 C C . ILE A 1 604 ? 38.079 -34.921 18.497 1.00 27.48 604 ILE A C 1
ATOM 4700 O O . ILE A 1 604 ? 37.016 -34.500 18.044 1.00 27.48 604 ILE A O 1
ATOM 4704 N N . SER A 1 605 ? 38.805 -35.869 17.902 1.00 27.14 605 SER A N 1
ATOM 4705 C CA . SER A 1 605 ? 38.422 -36.653 16.726 1.00 27.14 605 SER A CA 1
ATOM 4706 C C . SER A 1 605 ? 37.617 -37.887 17.139 1.00 27.14 605 SER A C 1
ATOM 4708 O O . SER A 1 605 ? 38.006 -38.591 18.070 1.00 27.14 605 SER A O 1
ATOM 4710 N N . ALA A 1 606 ? 36.561 -38.202 16.388 1.00 27.56 606 ALA A N 1
ATOM 4711 C CA . ALA A 1 606 ? 36.029 -39.555 16.263 1.00 27.56 606 ALA A CA 1
ATOM 4712 C C . ALA A 1 606 ? 35.786 -39.856 14.775 1.00 27.56 606 ALA A C 1
ATOM 4714 O O . ALA A 1 606 ? 35.150 -39.092 14.051 1.00 27.56 606 ALA A O 1
ATOM 4715 N N . SER A 1 607 ? 36.387 -40.960 14.355 1.00 27.45 607 SER A N 1
ATOM 4716 C CA . SER A 1 607 ? 36.722 -41.405 13.007 1.00 27.45 607 SER A CA 1
ATOM 4717 C C . SER A 1 607 ? 35.532 -41.835 12.147 1.00 27.45 607 SER A C 1
ATOM 4719 O O . SER A 1 607 ? 34.681 -42.571 12.634 1.00 27.45 607 SER A O 1
ATOM 4721 N N . ILE A 1 608 ? 35.565 -41.527 10.842 1.00 26.91 608 ILE A N 1
ATOM 4722 C CA . ILE A 1 608 ? 35.087 -42.433 9.779 1.00 26.91 608 ILE A CA 1
ATOM 4723 C C . ILE A 1 608 ? 36.058 -42.337 8.591 1.00 26.91 608 ILE A C 1
ATOM 4725 O O . ILE A 1 608 ? 36.281 -41.264 8.036 1.00 26.91 608 ILE A O 1
ATOM 4729 N N . GLU A 1 609 ? 36.643 -43.483 8.248 1.00 30.11 609 GLU A N 1
ATOM 4730 C CA . GLU A 1 609 ? 37.610 -43.719 7.175 1.00 30.11 609 GLU A CA 1
ATOM 4731 C C . GLU A 1 609 ? 37.025 -43.454 5.777 1.00 30.11 609 GLU A C 1
ATOM 4733 O O . GLU A 1 609 ? 35.941 -43.935 5.441 1.00 30.11 609 GLU A O 1
ATOM 4738 N N . VAL A 1 610 ? 37.790 -42.768 4.923 1.00 28.69 610 VAL A N 1
ATOM 4739 C CA . VAL A 1 610 ? 37.680 -42.890 3.463 1.00 28.69 610 VAL A CA 1
ATOM 4740 C C . VAL A 1 610 ? 39.088 -43.083 2.913 1.00 28.69 610 VAL A C 1
ATOM 4742 O O . VAL A 1 610 ? 39.953 -42.224 3.060 1.00 28.69 610 VAL A O 1
ATOM 4745 N N . SER A 1 611 ? 39.296 -44.247 2.310 1.00 27.22 611 SER A N 1
ATOM 4746 C CA . SER A 1 611 ? 40.519 -44.690 1.653 1.00 27.22 611 SER A CA 1
ATOM 4747 C C . SER A 1 611 ? 40.861 -43.841 0.424 1.00 27.22 611 SER A C 1
ATOM 4749 O O . SER A 1 611 ? 40.025 -43.655 -0.464 1.00 27.22 611 SER A O 1
ATOM 4751 N N . GLU A 1 612 ? 42.117 -43.402 0.370 1.00 32.00 612 GLU A N 1
ATOM 4752 C CA . GLU A 1 612 ? 42.835 -42.897 -0.803 1.00 32.00 612 GLU A CA 1
ATOM 4753 C C . GLU A 1 612 ? 42.840 -43.898 -1.966 1.00 32.00 612 GLU A C 1
ATOM 4755 O O . GLU A 1 612 ? 43.031 -45.093 -1.752 1.00 32.00 612 GLU A O 1
ATOM 4760 N N . PHE A 1 613 ? 42.778 -43.393 -3.204 1.00 25.38 613 PHE A N 1
ATOM 4761 C CA . PHE A 1 613 ? 43.656 -43.892 -4.264 1.00 25.38 613 PHE A CA 1
ATOM 4762 C C . PHE A 1 613 ? 44.048 -42.769 -5.242 1.00 25.38 613 PHE A C 1
ATOM 4764 O O . PHE A 1 613 ? 43.223 -42.168 -5.926 1.00 25.38 613 PHE A O 1
ATOM 4771 N N . GLN A 1 614 ? 45.352 -42.511 -5.185 1.00 28.33 614 GLN A N 1
ATOM 4772 C CA . GLN A 1 614 ? 46.314 -41.800 -6.028 1.00 28.33 614 GLN A CA 1
ATOM 4773 C C . GLN A 1 614 ? 45.891 -41.244 -7.399 1.00 28.33 614 GLN A C 1
ATOM 4775 O O . GLN A 1 614 ? 45.433 -41.947 -8.296 1.00 28.33 614 GLN A O 1
ATOM 4780 N N . SER A 1 615 ? 46.228 -39.965 -7.578 1.00 31.00 615 SER A N 1
ATOM 4781 C CA . SER A 1 615 ? 46.437 -39.285 -8.853 1.00 31.00 615 SER A CA 1
ATOM 4782 C C . SER A 1 615 ? 47.866 -39.510 -9.362 1.00 31.00 615 SER A C 1
ATOM 4784 O O . SER A 1 615 ? 48.818 -39.106 -8.691 1.00 31.00 615 SER A O 1
ATOM 4786 N N . GLU A 1 616 ? 48.018 -40.051 -10.570 1.00 30.47 616 GLU A N 1
ATOM 4787 C CA . GLU A 1 616 ? 49.247 -39.926 -11.358 1.00 30.47 616 GLU A CA 1
ATOM 4788 C C . GLU A 1 616 ? 49.045 -38.925 -12.500 1.00 30.47 616 GLU A C 1
ATOM 4790 O O . GLU A 1 616 ? 48.034 -38.919 -13.204 1.00 30.47 616 GLU A O 1
ATOM 4795 N N . ALA A 1 617 ? 50.032 -38.046 -12.641 1.00 39.94 617 ALA A N 1
ATOM 4796 C CA . ALA A 1 617 ? 50.182 -37.100 -13.731 1.00 39.94 617 ALA A CA 1
ATOM 4797 C C . ALA A 1 617 ? 50.683 -37.805 -15.001 1.00 39.94 617 ALA A C 1
ATOM 4799 O O . ALA A 1 617 ? 51.446 -38.755 -14.894 1.00 39.94 617 ALA A O 1
ATOM 4800 N N . ILE A 1 618 ? 50.320 -37.280 -16.179 1.00 32.75 618 ILE A N 1
ATOM 4801 C CA . ILE A 1 618 ? 51.193 -37.008 -17.344 1.00 32.75 618 ILE A CA 1
ATOM 4802 C C . ILE A 1 618 ? 50.324 -36.469 -18.498 1.00 32.75 618 ILE A C 1
ATOM 4804 O O . ILE A 1 618 ? 49.299 -37.048 -18.842 1.00 32.75 618 ILE A O 1
ATOM 4808 N N . GLY A 1 619 ? 50.810 -35.412 -19.160 1.00 29.47 619 GLY A N 1
ATOM 4809 C CA . GLY A 1 619 ? 50.689 -35.302 -20.618 1.00 29.47 619 GLY A CA 1
ATOM 4810 C C . GLY A 1 619 ? 49.778 -34.208 -21.168 1.00 29.47 619 GLY A C 1
ATOM 4811 O O . GLY A 1 619 ? 48.633 -34.459 -21.526 1.00 29.47 619 GLY A O 1
ATOM 4812 N N . ASN A 1 620 ? 50.352 -33.020 -21.372 1.00 43.03 620 ASN A N 1
ATOM 4813 C CA . ASN A 1 620 ? 49.875 -32.062 -22.369 1.00 43.03 620 ASN A CA 1
ATOM 4814 C C . ASN A 1 620 ? 49.826 -32.745 -23.747 1.00 43.03 620 ASN A C 1
ATOM 4816 O O . ASN A 1 620 ? 50.872 -33.077 -24.307 1.00 43.03 620 ASN A O 1
ATOM 4820 N N . SER A 1 621 ? 48.629 -32.918 -24.308 1.00 34.97 621 SER A N 1
ATOM 4821 C CA . SER A 1 621 ? 48.458 -33.119 -25.745 1.00 34.97 621 SER A CA 1
ATOM 4822 C C . SER A 1 621 ? 47.241 -32.347 -26.246 1.00 34.97 621 SER A C 1
ATOM 4824 O O . SER A 1 621 ? 46.142 -32.399 -25.698 1.00 34.97 621 SER A O 1
ATOM 4826 N N . ASP A 1 622 ? 47.512 -31.568 -27.278 1.00 48.75 622 ASP A N 1
ATOM 4827 C CA . ASP A 1 622 ? 46.593 -30.742 -28.031 1.00 48.75 622 ASP A CA 1
ATOM 4828 C C . ASP A 1 622 ? 45.683 -31.652 -28.875 1.00 48.75 622 ASP A C 1
ATOM 4830 O O . ASP A 1 622 ? 46.147 -32.308 -29.806 1.00 48.75 622 ASP A O 1
ATOM 4834 N N . SER A 1 623 ? 44.411 -31.789 -28.485 1.00 49.00 623 SER A N 1
ATOM 4835 C CA . SER A 1 623 ? 43.258 -32.082 -29.358 1.00 49.00 623 SER A CA 1
ATOM 4836 C C . SER A 1 623 ? 42.013 -32.426 -28.529 1.00 49.00 623 SER A C 1
ATOM 4838 O O . SER A 1 623 ? 41.791 -33.564 -28.129 1.00 49.00 623 SER A O 1
ATOM 4840 N N . SER A 1 624 ? 41.114 -31.463 -28.328 1.00 41.41 624 SER A N 1
ATOM 4841 C CA . SER A 1 624 ? 39.718 -31.800 -28.021 1.00 41.41 624 SER A CA 1
ATOM 4842 C C . SER A 1 624 ? 38.799 -31.078 -28.994 1.00 41.41 624 SER A C 1
ATOM 4844 O O . SER A 1 624 ? 38.316 -29.972 -28.770 1.00 41.41 624 SER A O 1
ATOM 4846 N N . LYS A 1 625 ? 38.543 -31.726 -30.135 1.00 46.84 625 LYS A N 1
ATOM 4847 C CA . LYS A 1 625 ? 37.283 -31.459 -30.828 1.00 46.84 625 LYS A CA 1
ATOM 4848 C C . LYS A 1 625 ? 36.179 -31.900 -29.860 1.00 46.84 625 LYS A C 1
ATOM 4850 O O . LYS A 1 625 ? 36.245 -33.040 -29.400 1.00 46.84 625 LYS A O 1
ATOM 4855 N N . PRO A 1 626 ? 35.214 -31.033 -29.510 1.00 66.56 626 PRO A N 1
ATOM 4856 C CA . PRO A 1 626 ? 34.137 -31.414 -28.609 1.00 66.56 626 PRO A CA 1
ATOM 4857 C C . PRO A 1 626 ? 33.419 -32.630 -29.195 1.00 66.56 626 PRO A C 1
ATOM 4859 O O . PRO A 1 626 ? 33.037 -32.623 -30.370 1.00 66.56 626 PRO A O 1
ATOM 4862 N N . TYR A 1 627 ? 33.287 -33.690 -28.396 1.00 82.25 627 TYR A N 1
ATOM 4863 C CA . TYR A 1 627 ? 32.485 -34.845 -28.779 1.00 82.25 627 TYR A CA 1
ATOM 4864 C C . TYR A 1 627 ? 31.058 -34.366 -29.092 1.00 82.25 627 TYR A C 1
ATOM 4866 O O . TYR A 1 627 ? 30.542 -33.492 -28.388 1.00 82.25 627 TYR A O 1
ATOM 4874 N N . PRO A 1 628 ? 30.417 -34.877 -30.158 1.00 85.81 628 PRO A N 1
ATOM 4875 C CA . PRO A 1 628 ? 29.024 -34.549 -30.418 1.00 85.81 628 PRO A CA 1
ATOM 4876 C C . PRO A 1 628 ? 28.186 -34.995 -29.210 1.00 85.81 628 PRO A C 1
ATOM 4878 O O . PRO A 1 628 ? 28.402 -36.105 -28.718 1.00 85.81 628 PRO A O 1
ATOM 4881 N N . PRO A 1 629 ? 27.255 -34.155 -28.723 1.00 91.44 629 PRO A N 1
ATOM 4882 C CA . PRO A 1 629 ? 26.474 -34.480 -27.538 1.00 91.44 629 PRO A CA 1
ATOM 4883 C C . PRO A 1 629 ? 25.668 -35.761 -27.751 1.00 91.44 629 PRO A C 1
ATOM 4885 O O . PRO A 1 629 ? 25.178 -36.046 -28.851 1.00 91.44 629 PRO A O 1
ATOM 4888 N N . THR A 1 630 ? 25.519 -36.527 -26.678 1.00 96.25 630 THR A N 1
ATOM 4889 C CA . THR A 1 630 ? 24.693 -37.732 -26.650 1.00 96.25 630 THR A CA 1
ATOM 4890 C C . THR A 1 630 ? 23.210 -37.388 -26.839 1.00 96.25 630 THR A C 1
ATOM 4892 O O . THR A 1 630 ? 22.777 -36.244 -26.681 1.00 96.25 630 THR A O 1
ATOM 4895 N N . LEU A 1 631 ? 22.387 -38.390 -27.174 1.00 95.19 631 LEU A N 1
ATOM 4896 C CA . LEU A 1 631 ? 20.942 -38.195 -27.350 1.00 95.19 631 LEU A CA 1
ATOM 4897 C C . LEU A 1 631 ? 20.269 -37.644 -26.078 1.00 95.19 631 LEU A C 1
ATOM 4899 O O . LEU A 1 631 ? 19.379 -36.804 -26.181 1.00 95.19 631 LEU A O 1
ATOM 4903 N N . GLU A 1 632 ? 20.698 -38.095 -24.896 1.00 93.38 632 GLU A N 1
ATOM 4904 C CA . GLU A 1 632 ? 20.159 -37.636 -23.607 1.00 93.38 632 GLU A CA 1
ATOM 4905 C C . GLU A 1 632 ? 20.593 -36.204 -23.273 1.00 93.38 632 GLU A C 1
ATOM 4907 O O . GLU A 1 632 ? 19.777 -35.404 -22.815 1.00 93.38 632 GLU A O 1
ATOM 4912 N N . GLU A 1 633 ? 21.834 -35.832 -23.591 1.00 94.81 633 GLU A N 1
ATOM 4913 C CA . GLU A 1 633 ? 22.297 -34.445 -23.468 1.00 94.81 633 GLU A CA 1
ATOM 4914 C C . GLU A 1 633 ? 21.511 -33.517 -24.399 1.00 94.81 633 GLU A C 1
ATOM 4916 O O . GLU A 1 633 ? 21.061 -32.453 -23.979 1.00 94.81 633 GLU A O 1
ATOM 4921 N N . LEU A 1 634 ? 21.255 -33.940 -25.642 1.00 95.25 634 LEU A N 1
ATOM 4922 C CA . LEU A 1 634 ? 20.425 -33.171 -26.570 1.00 95.25 634 LEU A CA 1
ATOM 4923 C C . LEU A 1 634 ? 18.977 -33.034 -26.085 1.00 95.25 634 LEU A C 1
ATOM 4925 O O . LEU A 1 634 ? 18.404 -31.957 -26.232 1.00 95.25 634 LEU A O 1
ATOM 4929 N N . LYS A 1 635 ? 18.382 -34.068 -25.474 1.00 96.12 635 LYS A N 1
ATOM 4930 C CA . LYS A 1 635 ? 17.053 -33.956 -24.844 1.00 96.12 635 LYS A CA 1
ATOM 4931 C C . LYS A 1 635 ? 17.050 -32.910 -23.734 1.00 96.12 635 LYS A C 1
ATOM 4933 O O . LYS A 1 635 ? 16.151 -32.072 -23.701 1.00 96.12 635 LYS A O 1
ATOM 4938 N N . ALA A 1 636 ? 18.052 -32.941 -22.854 1.00 92.75 636 ALA A N 1
ATOM 4939 C CA . ALA A 1 636 ? 18.185 -31.978 -21.766 1.00 92.75 636 ALA A CA 1
ATOM 4940 C C . ALA A 1 636 ? 18.345 -30.544 -22.295 1.00 92.75 636 ALA A C 1
ATOM 4942 O O . ALA A 1 636 ? 17.653 -29.641 -21.828 1.00 92.75 636 ALA A O 1
ATOM 4943 N N . LEU A 1 637 ? 19.181 -30.348 -23.320 1.00 95.44 637 LEU A N 1
ATOM 4944 C CA . LEU A 1 637 ? 19.380 -29.049 -23.969 1.00 95.44 637 LEU A CA 1
ATOM 4945 C C . LEU A 1 637 ? 18.108 -28.532 -24.655 1.00 95.44 637 LEU A C 1
ATOM 4947 O O . LEU A 1 637 ? 17.818 -27.340 -24.576 1.00 95.44 637 LEU A O 1
ATOM 4951 N N . ILE A 1 638 ? 17.325 -29.408 -25.296 1.00 93.81 638 ILE A N 1
ATOM 4952 C CA . ILE A 1 638 ? 16.038 -29.027 -25.896 1.00 93.81 638 ILE A CA 1
ATOM 4953 C C . ILE A 1 638 ? 15.064 -28.571 -24.809 1.00 93.81 638 ILE A C 1
ATOM 4955 O O . ILE A 1 638 ? 14.490 -27.496 -24.938 1.00 93.81 638 ILE A O 1
ATOM 4959 N N . VAL A 1 639 ? 14.902 -29.350 -23.734 1.00 93.56 639 VAL A N 1
ATOM 4960 C CA . VAL A 1 639 ? 13.987 -29.024 -22.622 1.00 93.56 639 VAL A CA 1
ATOM 4961 C C . VAL A 1 639 ? 14.398 -27.739 -21.896 1.00 93.56 639 VAL A C 1
ATOM 4963 O O . VAL A 1 639 ? 13.537 -27.039 -21.374 1.00 93.56 639 VAL A O 1
ATOM 4966 N N . ALA A 1 640 ? 15.690 -27.408 -21.883 1.00 93.12 640 ALA A N 1
ATOM 4967 C CA . ALA A 1 640 ? 16.205 -26.184 -21.277 1.00 93.12 640 ALA A CA 1
ATOM 4968 C C . ALA A 1 640 ? 15.959 -24.913 -22.113 1.00 93.12 640 ALA A C 1
ATOM 4970 O O . ALA A 1 640 ? 16.120 -23.815 -21.581 1.00 93.12 640 ALA A O 1
ATOM 4971 N N . CYS A 1 641 ? 15.586 -25.033 -23.393 1.00 91.06 641 CYS A N 1
ATOM 4972 C CA . CYS A 1 641 ? 15.303 -23.870 -24.233 1.00 91.06 641 CYS A CA 1
ATOM 4973 C C . CYS A 1 641 ? 14.065 -23.125 -23.715 1.00 91.06 641 CYS A C 1
ATOM 4975 O O . CYS A 1 641 ? 13.025 -23.733 -23.492 1.00 91.06 641 CYS A O 1
ATOM 4977 N N . GLN A 1 642 ? 14.157 -21.801 -23.588 1.00 91.50 642 GLN A N 1
ATOM 4978 C CA . GLN A 1 642 ? 13.052 -20.917 -23.189 1.00 91.50 642 GLN A CA 1
ATOM 4979 C C . GLN A 1 642 ? 12.545 -20.054 -24.350 1.00 91.50 642 GLN A C 1
ATOM 4981 O O . GLN A 1 642 ? 11.485 -19.433 -24.259 1.00 91.50 642 GLN A O 1
ATOM 4986 N N . SER A 1 643 ? 13.290 -20.007 -25.458 1.00 90.31 643 SER A N 1
ATOM 4987 C CA . SER A 1 643 ? 12.965 -19.188 -26.623 1.00 90.31 643 SER A CA 1
ATOM 4988 C C . SER A 1 643 ? 13.168 -19.930 -27.947 1.00 90.31 643 SER A C 1
ATOM 4990 O O . SER A 1 643 ? 13.997 -20.834 -28.076 1.00 90.31 643 SER A O 1
ATOM 4992 N N . LEU A 1 644 ? 12.439 -19.512 -28.991 1.00 87.62 644 LEU A N 1
ATOM 4993 C CA . LEU A 1 644 ? 12.614 -20.061 -30.342 1.00 87.62 644 LEU A CA 1
ATOM 4994 C C . LEU A 1 644 ? 14.029 -19.789 -30.893 1.00 87.62 644 LEU A C 1
ATOM 4996 O O . LEU A 1 644 ? 14.547 -20.565 -31.698 1.00 87.62 644 LEU A O 1
ATOM 5000 N N . THR A 1 645 ? 14.666 -18.697 -30.465 1.00 86.88 645 THR A N 1
ATOM 5001 C CA . THR A 1 645 ? 16.033 -18.331 -30.865 1.00 86.88 645 THR A CA 1
ATOM 5002 C C . THR A 1 645 ? 17.063 -19.325 -30.330 1.00 86.88 645 THR A C 1
ATOM 5004 O O . THR A 1 645 ? 17.960 -19.732 -31.073 1.00 86.88 645 THR A O 1
ATOM 5007 N N . GLU A 1 646 ? 16.914 -19.776 -29.083 1.00 91.19 646 GLU A N 1
ATOM 5008 C CA . GLU A 1 646 ? 17.753 -20.831 -28.499 1.00 91.19 646 GLU A CA 1
ATOM 5009 C C . GLU A 1 646 ? 17.576 -22.152 -29.245 1.00 91.19 646 GLU A C 1
ATOM 5011 O O . GLU A 1 646 ? 18.562 -22.740 -29.688 1.00 91.19 646 GLU A O 1
ATOM 5016 N N . LEU A 1 647 ? 16.331 -22.560 -29.514 1.00 90.50 647 LEU A N 1
ATOM 5017 C CA . LEU A 1 647 ? 16.049 -23.794 -30.250 1.00 90.50 647 LEU A CA 1
ATOM 5018 C C . LEU A 1 647 ? 16.624 -23.759 -31.681 1.00 90.50 647 LEU A C 1
ATOM 5020 O O . LEU A 1 647 ? 17.159 -24.753 -32.181 1.00 90.50 647 LEU A O 1
ATOM 5024 N N . LYS A 1 648 ? 16.566 -22.605 -32.361 1.00 88.81 648 LYS A N 1
ATOM 5025 C CA . LYS A 1 648 ? 17.207 -22.400 -33.676 1.00 88.81 648 LYS A CA 1
ATOM 5026 C C . LYS A 1 648 ? 18.733 -22.467 -33.591 1.00 88.81 648 LYS A C 1
ATOM 5028 O O . LYS A 1 648 ? 19.367 -23.023 -34.489 1.00 88.81 648 LYS A O 1
ATOM 5033 N N . THR A 1 649 ? 19.318 -21.928 -32.526 1.00 90.38 649 THR A N 1
ATOM 5034 C CA . THR A 1 649 ? 20.767 -21.980 -32.283 1.00 90.38 649 THR A CA 1
ATOM 5035 C C . THR A 1 649 ? 21.223 -23.416 -32.044 1.00 90.38 649 THR A C 1
ATOM 5037 O O . THR A 1 649 ? 22.181 -23.858 -32.677 1.00 90.38 649 THR A O 1
ATOM 5040 N N . LEU A 1 650 ? 20.468 -24.179 -31.252 1.00 91.56 650 LEU A N 1
ATOM 5041 C CA . LEU A 1 650 ? 20.719 -25.595 -30.994 1.00 91.56 650 LEU A CA 1
ATOM 5042 C C . LEU A 1 650 ? 20.655 -26.428 -32.286 1.00 91.56 650 LEU A C 1
ATOM 5044 O O . LEU A 1 650 ? 21.547 -27.229 -32.566 1.00 91.56 650 LEU A O 1
ATOM 5048 N N . ASN A 1 651 ? 19.654 -26.170 -33.136 1.00 90.56 651 ASN A N 1
ATOM 5049 C CA . ASN A 1 651 ? 19.543 -26.777 -34.468 1.00 90.56 651 ASN A CA 1
ATOM 5050 C C . ASN A 1 651 ? 20.743 -26.457 -35.373 1.00 90.56 651 ASN A C 1
ATOM 5052 O O . ASN A 1 651 ? 21.185 -27.318 -36.135 1.00 90.56 651 ASN A O 1
ATOM 5056 N N . LYS A 1 652 ? 21.272 -25.229 -35.304 1.00 90.75 652 LYS A N 1
ATOM 5057 C CA . LYS A 1 652 ? 22.461 -24.813 -36.063 1.00 90.75 652 LYS A CA 1
ATOM 5058 C C . LYS A 1 652 ? 23.733 -25.489 -35.542 1.00 90.75 652 LYS A C 1
ATOM 5060 O O . LYS A 1 652 ? 24.583 -25.846 -36.349 1.00 90.75 652 LYS A O 1
ATOM 5065 N N . GLN A 1 653 ? 23.854 -25.661 -34.226 1.00 92.75 653 GLN A N 1
ATOM 5066 C CA . GLN A 1 653 ? 25.034 -26.239 -33.577 1.00 92.75 653 GLN A CA 1
ATOM 5067 C C . GLN A 1 653 ? 25.118 -27.761 -33.734 1.00 92.75 653 GLN A C 1
ATOM 5069 O O . GLN A 1 653 ? 26.192 -28.281 -34.022 1.00 92.75 653 GLN A O 1
ATOM 5074 N N . HIS A 1 654 ? 24.001 -28.477 -33.584 1.00 92.25 654 HIS A N 1
ATOM 5075 C CA . HIS A 1 654 ? 24.001 -29.947 -33.530 1.00 92.25 654 HIS A CA 1
ATOM 5076 C C . HIS A 1 654 ? 23.345 -30.627 -34.739 1.00 92.25 654 HIS A C 1
ATOM 5078 O O . HIS A 1 654 ? 23.338 -31.857 -34.836 1.00 92.25 654 HIS A O 1
ATOM 5084 N N . GLY A 1 655 ? 22.833 -29.835 -35.684 1.00 90.12 655 GLY A N 1
ATOM 5085 C CA . GLY A 1 655 ? 22.162 -30.305 -36.888 1.00 90.12 655 GLY A CA 1
ATOM 5086 C C . GLY A 1 655 ? 20.699 -30.680 -36.638 1.00 90.12 655 GLY A C 1
ATOM 5087 O O . GLY A 1 655 ? 20.365 -31.413 -35.707 1.00 90.12 655 GLY A O 1
ATOM 5088 N N . ILE A 1 656 ? 19.820 -30.224 -37.533 1.00 86.69 656 ILE A N 1
ATOM 5089 C CA . ILE A 1 656 ? 18.361 -30.398 -37.424 1.00 86.69 656 ILE A CA 1
ATOM 5090 C C . ILE A 1 656 ? 17.927 -31.867 -37.305 1.00 86.69 656 ILE A C 1
ATOM 5092 O O . ILE A 1 656 ? 16.956 -32.177 -36.623 1.00 86.69 656 ILE A O 1
ATOM 5096 N N . THR A 1 657 ? 18.670 -32.793 -37.917 1.00 87.44 657 THR A N 1
ATOM 5097 C CA . THR A 1 657 ? 18.377 -34.231 -37.859 1.00 87.44 657 THR A CA 1
ATOM 5098 C C . THR A 1 657 ? 18.580 -34.805 -36.456 1.00 87.44 657 THR A C 1
ATOM 5100 O O . THR A 1 657 ? 17.765 -35.607 -36.004 1.00 87.44 657 THR A O 1
ATOM 5103 N N . ASN A 1 658 ? 19.640 -34.400 -35.750 1.00 88.88 658 ASN A N 1
ATOM 5104 C CA . ASN A 1 658 ? 19.948 -34.918 -34.413 1.00 88.88 658 ASN A CA 1
ATOM 5105 C C . ASN A 1 658 ? 19.023 -34.307 -33.361 1.00 88.88 658 ASN A C 1
ATOM 5107 O O . ASN A 1 658 ? 18.471 -35.032 -32.536 1.00 88.88 658 ASN A O 1
ATOM 5111 N N . VAL A 1 659 ? 18.780 -32.997 -33.452 1.00 90.44 659 VAL A N 1
ATOM 5112 C CA . VAL A 1 659 ? 17.801 -32.304 -32.601 1.00 90.44 659 VAL A CA 1
ATOM 5113 C C . VAL A 1 659 ? 16.392 -32.858 -32.842 1.00 90.44 659 VAL A C 1
ATOM 5115 O O . VAL A 1 659 ? 15.663 -33.102 -31.887 1.00 90.44 659 VAL A O 1
ATOM 5118 N N . GLY A 1 660 ? 16.029 -33.159 -34.095 1.00 86.94 660 GLY A N 1
ATOM 5119 C CA . GLY A 1 660 ? 14.753 -33.792 -34.438 1.00 86.94 660 GLY A CA 1
ATOM 5120 C C . GLY A 1 660 ? 14.576 -35.179 -33.812 1.00 86.94 660 GLY A C 1
ATOM 5121 O O . GLY A 1 660 ? 13.519 -35.462 -33.251 1.00 86.94 660 GLY A O 1
ATOM 5122 N N . LYS A 1 661 ? 15.617 -36.025 -33.835 1.00 88.94 661 LYS A N 1
ATOM 5123 C CA . LYS A 1 661 ? 15.607 -37.328 -33.142 1.00 88.94 661 LYS A CA 1
ATOM 5124 C C . LYS A 1 661 ? 15.478 -37.172 -31.625 1.00 88.94 661 LYS A C 1
ATOM 5126 O O . LYS A 1 661 ? 14.719 -37.909 -31.003 1.00 88.94 661 LYS A O 1
ATOM 5131 N N . ALA A 1 662 ? 16.191 -36.212 -31.034 1.00 92.25 662 ALA A N 1
ATOM 5132 C CA . ALA A 1 662 ? 16.117 -35.936 -29.602 1.00 92.25 662 ALA A CA 1
ATOM 5133 C C . ALA A 1 662 ? 14.723 -35.441 -29.186 1.00 92.25 662 ALA A C 1
ATOM 5135 O O . ALA A 1 662 ? 14.161 -35.969 -28.231 1.00 92.25 662 ALA A O 1
ATOM 5136 N N . TYR A 1 663 ? 14.125 -34.521 -29.949 1.00 93.44 663 TYR A N 1
ATOM 5137 C CA . TYR A 1 663 ? 12.754 -34.051 -29.735 1.00 93.44 663 TYR A CA 1
ATOM 5138 C C . TYR A 1 663 ? 11.731 -35.195 -29.827 1.00 93.44 663 TYR A C 1
ATOM 5140 O O . TYR A 1 663 ? 10.886 -35.332 -28.945 1.00 93.44 663 TYR A O 1
ATOM 5148 N N . GLN A 1 664 ? 11.835 -36.067 -30.838 1.00 90.62 664 GLN A N 1
ATOM 5149 C CA . GLN A 1 664 ? 10.954 -37.238 -30.976 1.00 90.62 664 GLN A CA 1
ATOM 5150 C C . GLN A 1 664 ? 11.057 -38.208 -29.792 1.00 90.62 664 GLN A C 1
ATOM 5152 O O . GLN A 1 664 ? 10.095 -38.908 -29.489 1.00 90.62 664 GLN A O 1
ATOM 5157 N N . ALA A 1 665 ? 12.205 -38.234 -29.114 1.00 92.31 665 ALA A N 1
ATOM 5158 C CA . ALA A 1 665 ? 12.454 -39.081 -27.957 1.00 92.31 665 ALA A CA 1
ATOM 5159 C C . ALA A 1 665 ? 12.091 -38.419 -26.607 1.00 92.31 665 ALA A C 1
ATOM 5161 O O . ALA A 1 665 ? 12.299 -39.038 -25.560 1.00 92.31 665 ALA A O 1
ATOM 5162 N N . LEU A 1 666 ? 11.571 -37.183 -26.608 1.00 91.19 666 LEU A N 1
ATOM 5163 C CA . LEU A 1 666 ? 10.971 -36.539 -25.433 1.00 91.19 666 LEU A CA 1
ATOM 5164 C C . LEU A 1 666 ? 9.584 -37.118 -25.136 1.00 91.19 666 LEU A C 1
ATOM 5166 O O . LEU A 1 666 ? 8.897 -37.606 -26.034 1.00 91.19 666 LEU A O 1
ATOM 5170 N N . ASN A 1 667 ? 9.136 -37.015 -23.883 1.00 93.94 667 ASN A N 1
ATOM 5171 C CA . ASN A 1 667 ? 7.760 -37.377 -23.541 1.00 93.94 667 ASN A CA 1
ATOM 5172 C C . ASN A 1 667 ? 6.750 -36.343 -24.085 1.00 93.94 667 ASN A C 1
ATOM 5174 O O . ASN A 1 667 ? 7.112 -35.221 -24.440 1.00 93.94 667 ASN A O 1
ATOM 5178 N N . LEU A 1 668 ? 5.463 -36.708 -24.134 1.00 87.62 668 LEU A N 1
ATOM 5179 C CA . LEU A 1 668 ? 4.412 -35.861 -24.719 1.00 87.62 668 LEU A CA 1
ATOM 5180 C C . LEU A 1 668 ? 4.296 -34.480 -24.054 1.00 87.62 668 LEU A C 1
ATOM 5182 O O . LEU A 1 668 ? 4.021 -33.498 -24.738 1.00 87.62 668 LEU A O 1
ATOM 5186 N N . LEU A 1 669 ? 4.523 -34.396 -22.740 1.00 86.00 669 LEU A N 1
ATOM 5187 C CA . LEU A 1 669 ? 4.430 -33.143 -21.987 1.00 86.00 669 LEU A CA 1
ATOM 5188 C C . LEU A 1 669 ? 5.601 -32.211 -22.327 1.00 86.00 669 LEU A C 1
ATOM 5190 O O . LEU A 1 669 ? 5.401 -31.024 -22.570 1.00 86.00 669 LEU A O 1
ATOM 5194 N N . GLN A 1 670 ? 6.811 -32.760 -22.430 1.00 91.69 670 GLN A N 1
ATOM 5195 C CA . GLN A 1 670 ? 8.002 -32.036 -22.872 1.00 91.69 670 GLN A CA 1
ATOM 5196 C C . GLN A 1 670 ? 7.868 -31.567 -24.324 1.00 91.69 670 GLN A C 1
ATOM 5198 O O . GLN A 1 670 ? 8.162 -30.412 -24.614 1.00 91.69 670 GLN A O 1
ATOM 5203 N N . GLN A 1 671 ? 7.372 -32.417 -25.228 1.00 91.75 671 GLN A N 1
ATOM 5204 C CA . GLN A 1 671 ? 7.104 -32.011 -26.612 1.00 91.75 671 GLN A CA 1
ATOM 5205 C C . GLN A 1 671 ? 6.083 -30.869 -26.671 1.00 91.75 671 GLN A C 1
ATOM 5207 O O . GLN A 1 671 ? 6.317 -29.893 -27.376 1.00 91.75 671 GLN A O 1
ATOM 5212 N N . ALA A 1 672 ? 5.001 -30.945 -25.888 1.00 86.19 672 ALA A N 1
ATOM 5213 C CA . ALA A 1 672 ? 3.996 -29.884 -25.818 1.00 86.19 672 ALA A CA 1
ATOM 5214 C C . ALA A 1 672 ? 4.576 -28.554 -25.304 1.00 86.19 672 ALA A C 1
ATOM 5216 O O . ALA A 1 672 ? 4.223 -27.492 -25.814 1.00 86.19 672 ALA A O 1
ATOM 5217 N N . HIS A 1 673 ? 5.495 -28.601 -24.334 1.00 89.06 673 HIS A N 1
ATOM 5218 C CA . HIS A 1 673 ? 6.195 -27.411 -23.853 1.00 89.06 673 HIS A CA 1
ATOM 5219 C C . HIS A 1 673 ? 7.027 -26.751 -24.964 1.00 89.06 673 HIS A C 1
ATOM 5221 O O . HIS A 1 673 ? 6.890 -25.553 -25.210 1.00 89.06 673 HIS A O 1
ATOM 5227 N N . ILE A 1 674 ? 7.826 -27.536 -25.693 1.00 92.38 674 ILE A N 1
ATOM 5228 C CA . ILE A 1 674 ? 8.642 -27.032 -26.808 1.00 92.38 674 ILE A CA 1
ATOM 5229 C C . ILE A 1 674 ? 7.772 -26.514 -27.960 1.00 92.38 674 ILE A C 1
ATOM 5231 O O . ILE A 1 674 ? 8.059 -25.453 -28.518 1.00 92.38 674 ILE A O 1
ATOM 5235 N N . ASP A 1 675 ? 6.675 -27.206 -28.273 1.00 91.69 675 ASP A N 1
ATOM 5236 C CA . ASP A 1 675 ? 5.710 -26.773 -29.288 1.00 91.69 675 ASP A CA 1
ATOM 5237 C C . ASP A 1 675 ? 5.095 -25.416 -28.918 1.00 91.69 675 ASP A C 1
ATOM 5239 O O . ASP A 1 675 ? 4.940 -24.547 -29.778 1.00 91.69 675 ASP A O 1
ATOM 5243 N N . SER A 1 676 ? 4.816 -25.183 -27.631 1.00 89.50 676 SER A N 1
ATOM 5244 C CA . SER A 1 676 ? 4.322 -23.891 -27.155 1.00 89.50 676 SER A CA 1
ATOM 5245 C C . SER A 1 676 ? 5.350 -22.767 -27.280 1.00 89.50 676 SER A C 1
ATOM 5247 O O . SER A 1 676 ? 4.953 -21.632 -27.539 1.00 89.50 676 SER A O 1
ATOM 5249 N N . ILE A 1 677 ? 6.647 -23.034 -27.101 1.00 89.06 677 ILE A N 1
ATOM 5250 C CA . ILE A 1 677 ? 7.695 -22.016 -27.300 1.00 89.06 677 ILE A CA 1
ATOM 5251 C C . ILE A 1 677 ? 7.687 -21.550 -28.757 1.00 89.06 677 ILE A C 1
ATOM 5253 O O . ILE A 1 677 ? 7.739 -20.349 -29.035 1.00 89.06 677 ILE A O 1
ATOM 5257 N N . ALA A 1 678 ? 7.574 -22.493 -29.694 1.00 87.94 678 ALA A N 1
ATOM 5258 C CA . ALA A 1 678 ? 7.462 -22.182 -31.112 1.00 87.94 678 ALA A CA 1
ATOM 5259 C C . ALA A 1 678 ? 6.146 -21.449 -31.432 1.00 87.94 678 ALA A C 1
ATOM 5261 O O . ALA A 1 678 ? 6.160 -20.461 -32.168 1.00 87.94 678 ALA A O 1
ATOM 5262 N N . ALA A 1 679 ? 5.029 -21.869 -30.830 1.00 88.19 679 ALA A N 1
ATOM 5263 C CA . ALA A 1 679 ? 3.725 -21.238 -31.019 1.00 88.19 679 ALA A CA 1
ATOM 5264 C C . ALA A 1 679 ? 3.662 -19.794 -30.492 1.00 88.19 679 ALA A C 1
ATOM 5266 O O . ALA A 1 679 ? 3.017 -18.943 -31.106 1.00 88.19 679 ALA A O 1
ATOM 5267 N N . ASN A 1 680 ? 4.351 -19.494 -29.388 1.00 88.69 680 ASN A N 1
ATOM 5268 C CA . ASN A 1 680 ? 4.412 -18.151 -28.802 1.00 88.69 680 ASN A CA 1
ATOM 5269 C C . ASN A 1 680 ? 5.209 -17.155 -29.657 1.00 88.69 680 ASN A C 1
ATOM 5271 O O . ASN A 1 680 ? 4.993 -15.951 -29.553 1.00 88.69 680 ASN A O 1
ATOM 5275 N N . ALA A 1 681 ? 6.099 -17.636 -30.529 1.00 86.12 681 ALA A N 1
ATOM 5276 C CA . ALA A 1 681 ? 6.883 -16.781 -31.417 1.00 86.12 681 ALA A CA 1
ATOM 5277 C C . ALA A 1 681 ? 6.092 -16.257 -32.630 1.00 86.12 681 ALA A C 1
ATOM 5279 O O . ALA A 1 681 ? 6.586 -15.387 -33.348 1.00 86.12 681 ALA A O 1
ATOM 5280 N N . VAL A 1 682 ? 4.889 -16.785 -32.879 1.00 84.56 682 VAL A N 1
ATOM 5281 C CA . VAL A 1 682 ? 4.027 -16.384 -33.998 1.00 84.56 682 VAL A CA 1
ATOM 5282 C C . VAL A 1 682 ? 2.729 -15.795 -33.437 1.00 84.56 682 VAL A C 1
ATOM 5284 O O . VAL A 1 682 ? 2.128 -16.390 -32.541 1.00 84.56 682 VAL A O 1
ATOM 5287 N N . PRO A 1 683 ? 2.252 -14.637 -33.931 1.00 86.94 683 PRO A N 1
ATOM 5288 C CA . PRO A 1 683 ? 1.035 -14.009 -33.408 1.00 86.94 683 PRO A CA 1
ATOM 5289 C C . PRO A 1 683 ? -0.231 -14.840 -33.681 1.00 86.94 683 PRO A C 1
ATOM 5291 O O . PRO A 1 683 ? -1.200 -14.764 -32.931 1.00 86.94 683 PRO A O 1
ATOM 5294 N N . HIS A 1 684 ? -0.214 -15.691 -34.707 1.00 89.75 684 HIS A N 1
ATOM 5295 C CA . HIS A 1 684 ? -1.345 -16.526 -35.115 1.00 89.75 684 HIS A CA 1
ATOM 5296 C C . HIS A 1 684 ? -1.494 -17.798 -34.267 1.00 89.75 684 HIS A C 1
ATOM 5298 O O . HIS A 1 684 ? -0.567 -18.212 -33.568 1.00 89.75 684 HIS A O 1
ATOM 5304 N N . LYS A 1 685 ? -2.674 -18.427 -34.326 1.00 91.69 685 LYS A N 1
ATOM 5305 C CA . LYS A 1 685 ? -2.892 -19.769 -33.769 1.00 91.69 685 LYS A CA 1
ATOM 5306 C C . LYS A 1 685 ? -2.036 -20.784 -34.524 1.00 91.69 685 LYS A C 1
ATOM 5308 O O . LYS A 1 685 ? -1.980 -20.751 -35.752 1.00 91.69 685 LYS A O 1
ATOM 5313 N N . VAL A 1 686 ? -1.388 -21.671 -33.778 1.00 93.94 686 VAL A N 1
ATOM 5314 C CA . VAL A 1 686 ? -0.493 -22.695 -34.319 1.00 93.94 686 VAL A CA 1
ATOM 5315 C C . VAL A 1 686 ? -1.101 -24.065 -34.062 1.00 93.94 686 VAL A C 1
ATOM 5317 O O . VAL A 1 686 ? -1.674 -24.316 -33.004 1.00 93.94 686 VAL A O 1
ATOM 5320 N N . TYR A 1 687 ? -0.975 -24.945 -35.043 1.00 95.31 687 TYR A N 1
ATOM 5321 C CA . TYR A 1 687 ? -1.533 -26.285 -35.053 1.00 95.31 687 TYR A CA 1
ATOM 5322 C C . TYR A 1 687 ? -0.428 -27.295 -35.349 1.00 95.31 687 TYR A C 1
ATOM 5324 O O . TYR A 1 687 ? 0.524 -27.002 -36.066 1.00 95.31 687 TYR A O 1
ATOM 5332 N N . LYS A 1 688 ? -0.566 -28.503 -34.815 1.00 94.31 688 LYS A N 1
ATOM 5333 C CA . LYS A 1 688 ? 0.260 -29.660 -35.146 1.00 94.31 688 LYS A CA 1
ATOM 5334 C C . LYS A 1 688 ? -0.456 -30.474 -36.219 1.00 94.31 688 LYS A C 1
ATOM 5336 O O . LYS A 1 688 ? -1.601 -30.873 -36.015 1.00 94.31 688 LYS A O 1
ATOM 5341 N N . TYR A 1 689 ? 0.211 -30.707 -37.344 1.00 95.19 689 TYR A N 1
ATOM 5342 C CA . TYR A 1 689 ? -0.326 -31.493 -38.450 1.00 95.19 689 TYR A CA 1
ATOM 5343 C C . TYR A 1 689 ? -0.290 -32.990 -38.118 1.00 95.19 689 TYR A C 1
ATOM 5345 O O . TYR A 1 689 ? 0.763 -33.527 -37.784 1.00 95.19 689 TYR A O 1
ATOM 5353 N N . LEU A 1 690 ? -1.427 -33.674 -38.193 1.00 93.81 690 LEU A N 1
ATOM 5354 C CA . LEU A 1 690 ? -1.594 -35.091 -37.855 1.00 93.81 690 LEU A CA 1
ATOM 5355 C C . LEU A 1 690 ? -1.904 -35.976 -39.069 1.00 93.81 690 LEU A C 1
ATOM 5357 O O . LEU A 1 690 ? -1.908 -37.199 -38.917 1.00 93.81 690 LEU A O 1
ATOM 5361 N N . GLY A 1 691 ? -2.134 -35.381 -40.241 1.00 93.50 691 GLY A N 1
ATOM 5362 C CA . GLY A 1 691 ? -2.484 -36.094 -41.468 1.00 93.50 691 GLY A CA 1
ATOM 5363 C C . GLY A 1 691 ? -1.322 -36.858 -42.113 1.00 93.50 691 GLY A C 1
ATOM 5364 O O . GLY A 1 691 ? -0.185 -36.873 -41.625 1.00 93.50 691 GLY A O 1
ATOM 5365 N N . GLN A 1 692 ? -1.627 -37.517 -43.233 1.00 94.12 692 GLN A N 1
ATOM 5366 C CA . GLN A 1 692 ? -0.639 -38.239 -44.042 1.00 94.12 692 GLN A CA 1
ATOM 5367 C C . GLN A 1 692 ? 0.367 -37.263 -44.673 1.00 94.12 692 GLN A C 1
ATOM 5369 O O . GLN A 1 692 ? -0.029 -36.172 -45.061 1.00 94.12 692 GLN A O 1
ATOM 5374 N N . PRO A 1 693 ? 1.657 -37.613 -44.829 1.00 94.56 693 PRO A N 1
ATOM 5375 C CA . PRO A 1 693 ? 2.637 -36.691 -45.397 1.00 94.56 693 PRO A CA 1
ATOM 5376 C C . PRO A 1 693 ? 2.247 -36.174 -46.791 1.00 94.56 693 PRO A C 1
ATOM 5378 O O . PRO A 1 693 ? 2.069 -36.964 -47.718 1.00 94.56 693 PRO A O 1
ATOM 5381 N N . ILE A 1 694 ? 2.179 -34.851 -46.959 1.00 94.25 694 ILE A N 1
ATOM 5382 C CA . ILE A 1 694 ? 1.823 -34.202 -48.232 1.00 94.25 694 ILE A CA 1
ATOM 5383 C C . ILE A 1 694 ? 3.081 -33.617 -48.872 1.00 94.25 694 ILE A C 1
ATOM 5385 O O . ILE A 1 694 ? 3.870 -32.938 -48.212 1.00 94.25 694 ILE A O 1
ATOM 5389 N N . LYS A 1 695 ? 3.285 -33.864 -50.168 1.00 90.38 695 LYS A N 1
ATOM 5390 C CA . LYS A 1 695 ? 4.393 -33.276 -50.930 1.00 90.38 695 LYS A CA 1
ATOM 5391 C C . LYS A 1 695 ? 3.984 -31.921 -51.507 1.00 90.38 695 LYS A C 1
ATOM 5393 O O . LYS A 1 695 ? 2.992 -31.826 -52.220 1.00 90.38 695 LYS A O 1
ATOM 5398 N N . VAL A 1 696 ? 4.785 -30.897 -51.233 1.00 85.12 696 VAL A N 1
ATOM 5399 C CA . VAL A 1 696 ? 4.517 -29.492 -51.557 1.00 85.12 696 VAL A CA 1
ATOM 5400 C C . VAL A 1 696 ? 5.744 -28.943 -52.277 1.00 85.12 696 VAL A C 1
ATOM 5402 O O . VAL A 1 696 ? 6.776 -28.645 -51.669 1.00 85.12 696 VAL A O 1
ATOM 5405 N N . GLY A 1 697 ? 5.685 -28.902 -53.608 1.00 84.69 697 GLY A N 1
ATOM 5406 C CA . GLY A 1 697 ? 6.859 -28.626 -54.437 1.00 84.69 697 GLY A CA 1
ATOM 5407 C C . GLY A 1 697 ? 7.990 -29.637 -54.183 1.00 84.69 697 GLY A C 1
ATOM 5408 O O . GLY A 1 697 ? 7.853 -30.830 -54.462 1.00 84.69 697 GLY A O 1
ATOM 5409 N N . GLN A 1 698 ? 9.123 -29.159 -53.655 1.00 83.50 698 GLN A N 1
ATOM 5410 C CA . GLN A 1 698 ? 10.287 -29.990 -53.301 1.00 83.50 698 GLN A CA 1
ATOM 5411 C C . GLN A 1 698 ? 10.338 -30.399 -51.817 1.00 83.50 698 GLN A C 1
ATOM 5413 O O . GLN A 1 698 ? 11.250 -31.122 -51.417 1.00 83.50 698 GLN A O 1
ATOM 5418 N N . GLN A 1 699 ? 9.385 -29.956 -50.995 1.00 81.75 699 GLN A N 1
ATOM 5419 C CA . GLN A 1 699 ? 9.357 -30.226 -49.557 1.00 81.75 699 GLN A CA 1
ATOM 5420 C C . GLN A 1 699 ? 8.178 -31.135 -49.187 1.00 81.75 699 GLN A C 1
ATOM 5422 O O . GLN A 1 699 ? 7.255 -31.338 -49.971 1.00 81.75 699 GLN A O 1
ATOM 5427 N N . TRP A 1 700 ? 8.235 -31.725 -47.995 1.00 87.88 700 TRP A N 1
ATOM 5428 C CA . TRP A 1 700 ? 7.183 -32.592 -47.465 1.00 87.88 700 TRP A CA 1
ATOM 5429 C C . TRP A 1 700 ? 6.641 -31.997 -46.171 1.00 87.88 700 TRP A C 1
ATOM 5431 O O . TRP A 1 700 ? 7.414 -31.788 -45.234 1.00 87.88 700 TRP A O 1
ATOM 5441 N N . LEU A 1 701 ? 5.327 -31.799 -46.101 1.00 91.12 701 LEU A N 1
ATOM 5442 C CA . LEU A 1 701 ? 4.624 -31.554 -44.851 1.00 91.12 701 LEU A CA 1
ATOM 5443 C C . LEU A 1 701 ? 4.474 -32.889 -44.125 1.00 91.12 701 LEU A C 1
ATOM 5445 O O . LEU A 1 701 ? 3.671 -33.734 -44.513 1.00 91.12 701 LEU A O 1
ATOM 5449 N N . LYS A 1 702 ? 5.310 -33.118 -43.114 1.00 89.88 702 LYS A N 1
ATOM 5450 C CA . LYS A 1 702 ? 5.330 -34.374 -42.354 1.00 89.88 702 LYS A CA 1
ATOM 5451 C C . LYS A 1 702 ? 4.363 -34.316 -41.177 1.00 89.88 702 LYS A C 1
ATOM 5453 O O . LYS A 1 702 ? 4.148 -33.252 -40.598 1.00 89.88 702 LYS A O 1
ATOM 5458 N N . GLN A 1 703 ? 3.867 -35.480 -40.765 1.00 92.00 703 GLN A N 1
ATOM 5459 C CA . GLN A 1 703 ? 3.134 -35.621 -39.512 1.00 92.00 703 GLN A CA 1
ATOM 5460 C C . GLN A 1 703 ? 3.978 -35.092 -38.337 1.00 92.00 703 GLN A C 1
ATOM 5462 O O . GLN A 1 703 ? 5.171 -35.382 -38.225 1.00 92.00 703 GLN A O 1
ATOM 5467 N N . GLY A 1 704 ? 3.360 -34.288 -37.481 1.00 85.69 704 GLY A N 1
ATOM 5468 C CA . GLY A 1 704 ? 3.978 -33.591 -36.359 1.00 85.69 704 GLY A CA 1
ATOM 5469 C C . GLY A 1 704 ? 4.509 -32.189 -36.674 1.00 85.69 704 GLY A C 1
ATOM 5470 O O . GLY A 1 704 ? 4.933 -31.514 -35.739 1.00 85.69 704 GLY A O 1
ATOM 5471 N N . ALA A 1 705 ? 4.490 -31.734 -37.934 1.00 90.06 705 ALA A N 1
ATOM 5472 C CA . ALA A 1 705 ? 4.910 -30.377 -38.289 1.00 90.06 705 ALA A CA 1
ATOM 5473 C C . ALA A 1 705 ? 3.995 -29.317 -37.653 1.00 90.06 705 ALA A C 1
ATOM 5475 O O . ALA A 1 705 ? 2.778 -29.499 -37.583 1.00 90.06 705 ALA A O 1
ATOM 5476 N N . LEU A 1 706 ? 4.585 -28.209 -37.201 1.00 92.12 706 LEU A N 1
ATOM 5477 C CA . LEU A 1 706 ? 3.836 -27.056 -36.709 1.00 92.12 706 LEU A CA 1
ATOM 5478 C C . LEU A 1 706 ? 3.468 -26.155 -37.883 1.00 92.12 706 LEU A C 1
ATOM 5480 O O . LEU A 1 706 ? 4.329 -25.786 -38.680 1.00 92.12 706 LEU A O 1
ATOM 5484 N N . VAL A 1 707 ? 2.196 -25.790 -37.975 1.00 94.12 707 VAL A N 1
ATOM 5485 C CA . VAL A 1 707 ? 1.642 -24.968 -39.049 1.00 94.12 707 VAL A CA 1
ATOM 5486 C C . VAL A 1 707 ? 0.742 -23.877 -38.481 1.00 94.12 707 VAL A C 1
ATOM 5488 O O . VAL A 1 707 ? 0.219 -24.008 -37.376 1.00 94.12 707 VAL A O 1
ATOM 5491 N N . TYR A 1 708 ? 0.524 -22.801 -39.226 1.00 93.31 708 TYR A N 1
ATOM 5492 C CA . TYR A 1 708 ? -0.529 -21.827 -38.933 1.00 93.31 708 TYR A CA 1
ATOM 5493 C C . TYR A 1 708 ? -1.445 -21.678 -40.146 1.00 93.31 708 TYR A C 1
ATOM 5495 O O . TYR A 1 708 ? -1.009 -21.838 -41.285 1.00 93.31 708 TYR A O 1
ATOM 5503 N N . ILE A 1 709 ? -2.724 -21.401 -39.900 1.00 92.56 709 ILE A N 1
ATOM 5504 C CA . ILE A 1 709 ? -3.700 -21.176 -40.973 1.00 92.56 709 ILE A CA 1
ATOM 5505 C C . ILE A 1 709 ? -3.385 -19.832 -41.633 1.00 92.56 709 ILE A C 1
ATOM 5507 O O . ILE A 1 709 ? -3.126 -18.851 -40.933 1.00 92.56 709 ILE A O 1
ATOM 5511 N N . ASP A 1 710 ? -3.402 -19.791 -42.966 1.00 89.06 710 ASP A N 1
ATOM 5512 C CA . ASP A 1 710 ? -3.198 -18.569 -43.741 1.00 89.06 710 ASP A CA 1
ATOM 5513 C C . ASP A 1 710 ? -4.154 -17.466 -43.251 1.00 89.06 710 ASP A C 1
ATOM 5515 O O . ASP A 1 710 ? -5.371 -17.662 -43.298 1.00 89.06 710 ASP A O 1
ATOM 5519 N N . PRO A 1 711 ? -3.652 -16.304 -42.794 1.00 84.56 711 PRO A N 1
ATOM 5520 C CA . PRO A 1 711 ? -4.494 -15.219 -42.298 1.00 84.56 711 PRO A CA 1
ATOM 5521 C C . PRO A 1 711 ? -5.562 -14.763 -43.301 1.00 84.56 711 PRO A C 1
ATOM 5523 O O . PRO A 1 711 ? -6.678 -14.424 -42.904 1.00 84.56 711 PRO A O 1
ATOM 5526 N N . GLN A 1 712 ? -5.251 -14.784 -44.602 1.00 85.50 712 GLN A N 1
ATOM 5527 C CA . GLN A 1 712 ? -6.196 -14.391 -45.647 1.00 85.50 712 GLN A CA 1
ATOM 5528 C C . GLN A 1 712 ? -7.269 -15.455 -45.904 1.00 85.50 712 GLN A C 1
ATOM 5530 O O . GLN A 1 712 ? -8.376 -15.110 -46.333 1.00 85.50 712 GLN A O 1
ATOM 5535 N N . ALA A 1 713 ? -6.952 -16.731 -45.668 1.00 81.81 713 ALA A N 1
ATOM 5536 C CA . ALA A 1 713 ? -7.912 -17.831 -45.745 1.00 81.81 713 ALA A CA 1
ATOM 5537 C C . ALA A 1 713 ? -8.758 -17.915 -44.468 1.00 81.81 713 ALA A C 1
ATOM 5539 O O . ALA A 1 713 ? -9.967 -18.112 -44.549 1.00 81.81 713 ALA A O 1
ATOM 5540 N N . ALA A 1 714 ? -8.158 -17.665 -43.299 1.00 82.50 714 ALA A N 1
ATOM 5541 C CA . ALA A 1 714 ? -8.837 -17.636 -42.007 1.00 82.50 714 ALA A CA 1
ATOM 5542 C C . ALA A 1 714 ? -9.968 -16.596 -41.976 1.00 82.50 714 ALA A C 1
ATOM 5544 O O . ALA A 1 714 ? -11.050 -16.886 -41.476 1.00 82.50 714 ALA A O 1
ATOM 5545 N N . ALA A 1 715 ? -9.760 -15.418 -42.578 1.00 80.62 715 ALA A N 1
ATOM 5546 C CA . ALA A 1 715 ? -10.793 -14.385 -42.700 1.00 80.62 715 ALA A CA 1
ATOM 5547 C C . ALA A 1 715 ? -11.963 -14.781 -43.626 1.00 80.62 715 ALA A C 1
ATOM 5549 O O . ALA A 1 715 ? -13.051 -14.221 -43.523 1.00 80.62 715 ALA A O 1
ATOM 5550 N N . ARG A 1 716 ? -11.747 -15.738 -44.539 1.00 78.94 716 ARG A N 1
ATOM 5551 C CA . ARG A 1 716 ? -12.737 -16.215 -45.522 1.00 78.94 716 ARG A CA 1
ATOM 5552 C C . ARG A 1 716 ? -13.339 -17.578 -45.165 1.00 78.94 716 ARG A C 1
ATOM 5554 O O . ARG A 1 716 ? -14.244 -18.046 -45.859 1.00 78.94 716 ARG A O 1
ATOM 5561 N N . MET A 1 717 ? -12.853 -18.220 -44.104 1.00 78.06 717 MET A N 1
ATOM 5562 C CA . MET A 1 717 ? -13.254 -19.567 -43.715 1.00 78.06 717 MET A CA 1
ATOM 5563 C C . MET A 1 717 ? -14.690 -19.573 -43.181 1.00 78.06 717 MET A C 1
ATOM 5565 O O . MET A 1 717 ? -15.005 -18.932 -42.179 1.00 78.06 717 MET A O 1
ATOM 5569 N N . ARG A 1 718 ? -15.577 -20.329 -43.839 1.00 76.94 718 ARG A N 1
ATOM 5570 C CA . ARG A 1 718 ? -16.910 -20.627 -43.296 1.00 76.94 718 ARG A CA 1
ATOM 5571 C C . ARG A 1 718 ? -16.790 -21.732 -42.237 1.00 76.94 718 ARG A C 1
ATOM 5573 O O . ARG A 1 718 ? -16.004 -22.654 -42.450 1.00 76.94 718 ARG A O 1
ATOM 5580 N N . PRO A 1 719 ? -17.610 -21.726 -41.169 1.00 70.62 719 PRO A N 1
ATOM 5581 C CA . PRO A 1 719 ? -17.588 -22.765 -40.130 1.00 70.62 719 PRO A CA 1
ATOM 5582 C C . PRO A 1 719 ? -17.778 -24.207 -40.639 1.00 70.62 719 PRO A C 1
ATOM 5584 O O . PRO A 1 719 ? -17.449 -25.151 -39.933 1.00 70.62 719 PRO A O 1
ATOM 5587 N N . SER A 1 720 ? -18.308 -24.386 -41.854 1.00 73.38 720 SER A N 1
ATOM 5588 C CA . SER A 1 720 ? -18.543 -25.683 -42.497 1.00 73.38 720 SER A CA 1
ATOM 5589 C C . SER A 1 720 ? -17.435 -26.139 -43.459 1.00 73.38 720 SER A C 1
ATOM 5591 O O . SER A 1 720 ? -17.560 -27.205 -44.062 1.00 73.38 720 SER A O 1
ATOM 5593 N N . ALA A 1 721 ? -16.370 -25.354 -43.649 1.00 73.56 721 ALA A N 1
ATOM 5594 C CA . ALA A 1 721 ? -15.276 -25.727 -44.541 1.00 73.56 721 ALA A CA 1
ATOM 5595 C C . ALA A 1 721 ? -14.439 -26.868 -43.935 1.00 73.56 721 ALA A C 1
ATOM 5597 O O . ALA A 1 721 ? -13.918 -26.744 -42.829 1.00 73.56 721 ALA A O 1
ATOM 5598 N N . MET A 1 722 ? -14.296 -27.975 -44.674 1.00 86.06 722 MET A N 1
ATOM 5599 C CA . MET A 1 722 ? -13.488 -29.127 -44.246 1.00 86.06 722 MET A CA 1
ATOM 5600 C C . MET A 1 722 ? -11.984 -28.930 -44.465 1.00 86.06 722 MET A C 1
ATOM 5602 O O . MET A 1 722 ? -11.199 -29.617 -43.817 1.00 86.06 722 MET A O 1
ATOM 5606 N N . ASN A 1 723 ? -11.586 -27.990 -45.327 1.00 90.81 723 ASN A N 1
ATOM 5607 C CA . ASN A 1 723 ? -10.190 -27.731 -45.675 1.00 90.81 723 ASN A CA 1
ATOM 5608 C C . ASN A 1 723 ? -9.731 -26.364 -45.153 1.00 90.81 723 ASN A C 1
ATOM 5610 O O . ASN A 1 723 ? -10.529 -25.427 -45.058 1.00 90.81 723 ASN A O 1
ATOM 5614 N N . ALA A 1 724 ? -8.444 -26.255 -44.840 1.00 91.25 724 ALA A N 1
ATOM 5615 C CA . ALA A 1 724 ? -7.766 -25.015 -44.502 1.00 91.25 724 ALA A CA 1
ATOM 5616 C C . ALA A 1 724 ? -6.425 -24.922 -45.232 1.00 91.25 724 ALA A C 1
ATOM 5618 O O . ALA A 1 724 ? -5.641 -25.873 -45.235 1.00 91.25 724 ALA A O 1
ATOM 5619 N N . SER A 1 725 ? -6.127 -23.743 -45.772 1.00 92.06 725 SER A N 1
ATOM 5620 C CA . SER A 1 725 ? -4.809 -23.421 -46.314 1.00 92.06 725 SER A CA 1
ATOM 5621 C C . SER A 1 725 ? -3.850 -23.109 -45.160 1.00 92.06 725 SER A C 1
ATOM 5623 O O . SER A 1 725 ? -4.089 -22.184 -44.378 1.00 92.06 725 SER A O 1
ATOM 5625 N N . VAL A 1 726 ? -2.767 -23.876 -45.027 1.00 92.19 726 VAL A N 1
ATOM 5626 C CA . VAL A 1 726 ? -1.789 -23.735 -43.936 1.00 92.19 726 VAL A CA 1
ATOM 5627 C C . VAL A 1 726 ? -0.376 -23.445 -44.437 1.00 92.19 726 VAL A C 1
ATOM 5629 O O . VAL A 1 726 ? 0.018 -23.846 -45.533 1.00 92.19 726 VAL A O 1
ATOM 5632 N N . TRP A 1 727 ? 0.403 -22.779 -43.586 1.00 90.19 727 TRP A N 1
ATOM 5633 C CA . TRP A 1 727 ? 1.820 -22.473 -43.769 1.00 90.19 727 TRP A CA 1
ATOM 5634 C C . TRP A 1 727 ? 2.666 -23.202 -42.719 1.00 90.19 727 TRP A C 1
ATOM 5636 O O . TRP A 1 727 ? 2.317 -23.199 -41.538 1.00 90.19 727 TRP A O 1
ATOM 5646 N N . ASP A 1 728 ? 3.800 -23.789 -43.118 1.00 87.19 728 ASP A N 1
ATOM 5647 C CA . ASP A 1 728 ? 4.784 -24.360 -42.183 1.00 87.19 728 ASP A CA 1
ATOM 5648 C C . ASP A 1 728 ? 5.439 -23.250 -41.341 1.00 87.19 728 ASP A C 1
ATOM 5650 O O . ASP A 1 728 ? 5.946 -22.256 -41.870 1.00 87.19 728 ASP A O 1
ATOM 5654 N N . LEU A 1 729 ? 5.479 -23.435 -40.019 1.00 80.69 729 LEU A N 1
ATOM 5655 C CA . LEU A 1 729 ? 6.101 -22.512 -39.067 1.00 80.69 729 LEU A CA 1
ATOM 5656 C C . LEU A 1 729 ? 7.615 -22.337 -39.319 1.00 80.69 729 LEU A C 1
ATOM 5658 O O . LEU A 1 729 ? 8.191 -21.296 -38.998 1.00 80.69 729 LEU A O 1
ATOM 5662 N N . ASN A 1 730 ? 8.273 -23.332 -39.925 1.00 66.38 730 ASN A N 1
ATOM 5663 C CA . ASN A 1 730 ? 9.678 -23.252 -40.345 1.00 66.38 730 ASN A CA 1
ATOM 5664 C C . ASN A 1 730 ? 9.876 -22.510 -41.683 1.00 66.38 730 ASN A C 1
ATOM 5666 O O . ASN A 1 730 ? 11.016 -22.245 -42.079 1.00 66.38 730 ASN A O 1
ATOM 5670 N N . GLY A 1 731 ? 8.785 -22.194 -42.385 1.00 47.94 731 GLY A N 1
ATOM 5671 C CA . GLY A 1 731 ? 8.768 -21.829 -43.799 1.00 47.94 731 GLY A CA 1
ATOM 5672 C C . GLY A 1 731 ? 8.954 -20.348 -44.123 1.00 47.94 731 GLY A C 1
ATOM 5673 O O . GLY A 1 731 ? 9.320 -20.050 -45.259 1.00 47.94 731 GLY A O 1
ATOM 5674 N N . VAL A 1 732 ? 8.796 -19.419 -43.169 1.00 39.56 732 VAL A N 1
ATOM 5675 C CA . VAL A 1 732 ? 8.820 -17.973 -43.492 1.00 39.56 732 VAL A CA 1
ATOM 5676 C C . VAL A 1 732 ? 10.147 -17.505 -44.129 1.00 39.56 732 VAL A C 1
ATOM 5678 O O . VAL A 1 732 ? 10.096 -16.658 -45.015 1.00 39.56 732 VAL A O 1
ATOM 5681 N N . PRO A 1 733 ? 11.331 -18.082 -43.823 1.00 38.47 733 PRO A N 1
ATOM 5682 C CA . PRO A 1 733 ? 12.551 -17.791 -44.577 1.00 38.47 733 PRO A CA 1
ATOM 5683 C C . PRO A 1 733 ? 12.991 -18.903 -45.556 1.00 38.47 733 PRO A C 1
ATOM 5685 O O . PRO A 1 733 ? 14.069 -18.780 -46.133 1.00 38.47 733 PRO A O 1
ATOM 5688 N N . ARG A 1 734 ? 12.244 -20.011 -45.735 1.00 40.03 734 ARG A N 1
ATOM 5689 C CA . ARG A 1 734 ? 12.722 -21.218 -46.465 1.00 40.03 734 ARG A CA 1
ATOM 5690 C C . ARG A 1 734 ? 11.743 -21.837 -47.483 1.00 40.03 734 ARG A C 1
ATOM 5692 O O . ARG A 1 734 ? 11.786 -23.044 -47.725 1.00 40.03 734 ARG A O 1
ATOM 5699 N N . GLY A 1 735 ? 10.958 -21.011 -48.174 1.00 47.25 735 GLY A N 1
ATOM 5700 C CA . GLY A 1 735 ? 10.619 -21.295 -49.577 1.00 47.25 735 GLY A CA 1
ATOM 5701 C C . GLY A 1 735 ? 9.317 -22.039 -49.879 1.00 47.25 735 GLY A C 1
ATOM 5702 O O . GLY A 1 735 ? 9.209 -22.598 -50.970 1.00 47.25 735 GLY A O 1
ATOM 5703 N N . TRP A 1 736 ? 8.316 -22.017 -48.997 1.00 58.22 736 TRP A N 1
ATOM 5704 C CA . TRP A 1 736 ? 6.947 -22.264 -49.464 1.00 58.22 736 TRP A CA 1
ATOM 5705 C C . TRP A 1 736 ? 6.492 -21.007 -50.199 1.00 58.22 736 TRP A C 1
ATOM 5707 O O . TRP A 1 736 ? 6.520 -19.917 -49.634 1.00 58.22 736 TRP A O 1
ATOM 5717 N N . LYS A 1 737 ? 6.175 -21.139 -51.487 1.00 69.31 737 LYS A N 1
ATOM 5718 C CA . LYS A 1 737 ? 5.648 -20.022 -52.285 1.00 69.31 737 LYS A CA 1
ATOM 5719 C C . LYS A 1 737 ? 4.131 -19.902 -52.161 1.00 69.31 737 LYS A C 1
ATOM 5721 O O . LYS A 1 737 ? 3.595 -18.833 -52.420 1.00 69.31 737 LYS A O 1
ATOM 5726 N N . GLU A 1 738 ? 3.470 -20.986 -51.762 1.00 80.88 738 GLU A N 1
ATOM 5727 C CA . GLU A 1 738 ? 2.016 -21.120 -51.728 1.00 80.88 738 GLU A CA 1
ATOM 5728 C C . GLU A 1 738 ? 1.595 -21.917 -50.479 1.00 80.88 738 GLU A C 1
ATOM 5730 O O . GLU A 1 738 ? 2.351 -22.798 -50.042 1.00 80.88 738 GLU A O 1
ATOM 5735 N N . PRO A 1 739 ? 0.426 -21.608 -49.887 1.00 88.56 739 PRO A N 1
ATOM 5736 C CA . PRO A 1 739 ? -0.129 -22.363 -48.771 1.00 88.56 739 PRO A CA 1
ATOM 5737 C C . PRO A 1 739 ? -0.617 -23.741 -49.230 1.00 88.56 739 PRO A C 1
ATOM 5739 O O . PRO A 1 739 ? -0.892 -23.965 -50.408 1.00 88.56 739 PRO A O 1
ATOM 5742 N N . VAL A 1 740 ? -0.752 -24.673 -48.287 1.00 92.50 740 VAL A N 1
ATOM 5743 C CA . VAL A 1 740 ? -1.159 -26.055 -48.581 1.00 92.50 740 VAL A CA 1
ATOM 5744 C C . VAL A 1 740 ? -2.517 -26.331 -47.987 1.00 92.50 740 VAL A C 1
ATOM 5746 O O . VAL A 1 740 ? -2.729 -26.100 -46.802 1.00 92.50 740 VAL A O 1
ATOM 5749 N N . GLU A 1 741 ? -3.421 -26.846 -48.809 1.00 93.81 741 GLU A N 1
ATOM 5750 C CA . GLU A 1 741 ? -4.738 -27.283 -48.365 1.00 93.81 741 GLU A CA 1
ATOM 5751 C C . GLU A 1 741 ? -4.625 -28.582 -47.564 1.00 93.81 741 GLU A C 1
ATOM 5753 O O . GLU A 1 741 ? -4.141 -29.601 -48.063 1.00 93.81 741 GLU A O 1
ATOM 5758 N N . VAL A 1 742 ? -5.087 -28.542 -46.317 1.00 95.62 742 VAL A N 1
ATOM 5759 C CA . VAL A 1 742 ? -5.177 -29.702 -45.424 1.00 95.62 742 VAL A CA 1
ATOM 5760 C C . VAL A 1 742 ? -6.570 -29.797 -44.823 1.00 95.62 742 VAL A C 1
ATOM 5762 O O . VAL A 1 742 ? -7.257 -28.788 -44.679 1.00 95.62 742 VAL A O 1
ATOM 5765 N N . LEU A 1 743 ? -6.991 -31.001 -44.436 1.00 94.12 743 LEU A N 1
ATOM 5766 C CA . LEU A 1 743 ? -8.246 -31.173 -43.710 1.00 94.12 743 LEU A CA 1
ATOM 5767 C C . LEU A 1 743 ? -8.128 -30.564 -42.310 1.00 94.12 743 LEU A C 1
ATOM 5769 O O . LEU A 1 743 ? -7.132 -30.765 -41.616 1.00 94.12 743 LEU A O 1
ATOM 5773 N N . LEU A 1 744 ? -9.169 -29.871 -41.853 1.00 92.25 744 LEU A N 1
ATOM 5774 C CA . LEU A 1 744 ? -9.197 -29.295 -40.507 1.00 92.25 744 LEU A CA 1
ATOM 5775 C C . LEU A 1 744 ? -9.112 -30.379 -39.419 1.00 92.25 744 LEU A C 1
ATOM 5777 O O . LEU A 1 744 ? -8.538 -30.146 -38.360 1.00 92.25 744 LEU A O 1
ATOM 5781 N N . SER A 1 745 ? -9.635 -31.579 -39.701 1.00 93.69 745 SER A N 1
ATOM 5782 C CA . SER A 1 745 ? -9.529 -32.758 -38.830 1.00 93.69 745 SER A CA 1
ATOM 5783 C C . SER A 1 745 ? -8.094 -33.251 -38.643 1.00 93.69 745 SER A C 1
ATOM 5785 O O . SER A 1 745 ? -7.804 -33.929 -37.660 1.00 93.69 745 SER A O 1
ATOM 5787 N N . ASP A 1 746 ? -7.194 -32.891 -39.560 1.00 96.12 746 ASP A N 1
ATOM 5788 C CA . ASP A 1 746 ? -5.777 -33.238 -39.495 1.00 96.12 746 ASP A CA 1
ATOM 5789 C C . ASP A 1 746 ? -4.969 -32.198 -38.703 1.00 96.12 746 ASP A C 1
ATOM 5791 O O . ASP A 1 746 ? -3.744 -32.288 -38.642 1.00 96.12 746 ASP A O 1
ATOM 5795 N N . LEU A 1 747 ? -5.617 -31.200 -38.095 1.00 95.25 747 LEU A N 1
ATOM 5796 C CA . LEU A 1 747 ? -4.967 -30.157 -37.309 1.00 95.25 747 LEU A CA 1
ATOM 5797 C C . LEU A 1 747 ? -5.329 -30.282 -35.829 1.00 95.25 747 LEU A C 1
ATOM 5799 O O . LEU A 1 747 ? -6.495 -30.303 -35.447 1.00 95.25 747 LEU A O 1
ATOM 5803 N N . LYS A 1 748 ? -4.309 -30.295 -34.967 1.00 95.50 748 LYS A N 1
ATOM 5804 C CA . LYS A 1 748 ? -4.479 -30.216 -33.511 1.00 95.50 748 LYS A CA 1
ATOM 5805 C C . LYS A 1 748 ? -3.913 -28.904 -32.988 1.00 95.50 748 LYS A C 1
ATOM 5807 O O . LYS A 1 748 ? -2.710 -28.688 -33.092 1.00 95.50 748 LYS A O 1
ATOM 5812 N N . GLU A 1 749 ? -4.755 -28.037 -32.430 1.00 94.12 749 GLU A N 1
ATOM 5813 C CA . GLU A 1 749 ? -4.313 -26.743 -31.888 1.00 94.12 749 GLU A CA 1
ATOM 5814 C C . GLU A 1 749 ? -3.250 -26.945 -30.796 1.00 94.12 749 GLU A C 1
ATOM 5816 O O . GLU A 1 749 ? -3.399 -27.776 -29.896 1.00 94.12 749 GLU A O 1
ATOM 5821 N N . VAL A 1 750 ? -2.152 -26.195 -30.902 1.00 93.00 750 VAL A N 1
ATOM 5822 C CA . VAL A 1 750 ? -1.101 -26.145 -29.887 1.00 93.00 750 VAL A CA 1
ATOM 5823 C C . VAL A 1 750 ? -1.473 -25.057 -28.894 1.00 93.00 750 VAL A C 1
ATOM 5825 O O . VAL A 1 750 ? -1.552 -23.878 -29.241 1.00 93.00 750 VAL A O 1
ATOM 5828 N N . VAL A 1 751 ? -1.696 -25.458 -27.644 1.00 90.50 751 VAL A N 1
ATOM 5829 C CA . VAL A 1 751 ? -2.014 -24.525 -26.563 1.00 90.50 751 VAL A CA 1
ATOM 5830 C C . VAL A 1 751 ? -0.799 -23.637 -26.310 1.00 90.50 751 VAL A C 1
ATOM 5832 O O . VAL A 1 751 ? 0.277 -24.125 -25.964 1.00 90.50 751 VAL A O 1
ATOM 5835 N N . LYS A 1 752 ? -0.973 -22.325 -26.476 1.00 87.44 752 LYS A N 1
ATOM 5836 C CA . LYS A 1 752 ? 0.023 -21.336 -26.066 1.00 87.44 752 LYS A CA 1
ATOM 5837 C C . LYS A 1 752 ? 0.031 -21.263 -24.543 1.00 87.44 752 LYS A C 1
ATOM 5839 O O . LYS A 1 752 ? -0.962 -20.860 -23.940 1.00 87.44 752 LYS A O 1
ATOM 5844 N N . PHE A 1 753 ? 1.136 -21.644 -23.910 1.00 78.88 753 PHE A N 1
ATOM 5845 C CA . PHE A 1 753 ? 1.353 -21.331 -22.505 1.00 78.88 753 PHE A CA 1
ATOM 5846 C C . PHE A 1 753 ? 1.575 -19.825 -22.388 1.00 78.88 753 PHE A C 1
ATOM 5848 O O . PHE A 1 753 ? 2.621 -19.304 -22.789 1.00 78.88 753 PHE A O 1
ATOM 5855 N N . ASN A 1 754 ? 0.583 -19.127 -21.835 1.00 62.06 754 ASN A N 1
ATOM 5856 C CA . ASN A 1 754 ? 0.802 -17.794 -21.299 1.00 62.06 754 ASN A CA 1
ATOM 5857 C C . ASN A 1 754 ? 1.842 -17.925 -20.184 1.00 62.06 754 ASN A C 1
ATOM 5859 O O . ASN A 1 754 ? 1.701 -18.769 -19.298 1.00 62.06 754 ASN A O 1
ATOM 5863 N N . SER A 1 755 ? 2.873 -17.082 -20.209 1.00 49.50 755 SER A N 1
ATOM 5864 C CA . SER A 1 755 ? 3.987 -17.059 -19.246 1.00 49.50 755 SER A CA 1
ATOM 5865 C C . SER A 1 755 ? 3.575 -16.834 -17.780 1.00 49.50 755 SER A C 1
ATOM 5867 O O . SER A 1 755 ? 4.432 -16.665 -16.919 1.00 49.50 755 SER A O 1
ATOM 5869 N N . GLU A 1 756 ? 2.276 -16.797 -17.487 1.00 42.56 756 GLU A N 1
ATOM 5870 C CA . GLU A 1 756 ? 1.697 -16.578 -16.166 1.00 42.56 756 GLU A CA 1
ATOM 5871 C C . GLU A 1 756 ? 1.432 -17.881 -15.394 1.00 42.56 756 GLU A C 1
ATOM 5873 O O . GLU A 1 756 ? 1.279 -17.825 -14.178 1.00 42.56 756 GLU A O 1
ATOM 5878 N N . VAL A 1 757 ? 1.451 -19.057 -16.040 1.00 43.94 757 VAL A N 1
ATOM 5879 C CA . VAL A 1 757 ? 1.276 -20.352 -15.354 1.00 43.94 757 VAL A CA 1
ATOM 5880 C C . VAL A 1 757 ? 2.260 -21.385 -15.911 1.00 43.94 757 VAL A C 1
ATOM 5882 O O . VAL A 1 757 ? 1.970 -22.090 -16.875 1.00 43.94 757 VAL A O 1
ATOM 5885 N N . VAL A 1 758 ? 3.444 -21.486 -15.303 1.00 40.38 758 VAL A N 1
ATOM 5886 C CA . VAL A 1 758 ? 4.363 -22.615 -15.522 1.00 40.38 758 VAL A CA 1
ATOM 5887 C C . VAL A 1 758 ? 4.045 -23.690 -14.476 1.00 40.38 758 VAL A C 1
ATOM 5889 O O . VAL A 1 758 ? 4.149 -23.399 -13.283 1.00 40.38 758 VAL A O 1
ATOM 5892 N N . PRO A 1 759 ? 3.690 -24.931 -14.861 1.00 32.97 759 PRO A N 1
ATOM 5893 C CA . PRO A 1 759 ? 3.639 -26.046 -13.924 1.00 32.97 759 PRO A CA 1
ATOM 5894 C C . PRO A 1 759 ? 5.049 -26.301 -13.377 1.00 32.97 759 PRO A C 1
ATOM 5896 O O . PRO A 1 759 ? 5.975 -26.617 -14.123 1.00 32.97 759 PRO A O 1
ATOM 5899 N N . SER A 1 760 ? 5.232 -26.139 -12.073 1.00 41.31 760 SER A N 1
ATOM 5900 C CA . SER A 1 760 ? 6.511 -26.319 -11.391 1.00 41.31 760 SER A CA 1
ATOM 5901 C C . SER A 1 760 ? 6.924 -27.798 -11.310 1.00 41.31 760 SER A C 1
ATOM 5903 O O . SER A 1 760 ? 6.616 -28.452 -10.320 1.00 41.31 760 SER A O 1
ATOM 5905 N N . VAL A 1 761 ? 7.634 -28.335 -12.311 1.00 40.25 761 VAL A N 1
ATOM 5906 C CA . VAL A 1 761 ? 8.396 -29.611 -12.247 1.00 40.25 761 VAL A CA 1
ATOM 5907 C C . VAL A 1 761 ? 9.452 -29.568 -13.383 1.00 40.25 761 VAL A C 1
ATOM 5909 O O . VAL A 1 761 ? 9.075 -29.255 -14.502 1.00 40.25 761 VAL A O 1
ATOM 5912 N N . LEU A 1 762 ? 10.772 -29.796 -13.278 1.00 31.67 762 LEU A N 1
ATOM 5913 C CA . LEU A 1 762 ? 11.685 -30.510 -12.371 1.00 31.67 762 LEU A CA 1
ATOM 5914 C C . LEU A 1 762 ? 13.035 -29.747 -12.279 1.00 31.67 762 LEU A C 1
ATOM 5916 O O . LEU A 1 762 ? 13.477 -29.202 -13.290 1.00 31.67 762 LEU A O 1
ATOM 5920 N N . PRO A 1 763 ? 13.757 -29.776 -11.141 1.00 36.38 763 PRO A N 1
ATOM 5921 C CA . PRO A 1 763 ? 15.122 -29.258 -11.059 1.00 36.38 763 PRO A CA 1
ATOM 5922 C C . PRO A 1 763 ? 16.132 -30.241 -11.678 1.00 36.38 763 PRO A C 1
ATOM 5924 O O . PRO A 1 763 ? 16.161 -31.425 -11.324 1.00 36.38 763 PRO A O 1
ATOM 5927 N N . PHE A 1 764 ? 16.982 -29.741 -12.578 1.00 30.38 764 PHE A N 1
ATOM 5928 C CA . PHE A 1 764 ? 18.130 -30.471 -13.120 1.00 30.38 764 PHE A CA 1
ATOM 5929 C C . PHE A 1 764 ? 19.185 -30.656 -12.016 1.00 30.38 764 PHE A C 1
ATOM 5931 O O . PHE A 1 764 ? 19.542 -29.710 -11.314 1.00 30.38 764 PHE A O 1
ATOM 5938 N N . ARG A 1 765 ? 19.614 -31.908 -11.818 1.00 37.59 765 ARG A N 1
ATOM 5939 C CA . ARG A 1 765 ? 20.511 -32.370 -10.751 1.00 37.59 765 ARG A CA 1
ATOM 5940 C C . ARG A 1 765 ? 21.918 -32.572 -11.300 1.00 37.59 765 ARG A C 1
ATOM 5942 O O . ARG A 1 765 ? 22.092 -33.372 -12.210 1.00 37.59 765 ARG A O 1
ATOM 5949 N N . GLU A 1 766 ? 22.913 -32.015 -10.625 1.00 32.81 766 GLU A N 1
ATOM 5950 C CA . GLU A 1 766 ? 24.276 -32.548 -10.634 1.00 32.81 766 GLU A CA 1
ATOM 5951 C C . GLU A 1 766 ? 24.699 -32.847 -9.189 1.00 32.81 766 GLU A C 1
ATOM 5953 O O . GLU A 1 766 ? 24.406 -32.071 -8.280 1.00 32.81 766 GLU A O 1
ATOM 5958 N N . LYS A 1 767 ? 25.378 -33.988 -8.996 1.00 39.62 767 LYS A N 1
ATOM 5959 C CA . LYS A 1 767 ? 25.866 -34.596 -7.733 1.00 39.62 767 LYS A CA 1
ATOM 5960 C C . LYS A 1 767 ? 24.864 -35.478 -6.958 1.00 39.62 767 LYS A C 1
ATOM 5962 O O . LYS A 1 767 ? 24.357 -35.122 -5.897 1.00 39.62 767 LYS A O 1
ATOM 5967 N N . GLN A 1 768 ? 24.662 -36.715 -7.428 1.00 34.31 768 GLN A N 1
ATOM 5968 C CA . GLN A 1 768 ? 24.173 -37.833 -6.602 1.00 34.31 768 GLN A CA 1
ATOM 5969 C C . GLN A 1 768 ? 24.992 -39.107 -6.842 1.00 34.31 768 GLN A C 1
ATOM 5971 O O . GLN A 1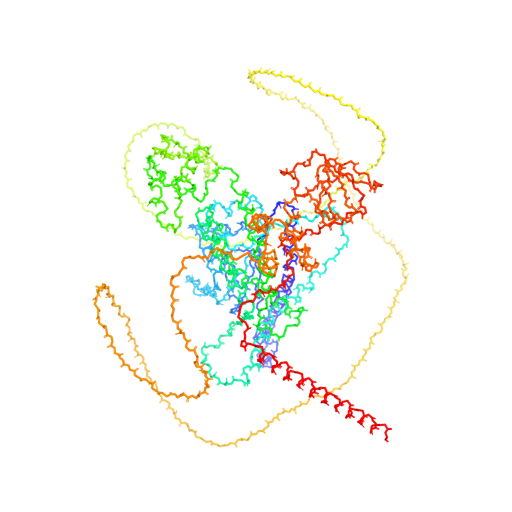 768 ? 24.678 -39.888 -7.729 1.00 34.31 768 GLN A O 1
ATOM 5976 N N . VAL A 1 769 ? 25.984 -39.354 -5.986 1.00 35.28 769 VAL A N 1
ATOM 5977 C CA . VAL A 1 769 ? 26.454 -40.725 -5.693 1.00 35.28 769 VAL A CA 1
ATOM 5978 C C . VAL A 1 769 ? 26.358 -41.023 -4.187 1.00 35.28 769 VAL A C 1
ATOM 5980 O O . VAL A 1 769 ? 26.063 -42.146 -3.802 1.00 35.28 769 VAL A O 1
ATOM 5983 N N . VAL A 1 770 ? 26.418 -40.011 -3.310 1.00 38.72 770 VAL A N 1
ATOM 5984 C CA . VAL A 1 770 ? 26.400 -40.218 -1.844 1.00 38.72 770 VAL A CA 1
ATOM 5985 C C . VAL A 1 770 ? 24.980 -40.255 -1.227 1.00 38.72 770 VAL A C 1
ATOM 5987 O O . VAL A 1 770 ? 24.765 -40.851 -0.178 1.00 38.72 770 VAL A O 1
ATOM 5990 N N . VAL A 1 771 ? 23.954 -39.701 -1.890 1.00 41.66 771 VAL A N 1
ATOM 5991 C CA . VAL A 1 771 ? 22.605 -39.505 -1.292 1.00 41.66 771 VAL A CA 1
ATOM 5992 C C . VAL A 1 771 ? 21.668 -40.723 -1.429 1.00 41.66 771 VAL A C 1
ATOM 5994 O O . VAL A 1 771 ? 20.633 -40.799 -0.760 1.00 41.66 771 VAL A O 1
ATOM 5997 N N . HIS A 1 772 ? 21.998 -41.707 -2.272 1.00 36.78 772 HIS A N 1
ATOM 5998 C CA . HIS A 1 772 ? 21.072 -42.806 -2.578 1.00 36.78 772 HIS A CA 1
ATOM 5999 C C . HIS A 1 772 ? 20.891 -43.793 -1.405 1.00 36.78 772 HIS A C 1
ATOM 6001 O O . HIS A 1 772 ? 19.788 -44.300 -1.191 1.00 36.78 772 HIS A O 1
ATOM 6007 N N . ASN A 1 773 ? 21.925 -43.988 -0.577 1.00 40.12 773 ASN A N 1
ATOM 6008 C CA . ASN A 1 773 ? 21.844 -44.867 0.597 1.00 40.12 773 ASN A CA 1
ATOM 6009 C C . ASN A 1 773 ? 21.054 -44.245 1.760 1.00 40.12 773 ASN A C 1
ATOM 6011 O O . ASN A 1 773 ? 20.297 -44.949 2.429 1.00 40.12 773 ASN A O 1
ATOM 6015 N N . SER A 1 774 ? 21.139 -42.928 1.963 1.00 45.56 774 SER A N 1
ATOM 6016 C CA . SER A 1 774 ? 20.414 -42.245 3.046 1.00 45.56 774 SER A CA 1
ATOM 6017 C C . SER A 1 774 ? 18.910 -42.141 2.773 1.00 45.56 774 SER A C 1
ATOM 6019 O O . SER A 1 774 ? 18.104 -42.280 3.690 1.00 45.56 774 SER A O 1
ATOM 6021 N N . ARG A 1 775 ? 18.502 -41.982 1.503 1.00 43.12 775 ARG A N 1
ATOM 6022 C CA . ARG A 1 775 ? 17.077 -41.963 1.124 1.00 43.12 775 ARG A CA 1
ATOM 6023 C C . ARG A 1 775 ? 16.414 -43.335 1.219 1.00 43.12 775 ARG A C 1
ATOM 6025 O O . ARG A 1 775 ? 15.269 -43.401 1.649 1.00 43.12 775 ARG A O 1
ATOM 6032 N N . LYS A 1 776 ? 17.120 -44.426 0.890 1.00 56.41 776 LYS A N 1
ATOM 6033 C CA . LYS A 1 776 ? 16.597 -45.787 1.112 1.00 56.41 776 LYS A CA 1
ATOM 6034 C C . LYS A 1 776 ? 16.377 -46.078 2.600 1.00 56.41 776 LYS A C 1
ATOM 6036 O O . LYS A 1 776 ? 15.325 -46.606 2.944 1.00 56.41 776 LYS A O 1
ATOM 6041 N N . LYS A 1 777 ? 17.307 -45.664 3.473 1.00 60.59 777 LYS A N 1
ATOM 6042 C CA . LYS A 1 777 ? 17.155 -45.796 4.933 1.00 60.59 777 LYS A CA 1
ATOM 6043 C C . LYS A 1 777 ? 15.988 -44.966 5.480 1.00 60.59 777 LYS A C 1
ATOM 6045 O O . LYS A 1 777 ? 15.218 -45.476 6.283 1.00 60.59 777 LYS A O 1
ATOM 6050 N N . LEU A 1 778 ? 15.806 -43.732 5.001 1.00 55.19 778 LEU A N 1
ATOM 6051 C CA . LEU A 1 778 ? 14.691 -42.874 5.420 1.00 55.19 778 LEU A CA 1
ATOM 6052 C C . LEU A 1 778 ? 13.330 -43.417 4.955 1.00 55.19 778 LEU A C 1
ATOM 6054 O O . LEU A 1 778 ? 12.383 -43.436 5.730 1.00 55.19 778 LEU A O 1
ATOM 6058 N N . VAL A 1 779 ? 13.230 -43.907 3.714 1.00 66.38 779 VAL A N 1
ATOM 6059 C CA . VAL A 1 779 ? 11.988 -44.511 3.201 1.00 66.38 779 VAL A CA 1
ATOM 6060 C C . VAL A 1 779 ? 11.665 -45.815 3.935 1.00 66.38 779 VAL A C 1
ATOM 6062 O O . VAL A 1 779 ? 10.507 -46.034 4.272 1.00 66.38 779 VAL A O 1
ATOM 6065 N N . GLN A 1 780 ? 12.661 -46.650 4.255 1.00 68.56 780 GLN A N 1
ATOM 6066 C CA . GLN A 1 780 ? 12.441 -47.835 5.095 1.00 68.56 780 GLN A CA 1
ATOM 6067 C C . GLN A 1 780 ? 12.003 -47.474 6.520 1.00 68.56 780 GLN A C 1
ATOM 6069 O O . GLN A 1 780 ? 11.097 -48.119 7.037 1.00 68.56 780 GLN A O 1
ATOM 6074 N N . ALA A 1 781 ? 12.577 -46.431 7.129 1.00 70.81 781 ALA A N 1
ATOM 6075 C CA . ALA A 1 781 ? 12.164 -45.961 8.453 1.00 70.81 781 ALA A CA 1
ATOM 6076 C C . ALA A 1 781 ? 10.721 -45.424 8.451 1.00 70.81 781 ALA A C 1
ATOM 6078 O O . ALA A 1 781 ? 9.939 -45.754 9.337 1.00 70.81 781 ALA A O 1
ATOM 6079 N N . ILE A 1 782 ? 10.340 -44.662 7.420 1.00 64.88 782 ILE A N 1
ATOM 6080 C CA . ILE A 1 782 ? 8.973 -44.147 7.256 1.00 64.88 782 ILE A CA 1
ATOM 6081 C C . ILE A 1 782 ? 7.979 -45.294 7.036 1.00 64.88 782 ILE A C 1
ATOM 6083 O O . ILE A 1 782 ? 6.916 -45.308 7.648 1.00 64.88 782 ILE A O 1
ATOM 6087 N N . LEU A 1 783 ? 8.318 -46.278 6.198 1.00 74.12 783 LEU A N 1
ATOM 6088 C CA . LEU A 1 783 ? 7.463 -47.449 5.976 1.00 74.12 783 LEU A CA 1
ATOM 6089 C C . LEU A 1 783 ? 7.325 -48.316 7.238 1.00 74.12 783 LEU A C 1
ATOM 6091 O O . LEU A 1 783 ? 6.236 -48.827 7.489 1.00 74.12 783 LEU A O 1
ATOM 6095 N N . GLY A 1 784 ? 8.386 -48.439 8.043 1.00 83.50 784 GLY A N 1
ATOM 6096 C CA . GLY A 1 784 ? 8.336 -49.092 9.355 1.00 83.50 784 GLY A CA 1
ATOM 6097 C C . GLY A 1 784 ? 7.401 -48.367 10.323 1.00 83.50 784 GLY A C 1
ATOM 6098 O O . GLY A 1 784 ? 6.517 -48.989 10.904 1.00 83.50 784 GLY A O 1
ATOM 6099 N N . TRP A 1 785 ? 7.506 -47.040 10.401 1.00 82.06 785 TRP A N 1
ATOM 6100 C CA . TRP A 1 785 ? 6.625 -46.219 11.233 1.00 82.06 785 TRP A CA 1
ATOM 6101 C C . TRP A 1 785 ? 5.149 -46.322 10.811 1.00 82.06 785 TRP A C 1
ATOM 6103 O O . TRP A 1 785 ? 4.272 -46.475 11.656 1.00 82.06 785 TRP A O 1
ATOM 6113 N N . PHE A 1 786 ? 4.849 -46.333 9.507 1.00 66.69 786 PHE A N 1
ATOM 6114 C CA . PHE A 1 786 ? 3.477 -46.553 9.029 1.00 66.69 786 PHE A CA 1
ATOM 6115 C C . PHE A 1 786 ? 2.935 -47.951 9.359 1.00 66.69 786 PHE A C 1
ATOM 6117 O O . PHE A 1 786 ? 1.731 -48.094 9.577 1.00 66.69 786 PHE A O 1
ATOM 6124 N N . ALA A 1 787 ? 3.792 -48.976 9.394 1.00 77.75 787 ALA A N 1
ATOM 6125 C CA . ALA A 1 787 ? 3.391 -50.316 9.812 1.00 77.75 787 ALA A CA 1
ATOM 6126 C C . ALA A 1 787 ? 3.051 -50.356 11.313 1.00 77.75 787 ALA A C 1
ATOM 6128 O O . ALA A 1 787 ? 2.020 -50.914 11.677 1.00 77.75 787 ALA A O 1
ATOM 6129 N N . GLU A 1 788 ? 3.847 -49.694 12.159 1.00 78.88 788 GLU A N 1
ATOM 6130 C CA . GLU A 1 788 ? 3.576 -49.567 13.599 1.00 78.88 788 GLU A CA 1
ATOM 6131 C C . GLU A 1 788 ? 2.284 -48.785 13.877 1.00 78.88 788 GLU A C 1
ATOM 6133 O O . GLU A 1 788 ? 1.443 -49.231 14.655 1.00 78.88 788 GLU A O 1
ATOM 6138 N N . VAL A 1 789 ? 2.068 -47.656 13.192 1.00 75.75 789 VAL A N 1
ATOM 6139 C CA . VAL A 1 789 ? 0.838 -46.856 13.334 1.00 75.75 789 VAL A CA 1
ATOM 6140 C C . VAL A 1 789 ? -0.397 -47.650 12.900 1.00 75.75 789 VAL A C 1
ATOM 6142 O O . VAL A 1 789 ? -1.445 -47.562 13.542 1.00 75.75 789 VAL A O 1
ATOM 6145 N N . ARG A 1 790 ? -0.286 -48.460 11.838 1.00 80.44 790 ARG A N 1
ATOM 6146 C CA . ARG A 1 790 ? -1.374 -49.341 11.393 1.00 80.44 790 ARG A CA 1
ATOM 6147 C C . ARG A 1 790 ? -1.692 -50.418 12.435 1.00 80.44 790 ARG A C 1
ATOM 6149 O O . ARG A 1 790 ? -2.869 -50.652 12.692 1.00 80.44 790 ARG A O 1
ATOM 6156 N N . ASP A 1 791 ? -0.677 -51.028 13.045 1.00 83.44 791 ASP A N 1
ATOM 6157 C CA . ASP A 1 791 ? -0.854 -52.051 14.087 1.00 83.44 791 ASP A CA 1
ATOM 6158 C C . ASP A 1 791 ? -1.524 -51.471 15.348 1.00 83.44 791 ASP A C 1
ATOM 6160 O O . ASP A 1 791 ? -2.435 -52.073 15.917 1.00 83.44 791 ASP A O 1
ATOM 6164 N N . VAL A 1 792 ? -1.153 -50.246 15.742 1.00 80.06 792 VAL A N 1
ATOM 6165 C CA . VAL A 1 792 ? -1.796 -49.525 16.856 1.00 80.06 792 VAL A CA 1
ATOM 6166 C C . VAL A 1 792 ? -3.256 -49.192 16.541 1.00 80.06 792 VAL A C 1
ATOM 6168 O O . VAL A 1 792 ? -4.128 -49.419 17.378 1.00 80.06 792 VAL A O 1
ATOM 6171 N N . ALA A 1 793 ? -3.551 -48.697 15.336 1.00 76.75 793 ALA A N 1
ATOM 6172 C CA . ALA A 1 793 ? -4.923 -48.394 14.927 1.00 76.75 793 ALA A CA 1
ATOM 6173 C C . ALA A 1 793 ? -5.811 -49.651 14.900 1.00 76.75 793 ALA A C 1
ATOM 6175 O O . ALA A 1 793 ? -6.971 -49.606 15.317 1.00 76.75 793 ALA A O 1
ATOM 6176 N N . GLN A 1 794 ? -5.258 -50.786 14.465 1.00 85.44 794 GLN A N 1
ATOM 6177 C CA . GLN A 1 794 ? -5.966 -52.063 14.460 1.00 85.44 794 GLN A CA 1
ATOM 6178 C C . GLN A 1 794 ? -6.270 -52.543 15.887 1.00 85.44 794 GLN A C 1
ATOM 6180 O O . GLN A 1 794 ? -7.417 -52.871 16.180 1.00 85.44 794 GLN A O 1
ATOM 6185 N N . LYS A 1 795 ? -5.300 -52.456 16.807 1.00 85.75 795 LYS A N 1
ATOM 6186 C CA . LYS A 1 795 ? -5.505 -52.769 18.234 1.00 85.75 795 LYS A CA 1
ATOM 6187 C C . LYS A 1 795 ? -6.541 -51.866 18.902 1.00 85.75 795 LYS A C 1
ATOM 6189 O O . LYS A 1 795 ? -7.352 -52.349 19.683 1.00 85.75 795 LYS A O 1
ATOM 6194 N N . ILE A 1 796 ? -6.557 -50.569 18.586 1.00 77.12 796 ILE A N 1
ATOM 6195 C CA . ILE A 1 796 ? -7.586 -49.646 19.095 1.00 77.12 796 ILE A CA 1
ATOM 6196 C C . ILE A 1 796 ? -8.971 -50.062 18.589 1.00 77.12 796 ILE A C 1
ATOM 6198 O O . ILE A 1 796 ? -9.924 -50.076 19.362 1.00 77.12 796 ILE A O 1
ATOM 6202 N N . THR A 1 797 ? -9.076 -50.452 17.318 1.00 81.62 797 THR A N 1
ATOM 6203 C CA . THR A 1 797 ? -10.343 -50.909 16.728 1.00 81.62 797 THR A CA 1
ATOM 6204 C C . THR A 1 797 ? -10.840 -52.192 17.402 1.00 81.62 797 THR A C 1
ATOM 6206 O O . THR A 1 797 ? -12.021 -52.296 17.722 1.00 81.62 797 THR A O 1
ATOM 6209 N N . GLU A 1 798 ? -9.944 -53.136 17.699 1.00 87.19 798 GLU A N 1
ATOM 6210 C CA . GLU A 1 798 ? -10.273 -54.355 18.450 1.00 87.19 798 GLU A CA 1
ATOM 6211 C C . GLU A 1 798 ? -10.724 -54.050 19.889 1.00 87.19 798 GLU A C 1
ATOM 6213 O O . GLU A 1 798 ? -11.704 -54.628 20.356 1.00 87.19 798 GLU A O 1
ATOM 6218 N N . ILE A 1 799 ? -10.078 -53.102 20.579 1.00 84.44 799 ILE A N 1
ATOM 6219 C CA . ILE A 1 799 ? -10.467 -52.680 21.937 1.00 84.44 799 ILE A CA 1
ATOM 6220 C C . ILE A 1 799 ? -11.850 -52.020 21.943 1.00 84.44 799 ILE A C 1
ATOM 6222 O O . ILE A 1 799 ? -12.659 -52.302 22.830 1.00 84.44 799 ILE A O 1
ATOM 6226 N N . VAL A 1 800 ? -12.135 -51.160 20.961 1.00 82.81 800 VAL A N 1
ATOM 6227 C CA . VAL A 1 800 ? -13.453 -50.525 20.810 1.00 82.81 800 VAL A CA 1
ATOM 6228 C C . VAL A 1 800 ? -14.520 -51.589 20.569 1.00 82.81 800 VAL A C 1
ATOM 6230 O O . VAL A 1 800 ? -15.544 -51.588 21.248 1.00 82.81 800 VAL A O 1
ATOM 6233 N N . HIS A 1 801 ? -14.249 -52.558 19.694 1.00 84.12 801 HIS A N 1
ATOM 6234 C CA . HIS A 1 801 ? -15.211 -53.611 19.386 1.00 84.12 801 HIS A CA 1
ATOM 6235 C C . HIS A 1 801 ? -15.465 -54.560 20.571 1.00 84.12 801 HIS A C 1
ATOM 6237 O O . HIS A 1 801 ? -16.602 -54.954 20.826 1.00 84.12 801 HIS A O 1
ATOM 6243 N N . LEU A 1 802 ? -14.429 -54.883 21.355 1.00 81.94 802 LEU A N 1
ATOM 6244 C CA . LEU A 1 802 ? -14.575 -55.659 22.593 1.00 81.94 802 LEU A CA 1
ATOM 6245 C C . LEU A 1 802 ? -15.351 -54.893 23.674 1.00 81.94 802 LEU A C 1
ATOM 6247 O O . LEU A 1 802 ? -16.124 -55.500 24.414 1.00 81.94 802 LEU A O 1
ATOM 6251 N N . SER A 1 803 ? -15.180 -53.571 23.739 1.00 74.19 803 SER A N 1
ATOM 6252 C CA . SER A 1 803 ? -15.912 -52.707 24.672 1.00 74.19 803 SER A CA 1
ATOM 6253 C C . SER A 1 803 ? -17.398 -52.604 24.302 1.0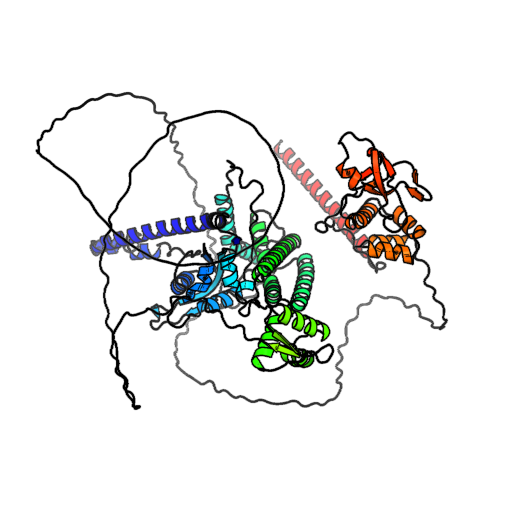0 74.19 803 SER A C 1
ATOM 6255 O O . SER A 1 803 ? -18.250 -52.634 25.185 1.00 74.19 803 SER A O 1
ATOM 6257 N N . GLU A 1 804 ? -17.730 -52.558 23.008 1.00 76.00 804 GLU A N 1
ATOM 6258 C CA . GLU A 1 804 ? -19.119 -52.608 22.521 1.00 76.00 804 GLU A CA 1
ATOM 6259 C C . GLU A 1 804 ? -19.791 -53.960 22.805 1.00 76.00 804 GLU A C 1
ATOM 6261 O O . GLU A 1 804 ? -20.952 -53.998 23.210 1.00 76.00 804 GLU A O 1
ATOM 6266 N N . LEU A 1 805 ? -19.059 -55.071 22.668 1.00 75.75 805 LEU A N 1
ATOM 6267 C CA . LEU A 1 805 ? -19.562 -56.407 23.004 1.00 75.75 805 LEU A CA 1
ATOM 6268 C C . LEU A 1 805 ? -19.840 -56.561 24.507 1.00 75.75 805 LEU A C 1
ATOM 6270 O O . LEU A 1 805 ? -20.889 -57.096 24.863 1.00 75.75 805 LEU A O 1
ATOM 6274 N N . GLN A 1 806 ? -18.968 -56.041 25.378 1.00 72.69 806 GLN A N 1
ATOM 6275 C CA . GLN A 1 806 ? -19.172 -56.071 26.834 1.00 72.69 806 GLN A CA 1
ATOM 6276 C C . GLN A 1 806 ? -20.317 -55.175 27.322 1.00 72.69 806 GLN A C 1
ATOM 6278 O O . GLN A 1 806 ? -20.875 -55.445 28.378 1.00 72.69 806 GLN A O 1
ATOM 6283 N N . LEU A 1 807 ? -20.682 -54.131 26.574 1.00 67.31 807 LEU A N 1
ATOM 6284 C CA . LEU A 1 807 ? -21.843 -53.286 26.883 1.00 67.31 807 LEU A CA 1
ATOM 6285 C C . LEU A 1 807 ? -23.174 -53.894 26.401 1.00 67.31 807 LEU A C 1
ATOM 6287 O O . LEU A 1 807 ? -24.237 -53.405 26.779 1.00 67.31 807 LEU A O 1
ATOM 6291 N N . SER A 1 808 ? -23.123 -54.941 25.569 1.00 57.44 808 SER A N 1
ATOM 6292 C CA . SER A 1 808 ? -24.302 -55.629 25.018 1.00 57.44 808 SER A CA 1
ATOM 6293 C C . SER A 1 808 ? -24.708 -56.909 25.767 1.00 57.44 808 SER A C 1
ATOM 6295 O O . SER A 1 808 ? -25.784 -57.450 25.507 1.00 57.44 808 SER A O 1
ATOM 6297 N N . THR A 1 809 ? -23.865 -57.378 26.691 1.00 53.22 809 THR A N 1
ATOM 6298 C CA . THR A 1 809 ? -24.103 -58.504 27.613 1.00 53.22 809 THR A CA 1
ATOM 6299 C C . THR A 1 809 ? -24.322 -57.997 29.023 1.00 53.22 809 THR A C 1
ATOM 6301 O O . THR A 1 809 ? -25.243 -58.510 29.695 1.00 53.22 809 THR A O 1
#

Secondary structure (DSSP, 8-state):
-EE--TTSSHHHHHHHHHHHHHHHHHHHHHHHHHHHHHHHHHHHHHHHS-HHHHHHTTTSTTSHHHHHHHSPPPPP--EESS--HHHHHHHHTTSPTT-EEEEEESSTHHHHTGGGGSTT--SHHHHHHHHTTS-EEEEE--SSGGG-EEEEEEEEEEEEEE-HHHHHHHT-STT-TT-TGGGS--B-PPPPTTTTS-------HHHHHHHHHHHHHHHHHHHHHHHHHHHTTS------GGG-S------EE-HHHHHHHHHHHHHHHHHHHHHTTT-HHHHHHHHHHHHHHHHHHHHHHHHHHHHS--S-TTEE-HHHHHHHHHHHHHHHHHHHHHHHHHSTTS---HHHHHHHHHHHHHTS-B-HHHHHHHTTTT-SSPPPHHHHHHHHHHHHHTTSEEEES-GGG-EEEE------------------------------------------------------------------------------------------------------------------------------------------------------------------------------------------------------------------PPPPPPHHHHHHHHHH--SHHHHHHHHHHH-HHHHHHHHHTS-HHHHHHHHHHHHHTSSS-EEEE-S--EEETTEEE-TT-EEEE-HHHHTT--TT-SEEEEEETT-TTTT--S-EEEEGGGEEEPP---TT------PPP---SSSHHHHHHHHHHHHHHHHHHHHHHHHHHHHHHHHHHHHH-

Sequence (809 aa):
MNVAPPSSGKSQTQRTIFKPIKRQQKLARTQYKQAKQHLKQLENAWKQKNPSEKEALLNSPQNPAVYESQMPAPPAKEMIEAGSPEGAFKRMSELAPHSGCALVFDELVRVLKMDQYKDGGGDTRQILLEAWGAPLDKEFERVDSENTVILEDIAISLTGAIQTQKFKTLCSDPDDGDGLASRFLMAIPKTPDNFAIWSNTVVGLDSMLTGVYEHLKNLPNALKDIRRSISRSNEATIRPSWEASNPPVMLHFDCHAEERWHRWWESIRRYQQAYEVENPALSAYLGKMLSQTLRLALLLHCLELKFEPKTDPQRVGLDTLERAIAQAKFHIGQFRVLMSSTHEGGSLAGRLLQIHEYALRKQGEVSPVQVQNTVFRHVARKPTLSQIRLDFKTLADMGHAELCGEGKSLQLKAVAVKKSDVGIPTSFRSNSDNSRFAETATNHSAQRYGSENSDNSDNFENASKIELAGSFEFNSEPLLENAGCVEFDSENSLEGTGSLNNLDNNLQLSAESAKELDVSPNMSLISDAGETTSQVDMAEVDVADFSNSHEPLNLTPSFPSTPGGNMVDVADFSNSQETTTSLNCRNNRNEEGVEASKLELEGISASIEVSEFQSEAIGNSDSSKPYPPTLEELKALIVACQSLTELKTLNKQHGITNVGKAYQALNLLQQAHIDSIAANAVPHKVYKYLGQPIKVGQQWLKQGALVYIDPQAAARMRPSAMNASVWDLNGVPRGWKEPVEVLLSDLKEVVKFNSEVVPSVLPFREKQVVVHNSRKKLVQAILGWFAEVRDVAQKITEIVHLSELQLST

Foldseek 3Di:
DEEAAPPLCFLVVLCLLCVLVVVVLVVLQVLLVVLVVVLVVLVVVLVVDDPVVCVVCVCPCSHSVNSVVVRDDNDQAQEDADDALLVVLQSQLSDDAQEEHEHEYQACCVQVCSQVPPDPGDCSNVQVLVLLVFFDQDWDDDPDNVSIGGHHRYHYHYDYYHYLVVVLVVPVPQLCVVLPVLSDLYDHDDQDPCNVPDDPDDDPVNVVSNLLVVLLVCVQVVLVVVVVVVCVVPDDDDDDCVVVPSDGQAAEADPLLVVVLVVLLVVLQVVLLVCCQVGNSLSSNSVNLNVQLVVQLVSQLSSCVSVPPDPDSRYRYNVSSVVSSVSSVNSSVSSVVSSVVSPPDLDDHGNLVLQQVVLVVVQDWAQLVNCQCPSVVPRPDTDDSVVSVVSLVVCVVSVQWDWDDDDRPTIIHGDDPPPPCPDPPPDDPDDDDDDDDDDDDDDDDDDDDDDDDDDDDDDDDDDDDDDDDDDDDDDDDDDDDDDDDDDDDDDDDDDDDDDDDDDDDDDDDDDDDDDDDDDDDDDDDDDDDDDDDDDDDDDDDDDDDDDDDDDDDDDDDDDDDDDDDDDDDDDDDDDDDDDDDDDDDDDDDDDDDDDDDDDDDDDDDDDDDDDDDDDDDDDDDDDDPDDQDDLVVLLVQLLPDQAPVSVVVSCVVRNVVSNVSSLVVDDPVSVLNSLLRLQVVDPAWKWFFQDPWDDQPPDIDHGRFIKGFDPVQVVVDDPPDQWTFIDTSVPPPPDRPGTDIDGPVRIGTRDNPDPPDDDDDDDDDDDDPPCPVVVVVVVVVVVVVVVVVVVVVVVVVVVVVVVVVVVVD